Protein AF-A0A812QTR3-F1 (afdb_monomer)

Secondary structure (DSSP, 8-state):
--STTSS---S---PPPPS----PPPPP----PPPP--EEEEEEETTEEEEEEEE--SSSSHHHHHHHHHHH--SS-TTS--EEEE-BSBS-SSSEEEEEE-GGGGGSTTT-EEEEEEE-TTTT--EEEEEEESEE-HHHHHHHHGGGS---SSPPEEEETT-SSPPPTTSPEE--TTBEEEEESSTT-----B-GGGGGSTT--PPPGGGSPPPP--BEEEEEETTEEEEEEGGG-TT---HHHHHHHTT--GGGEEEEEEE-TTBEETTEE-SEEEEEEE-----S-SS-TTSS--EEEEEE-GGGT---EEEEESSSEEEHHHHHHHTT----TTEEEEEESSEEETTEEE-SSSEEEEEEEEETT---TTS-----------------------PPP--PPPPPPPP-------HHHHGGGS--EE----------------------------EEEEEEEEEE-TEEPPEEEEEEEEES--HHHHHHHHHHTS-GGGTTTTEEEEE-BSBS-SSSEEEEEEETT--SEEEEEEE-HHHHS-EEEEEEESEEEHHHHHHHHT--TTS-EEEEETT-SSPPPTTSEEE--TTBEEEEEETTS-PPP-B-HHHHTT-STT--TTS---SS-TT-TTEEEEE-SS--EEEE--GGGGGGHHHHHHHHTTPPTTSSEEEE-BSPPSSEEETTEE-SEEEEEESSS-SSPPSSS-----PEEEEEE-GGGT--EEEEEESSSEEEHHHHHHHHHTTSPTTEEEEEESSEEEEETTEEEEE--TTBEEEEEEEE-TT-SS---PPP----------------------------------------------------------------------------------SS---------

Mean predicted aligned error: 21.26 Å

Radius of gyration: 35.55 Å; Cα contacts (8 Å, |Δi|>4): 1460; chains: 1; bounding box: 99×125×93 Å

Sequence (897 aa):
MREYQFLAKFVTHNRPPRPDEPPGQHPEPAAEAEAPDWLGVYVYTPHYRPVTFAVRPSQRDAATVLRLVRRHALGVPDGLFDTVVPLFPQRFDAFASFIRFPSVISGCGDVGSAAIVLDLSRVGGRYFPTVLPRRLSPQALVDYVTPLTWHDDQPLIFYVGCRATPWPPQTEVQLGDGDVITFVRNPDARFARLWFEGLFTPGAIWAPLHHAPRLEESEGICVLFREQRFCFLHHHHPGGLTAAAIVNRLGLSPGAVATCAFPVDDLEVQGEHCPFVLAVAEVLAPGTGRVSRADARDVFLLLDFRPLGLKPRFVHSHYPALHIPSILARFDVMLPPAFQVAVAGGQRRGEDIYVESSQRLLFYAEPAGTQHAWEEASSPEQASSSGEGQPADSVEQLALPVVRPSQAPARRTLEVGDLSDFVRRGAVSVNVSPDALSDQPSSLMVPCSSNATTGGELEQSLIEALVYVPHFLPESYTLRVDFPCGVEQLRLQLKEARIPDRDLFSLCLFPASPQPYREHALFVAVPTWLQDRTVVLCDTRRVDDRLQALYVWRQLSVSSLLRTVGLDPAEDFQVFVHGLATPASAQHLLTFAPGMTVTVLPAGLGAPAGTMLADNLQSASGWDRHAPVQGPPVLSFNSYLLLTDGMPRVYVADSTRRGFFSHDIALTLGMTPGVPCIRAALPRPADVFMDGIPIANILVVTARQARLPCPPAKAKDARIIVFLDQRRVCQGFTWRLLDNPWVEVQPLANQFYDTCPEGHIVSIKGGVVENRDSGPVLLVDDCQILIIDYVEDLSEDGSSRPPSTDGADDPDATEDPDGPDSTDPFDGVVSKASGPLLAARNRSRSPRPTVAPGFGSLAECGEPSQTLAVPSKPTALHRSPGTWCPAGQAKGGGGFL

Foldseek 3Di:
DPPPPPVPPPDDPPDDDDPDDDDDDDDDDDDDDDFDQKAWEWEAEAQFAIDIDIDRFPDLFDVSVQVCCQVDVDDDDPPLWNDKDWAFAAQDQQHTYIYIAHPFQQVQDPQGKAWEWEAQVQFAAFIHIAIDGQKDALVVVQVQCVVRGPDDPQGKWKDWGLDPFTDDNGDIHGDHHNIYIYIHRDRPDDDDRHDNRSCRPVPRGRDDPVPPDDQDEFEWAWEADPNDTDTGTQVVPLQGDDPVVVCVLVVHDLQQKKKKKDADQGGDDRSYGHRIYIYIDGHDGDDPDPDDPVPQAWAKEWEACSSVSDDIHIDIDRAQKDQQVVVCVVVVVDGDPQKDKDKPDADDDPRMRGHDGHDYIYIGIDGPPPDDPPPDPPDDDDDDDDDDDDDDDDDDDDDDDDDDDDDADDDDDDDDDHPLVVPPHGIDMDGDDDDDDDDDDDDDDDDDDDDDDDDDDFPWDWFWEWEAEAQFFIDIDTDIDGALDDPVRVQVRVVVRDDVVVCQQAWHWDWAFQDPALAYTYIYIDGPQPDQWEWEWEAACQPPQFIHIFTDGQKDAPQVVCVRLVHHPVAQKFKDKRQDQHGDDRPDTDGDDYNIYIYIHHPPPTTDDTHHPSVSSNDPPRHDPPPDRGADDQSQAQWEWEAEPDDIDIDRDDPVVSVCVQVVVCVVVVHHRPQWDKDWAPSFDPRGAHSRRHYNTYIYTYNPAGPAQDPPDRDHRPWAKEKEAEVQLVDHIHIDTGPDQKDDDPVVQVVCVVSAGPQKGKDKDFFDWDADPVGIMGGHDHNYYIYIHIGGNPPCPPDDDDDDPPDDDDDDDDDDDDDDDDDDDDDDDDYDDDDDDDDDDDDDDDDDDDDDDDDDDDDDDDDDYDDDDDDDDDDDDDDPDPDDDPSDDDDDDDDDD

Nearest PDB structures (foldseek):
  2k8h-assembly1_A  TM=3.714E-01  e=1.048E+00  Trypanosoma brucei

Structure (mmCIF, N/CA/C/O backbone):
data_AF-A0A812QTR3-F1
#
_entry.id   AF-A0A812QTR3-F1
#
loop_
_atom_site.group_PDB
_atom_site.id
_atom_site.type_symbol
_atom_site.label_atom_id
_atom_site.label_alt_id
_atom_site.label_comp_id
_atom_site.label_asym_id
_atom_site.label_entity_id
_atom_site.label_seq_id
_atom_site.pdbx_PDB_ins_code
_atom_site.Cartn_x
_atom_site.Cartn_y
_atom_site.Cartn_z
_atom_site.occupancy
_atom_site.B_iso_or_equiv
_atom_site.auth_seq_id
_atom_site.auth_comp_id
_atom_site.auth_asym_id
_atom_site.auth_atom_id
_atom_site.pdbx_PDB_model_num
ATOM 1 N N . MET A 1 1 ? 1.617 -31.159 -4.489 1.00 39.56 1 MET A N 1
ATOM 2 C CA . MET A 1 1 ? 0.166 -30.993 -4.765 1.00 39.56 1 MET A CA 1
ATOM 3 C C . MET A 1 1 ? -0.676 -31.907 -3.855 1.00 39.56 1 MET A C 1
ATOM 5 O O . MET A 1 1 ? -1.487 -32.677 -4.349 1.00 39.56 1 MET A O 1
ATOM 9 N N . ARG A 1 2 ? -0.481 -31.852 -2.525 1.00 25.05 2 ARG A N 1
ATOM 10 C CA . ARG A 1 2 ? -1.335 -32.548 -1.532 1.00 25.05 2 ARG A CA 1
ATOM 11 C C . ARG A 1 2 ? -1.531 -31.784 -0.205 1.00 25.05 2 ARG A C 1
ATOM 13 O O . ARG A 1 2 ? -2.238 -32.278 0.658 1.00 25.05 2 ARG A O 1
ATOM 20 N N . GLU A 1 3 ? -0.973 -30.578 -0.062 1.00 26.56 3 GLU A N 1
ATOM 21 C CA . GLU A 1 3 ? -1.055 -29.774 1.177 1.00 26.56 3 GLU A CA 1
ATOM 22 C C . GLU A 1 3 ? -2.097 -28.634 1.120 1.00 26.56 3 GLU A C 1
ATOM 24 O O . GLU A 1 3 ? -2.468 -28.080 2.147 1.00 26.56 3 GLU A O 1
ATOM 29 N N . TYR A 1 4 ? -2.651 -28.321 -0.057 1.00 25.89 4 TYR A N 1
ATOM 30 C CA . TYR A 1 4 ? -3.646 -27.250 -0.259 1.00 25.89 4 TYR A CA 1
ATOM 31 C C . TYR A 1 4 ? -5.108 -27.739 -0.131 1.00 25.89 4 TYR A C 1
ATOM 33 O O . TYR A 1 4 ? -5.953 -27.433 -0.967 1.00 25.89 4 TYR A O 1
ATOM 41 N N . GLN A 1 5 ? -5.417 -28.536 0.900 1.00 26.64 5 GLN A N 1
ATOM 42 C CA . GLN A 1 5 ? -6.783 -29.052 1.139 1.00 26.64 5 GLN A CA 1
ATOM 43 C C . GLN A 1 5 ? -7.310 -28.916 2.580 1.00 26.64 5 GLN A C 1
ATOM 45 O O . GLN A 1 5 ? -8.451 -29.299 2.830 1.00 26.64 5 GLN A O 1
ATOM 50 N N . PHE A 1 6 ? -6.541 -28.354 3.524 1.00 25.59 6 PHE A N 1
ATOM 51 C CA . PHE A 1 6 ? -6.943 -28.313 4.944 1.00 25.59 6 PHE A CA 1
ATOM 52 C C . PHE A 1 6 ? -7.395 -26.949 5.496 1.00 25.59 6 PHE A C 1
ATOM 54 O O . PHE A 1 6 ? -7.998 -26.913 6.562 1.00 25.59 6 PHE A O 1
ATOM 61 N N . LEU A 1 7 ? -7.231 -25.847 4.753 1.00 25.22 7 LEU A N 1
ATOM 62 C CA . LEU A 1 7 ? -7.774 -24.524 5.129 1.00 25.22 7 LEU A CA 1
ATOM 63 C C . LEU A 1 7 ? -9.239 -24.294 4.692 1.00 25.22 7 LEU A C 1
ATOM 65 O O . LEU A 1 7 ? -9.754 -23.188 4.798 1.00 25.22 7 LEU A O 1
ATOM 69 N N . ALA A 1 8 ? -9.935 -25.340 4.235 1.00 27.19 8 ALA A N 1
ATOM 70 C CA . ALA A 1 8 ? -11.312 -25.284 3.727 1.00 27.19 8 ALA A CA 1
ATOM 71 C C . ALA A 1 8 ? -12.320 -26.038 4.627 1.00 27.19 8 ALA A C 1
ATOM 73 O O . ALA A 1 8 ? -13.200 -26.741 4.130 1.00 27.19 8 ALA A O 1
ATOM 74 N N . LYS A 1 9 ? -12.169 -25.950 5.960 1.00 26.52 9 LYS A N 1
ATOM 75 C CA . LYS A 1 9 ? -12.969 -26.726 6.935 1.00 26.52 9 LYS A CA 1
ATOM 76 C C . LYS A 1 9 ? -13.502 -25.952 8.154 1.00 26.52 9 LYS A C 1
ATOM 78 O O . LYS A 1 9 ? -13.630 -26.524 9.227 1.00 26.52 9 LYS A O 1
ATOM 83 N N . PHE A 1 10 ? -13.924 -24.700 7.973 1.00 26.03 10 PHE A N 1
ATOM 84 C CA . PHE A 1 10 ? -14.912 -24.070 8.871 1.00 26.03 10 PHE A CA 1
ATOM 85 C C . PHE A 1 10 ? -15.965 -23.259 8.097 1.00 26.03 10 PHE A C 1
ATOM 87 O O . PHE A 1 10 ? -16.232 -22.098 8.382 1.00 26.03 10 PHE A O 1
ATOM 94 N N . VAL A 1 11 ? -16.601 -23.916 7.120 1.00 26.41 11 VAL A N 1
ATOM 95 C CA . VAL A 1 11 ? -17.938 -23.530 6.638 1.00 26.41 11 VAL A CA 1
ATOM 96 C C . VAL A 1 11 ? -18.955 -24.439 7.328 1.00 26.41 11 VAL A C 1
ATOM 98 O O . VAL A 1 11 ? -18.792 -25.665 7.355 1.00 26.41 11 VAL A O 1
ATOM 101 N N . THR A 1 12 ? -19.987 -23.840 7.918 1.00 26.72 12 THR A N 1
ATOM 102 C CA . THR A 1 12 ? -21.038 -24.541 8.662 1.00 26.72 12 THR A CA 1
ATOM 103 C C . THR A 1 12 ? -21.771 -25.547 7.774 1.00 26.72 12 THR A C 1
ATOM 105 O O . THR A 1 12 ? -22.222 -25.233 6.675 1.00 26.72 12 THR A O 1
ATOM 108 N N . HIS A 1 13 ? -21.904 -26.787 8.251 1.00 25.72 13 HIS A N 1
ATOM 109 C CA . HIS A 1 13 ? -22.628 -27.844 7.542 1.00 25.72 13 HIS A CA 1
ATOM 110 C C . HIS A 1 13 ? -24.151 -27.683 7.695 1.00 25.72 13 HIS A C 1
ATOM 112 O O . HIS A 1 13 ? -24.814 -28.503 8.332 1.00 25.72 13 HIS A O 1
ATOM 118 N N . ASN A 1 14 ? -24.719 -26.657 7.055 1.00 28.86 14 ASN A N 1
ATOM 119 C CA . ASN A 1 14 ? -26.157 -26.600 6.791 1.00 28.86 14 ASN A CA 1
ATOM 120 C C . ASN A 1 14 ? -26.515 -27.667 5.748 1.00 28.86 14 ASN A C 1
ATOM 122 O O . ASN A 1 14 ? -26.529 -27.436 4.540 1.00 28.86 14 ASN A O 1
ATOM 126 N N . ARG A 1 15 ? -26.769 -28.879 6.242 1.00 29.20 15 ARG A N 1
ATOM 127 C CA . ARG A 1 15 ? -27.283 -29.999 5.457 1.00 29.20 15 ARG A CA 1
ATOM 128 C C . ARG A 1 15 ? -28.731 -29.683 5.048 1.00 29.20 15 ARG A C 1
ATOM 130 O O . ARG A 1 15 ? -29.517 -29.358 5.937 1.00 29.20 15 ARG A O 1
ATOM 137 N N . PRO A 1 16 ? -29.122 -29.808 3.767 1.00 31.53 16 PRO A N 1
ATOM 138 C CA . PRO A 1 16 ? -30.528 -29.678 3.400 1.00 31.53 16 PRO A CA 1
ATOM 139 C C . PRO A 1 16 ? -31.353 -30.781 4.093 1.00 31.53 16 PRO A C 1
ATOM 141 O O . PRO A 1 16 ? -30.866 -31.916 4.207 1.00 31.53 16 PRO A O 1
ATOM 144 N N . PRO A 1 17 ? -32.575 -30.478 4.569 1.00 31.75 17 PRO A N 1
ATOM 145 C CA . PRO A 1 17 ? -33.447 -31.474 5.179 1.00 31.75 17 PRO A CA 1
ATOM 146 C C . PRO A 1 17 ? -33.868 -32.537 4.155 1.00 31.75 17 PRO A C 1
ATOM 148 O O . PRO A 1 17 ? -33.901 -32.293 2.947 1.00 31.75 17 PRO A O 1
ATOM 151 N N . ARG A 1 18 ? -34.202 -33.735 4.644 1.00 36.09 18 ARG A N 1
ATOM 152 C CA . ARG A 1 18 ? -34.875 -34.760 3.831 1.00 36.09 18 ARG A CA 1
ATOM 153 C C . ARG A 1 18 ? -36.384 -34.463 3.769 1.00 36.09 18 ARG A C 1
ATOM 155 O O . ARG A 1 18 ? -36.878 -33.806 4.679 1.00 36.09 18 ARG A O 1
ATOM 162 N N . PRO A 1 19 ? -37.123 -34.942 2.749 1.00 37.38 19 PRO A N 1
ATOM 163 C CA . PRO A 1 19 ? -38.517 -34.527 2.540 1.00 37.38 19 PRO A CA 1
ATOM 164 C C . PRO A 1 19 ? -39.543 -35.044 3.567 1.00 37.38 19 PRO A C 1
ATOM 166 O O . PRO A 1 19 ? -40.677 -34.576 3.554 1.00 37.38 19 PRO A O 1
ATOM 169 N N . ASP A 1 20 ? -39.172 -36.001 4.426 1.00 39.81 20 ASP A N 1
ATOM 170 C CA . ASP A 1 20 ? -40.115 -36.881 5.131 1.00 39.81 20 ASP A CA 1
ATOM 171 C C . ASP A 1 20 ? -39.922 -36.894 6.665 1.00 39.81 20 ASP A C 1
ATOM 173 O O . ASP A 1 20 ? -39.680 -37.945 7.260 1.00 39.81 20 ASP A O 1
ATOM 177 N N . GLU A 1 21 ? -40.024 -35.739 7.331 1.00 36.62 21 GLU A N 1
ATOM 178 C CA . GLU A 1 21 ? -40.028 -35.661 8.805 1.00 36.62 21 GLU A CA 1
ATOM 179 C C . GLU A 1 21 ? -41.092 -34.648 9.300 1.00 36.62 21 GLU A C 1
ATOM 181 O O . GLU A 1 21 ? -41.189 -33.549 8.747 1.00 36.62 21 GLU A O 1
ATOM 186 N N . PRO A 1 22 ? -41.957 -35.000 10.278 1.00 38.50 22 PRO A N 1
ATOM 187 C CA . PRO A 1 22 ? -43.099 -34.168 10.675 1.00 38.50 22 PRO A CA 1
ATOM 188 C C . PRO A 1 22 ? -42.690 -32.957 11.539 1.00 38.50 22 PRO A C 1
ATOM 190 O O . PRO A 1 22 ? -41.666 -33.006 12.222 1.00 38.50 22 PRO A O 1
ATOM 193 N N . PRO A 1 23 ? -43.495 -31.874 11.571 1.00 35.53 23 PRO A N 1
ATOM 194 C CA . PRO A 1 23 ? -43.118 -30.615 12.218 1.00 35.53 23 PRO A CA 1
ATOM 195 C C . PRO A 1 23 ? -43.038 -30.724 13.752 1.00 35.53 23 PRO A C 1
ATOM 197 O O . PRO A 1 23 ? -44.047 -30.650 14.456 1.00 35.53 23 PRO A O 1
ATOM 200 N N . GLY A 1 24 ? -41.814 -30.866 14.264 1.00 35.72 24 GLY A N 1
ATOM 201 C CA . GLY A 1 24 ? -41.470 -30.762 15.683 1.00 35.72 24 GLY A CA 1
ATOM 202 C C . GLY A 1 24 ? -41.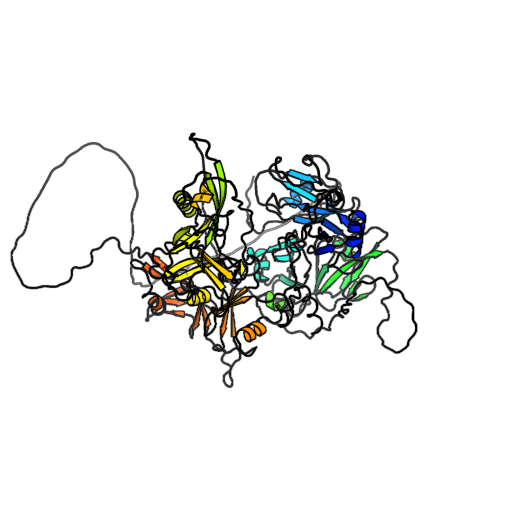204 -29.314 16.111 1.00 35.72 24 GLY A C 1
ATOM 203 O O . GLY A 1 24 ? -40.562 -28.554 15.393 1.00 35.72 24 GLY A O 1
ATOM 204 N N . GLN A 1 25 ? -41.713 -28.944 17.286 1.00 33.28 25 GLN A N 1
ATOM 205 C CA . GLN A 1 25 ? -41.686 -27.595 17.869 1.00 33.28 25 GLN A CA 1
ATOM 206 C C . GLN A 1 25 ? -40.295 -26.927 17.861 1.00 33.28 25 GLN A C 1
ATOM 208 O O . GLN A 1 25 ? -39.312 -27.520 18.303 1.00 33.28 25 GLN A O 1
ATOM 213 N N . HIS A 1 26 ? -40.236 -25.655 17.448 1.00 28.67 26 HIS A N 1
ATOM 214 C CA . HIS A 1 26 ? -39.060 -24.807 17.663 1.00 28.67 26 HIS A CA 1
ATOM 215 C C . HIS A 1 26 ? -38.846 -24.547 19.168 1.00 28.67 26 HIS A C 1
ATOM 217 O O . HIS A 1 26 ? -39.800 -24.135 19.834 1.00 28.67 26 HIS A O 1
ATOM 223 N N . PRO A 1 27 ? -37.623 -24.701 19.707 1.00 32.78 27 PRO A N 1
ATOM 224 C CA . PRO A 1 27 ? -37.240 -24.046 20.952 1.00 32.78 27 PRO A CA 1
ATOM 225 C C . PRO A 1 27 ? -37.016 -22.542 20.716 1.00 32.78 27 PRO A C 1
ATOM 227 O O . PRO A 1 27 ? -36.646 -22.124 19.616 1.00 32.78 27 PRO A O 1
ATOM 230 N N . GLU A 1 28 ? -37.213 -21.730 21.754 1.00 31.86 28 GLU A N 1
ATOM 231 C CA . GLU A 1 28 ? -36.843 -20.308 21.741 1.00 31.86 28 GLU A CA 1
ATOM 232 C C . GLU A 1 28 ? -35.317 -20.124 21.590 1.00 31.86 28 GLU A C 1
ATOM 234 O O . GLU A 1 28 ? -34.548 -21.009 21.984 1.00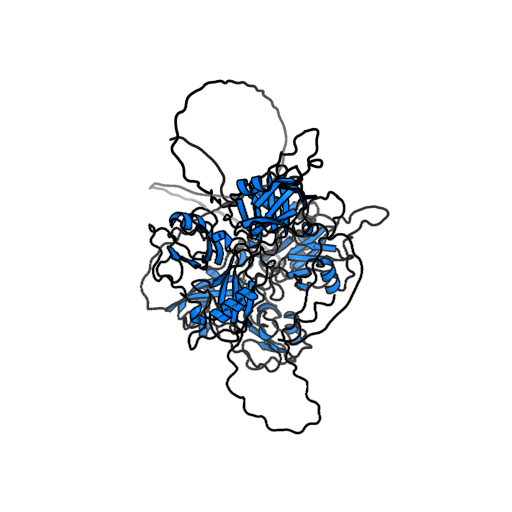 31.86 28 GLU A O 1
ATOM 239 N N . PRO A 1 29 ? -34.845 -18.991 21.031 1.00 35.22 29 PRO A N 1
ATOM 240 C CA . PRO A 1 29 ? -33.417 -18.714 20.932 1.00 35.22 29 PRO A CA 1
ATOM 241 C C . PRO A 1 29 ? -32.805 -18.562 22.329 1.00 35.22 29 PRO A C 1
ATOM 243 O O . PRO A 1 29 ? -33.109 -17.616 23.056 1.00 35.22 29 PRO A O 1
ATOM 246 N N . ALA A 1 30 ? -31.920 -19.490 22.695 1.00 32.19 30 ALA A N 1
ATOM 247 C CA . ALA A 1 30 ? -31.150 -19.398 23.927 1.00 32.19 30 ALA A CA 1
ATOM 248 C C . ALA A 1 30 ? -30.274 -18.132 23.926 1.00 32.19 30 ALA A C 1
ATOM 250 O O . ALA A 1 30 ? -29.649 -17.791 22.919 1.00 32.19 30 ALA A O 1
ATOM 251 N N . ALA A 1 31 ? -30.236 -17.446 25.068 1.00 38.72 31 ALA A N 1
ATOM 252 C CA . ALA A 1 31 ? -29.323 -16.335 25.302 1.00 38.72 31 ALA A CA 1
ATOM 253 C C . ALA A 1 31 ? -27.870 -16.825 25.476 1.00 38.72 31 ALA A C 1
ATOM 255 O O . ALA A 1 31 ? -27.619 -18.021 25.586 1.00 38.72 31 ALA A O 1
ATOM 256 N N . GLU A 1 32 ? -26.941 -15.867 25.558 1.00 36.38 32 GLU A N 1
ATOM 257 C CA . GLU A 1 32 ? -25.516 -16.070 25.875 1.00 36.38 32 GLU A CA 1
ATOM 258 C C . GLU A 1 32 ? -24.715 -16.839 24.805 1.00 36.38 32 GLU A C 1
ATOM 260 O O . GLU A 1 32 ? -24.428 -18.029 24.909 1.00 36.38 32 GLU A O 1
ATOM 265 N N . ALA A 1 33 ? -24.259 -16.106 23.783 1.00 38.22 33 ALA A N 1
ATOM 266 C CA . ALA A 1 33 ? -23.135 -16.553 22.964 1.00 38.22 33 ALA A CA 1
ATOM 267 C C . ALA A 1 33 ? -21.850 -16.565 23.816 1.00 38.22 33 ALA A C 1
ATOM 269 O O . ALA A 1 33 ? -21.502 -15.548 24.422 1.00 38.22 33 ALA A O 1
ATOM 270 N N . GLU A 1 34 ? -21.151 -17.702 23.859 1.00 41.38 34 GLU A N 1
ATOM 271 C CA . GLU A 1 34 ? -19.959 -17.901 24.694 1.00 41.38 34 GLU A CA 1
ATOM 272 C C . GLU A 1 34 ? -18.879 -16.834 24.426 1.00 41.38 34 GLU A C 1
ATOM 274 O O . GLU A 1 34 ? -18.465 -16.610 23.285 1.00 41.38 34 GLU A O 1
ATOM 279 N N . ALA A 1 35 ? -18.389 -16.183 25.488 1.00 46.44 35 ALA A N 1
ATOM 280 C CA . ALA A 1 35 ? -17.365 -15.145 25.371 1.00 46.44 35 ALA A CA 1
ATOM 281 C C . ALA A 1 35 ? -16.065 -15.728 24.780 1.00 46.44 35 ALA A C 1
ATOM 283 O O . ALA A 1 35 ? -15.545 -16.709 25.323 1.00 46.44 35 ALA A O 1
ATOM 284 N N . PRO A 1 36 ? -15.485 -15.132 23.719 1.00 55.62 36 PRO A N 1
ATOM 285 C CA . PRO A 1 36 ? -14.457 -15.778 22.908 1.00 55.62 36 PRO A CA 1
ATOM 286 C C . PRO A 1 36 ? -13.256 -16.225 23.743 1.00 55.62 36 PRO A C 1
ATOM 288 O O . PRO A 1 36 ? -12.625 -15.443 24.455 1.00 55.62 36 PRO A O 1
ATOM 291 N N . ASP A 1 37 ? -12.958 -17.516 23.636 1.00 77.12 37 ASP A N 1
ATOM 292 C CA . ASP A 1 37 ? -11.887 -18.214 24.357 1.00 77.12 37 ASP A CA 1
ATOM 293 C C . ASP A 1 37 ? -10.498 -18.012 23.726 1.00 77.12 37 ASP A C 1
ATOM 295 O O . ASP A 1 37 ? -9.489 -18.482 24.249 1.00 77.12 37 ASP A O 1
ATOM 299 N N . TRP A 1 38 ? -10.449 -17.317 22.589 1.00 87.69 38 TRP A N 1
ATOM 300 C CA . TRP A 1 38 ? -9.245 -17.047 21.816 1.00 87.69 38 TRP A CA 1
ATOM 301 C C . TRP A 1 38 ? -8.839 -15.583 21.950 1.00 87.69 38 TRP A C 1
ATOM 303 O O . TRP A 1 38 ? -9.586 -14.687 21.565 1.00 87.69 38 TRP A O 1
ATOM 313 N N . LEU A 1 39 ? -7.623 -15.355 22.436 1.00 89.94 39 LEU A N 1
ATOM 314 C CA . LEU A 1 39 ? -6.974 -14.050 22.443 1.00 89.94 39 LEU A CA 1
ATOM 315 C C . LEU A 1 39 ? -6.162 -13.893 21.155 1.00 89.94 39 LEU A C 1
ATOM 317 O O . LEU A 1 39 ? -5.292 -14.721 20.870 1.00 89.94 39 LEU A O 1
ATOM 321 N N . GLY A 1 40 ? -6.430 -12.841 20.379 1.00 91.12 40 GLY A N 1
ATOM 322 C CA . GLY A 1 40 ? -5.585 -12.465 19.242 1.00 91.12 40 GLY A CA 1
ATOM 323 C C . GLY A 1 40 ? -4.253 -11.878 19.716 1.00 91.12 40 GLY A C 1
ATOM 324 O O . GLY A 1 40 ? -4.211 -11.121 20.689 1.00 91.12 40 GLY A O 1
ATOM 325 N N . VAL A 1 41 ? -3.165 -12.251 19.041 1.00 92.62 41 VAL A N 1
ATOM 326 C CA . VAL A 1 41 ? -1.783 -11.961 19.436 1.00 92.62 41 VAL A CA 1
ATOM 327 C C . VAL A 1 41 ? -0.996 -11.368 18.269 1.00 92.62 41 VAL A C 1
ATOM 329 O O . VAL A 1 41 ? -0.949 -11.947 17.185 1.00 92.62 41 VAL A O 1
ATOM 332 N N . TYR A 1 42 ? -0.307 -10.259 18.537 1.00 93.44 42 TYR A N 1
ATOM 333 C CA . TYR A 1 42 ? 0.705 -9.648 17.678 1.00 93.44 42 TYR A CA 1
ATOM 334 C C . TYR A 1 42 ? 2.094 -9.881 18.289 1.00 93.44 42 TYR A C 1
ATOM 336 O O . TYR A 1 42 ? 2.350 -9.458 19.418 1.00 93.44 42 TYR A O 1
ATOM 344 N N . VAL A 1 43 ? 3.008 -10.518 17.555 1.00 93.62 43 VAL A N 1
ATOM 345 C CA . VAL A 1 43 ? 4.424 -10.648 17.937 1.00 93.62 43 VAL A CA 1
ATOM 346 C C . VAL A 1 43 ? 5.280 -9.835 16.976 1.00 93.62 43 VAL A C 1
ATOM 348 O O . VAL A 1 43 ? 5.496 -10.214 15.826 1.00 93.62 43 VAL A O 1
ATOM 351 N N . TYR A 1 44 ? 5.796 -8.719 17.474 1.00 94.75 44 TYR A N 1
ATOM 352 C CA . TYR A 1 44 ? 6.796 -7.904 16.799 1.00 94.75 44 TYR A CA 1
ATOM 353 C C . TYR A 1 44 ? 8.189 -8.524 17.016 1.00 94.75 44 TYR A C 1
ATOM 355 O O . TYR A 1 44 ? 8.450 -9.172 18.032 1.00 94.75 44 TYR A O 1
ATOM 363 N N . THR A 1 45 ? 9.112 -8.374 16.069 1.00 94.62 45 THR A N 1
ATOM 364 C CA . THR A 1 45 ? 10.507 -8.837 16.204 1.00 94.62 45 THR A CA 1
ATOM 365 C C . THR A 1 45 ? 11.395 -7.852 15.429 1.00 94.62 45 THR A C 1
ATOM 367 O O . THR A 1 45 ? 11.101 -7.614 14.260 1.00 94.62 45 THR A O 1
ATOM 370 N N . PRO A 1 46 ? 12.426 -7.220 16.028 1.00 95.00 46 PRO A N 1
ATOM 371 C CA . PRO A 1 46 ? 13.187 -6.153 15.370 1.00 95.00 46 PRO A CA 1
ATOM 372 C C . PRO A 1 46 ? 13.719 -6.527 13.979 1.00 95.00 46 PRO A C 1
ATOM 374 O O . PRO A 1 46 ? 14.464 -7.491 13.830 1.00 95.00 46 PRO A O 1
ATOM 377 N N . HIS A 1 47 ? 13.351 -5.733 12.967 1.00 93.25 47 HIS A N 1
ATOM 378 C CA . HIS A 1 47 ? 13.695 -5.938 11.547 1.00 93.25 47 HIS A CA 1
ATOM 379 C C . HIS A 1 47 ? 13.086 -7.195 10.885 1.00 93.25 47 HIS A C 1
ATOM 381 O O . HIS A 1 47 ? 13.523 -7.602 9.801 1.00 93.25 47 HIS A O 1
ATOM 387 N N . TYR A 1 48 ? 12.056 -7.782 11.494 1.00 92.19 48 TYR A N 1
ATOM 388 C CA . TYR A 1 48 ? 11.202 -8.796 10.881 1.00 92.19 48 TYR A CA 1
ATOM 389 C C . TYR A 1 48 ? 9.757 -8.305 10.805 1.00 92.19 48 TYR A C 1
ATOM 391 O O . TYR A 1 48 ? 9.286 -7.602 11.699 1.00 92.19 48 TYR A O 1
ATOM 399 N N . ARG A 1 49 ? 9.040 -8.727 9.762 1.00 88.88 49 ARG A N 1
ATOM 400 C CA . ARG A 1 49 ? 7.600 -8.505 9.615 1.00 88.88 49 ARG A CA 1
ATOM 401 C C . ARG A 1 49 ? 6.863 -9.044 10.857 1.00 88.88 49 ARG A C 1
ATOM 403 O O . ARG A 1 49 ? 7.115 -10.191 11.239 1.00 88.88 49 ARG A O 1
ATOM 410 N N . PRO A 1 50 ? 5.968 -8.266 11.493 1.00 89.19 50 PRO A N 1
ATOM 411 C CA . PRO A 1 50 ? 5.224 -8.736 12.658 1.00 89.19 50 PRO A CA 1
ATOM 412 C C . PRO A 1 50 ? 4.358 -9.960 12.338 1.00 89.19 50 PRO A C 1
ATOM 414 O O . PRO A 1 50 ? 3.790 -10.074 11.253 1.00 89.19 50 PRO A O 1
ATOM 417 N N . VAL A 1 51 ? 4.234 -10.868 13.304 1.00 87.25 51 VAL A N 1
ATOM 418 C CA . VAL A 1 51 ? 3.512 -12.137 13.154 1.00 87.25 51 VAL A CA 1
ATOM 419 C C . VAL A 1 51 ? 2.218 -12.091 13.960 1.00 87.25 51 VAL A C 1
ATOM 421 O O . VAL A 1 51 ? 2.246 -11.819 15.161 1.00 87.25 51 VAL A O 1
ATOM 424 N N . THR A 1 52 ? 1.088 -12.389 13.320 1.00 87.69 52 THR A N 1
ATOM 425 C CA . THR A 1 52 ? -0.236 -12.457 13.955 1.00 87.69 52 THR A CA 1
ATOM 426 C C . THR A 1 52 ? -0.755 -13.889 14.048 1.00 87.69 52 THR A C 1
ATOM 428 O O . THR A 1 52 ? -0.669 -14.665 13.098 1.00 87.69 52 THR A O 1
ATOM 431 N N . PHE A 1 53 ? -1.295 -14.248 15.212 1.00 87.00 53 PHE A N 1
ATOM 432 C CA . PHE A 1 53 ? -1.948 -15.536 15.472 1.00 87.00 53 PHE A CA 1
ATOM 433 C C . PHE A 1 53 ? -2.929 -15.408 16.649 1.00 87.00 53 PHE A C 1
ATOM 435 O O . PHE A 1 53 ? -3.209 -14.303 17.112 1.00 87.00 53 PHE A O 1
ATOM 442 N N . ALA A 1 54 ? -3.474 -16.524 17.133 1.00 89.25 54 ALA A N 1
ATOM 443 C CA . ALA A 1 54 ? -4.353 -16.556 18.297 1.00 89.25 54 ALA A CA 1
ATOM 444 C C . ALA A 1 54 ? -3.932 -17.646 19.288 1.00 89.25 54 ALA A C 1
ATOM 446 O O . ALA A 1 54 ? -3.383 -18.674 18.891 1.00 89.25 54 ALA A O 1
ATOM 447 N N . VAL A 1 55 ? -4.221 -17.437 20.574 1.00 89.81 55 VAL A N 1
ATOM 448 C CA . VAL A 1 55 ? -3.991 -18.424 21.640 1.00 89.81 55 VAL A CA 1
ATOM 449 C C . VAL A 1 55 ? -5.269 -18.673 22.438 1.00 89.81 55 VAL A C 1
ATOM 451 O O . VAL A 1 55 ? -5.997 -17.734 22.751 1.00 89.81 55 VAL A O 1
ATOM 454 N N . ARG A 1 56 ? -5.516 -19.937 22.801 1.00 90.44 56 ARG A N 1
ATOM 455 C CA . ARG A 1 56 ? -6.563 -20.349 23.746 1.00 90.44 56 ARG A CA 1
ATOM 456 C C . ARG A 1 56 ? -5.899 -20.809 25.047 1.00 90.44 56 ARG A C 1
ATOM 458 O O . ARG A 1 56 ? -5.404 -21.937 25.095 1.00 90.44 56 ARG A O 1
ATOM 465 N N . PRO A 1 57 ? -5.794 -19.951 26.073 1.00 89.69 57 PRO A N 1
ATOM 466 C CA . PRO A 1 57 ? -5.165 -20.321 27.330 1.00 89.69 57 PRO A CA 1
ATOM 467 C C . PRO A 1 57 ? -6.135 -21.109 28.221 1.00 89.69 57 PRO A C 1
ATOM 469 O O . PRO A 1 57 ? -7.328 -20.829 28.258 1.00 89.69 57 PRO A O 1
ATOM 472 N N . SER A 1 58 ? -5.619 -22.082 28.976 1.00 87.00 58 SER A N 1
ATOM 473 C CA . SER A 1 58 ? -6.417 -22.889 29.917 1.00 87.00 58 SER A CA 1
ATOM 474 C C . SER A 1 58 ? -6.879 -22.116 31.159 1.00 87.00 58 SER A C 1
ATOM 476 O O . SER A 1 58 ? -7.772 -22.565 31.873 1.00 87.00 58 SER A O 1
ATOM 478 N N . GLN A 1 59 ? -6.271 -20.958 31.419 1.00 87.25 59 GLN A N 1
ATOM 479 C CA . GLN A 1 59 ? -6.666 -19.970 32.418 1.00 87.25 59 GLN A CA 1
ATOM 480 C C . GLN A 1 59 ? -6.505 -18.588 31.776 1.00 87.25 59 GLN A C 1
ATOM 482 O O . GLN A 1 59 ? -5.509 -18.341 31.093 1.00 87.25 59 GLN A O 1
ATOM 487 N N . ARG A 1 60 ? -7.481 -17.686 31.944 1.00 88.94 60 ARG A N 1
ATOM 488 C CA . ARG A 1 60 ? -7.413 -16.327 31.376 1.00 88.94 60 ARG A CA 1
ATOM 489 C C . ARG A 1 60 ? -6.506 -15.441 32.240 1.00 88.94 60 ARG A C 1
ATOM 491 O O . ARG A 1 60 ? -6.981 -14.554 32.937 1.00 88.94 60 ARG A O 1
ATOM 498 N N . ASP A 1 61 ? -5.201 -15.712 32.200 1.00 90.69 61 ASP A N 1
ATOM 499 C CA . ASP A 1 61 ? -4.169 -14.987 32.944 1.00 90.69 61 ASP A CA 1
ATOM 500 C C . ASP A 1 61 ? -2.913 -14.676 32.102 1.00 90.69 61 ASP A C 1
ATOM 502 O O . ASP A 1 61 ? -2.570 -15.371 31.137 1.00 90.69 61 ASP A O 1
ATOM 506 N N . ALA A 1 62 ? -2.192 -13.635 32.525 1.00 93.06 62 ALA A N 1
ATOM 507 C CA . ALA A 1 62 ? -0.996 -13.117 31.866 1.00 93.06 62 ALA A CA 1
ATOM 508 C C . ALA A 1 62 ? 0.154 -14.138 31.752 1.00 93.06 62 ALA A C 1
ATOM 510 O O . ALA A 1 62 ? 0.852 -14.173 30.735 1.00 93.06 62 ALA A O 1
ATOM 511 N N . ALA A 1 63 ? 0.359 -14.992 32.760 1.00 93.31 63 ALA A N 1
ATOM 512 C CA . ALA A 1 63 ? 1.461 -15.952 32.797 1.00 93.31 63 ALA A CA 1
ATOM 513 C C . ALA A 1 63 ? 1.183 -17.197 31.938 1.00 93.31 63 ALA A C 1
ATOM 515 O O . ALA A 1 63 ? 2.113 -17.758 31.351 1.00 93.31 63 ALA A O 1
ATOM 516 N N . THR A 1 64 ? -0.073 -17.631 31.818 1.00 92.81 64 THR A N 1
ATOM 517 C CA . THR A 1 64 ? -0.473 -18.697 30.885 1.00 92.81 64 THR A CA 1
ATOM 518 C C . THR A 1 64 ? -0.404 -18.212 29.437 1.00 92.81 64 THR A C 1
ATOM 520 O O . THR A 1 64 ? 0.186 -18.901 28.601 1.00 92.81 64 THR A O 1
ATOM 523 N N . VAL A 1 65 ? -0.889 -17.000 29.136 1.00 93.44 65 VAL A N 1
ATOM 524 C CA . VAL A 1 65 ? -0.768 -16.412 27.788 1.00 93.44 65 VAL A CA 1
ATOM 525 C C . VAL A 1 65 ? 0.696 -16.205 27.392 1.00 93.44 65 VAL A C 1
ATOM 527 O O . VAL A 1 65 ? 1.105 -16.695 26.340 1.00 93.44 65 VAL A O 1
ATOM 530 N N . LEU A 1 66 ? 1.520 -15.565 28.232 1.00 93.38 66 LEU A N 1
ATOM 531 C CA . LEU A 1 66 ? 2.942 -15.336 27.930 1.00 93.38 66 LEU A CA 1
ATOM 532 C C . LEU A 1 66 ? 3.703 -16.652 27.682 1.00 93.38 66 LEU A C 1
ATOM 534 O O . LEU A 1 66 ? 4.574 -16.712 26.814 1.00 93.38 66 LEU A O 1
ATOM 538 N N . ARG A 1 67 ? 3.355 -17.726 28.403 1.00 91.31 67 ARG A N 1
ATOM 539 C CA . ARG A 1 67 ? 3.934 -19.067 28.219 1.00 91.31 67 ARG A CA 1
ATOM 540 C C . ARG A 1 67 ? 3.552 -19.689 26.875 1.00 91.31 67 ARG A C 1
ATOM 542 O O . ARG A 1 67 ? 4.412 -20.282 26.228 1.00 91.31 67 ARG A O 1
ATOM 549 N N . LEU A 1 68 ? 2.298 -19.539 26.441 1.00 90.69 68 LEU A N 1
ATOM 550 C CA . LEU A 1 68 ? 1.851 -20.005 25.125 1.00 90.69 68 LEU A CA 1
ATOM 551 C C . LEU A 1 68 ? 2.515 -19.216 23.996 1.00 90.69 68 LEU A C 1
ATOM 553 O O . LEU A 1 68 ? 3.033 -19.823 23.064 1.00 90.69 68 LEU A O 1
ATOM 557 N N . VAL A 1 69 ? 2.586 -17.887 24.107 1.00 91.25 69 VAL A N 1
ATOM 558 C CA . VAL A 1 69 ? 3.260 -17.044 23.108 1.00 91.25 69 VAL A CA 1
ATOM 559 C C . VAL A 1 69 ? 4.752 -17.385 23.020 1.00 91.25 69 VAL A C 1
ATOM 561 O O . VAL A 1 69 ? 5.258 -17.572 21.919 1.00 91.25 69 VAL A O 1
ATOM 564 N N . ARG A 1 70 ? 5.449 -17.589 24.149 1.00 88.06 70 ARG A N 1
ATOM 565 C CA . ARG A 1 70 ? 6.851 -18.060 24.156 1.00 88.06 70 ARG A CA 1
ATOM 566 C C . ARG A 1 70 ? 7.045 -19.435 23.507 1.00 88.06 70 ARG A C 1
ATOM 568 O O . ARG A 1 70 ? 8.084 -19.660 22.904 1.00 88.06 70 ARG A O 1
ATOM 575 N N . ARG A 1 71 ? 6.070 -20.346 23.619 1.00 82.88 71 ARG A N 1
ATOM 576 C CA . ARG A 1 71 ? 6.141 -21.701 23.037 1.00 82.88 71 ARG A CA 1
ATOM 577 C C . ARG A 1 71 ? 5.744 -21.758 21.554 1.00 82.88 71 ARG A C 1
ATOM 579 O O . ARG A 1 71 ? 6.144 -22.694 20.871 1.00 82.88 71 ARG A O 1
ATOM 586 N N . HIS A 1 72 ? 4.944 -20.805 21.072 1.00 77.00 72 HIS A N 1
ATOM 587 C CA . HIS A 1 72 ? 4.269 -20.892 19.769 1.00 77.00 72 HIS A CA 1
ATOM 588 C C . HIS A 1 72 ? 4.422 -19.647 18.872 1.00 77.00 72 HIS A C 1
ATOM 590 O O . HIS A 1 72 ? 3.743 -19.554 17.852 1.00 77.00 72 HIS A O 1
ATOM 596 N N . ALA A 1 73 ? 5.297 -18.692 19.204 1.00 75.31 73 ALA A N 1
ATOM 597 C CA . ALA A 1 73 ? 5.583 -17.543 18.342 1.00 75.31 73 ALA A CA 1
ATOM 598 C C . ALA A 1 73 ? 6.229 -17.985 17.013 1.00 75.31 73 ALA A C 1
ATOM 600 O O . ALA A 1 73 ? 7.418 -18.287 16.953 1.00 75.31 73 ALA A O 1
ATOM 601 N N . LEU A 1 74 ? 5.437 -17.988 15.939 1.00 64.56 74 LEU A N 1
ATOM 602 C CA . LEU A 1 74 ? 5.832 -18.446 14.602 1.00 64.56 74 LEU A CA 1
ATOM 603 C C . LEU A 1 74 ? 6.810 -17.479 13.894 1.00 64.56 74 LEU A C 1
ATOM 605 O O . LEU A 1 74 ? 7.107 -16.382 14.378 1.00 64.56 74 LEU A O 1
ATOM 609 N N . GLY A 1 75 ? 7.264 -17.859 12.695 1.00 52.94 75 GLY A N 1
ATOM 610 C CA . GLY A 1 75 ? 7.766 -16.917 11.683 1.00 52.94 75 GLY A CA 1
ATOM 611 C C . GLY A 1 75 ? 9.279 -16.683 11.609 1.00 52.94 75 GLY A C 1
ATOM 612 O O . GLY A 1 75 ? 9.691 -15.789 10.886 1.00 52.94 75 GLY A O 1
ATOM 613 N N . VAL A 1 76 ? 10.101 -17.463 12.313 1.00 62.53 76 VAL A N 1
ATOM 614 C CA . VAL A 1 76 ? 11.576 -17.481 12.188 1.00 62.53 76 VAL A CA 1
ATOM 615 C C . VAL A 1 76 ? 12.100 -18.879 12.552 1.00 62.53 76 VAL A C 1
ATOM 617 O O . VAL A 1 76 ? 11.380 -19.608 13.233 1.00 62.53 76 VAL A O 1
ATOM 620 N N . PRO A 1 77 ? 13.313 -19.277 12.113 1.00 59.88 77 PRO A N 1
ATOM 621 C CA . PRO A 1 77 ? 13.918 -20.549 12.509 1.00 59.88 77 PRO A CA 1
ATOM 622 C C . PRO A 1 77 ? 13.999 -20.734 14.032 1.00 59.88 77 PRO A C 1
ATOM 624 O O . PRO A 1 77 ? 14.354 -19.802 14.762 1.00 59.88 77 PRO A O 1
ATOM 627 N N . ASP A 1 78 ? 13.694 -21.949 14.490 1.00 64.19 78 ASP A N 1
ATOM 628 C CA . ASP A 1 78 ? 13.683 -22.308 15.909 1.00 64.19 78 ASP A CA 1
ATOM 629 C C . ASP A 1 78 ? 15.043 -22.056 16.581 1.00 64.19 78 ASP A C 1
ATOM 631 O O . ASP A 1 78 ? 16.105 -22.288 16.003 1.00 64.19 78 ASP A O 1
ATOM 635 N N . GLY A 1 79 ? 15.007 -21.582 17.829 1.00 68.50 79 GLY A N 1
ATOM 636 C CA . GLY A 1 79 ? 16.200 -21.332 18.647 1.00 68.50 79 GLY A CA 1
ATOM 637 C C . GLY A 1 79 ? 16.903 -19.987 18.423 1.00 68.50 79 GLY A C 1
ATOM 638 O O . GLY A 1 79 ? 17.731 -19.618 19.249 1.00 68.50 79 GLY A O 1
ATOM 639 N N . LEU A 1 80 ? 16.559 -19.211 17.386 1.00 80.62 80 LEU A N 1
ATOM 640 C CA . LEU A 1 80 ? 17.184 -17.897 17.138 1.00 80.62 80 LEU A CA 1
ATOM 641 C C . LEU A 1 80 ? 16.764 -16.791 18.124 1.00 80.62 80 LEU A C 1
ATOM 643 O O . LEU A 1 80 ? 17.449 -15.777 18.230 1.00 80.62 80 LEU A O 1
ATOM 647 N N . PHE A 1 81 ? 15.634 -16.955 18.818 1.00 88.00 81 PHE A N 1
ATOM 648 C CA . PHE A 1 81 ? 15.081 -15.960 19.740 1.00 88.00 81 PHE A CA 1
ATOM 649 C C . PHE A 1 81 ? 14.525 -16.661 20.981 1.00 88.00 81 PHE A C 1
ATOM 651 O O . PHE A 1 81 ? 13.528 -17.377 20.905 1.00 88.00 81 PHE A O 1
ATOM 658 N N . ASP A 1 82 ? 15.170 -16.449 22.124 1.00 87.50 82 ASP A N 1
ATOM 659 C CA . ASP A 1 82 ? 14.830 -17.056 23.416 1.00 87.50 82 ASP A CA 1
ATOM 660 C C . ASP A 1 82 ? 13.894 -16.183 24.273 1.00 87.50 82 ASP A C 1
ATOM 662 O O . ASP A 1 82 ? 13.258 -16.674 25.209 1.00 87.50 82 ASP A O 1
ATOM 666 N N . THR A 1 83 ? 13.791 -14.888 23.958 1.00 92.19 83 THR A N 1
ATOM 667 C CA . THR A 1 83 ? 13.145 -13.895 24.814 1.00 92.19 83 THR A CA 1
ATOM 668 C C . THR A 1 83 ? 11.899 -13.319 24.155 1.00 92.19 83 THR A C 1
ATOM 670 O O . THR A 1 83 ? 11.925 -12.837 23.023 1.00 92.19 83 THR A O 1
ATOM 673 N N . VAL A 1 84 ? 10.788 -13.339 24.896 1.00 94.12 84 VAL A N 1
ATOM 674 C CA . VAL A 1 84 ? 9.535 -12.660 24.534 1.00 94.12 84 VAL A CA 1
ATOM 675 C C . VAL A 1 84 ? 8.970 -11.961 25.764 1.00 94.12 84 VAL A C 1
ATOM 677 O O . VAL A 1 84 ? 8.878 -12.580 26.832 1.00 94.12 84 VAL A O 1
ATOM 680 N N . VAL A 1 85 ? 8.570 -10.700 25.617 1.00 96.31 85 VAL A N 1
ATOM 681 C CA . VAL A 1 85 ? 7.957 -9.863 26.665 1.00 96.31 85 VAL A CA 1
ATOM 682 C C . VAL A 1 85 ? 6.734 -9.123 26.101 1.00 96.31 85 VAL A C 1
ATOM 684 O O . VAL A 1 85 ? 6.690 -8.877 24.891 1.00 96.31 85 VAL A O 1
ATOM 687 N N . PRO A 1 86 ? 5.712 -8.799 26.915 1.00 97.50 86 PRO A N 1
ATOM 688 C CA . PRO A 1 86 ? 4.604 -7.958 26.465 1.00 97.50 86 PRO A CA 1
ATOM 689 C C . PRO A 1 86 ? 5.083 -6.533 26.154 1.00 97.50 86 PRO A C 1
ATOM 691 O O . PRO A 1 86 ? 6.046 -6.054 26.750 1.00 97.50 86 PRO A O 1
ATOM 694 N N . LEU A 1 87 ? 4.397 -5.847 25.238 1.00 97.44 87 LEU A N 1
ATOM 695 C CA . LEU A 1 87 ? 4.604 -4.416 25.003 1.00 97.44 87 LEU A CA 1
ATOM 696 C C . LEU A 1 87 ? 3.984 -3.554 26.111 1.00 97.44 87 LEU A C 1
ATOM 698 O O . LEU A 1 87 ? 2.936 -3.891 26.669 1.00 97.44 87 LEU A O 1
ATOM 702 N N . PHE A 1 88 ? 4.601 -2.410 26.385 1.00 93.50 88 PHE A N 1
ATOM 703 C CA . PHE A 1 88 ? 4.177 -1.471 27.413 1.00 93.50 88 PHE A CA 1
ATOM 704 C C . PHE A 1 88 ? 4.214 -0.024 26.887 1.00 93.50 88 PHE A C 1
ATOM 706 O O . PHE A 1 88 ? 5.304 0.515 26.706 1.00 93.50 88 PHE A O 1
ATOM 713 N N . PRO A 1 89 ? 3.061 0.644 26.668 1.00 95.00 89 PRO A N 1
ATOM 714 C CA . PRO A 1 89 ? 1.701 0.095 26.658 1.00 95.00 89 PRO A CA 1
ATOM 715 C C . PRO A 1 89 ? 1.438 -0.975 25.582 1.00 95.00 89 PRO A C 1
ATOM 717 O O . PRO A 1 89 ? 2.118 -1.057 24.562 1.00 95.00 89 PRO A O 1
ATOM 720 N N . GLN A 1 90 ? 0.366 -1.745 25.777 1.00 93.62 90 GLN A N 1
ATOM 721 C CA . GLN A 1 90 ? -0.280 -2.516 24.711 1.00 93.62 90 GLN A CA 1
ATOM 722 C C . GLN A 1 90 ? -0.882 -1.569 23.654 1.00 93.62 90 GLN A C 1
ATOM 724 O O . GLN A 1 90 ? -1.383 -0.494 23.988 1.00 93.62 90 GLN A O 1
ATOM 729 N N . ARG A 1 91 ? -0.871 -1.974 22.376 1.00 89.00 91 ARG A N 1
ATOM 730 C CA . ARG A 1 91 ? -1.436 -1.176 21.267 1.00 89.00 91 ARG A CA 1
ATOM 731 C C . ARG A 1 91 ? -2.971 -1.191 21.231 1.00 89.00 91 ARG A C 1
ATOM 733 O O . ARG A 1 91 ? -3.571 -0.228 20.763 1.00 89.00 91 ARG A O 1
ATOM 740 N N . PHE A 1 92 ? -3.580 -2.271 21.716 1.00 88.81 92 PHE A N 1
ATOM 741 C CA . PHE A 1 92 ? -5.021 -2.521 21.707 1.00 88.81 92 PHE A CA 1
ATOM 742 C C . PHE A 1 92 ? -5.471 -3.061 23.073 1.00 88.81 92 PHE A C 1
ATOM 744 O O . PHE A 1 92 ? -4.662 -3.589 23.835 1.00 88.81 92 PHE A O 1
ATOM 751 N N . ASP A 1 93 ? -6.754 -2.907 23.386 1.00 85.38 93 ASP A N 1
ATOM 752 C CA . ASP A 1 93 ? -7.402 -3.277 24.654 1.00 85.38 93 ASP A CA 1
ATOM 753 C C . ASP A 1 93 ? -8.102 -4.645 24.611 1.00 85.38 93 ASP A C 1
ATOM 755 O O . ASP A 1 93 ? -8.345 -5.247 25.653 1.00 85.38 93 ASP A O 1
ATOM 759 N N . ALA A 1 94 ? -8.373 -5.154 23.408 1.00 88.12 94 ALA A N 1
ATOM 760 C CA . ALA A 1 94 ? -9.000 -6.453 23.170 1.00 88.12 94 ALA A CA 1
ATOM 761 C C . ALA A 1 94 ? -8.054 -7.507 22.543 1.00 88.12 94 ALA A C 1
ATOM 763 O O . ALA A 1 94 ? -8.481 -8.634 22.274 1.00 88.12 94 ALA A O 1
ATOM 764 N N . PHE A 1 95 ? -6.779 -7.155 22.309 1.00 92.31 95 PHE A N 1
ATOM 765 C CA . PHE A 1 95 ? -5.754 -8.002 21.678 1.00 92.31 95 PHE A CA 1
ATOM 766 C C . PHE A 1 95 ? -4.377 -7.802 22.324 1.00 92.31 95 PHE A C 1
ATOM 768 O O . PHE A 1 95 ? -3.996 -6.675 22.639 1.00 92.31 95 PHE A O 1
ATOM 775 N N . ALA A 1 96 ? -3.592 -8.873 22.451 1.00 94.12 96 ALA A N 1
ATOM 776 C CA . ALA A 1 96 ? -2.276 -8.815 23.084 1.00 94.12 96 ALA A CA 1
ATOM 777 C C . ALA A 1 96 ? -1.143 -8.510 22.092 1.00 94.12 96 ALA A C 1
ATOM 779 O O . ALA A 1 96 ? -1.120 -9.014 20.970 1.00 94.12 96 ALA A O 1
ATOM 780 N N . SER A 1 97 ? -0.165 -7.715 22.520 1.00 95.94 97 SER A N 1
ATOM 781 C CA . SER A 1 97 ? 1.031 -7.347 21.754 1.00 95.94 97 SER A CA 1
ATOM 782 C C . SER A 1 97 ? 2.311 -7.670 22.526 1.00 95.94 97 SER A C 1
ATOM 784 O O . SER A 1 97 ? 2.442 -7.315 23.698 1.00 95.94 97 SER A O 1
ATOM 786 N N . PHE A 1 98 ? 3.276 -8.301 21.861 1.00 97.19 98 PHE A N 1
ATOM 787 C CA . PHE A 1 98 ? 4.562 -8.717 22.428 1.00 97.19 98 PHE A CA 1
ATOM 788 C C . PHE A 1 98 ? 5.719 -8.322 21.512 1.00 97.19 98 PHE A C 1
ATOM 790 O O . PHE A 1 98 ? 5.546 -8.246 20.295 1.00 97.19 98 PHE A O 1
ATOM 797 N N . ILE A 1 99 ? 6.916 -8.168 22.079 1.00 96.38 99 ILE A N 1
ATOM 798 C CA . ILE A 1 99 ? 8.167 -8.158 21.317 1.00 96.38 99 ILE A CA 1
ATOM 799 C C . ILE A 1 99 ? 8.989 -9.407 21.632 1.00 96.38 99 ILE A C 1
ATOM 801 O O . ILE A 1 99 ? 9.132 -9.811 22.788 1.00 96.38 99 ILE A O 1
ATOM 805 N N . ARG A 1 100 ? 9.515 -10.023 20.575 1.00 94.06 100 ARG A N 1
ATOM 806 C CA . ARG A 1 100 ? 10.450 -11.148 20.605 1.00 94.06 100 ARG A CA 1
ATOM 807 C C . ARG A 1 100 ? 11.823 -10.677 20.136 1.00 94.06 100 ARG A C 1
ATOM 809 O O . ARG A 1 100 ? 11.917 -9.910 19.180 1.00 94.06 100 ARG A O 1
ATOM 816 N N . PHE A 1 101 ? 12.872 -11.137 20.805 1.00 93.75 101 PHE A N 1
ATOM 817 C CA . PHE A 1 101 ? 14.260 -10.758 20.544 1.00 93.75 101 PHE A CA 1
ATOM 818 C C . PHE A 1 101 ? 15.228 -11.793 21.162 1.00 93.75 101 PHE A C 1
ATOM 820 O O . PHE A 1 101 ? 14.786 -12.661 21.918 1.00 93.75 101 PHE A O 1
ATOM 827 N N . PRO A 1 102 ? 16.533 -11.754 20.837 1.00 91.56 102 PRO A N 1
ATOM 828 C CA . PRO A 1 102 ? 17.519 -12.647 21.430 1.00 91.56 102 PRO A CA 1
ATOM 829 C C . PRO A 1 102 ? 18.130 -11.991 22.676 1.00 91.56 102 PRO A C 1
ATOM 831 O O . PRO A 1 102 ? 18.611 -10.859 22.605 1.00 91.56 102 PRO A O 1
ATOM 834 N N . SER A 1 103 ? 18.141 -12.692 23.814 1.00 90.44 103 SER A N 1
ATOM 835 C CA . SER A 1 103 ? 18.592 -12.182 25.124 1.00 90.44 103 SER A CA 1
ATOM 836 C C . SER A 1 103 ? 19.970 -11.521 25.077 1.00 90.44 103 SER A C 1
ATOM 838 O O . SER A 1 103 ? 20.210 -10.532 25.775 1.00 90.44 103 SER A O 1
ATOM 840 N N . VAL A 1 104 ? 20.833 -12.039 24.197 1.00 90.31 104 VAL A N 1
ATOM 841 C CA . VAL A 1 104 ? 22.210 -11.619 23.927 1.00 90.31 104 VAL A CA 1
ATOM 842 C C . VAL A 1 104 ? 22.370 -10.098 23.786 1.00 90.31 104 VAL A C 1
ATOM 844 O O . VAL A 1 104 ? 23.335 -9.553 24.323 1.00 90.31 104 VAL A O 1
ATOM 847 N N . ILE A 1 105 ? 21.387 -9.395 23.195 1.00 91.75 105 ILE A N 1
ATOM 848 C CA . ILE A 1 105 ? 21.422 -7.929 23.005 1.00 91.75 105 ILE A CA 1
ATOM 849 C C . ILE A 1 105 ? 21.542 -7.160 24.328 1.00 91.75 105 ILE A C 1
ATOM 851 O O . ILE A 1 105 ? 22.095 -6.061 24.370 1.00 91.75 105 ILE A O 1
ATOM 855 N N . SER A 1 106 ? 21.076 -7.757 25.429 1.00 87.62 106 SER A N 1
ATOM 856 C CA . SER A 1 106 ? 21.123 -7.165 26.768 1.00 87.62 106 SER A CA 1
ATOM 857 C C . SER A 1 106 ? 22.542 -7.034 27.317 1.00 87.62 106 SER A C 1
ATOM 859 O O . SER A 1 106 ? 22.759 -6.211 28.201 1.00 87.62 106 SER A O 1
ATOM 861 N N . GLY A 1 107 ? 23.490 -7.826 26.804 1.00 79.94 107 GLY A N 1
ATOM 862 C CA . GLY A 1 107 ? 24.910 -7.785 27.167 1.00 79.94 107 GLY A CA 1
ATOM 863 C C . GLY A 1 107 ? 25.834 -7.329 26.031 1.00 79.94 107 GLY A C 1
ATOM 864 O O . GLY A 1 107 ? 27.050 -7.460 26.153 1.00 79.94 107 GLY A O 1
ATOM 865 N N . CYS A 1 108 ? 25.287 -6.821 24.923 1.00 76.75 108 CYS A N 1
ATOM 866 C CA . CYS A 1 108 ? 26.072 -6.246 23.833 1.00 76.75 108 CYS A CA 1
ATOM 867 C C . CYS A 1 108 ? 26.576 -4.840 24.216 1.00 76.75 108 CYS A C 1
ATOM 869 O O . CYS A 1 108 ? 25.803 -3.879 24.235 1.00 76.75 108 CYS A O 1
ATOM 871 N N . GLY A 1 109 ? 27.879 -4.730 24.498 1.00 72.69 109 GLY A N 1
ATOM 872 C CA . GLY A 1 109 ? 28.561 -3.479 24.862 1.00 72.69 109 GLY A CA 1
ATOM 873 C C . GLY A 1 109 ? 28.299 -2.996 26.298 1.00 72.69 109 GLY A C 1
ATOM 874 O O . GLY A 1 109 ? 27.425 -3.507 26.994 1.00 72.69 109 GLY A O 1
ATOM 875 N N . ASP A 1 110 ? 29.038 -1.968 26.730 1.00 70.31 110 ASP A N 1
ATOM 876 C CA . ASP A 1 110 ? 29.117 -1.472 28.125 1.00 70.31 110 ASP A CA 1
ATOM 877 C C . ASP A 1 110 ? 27.781 -1.033 28.767 1.00 70.31 110 ASP A C 1
ATOM 879 O O . ASP A 1 110 ? 27.688 -0.818 29.979 1.00 70.31 110 ASP A O 1
ATOM 883 N N . VAL A 1 111 ? 26.745 -0.836 27.951 1.00 76.75 111 VAL A N 1
ATOM 884 C CA . VAL A 1 111 ? 25.415 -0.355 28.361 1.00 76.75 111 VAL A CA 1
ATOM 885 C C . VAL A 1 111 ? 24.338 -1.432 28.184 1.00 76.75 111 VAL A C 1
ATOM 887 O O . VAL A 1 111 ? 23.295 -1.358 28.836 1.00 76.75 111 VAL A O 1
ATOM 890 N N . GLY A 1 112 ? 24.576 -2.424 27.320 1.00 87.12 112 GLY A N 1
ATOM 891 C CA . GLY A 1 112 ? 23.533 -3.292 26.781 1.00 87.12 112 GLY A CA 1
ATOM 892 C C . GLY A 1 112 ? 22.530 -2.546 25.892 1.00 87.12 112 GLY A C 1
ATOM 893 O O . GLY A 1 112 ? 22.439 -1.313 25.885 1.00 87.12 112 GLY A O 1
ATOM 894 N N . SER A 1 113 ? 21.727 -3.309 25.155 1.00 93.81 113 SER A N 1
ATOM 895 C CA . SER A 1 113 ? 20.593 -2.802 24.375 1.00 93.81 113 SER A CA 1
ATOM 896 C C . SER A 1 113 ? 19.263 -3.375 24.869 1.00 93.81 113 SER A C 1
ATOM 898 O O . SER A 1 113 ? 19.239 -4.429 25.506 1.00 93.81 113 SER A O 1
ATOM 900 N N . ALA A 1 114 ? 18.172 -2.667 24.581 1.00 96.44 114 ALA A N 1
ATOM 901 C CA . ALA A 1 114 ? 16.796 -3.101 24.795 1.00 96.44 114 ALA A CA 1
ATOM 902 C C . ALA A 1 114 ? 16.073 -3.293 23.454 1.00 96.44 114 ALA A C 1
ATOM 904 O O . ALA A 1 114 ? 16.291 -2.525 22.509 1.00 96.44 114 ALA A O 1
ATOM 905 N N . ALA A 1 115 ? 15.183 -4.282 23.383 1.00 97.62 115 ALA A N 1
ATOM 906 C CA . ALA A 1 115 ? 14.223 -4.411 22.290 1.00 97.62 115 ALA A CA 1
ATOM 907 C C . ALA A 1 115 ? 12.960 -3.596 22.606 1.00 97.62 115 ALA A C 1
ATOM 909 O O . ALA A 1 115 ? 12.220 -3.918 23.536 1.00 97.62 115 ALA A O 1
ATOM 910 N N . ILE A 1 116 ? 12.712 -2.550 21.818 1.00 98.06 116 ILE A N 1
ATOM 911 C CA . ILE A 1 116 ? 11.647 -1.564 22.042 1.00 98.06 116 ILE A CA 1
ATOM 912 C C . ILE A 1 116 ? 10.797 -1.376 20.784 1.00 98.06 116 ILE A C 1
ATOM 914 O O . ILE A 1 116 ? 11.135 -1.862 19.700 1.00 98.06 116 ILE A O 1
ATOM 918 N N . VAL A 1 117 ? 9.698 -0.636 20.911 1.00 98.06 117 VAL A N 1
ATOM 919 C CA . VAL A 1 117 ? 8.881 -0.189 19.776 1.00 98.06 117 VAL A CA 1
ATOM 920 C C . VAL A 1 117 ? 8.814 1.333 19.747 1.00 98.06 117 VAL A C 1
ATOM 922 O O . VAL A 1 117 ? 8.673 1.982 20.781 1.00 98.06 117 VAL A O 1
ATOM 925 N N . LEU A 1 118 ? 8.894 1.909 18.551 1.00 97.75 118 LEU A N 1
ATOM 926 C CA . LEU A 1 118 ? 8.667 3.332 18.319 1.00 97.75 118 LEU A CA 1
ATOM 927 C C . LEU A 1 118 ? 7.267 3.516 17.732 1.00 97.75 118 LEU A C 1
ATOM 929 O O . LEU A 1 118 ? 6.960 2.947 16.685 1.00 97.75 118 LEU A O 1
ATOM 933 N N . ASP A 1 119 ? 6.426 4.299 18.408 1.00 94.69 119 ASP A N 1
ATOM 934 C CA . ASP A 1 119 ? 5.110 4.710 17.920 1.00 94.69 119 ASP A CA 1
ATOM 935 C C . ASP A 1 119 ? 5.176 6.161 17.421 1.00 94.69 119 ASP A C 1
ATOM 937 O O . ASP A 1 119 ? 5.060 7.118 18.194 1.00 94.69 119 ASP A O 1
ATOM 941 N N . LEU A 1 120 ? 5.371 6.306 16.107 1.00 92.00 120 LEU A N 1
ATOM 942 C CA . LEU A 1 120 ? 5.382 7.588 15.399 1.00 92.00 120 LEU A CA 1
ATOM 943 C C . LEU A 1 120 ? 4.032 7.904 14.720 1.00 92.00 120 LEU A C 1
ATOM 945 O O . LEU A 1 120 ? 3.934 8.886 13.980 1.00 92.00 120 LEU A O 1
ATOM 949 N N . SER A 1 121 ? 2.975 7.118 14.981 1.00 86.38 121 SER A N 1
ATOM 950 C CA . SER A 1 121 ? 1.673 7.226 14.289 1.00 86.38 121 SER A CA 1
ATOM 951 C C . SER A 1 121 ? 0.981 8.586 14.446 1.00 86.38 121 SER A C 1
ATOM 953 O O . SER A 1 121 ? 0.159 8.968 13.619 1.00 86.38 121 SER A O 1
ATOM 955 N N . ARG A 1 122 ? 1.333 9.351 15.488 1.00 84.19 122 ARG A N 1
ATOM 956 C CA . ARG A 1 122 ? 0.776 10.685 15.789 1.00 84.19 122 ARG A CA 1
ATOM 957 C C . ARG A 1 122 ? 1.642 11.842 15.279 1.00 84.19 122 ARG A C 1
ATOM 959 O O . ARG A 1 122 ? 1.342 12.996 15.567 1.00 84.19 122 ARG A O 1
ATOM 966 N N . VAL A 1 123 ? 2.712 11.536 14.541 1.00 84.44 123 VAL A N 1
ATOM 967 C CA . VAL A 1 123 ? 3.672 12.502 13.972 1.00 84.44 123 VAL A CA 1
ATOM 968 C C . VAL A 1 123 ? 4.028 12.186 12.507 1.00 84.44 123 VAL A C 1
ATOM 970 O O . VAL A 1 123 ? 5.066 12.613 12.003 1.00 84.44 123 VAL A O 1
ATOM 973 N N . GLY A 1 124 ? 3.167 11.436 11.810 1.00 79.38 124 GLY A N 1
ATOM 974 C CA . GLY A 1 124 ? 3.328 11.099 10.389 1.00 79.38 124 GLY A CA 1
ATOM 975 C C . GLY A 1 124 ? 4.294 9.947 10.087 1.00 79.38 124 GLY A C 1
ATOM 976 O O . GLY A 1 124 ? 4.637 9.734 8.927 1.00 79.38 124 GLY A O 1
ATOM 977 N N . GLY A 1 125 ? 4.753 9.221 11.111 1.00 84.94 125 GLY A N 1
ATOM 978 C CA . GLY A 1 125 ? 5.603 8.037 10.966 1.00 84.94 125 GLY A CA 1
ATOM 979 C C . GLY A 1 125 ? 4.870 6.726 11.273 1.00 84.94 125 GLY A C 1
ATOM 980 O O . GLY A 1 125 ? 3.674 6.704 11.562 1.00 84.94 125 GLY A O 1
ATOM 981 N N . ARG A 1 126 ? 5.602 5.607 11.237 1.00 89.12 126 ARG A N 1
ATOM 982 C CA . ARG A 1 126 ? 5.066 4.254 11.480 1.00 89.12 126 ARG A CA 1
ATOM 983 C C . ARG A 1 126 ? 5.192 3.790 12.939 1.00 89.12 126 ARG A C 1
ATOM 985 O O . ARG A 1 126 ? 5.853 4.415 13.765 1.00 89.12 126 ARG A O 1
ATOM 992 N N . TYR A 1 127 ? 4.562 2.652 13.228 1.00 92.25 127 TYR A N 1
ATOM 993 C CA . TYR A 1 127 ? 4.684 1.894 14.477 1.00 92.25 127 TYR A CA 1
ATOM 994 C C . TYR A 1 127 ? 5.581 0.671 14.229 1.00 92.25 127 TYR A C 1
ATOM 996 O O . TYR A 1 127 ? 5.162 -0.214 13.483 1.00 92.25 127 TYR A O 1
ATOM 1004 N N . PHE A 1 128 ? 6.793 0.610 14.797 1.00 94.44 128 PHE A N 1
ATOM 1005 C CA . PHE A 1 128 ? 7.772 -0.433 14.430 1.00 94.44 128 PHE A CA 1
ATOM 1006 C C . PHE A 1 128 ? 8.734 -0.874 15.557 1.00 94.44 128 PHE A C 1
ATOM 1008 O O . PHE A 1 128 ? 9.120 -0.054 16.396 1.00 94.44 128 PHE A O 1
ATOM 1015 N N . PRO A 1 129 ? 9.170 -2.152 15.580 1.00 96.12 129 PRO A N 1
ATOM 1016 C CA . PRO A 1 129 ? 10.147 -2.677 16.527 1.00 96.12 129 PRO A CA 1
ATOM 1017 C C . PRO A 1 129 ? 11.592 -2.361 16.117 1.00 96.12 129 PRO A C 1
ATOM 1019 O O . PRO A 1 129 ? 11.994 -2.508 14.960 1.00 96.12 129 PRO A O 1
ATOM 1022 N N . THR A 1 130 ? 12.423 -1.999 17.090 1.00 96.62 130 THR A N 1
ATOM 1023 C CA . THR A 1 130 ? 13.861 -1.789 16.889 1.00 96.62 130 THR A CA 1
ATOM 1024 C C . THR A 1 130 ? 14.649 -2.108 18.160 1.00 96.62 130 THR A C 1
ATOM 1026 O O . THR A 1 130 ? 14.088 -2.250 19.244 1.00 96.62 130 THR A O 1
ATOM 1029 N N . VAL A 1 131 ? 15.967 -2.223 18.028 1.00 95.88 131 VAL A N 1
ATOM 1030 C CA . VAL A 1 131 ? 16.897 -2.314 19.158 1.00 95.88 131 VAL A CA 1
ATOM 1031 C C . VAL A 1 131 ? 17.557 -0.948 19.363 1.00 95.88 131 VAL A C 1
ATOM 1033 O O . VAL A 1 131 ? 17.972 -0.317 18.388 1.00 95.88 131 VAL A O 1
ATOM 1036 N N . LEU A 1 132 ? 17.632 -0.482 20.613 1.00 95.19 132 LEU A N 1
ATOM 1037 C CA . LEU A 1 132 ? 18.315 0.755 21.024 1.00 95.19 132 LEU A CA 1
ATOM 1038 C C . LEU A 1 132 ? 19.173 0.506 22.282 1.00 95.19 132 LEU A C 1
ATOM 1040 O O . LEU A 1 132 ? 18.853 -0.401 23.051 1.00 95.19 132 LEU A O 1
ATOM 1044 N N . PRO A 1 133 ? 20.229 1.302 22.546 1.00 94.12 133 PRO A N 1
ATOM 1045 C CA . PRO A 1 133 ? 20.987 1.222 23.799 1.00 94.12 133 PRO A CA 1
ATOM 1046 C C . PRO A 1 133 ? 20.087 1.431 25.025 1.00 94.12 133 PRO A C 1
ATOM 1048 O O . PRO A 1 133 ? 19.203 2.285 24.995 1.00 94.12 133 PRO A O 1
ATOM 1051 N N . ARG A 1 134 ? 20.333 0.718 26.135 1.00 94.56 134 ARG A N 1
ATOM 1052 C CA . ARG A 1 134 ? 19.513 0.846 27.363 1.00 94.56 134 ARG A CA 1
ATOM 1053 C C . ARG A 1 134 ? 19.586 2.218 28.033 1.00 94.56 134 ARG A C 1
ATOM 1055 O O . ARG A 1 134 ? 18.709 2.542 28.829 1.00 94.56 134 ARG A O 1
ATOM 1062 N N . ARG A 1 135 ? 20.626 3.002 27.733 1.00 94.56 135 ARG A N 1
ATOM 1063 C CA . ARG A 1 135 ? 20.800 4.399 28.151 1.00 94.56 135 ARG A CA 1
ATOM 1064 C C . ARG A 1 135 ? 21.174 5.252 26.945 1.00 94.56 135 ARG A C 1
ATOM 1066 O O . ARG A 1 135 ? 22.123 4.916 26.237 1.00 94.56 135 ARG A O 1
ATOM 1073 N N . LEU A 1 136 ? 20.454 6.350 26.728 1.00 94.88 136 LEU A N 1
ATOM 1074 C CA . LEU A 1 136 ? 20.726 7.322 25.666 1.00 94.88 136 LEU A CA 1
ATOM 1075 C C . LEU A 1 136 ? 20.232 8.726 26.044 1.00 94.88 136 LEU A C 1
ATOM 1077 O O . LEU A 1 136 ? 19.353 8.885 26.889 1.00 94.88 136 LEU A O 1
ATOM 1081 N N . SER A 1 137 ? 20.783 9.770 25.420 1.00 95.06 137 SER A N 1
ATOM 1082 C CA . SER A 1 137 ? 20.278 11.132 25.626 1.00 95.06 137 SER A CA 1
ATOM 1083 C C . SER A 1 137 ? 18.947 11.345 24.884 1.00 95.06 137 SER A C 1
ATOM 1085 O O . SER A 1 137 ? 18.777 10.812 23.783 1.00 95.06 137 SER A O 1
ATOM 1087 N N . PRO A 1 138 ? 18.018 12.166 25.419 1.00 95.50 138 PRO A N 1
ATOM 1088 C CA . PRO A 1 138 ? 16.794 12.541 24.708 1.00 95.50 138 PRO A CA 1
ATOM 1089 C C . PRO A 1 138 ? 17.067 13.120 23.316 1.00 95.50 138 PRO A C 1
ATOM 1091 O O . PRO A 1 138 ? 16.364 12.778 22.371 1.00 95.50 138 PRO A O 1
ATOM 1094 N N . GLN A 1 139 ? 18.128 13.923 23.168 1.00 92.94 139 GLN A N 1
ATOM 1095 C CA . GLN A 1 139 ? 18.514 14.486 21.874 1.00 92.94 139 GLN A CA 1
ATOM 1096 C C . GLN A 1 139 ? 18.884 13.398 20.858 1.00 92.94 139 GLN A C 1
ATOM 1098 O O . GLN A 1 139 ? 18.356 13.421 19.758 1.00 92.94 139 GLN A O 1
ATOM 1103 N N . ALA A 1 140 ? 19.702 12.403 21.223 1.00 92.56 140 ALA A N 1
ATOM 1104 C CA . ALA A 1 140 ? 20.085 11.335 20.292 1.00 92.56 140 ALA A CA 1
ATOM 1105 C C . ALA A 1 140 ? 18.885 10.477 19.843 1.00 92.56 140 ALA A C 1
ATOM 1107 O O . ALA A 1 140 ? 18.876 9.957 18.728 1.00 92.56 140 ALA A O 1
ATOM 1108 N N . LEU A 1 141 ? 17.862 10.348 20.695 1.00 95.06 141 LEU A N 1
ATOM 1109 C CA . LEU A 1 141 ? 16.599 9.706 20.338 1.00 95.06 141 LEU A CA 1
ATOM 1110 C C . LEU A 1 141 ? 15.769 10.577 19.377 1.00 95.06 141 LEU A C 1
ATOM 1112 O O . LEU A 1 141 ? 15.274 10.064 18.377 1.00 95.06 141 LEU A O 1
ATOM 1116 N N . VAL A 1 142 ? 15.658 11.885 19.639 1.00 92.56 142 VAL A N 1
ATOM 1117 C CA . VAL A 1 142 ? 14.976 12.848 18.753 1.00 92.56 142 VAL A CA 1
ATOM 1118 C C . VAL A 1 142 ? 15.675 12.9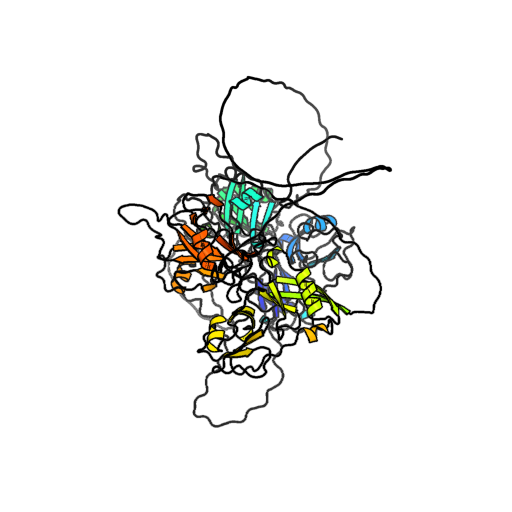45 17.392 1.00 92.56 142 VAL A C 1
ATOM 1120 O O . VAL A 1 142 ? 15.001 12.862 16.367 1.00 92.56 142 VAL A O 1
ATOM 1123 N N . ASP A 1 143 ? 17.006 13.025 17.359 1.00 90.50 143 ASP A N 1
ATOM 1124 C CA . ASP A 1 143 ? 17.822 13.029 16.137 1.00 90.50 143 ASP A CA 1
ATOM 1125 C C . ASP A 1 143 ? 17.587 11.756 15.302 1.00 90.50 143 ASP A C 1
ATOM 1127 O O . ASP A 1 143 ? 17.531 11.812 14.074 1.00 90.50 143 ASP A O 1
ATOM 1131 N N . TYR A 1 144 ? 17.409 10.605 15.965 1.00 91.44 144 TYR A N 1
ATOM 1132 C CA . TYR A 1 144 ? 17.130 9.328 15.306 1.00 91.44 144 TYR A CA 1
ATOM 1133 C C . TYR A 1 144 ? 15.714 9.246 14.715 1.00 91.44 144 TYR A C 1
ATOM 1135 O O . TYR A 1 144 ? 15.553 8.709 13.617 1.00 91.44 144 TYR A O 1
ATOM 1143 N N . VAL A 1 145 ? 14.689 9.759 15.411 1.00 92.44 145 VAL A N 1
ATOM 1144 C CA . VAL A 1 145 ? 13.299 9.669 14.925 1.00 92.44 145 VAL A CA 1
ATOM 1145 C C . VAL A 1 145 ? 12.876 10.812 14.011 1.00 92.44 145 VAL A C 1
ATOM 1147 O O . VAL A 1 145 ? 12.001 10.593 13.184 1.00 92.44 145 VAL A O 1
ATOM 1150 N N . THR A 1 146 ? 13.470 12.007 14.106 1.00 89.38 146 THR A N 1
ATOM 1151 C CA . THR A 1 146 ? 13.037 13.186 13.325 1.00 89.38 146 THR A CA 1
ATOM 1152 C C . THR A 1 146 ? 12.950 12.905 11.813 1.00 89.38 146 THR A C 1
ATOM 1154 O O . THR A 1 146 ? 11.907 13.213 11.232 1.00 89.38 146 THR A O 1
ATOM 1157 N N . PRO A 1 147 ? 13.926 12.226 11.166 1.00 84.88 147 PRO A N 1
ATOM 1158 C CA . PRO A 1 147 ? 13.841 11.866 9.743 1.00 84.88 147 PRO A CA 1
ATOM 1159 C C . PRO A 1 147 ? 12.770 10.815 9.388 1.00 84.88 147 PRO A C 1
ATOM 1161 O O . PRO A 1 147 ? 12.595 10.496 8.216 1.00 84.88 147 PRO A O 1
ATOM 1164 N N . LEU A 1 148 ? 12.092 10.245 10.388 1.00 85.81 148 LEU A N 1
ATOM 1165 C CA . LEU A 1 148 ? 11.032 9.235 10.273 1.00 85.81 148 LEU A CA 1
ATOM 1166 C C . LEU A 1 148 ? 9.639 9.824 10.574 1.00 85.81 148 LEU A C 1
ATOM 1168 O O . LEU A 1 148 ? 8.673 9.078 10.731 1.00 85.81 148 LEU A O 1
ATOM 1172 N N . THR A 1 149 ? 9.546 11.152 10.694 1.00 84.94 149 THR A N 1
ATOM 1173 C CA . THR A 1 149 ? 8.317 11.916 10.958 1.00 84.94 149 THR A CA 1
ATOM 1174 C C . THR A 1 149 ? 8.033 12.883 9.808 1.00 84.94 149 THR A C 1
ATOM 1176 O O . THR A 1 149 ? 8.938 13.220 9.043 1.00 84.94 149 THR A O 1
ATOM 1179 N N . TRP A 1 150 ? 6.792 13.360 9.673 1.00 75.88 150 TRP A N 1
ATOM 1180 C CA . TRP A 1 150 ? 6.502 14.461 8.744 1.00 75.88 150 TRP A CA 1
ATOM 1181 C C . TRP A 1 150 ? 7.172 15.754 9.214 1.00 75.88 150 TRP A C 1
ATOM 1183 O O . TRP A 1 150 ? 7.224 16.019 10.416 1.00 75.88 150 TRP A O 1
ATOM 1193 N N . HIS A 1 151 ? 7.665 16.559 8.267 1.00 70.44 151 HIS A N 1
ATOM 1194 C CA . HIS A 1 151 ? 8.304 17.840 8.563 1.00 70.44 151 HIS A CA 1
ATOM 1195 C C . HIS A 1 151 ? 7.292 18.826 9.160 1.00 70.44 151 HIS A C 1
ATOM 1197 O O . HIS A 1 151 ? 6.268 19.119 8.551 1.00 70.44 151 HIS A O 1
ATOM 1203 N N . ASP A 1 152 ? 7.612 19.345 10.340 1.00 67.50 152 ASP A N 1
ATOM 1204 C CA . ASP A 1 152 ? 6.802 20.267 11.135 1.00 67.50 152 ASP A CA 1
ATOM 1205 C C . ASP A 1 152 ? 7.755 20.938 12.137 1.00 67.50 152 ASP A C 1
ATOM 1207 O O . ASP A 1 152 ? 8.616 20.264 12.717 1.00 67.50 152 ASP A O 1
ATOM 1211 N N . ASP A 1 153 ? 7.623 22.252 12.307 1.00 70.19 153 ASP A N 1
ATOM 1212 C CA . ASP A 1 153 ? 8.511 23.075 13.131 1.00 70.19 153 ASP A CA 1
ATOM 1213 C C . ASP A 1 153 ? 8.256 22.905 14.646 1.00 70.19 153 ASP A C 1
ATOM 1215 O O . ASP A 1 153 ? 9.052 23.365 15.469 1.00 70.19 153 ASP A O 1
ATOM 1219 N N . GLN A 1 154 ? 7.165 22.238 15.050 1.00 78.19 154 GLN A N 1
ATOM 1220 C CA . GLN A 1 154 ? 6.895 21.936 16.457 1.00 78.19 154 GLN A CA 1
ATOM 1221 C C . GLN A 1 154 ? 7.843 20.850 17.000 1.00 78.19 154 GLN A C 1
ATOM 1223 O O . GLN A 1 154 ? 7.982 19.787 16.382 1.00 78.19 154 GLN A O 1
ATOM 1228 N N . PRO A 1 155 ? 8.451 21.045 18.188 1.00 83.56 155 PRO A N 1
ATOM 1229 C CA . PRO A 1 155 ? 9.388 20.086 18.765 1.00 83.56 155 PRO A CA 1
ATOM 1230 C C . PRO A 1 155 ? 8.714 18.746 19.084 1.00 83.56 155 PRO A C 1
ATOM 1232 O O . PRO A 1 155 ? 7.587 18.698 19.577 1.00 83.56 155 PRO A O 1
ATOM 1235 N N . LEU A 1 156 ? 9.430 17.645 18.849 1.00 90.19 156 LEU A N 1
ATOM 1236 C CA . LEU A 1 156 ? 8.958 16.307 19.204 1.00 90.19 156 LEU A CA 1
ATOM 1237 C C . LEU A 1 156 ? 8.982 16.099 20.724 1.00 90.19 156 LEU A C 1
ATOM 1239 O O . LEU A 1 156 ? 10.025 16.201 21.371 1.00 90.19 156 LEU A O 1
ATOM 1243 N N . ILE A 1 157 ? 7.825 15.742 21.274 1.00 91.62 157 ILE A N 1
ATOM 1244 C CA . ILE A 1 157 ? 7.617 15.358 22.669 1.00 91.62 157 ILE A CA 1
ATOM 1245 C C . ILE A 1 157 ? 7.387 13.845 22.701 1.00 91.62 157 ILE A C 1
ATOM 1247 O O . ILE A 1 157 ? 6.682 13.303 21.850 1.00 91.62 157 ILE A O 1
ATOM 1251 N N . PHE A 1 158 ? 7.964 13.142 23.678 1.00 94.94 158 PHE A N 1
ATOM 1252 C CA . PHE A 1 158 ? 7.810 11.690 23.780 1.00 94.94 158 PHE A CA 1
ATOM 1253 C C . PHE A 1 158 ? 7.526 11.190 25.193 1.00 94.94 158 PHE A C 1
ATOM 1255 O O . PHE A 1 158 ? 7.854 11.829 26.196 1.00 94.94 158 PHE A O 1
ATOM 1262 N N . TYR A 1 159 ? 6.913 10.010 25.250 1.00 94.38 159 TYR A N 1
ATOM 1263 C CA . TYR A 1 159 ? 6.573 9.273 26.460 1.00 94.38 159 TYR A CA 1
ATOM 1264 C C . TYR A 1 159 ? 7.135 7.858 26.318 1.00 94.38 159 TYR A C 1
ATOM 1266 O O . TYR A 1 159 ? 6.895 7.210 25.304 1.00 94.38 159 TYR A O 1
ATOM 1274 N N . VAL A 1 160 ? 7.860 7.375 27.326 1.00 94.69 160 VAL A N 1
ATOM 1275 C CA . VAL A 1 160 ? 8.295 5.971 27.415 1.00 94.69 160 VAL A CA 1
ATOM 1276 C C . VAL A 1 160 ? 7.296 5.227 28.298 1.00 94.69 160 VAL A C 1
ATOM 1278 O O . VAL A 1 160 ? 7.044 5.665 29.427 1.00 94.69 160 VAL A O 1
ATOM 1281 N N . GLY A 1 161 ? 6.709 4.142 27.796 1.00 92.69 161 GLY A N 1
ATOM 1282 C CA . GLY A 1 161 ? 5.745 3.336 28.542 1.00 92.69 161 GLY A CA 1
ATOM 1283 C C . GLY A 1 161 ? 4.468 4.090 28.934 1.00 92.69 161 GLY A C 1
ATOM 1284 O O . GLY A 1 161 ? 4.121 5.135 28.379 1.00 92.69 161 GLY A O 1
ATOM 1285 N N . CYS A 1 162 ? 3.752 3.589 29.944 1.00 88.31 162 CYS A N 1
ATOM 1286 C CA . CYS A 1 162 ? 2.503 4.190 30.438 1.00 88.31 162 CYS A CA 1
ATOM 1287 C C . CYS A 1 162 ? 2.682 5.514 31.224 1.00 88.31 162 CYS A C 1
ATOM 1289 O O . CYS A 1 162 ? 1.848 5.847 32.070 1.00 88.31 162 CYS A O 1
ATOM 1291 N N . ARG A 1 163 ? 3.741 6.300 30.979 1.00 89.06 163 ARG A N 1
ATOM 1292 C CA . ARG A 1 163 ? 3.978 7.578 31.674 1.00 89.06 163 ARG A CA 1
ATOM 1293 C C . ARG A 1 163 ? 2.851 8.583 31.423 1.00 89.06 163 ARG A C 1
ATOM 1295 O O . ARG A 1 163 ? 2.465 8.848 30.283 1.00 89.06 163 ARG A O 1
ATOM 1302 N N . ALA A 1 164 ? 2.350 9.191 32.499 1.00 85.50 164 ALA A N 1
ATOM 1303 C CA . ALA A 1 164 ? 1.335 10.245 32.431 1.00 85.50 164 ALA A CA 1
ATOM 1304 C C . ALA A 1 164 ? 1.892 11.566 31.867 1.00 85.50 164 ALA A C 1
ATOM 1306 O O . ALA A 1 164 ? 1.195 12.262 31.133 1.00 85.50 164 ALA A O 1
ATOM 1307 N N . THR A 1 165 ? 3.152 11.885 32.173 1.00 89.12 165 THR A N 1
ATOM 1308 C CA . THR A 1 165 ? 3.856 13.099 31.734 1.00 89.12 165 THR A CA 1
ATOM 1309 C C . THR A 1 165 ? 4.963 12.784 30.718 1.00 89.12 165 THR A C 1
ATOM 1311 O O . THR A 1 165 ? 5.507 11.671 30.743 1.00 89.12 165 THR A O 1
ATOM 1314 N N . PRO A 1 166 ? 5.330 13.751 29.851 1.00 91.38 166 PRO A N 1
ATOM 1315 C CA . PRO A 1 166 ? 6.455 13.622 28.929 1.00 91.38 166 PRO A CA 1
ATOM 1316 C C . PRO A 1 166 ? 7.770 13.181 29.583 1.00 91.38 166 PRO A C 1
ATOM 1318 O O . PRO A 1 166 ? 7.960 13.251 30.807 1.00 91.38 166 PRO A O 1
ATOM 1321 N N . TRP A 1 167 ? 8.716 12.753 28.753 1.00 92.94 167 TRP A N 1
ATOM 1322 C CA . TRP A 1 167 ? 10.100 12.591 29.177 1.00 92.94 167 TRP A CA 1
ATOM 1323 C C . TRP A 1 167 ? 10.783 13.963 29.354 1.00 92.94 167 TRP A C 1
ATOM 1325 O O . TRP A 1 167 ? 10.649 14.815 28.473 1.00 92.94 167 TRP A O 1
ATOM 1335 N N . PRO A 1 168 ? 11.515 14.226 30.456 1.00 91.12 168 PRO A N 1
ATOM 1336 C CA . PRO A 1 168 ? 12.191 15.510 30.640 1.00 91.12 168 PRO A CA 1
ATOM 1337 C C . PRO A 1 168 ? 13.375 15.665 29.660 1.00 91.12 168 PRO A C 1
ATOM 1339 O O . PRO A 1 168 ? 14.232 14.779 29.627 1.00 91.12 168 PRO A O 1
ATOM 1342 N N . PRO A 1 169 ? 13.510 16.785 28.917 1.00 82.25 169 PRO A N 1
ATOM 1343 C CA . PRO A 1 169 ? 14.527 16.929 27.861 1.00 82.25 169 PRO A CA 1
ATOM 1344 C C . PRO A 1 169 ? 15.996 16.788 28.295 1.00 82.25 169 PRO A C 1
ATOM 1346 O O . PRO A 1 169 ? 16.860 16.546 27.457 1.00 82.25 169 PRO A O 1
ATOM 1349 N N . GLN A 1 170 ? 16.294 16.944 29.589 1.00 86.75 170 GLN A N 1
ATOM 1350 C CA . GLN A 1 170 ? 17.651 16.858 30.151 1.00 86.75 170 GLN A CA 1
ATOM 1351 C C . GLN A 1 170 ? 17.907 15.570 30.957 1.00 86.75 170 GLN A C 1
ATOM 1353 O O . GLN A 1 170 ? 18.995 15.394 31.500 1.00 86.75 170 GLN A O 1
ATOM 1358 N N . THR A 1 171 ? 16.930 14.663 31.057 1.00 93.44 171 THR A N 1
ATOM 1359 C CA . THR A 1 171 ? 17.075 13.395 31.789 1.00 93.44 171 THR A CA 1
ATOM 1360 C C . THR A 1 171 ? 17.434 12.270 30.823 1.00 93.44 171 THR A C 1
ATOM 1362 O O . THR A 1 171 ? 16.707 12.041 29.861 1.00 93.44 171 THR A O 1
ATOM 1365 N N . GLU A 1 172 ? 18.527 11.549 31.089 1.00 95.62 172 GLU A N 1
ATOM 1366 C CA . GLU A 1 172 ? 18.916 10.343 30.340 1.00 95.62 172 GLU A CA 1
ATOM 1367 C C . GLU A 1 172 ? 17.727 9.380 30.194 1.00 95.62 172 GLU A C 1
ATOM 1369 O O . GLU A 1 172 ? 17.062 9.058 31.178 1.00 95.62 172 GLU A O 1
ATOM 1374 N N . VAL A 1 173 ? 17.449 8.938 28.967 1.00 95.31 173 VAL A N 1
ATOM 1375 C CA . VAL A 1 173 ? 16.407 7.951 28.677 1.00 95.31 173 VAL A CA 1
ATOM 1376 C C . VAL A 1 173 ? 16.922 6.578 29.089 1.00 95.31 173 VAL A C 1
ATOM 1378 O O . VAL A 1 173 ? 17.997 6.169 28.650 1.00 95.31 173 VAL A O 1
ATOM 1381 N N . GLN A 1 174 ? 16.148 5.869 29.909 1.00 94.31 174 GLN A N 1
ATOM 1382 C CA . GLN A 1 174 ? 16.434 4.499 30.337 1.00 94.31 174 GLN A CA 1
ATOM 1383 C C . GLN A 1 174 ? 15.355 3.575 29.771 1.00 94.31 174 GLN A C 1
ATOM 1385 O O . GLN A 1 174 ? 14.173 3.874 29.933 1.00 94.31 174 GLN A O 1
ATOM 1390 N N . LEU A 1 175 ? 15.763 2.500 29.088 1.00 95.56 175 LEU A N 1
ATOM 1391 C CA . LEU A 1 175 ? 14.868 1.612 28.335 1.00 95.56 175 LEU A CA 1
ATOM 1392 C C . LEU A 1 175 ? 14.871 0.175 28.879 1.00 95.56 175 LEU A C 1
ATOM 1394 O O . LEU A 1 175 ? 15.917 -0.483 28.966 1.00 95.56 175 LEU A O 1
ATOM 1398 N N . GLY A 1 176 ? 13.675 -0.314 29.198 1.00 95.44 176 GLY A N 1
ATOM 1399 C CA . GLY A 1 176 ? 13.367 -1.725 29.396 1.00 95.44 176 GLY A CA 1
ATOM 1400 C C . GLY A 1 176 ? 12.964 -2.403 28.085 1.00 95.44 176 GLY A C 1
ATOM 1401 O O . GLY A 1 176 ? 12.654 -1.756 27.087 1.00 95.44 176 GLY A O 1
ATOM 1402 N N . ASP A 1 177 ? 12.970 -3.732 28.072 1.00 97.00 177 ASP A N 1
ATOM 1403 C CA . ASP A 1 177 ? 12.490 -4.495 26.919 1.00 97.00 177 ASP A CA 1
ATOM 1404 C C . ASP A 1 177 ? 10.964 -4.530 26.901 1.00 97.00 177 ASP A C 1
ATOM 1406 O O . ASP A 1 177 ? 10.329 -4.771 27.928 1.00 97.00 177 ASP A O 1
ATOM 1410 N N . GLY A 1 178 ? 10.379 -4.313 25.726 1.00 97.12 178 GLY A N 1
ATOM 1411 C CA . GLY A 1 178 ? 8.935 -4.142 25.569 1.00 97.12 178 GLY A CA 1
ATOM 1412 C C . GLY A 1 178 ? 8.447 -2.704 25.742 1.00 97.12 178 GLY A C 1
ATOM 1413 O O . GLY A 1 178 ? 7.277 -2.453 25.456 1.00 97.12 178 GLY A O 1
ATOM 1414 N N . ASP A 1 179 ? 9.304 -1.751 26.130 1.00 97.69 179 ASP A N 1
ATOM 1415 C CA . ASP A 1 179 ? 8.928 -0.333 26.148 1.00 97.69 179 ASP A CA 1
ATOM 1416 C C . ASP A 1 179 ? 8.462 0.120 24.755 1.00 97.69 179 ASP A C 1
ATOM 1418 O O . ASP A 1 179 ? 9.144 -0.071 23.743 1.00 97.69 179 ASP A O 1
ATOM 1422 N N . VAL A 1 180 ? 7.298 0.763 24.713 1.00 97.75 180 VAL A N 1
ATOM 1423 C CA . VAL A 1 180 ? 6.823 1.529 23.562 1.00 97.75 180 VAL A CA 1
ATOM 1424 C C . VAL A 1 180 ? 7.099 3.002 23.843 1.00 97.75 180 VAL A C 1
ATOM 1426 O O . VAL A 1 180 ? 6.691 3.534 24.880 1.00 97.75 180 VAL A O 1
ATOM 1429 N N . ILE A 1 181 ? 7.800 3.665 22.924 1.00 97.38 181 ILE A N 1
ATOM 1430 C CA . ILE A 1 181 ? 8.058 5.103 22.990 1.00 97.38 181 ILE A CA 1
ATOM 1431 C C . ILE A 1 181 ? 7.101 5.813 22.033 1.00 97.38 181 ILE A C 1
ATOM 1433 O O . ILE A 1 181 ? 7.228 5.691 20.813 1.00 97.38 181 ILE A O 1
ATOM 1437 N N . THR A 1 182 ? 6.150 6.558 22.590 1.00 95.25 182 THR A N 1
ATOM 1438 C CA . THR A 1 182 ? 5.114 7.272 21.836 1.00 95.25 182 THR A CA 1
ATOM 1439 C C . THR A 1 182 ? 5.518 8.720 21.608 1.00 95.25 182 THR A C 1
ATOM 1441 O O . THR A 1 182 ? 5.759 9.447 22.575 1.00 95.25 182 THR A O 1
ATOM 1444 N N . PHE A 1 183 ? 5.544 9.150 20.345 1.00 93.81 183 PHE A N 1
ATOM 1445 C CA . PHE A 1 183 ? 5.883 10.518 19.942 1.00 93.81 183 PHE A CA 1
ATOM 1446 C C . PHE A 1 183 ? 4.638 11.324 19.561 1.00 93.81 183 PHE A C 1
ATOM 1448 O O . PHE A 1 183 ? 3.724 10.818 18.909 1.00 93.81 183 PHE A O 1
ATOM 1455 N N . VAL A 1 184 ? 4.620 12.595 19.964 1.00 89.31 184 VAL A N 1
ATOM 1456 C CA . VAL A 1 184 ? 3.577 13.592 19.674 1.00 89.31 184 VAL A CA 1
ATOM 1457 C C . VAL A 1 184 ? 4.222 14.974 19.501 1.00 89.31 184 VAL A C 1
ATOM 1459 O O . VAL A 1 184 ? 5.334 15.202 19.973 1.00 89.31 184 VAL A O 1
ATOM 1462 N N . ARG A 1 185 ? 3.529 15.918 18.856 1.00 86.88 185 ARG A N 1
ATOM 1463 C CA . ARG A 1 185 ? 3.929 17.345 18.841 1.00 86.88 185 ARG A CA 1
ATOM 1464 C C . ARG A 1 185 ? 3.119 18.180 19.839 1.00 86.88 185 ARG A C 1
ATOM 1466 O O . ARG A 1 185 ? 3.676 18.992 20.568 1.00 86.88 185 ARG A O 1
ATOM 1473 N N . ASN A 1 186 ? 1.822 17.894 19.967 1.00 82.88 186 ASN A N 1
ATOM 1474 C CA . ASN A 1 186 ? 0.960 18.493 20.986 1.00 82.88 186 ASN A CA 1
ATOM 1475 C C . ASN A 1 186 ? 1.104 17.758 22.347 1.00 82.88 186 ASN A C 1
ATOM 1477 O O . ASN A 1 186 ? 0.816 16.560 22.395 1.00 82.88 186 ASN A O 1
ATOM 1481 N N . PRO A 1 187 ? 1.483 18.429 23.457 1.00 73.19 187 PRO A N 1
ATOM 1482 C CA . PRO A 1 187 ? 1.578 17.812 24.789 1.00 73.19 187 PRO A CA 1
ATOM 1483 C C . PRO A 1 187 ? 0.230 17.374 25.392 1.00 73.19 187 PRO A C 1
ATOM 1485 O O . PRO A 1 187 ? 0.216 16.512 26.271 1.00 73.19 187 PRO A O 1
ATOM 1488 N N . ASP A 1 188 ? -0.896 17.918 24.920 1.00 72.62 188 ASP A N 1
ATOM 1489 C CA . ASP A 1 188 ? -2.247 17.511 25.336 1.00 72.62 188 ASP A CA 1
ATOM 1490 C C . ASP A 1 188 ? -2.760 16.267 24.584 1.00 72.62 188 ASP A C 1
ATOM 1492 O O . ASP A 1 188 ? -3.857 15.770 24.865 1.00 72.62 188 ASP A O 1
ATOM 1496 N N . ALA A 1 189 ? -1.983 15.736 23.630 1.00 70.38 189 ALA A N 1
ATOM 1497 C CA . ALA A 1 189 ? -2.357 14.573 22.834 1.00 70.38 189 ALA A CA 1
ATOM 1498 C C . ALA A 1 189 ? -2.574 13.327 23.710 1.00 70.38 189 ALA A C 1
ATOM 1500 O O . ALA A 1 189 ? -1.659 12.797 24.347 1.00 70.38 189 ALA A O 1
ATOM 1501 N N . ARG A 1 190 ? -3.810 12.820 23.716 1.00 74.56 190 ARG A N 1
ATOM 1502 C CA . ARG A 1 190 ? -4.192 11.635 24.490 1.00 74.56 190 ARG A CA 1
ATOM 1503 C C . ARG A 1 190 ? -3.998 10.365 23.668 1.00 74.56 190 ARG A C 1
ATOM 1505 O O . ARG A 1 190 ? -4.390 10.287 22.508 1.00 74.56 190 ARG A O 1
ATOM 1512 N N . PHE A 1 191 ? -3.420 9.354 24.303 1.00 80.19 191 PHE A N 1
ATOM 1513 C CA . PHE A 1 191 ? -3.273 8.004 23.772 1.00 80.19 191 PHE A CA 1
ATOM 1514 C C . PHE A 1 191 ? -3.544 6.985 24.884 1.00 80.19 191 PHE A C 1
ATOM 1516 O O . PHE A 1 191 ? -3.436 7.301 26.075 1.00 80.19 191 PHE A O 1
ATOM 1523 N N . ALA A 1 192 ? -3.935 5.773 24.494 1.00 77.69 192 ALA A N 1
ATOM 1524 C CA . ALA A 1 192 ? -4.271 4.715 25.434 1.00 77.69 192 ALA A CA 1
ATOM 1525 C C . ALA A 1 192 ? -3.006 4.205 26.152 1.00 77.69 192 ALA A C 1
ATOM 1527 O O . ALA A 1 192 ? -1.979 3.947 25.527 1.00 77.69 192 ALA A O 1
ATOM 1528 N N . ARG A 1 193 ? -3.076 4.075 27.481 1.00 84.88 193 ARG A N 1
ATOM 1529 C CA . ARG A 1 193 ? -1.974 3.614 28.347 1.00 84.88 193 ARG A CA 1
ATOM 1530 C C . ARG A 1 193 ? -2.303 2.229 28.893 1.00 84.88 193 ARG A C 1
ATOM 1532 O O . ARG A 1 193 ? -2.557 2.059 30.083 1.00 84.88 193 ARG A O 1
ATOM 1539 N N . LEU A 1 194 ? -2.419 1.277 27.975 1.00 90.19 194 LEU A N 1
ATOM 1540 C CA . LEU A 1 194 ? -2.960 -0.055 28.227 1.00 90.19 194 LEU A CA 1
ATOM 1541 C C . LEU A 1 194 ? -1.885 -0.981 28.800 1.00 90.19 194 LEU A C 1
ATOM 1543 O O . LEU A 1 194 ? -0.768 -1.034 28.294 1.00 90.19 194 LEU A O 1
ATOM 1547 N N . TRP A 1 195 ? -2.231 -1.723 29.846 1.00 89.88 195 TRP A N 1
ATOM 1548 C CA . TRP A 1 195 ? -1.346 -2.687 30.503 1.00 89.88 195 TRP A CA 1
ATOM 1549 C C . TRP A 1 195 ? -1.695 -4.093 30.015 1.00 89.88 195 TRP A C 1
ATOM 1551 O O . TRP A 1 195 ? -2.868 -4.378 29.778 1.00 89.88 195 TRP A O 1
ATOM 1561 N N . PHE A 1 196 ? -0.709 -4.983 29.891 1.00 94.06 196 PHE A N 1
ATOM 1562 C CA . PHE A 1 196 ? -0.955 -6.366 29.462 1.00 94.06 196 PHE A CA 1
ATOM 1563 C C . PHE A 1 196 ? -1.853 -7.111 30.459 1.00 94.06 196 PHE A C 1
ATOM 1565 O O . PHE A 1 196 ? -2.785 -7.807 30.070 1.00 94.06 196 PHE A O 1
ATOM 1572 N N . GLU A 1 197 ? -1.654 -6.854 31.748 1.00 93.69 197 GLU A N 1
ATOM 1573 C CA . GLU A 1 197 ? -2.471 -7.335 32.862 1.00 93.69 197 GLU A CA 1
ATOM 1574 C C . GLU A 1 197 ? -3.929 -6.844 32.765 1.00 93.69 197 GLU A C 1
ATOM 1576 O O . GLU A 1 197 ? -4.843 -7.512 33.247 1.00 93.69 197 GLU A O 1
ATOM 1581 N N . GLY A 1 198 ? -4.162 -5.712 32.086 1.00 90.75 198 GLY A N 1
ATOM 1582 C CA . GLY A 1 198 ? -5.488 -5.154 31.814 1.00 90.75 198 GLY A CA 1
ATOM 1583 C C . GLY A 1 198 ? -6.399 -6.115 31.047 1.00 90.75 198 GLY A C 1
ATOM 1584 O O . GLY A 1 198 ? -7.576 -6.224 31.388 1.00 90.75 198 GLY A O 1
ATOM 1585 N N . LEU A 1 199 ? -5.837 -6.887 30.106 1.00 90.69 199 LEU A N 1
ATOM 1586 C CA . LEU A 1 199 ? -6.539 -7.888 29.283 1.00 90.69 199 LEU A CA 1
ATOM 1587 C C . LEU A 1 199 ? -7.139 -9.056 30.095 1.00 90.69 199 LEU A C 1
ATOM 1589 O O . LEU A 1 199 ? -7.857 -9.886 29.536 1.00 90.69 199 LEU A O 1
ATOM 1593 N N . PHE A 1 200 ? -6.826 -9.139 31.392 1.00 92.19 200 PHE A N 1
ATOM 1594 C CA . PHE A 1 200 ? -7.241 -10.199 32.317 1.00 92.19 200 PHE A CA 1
ATOM 1595 C C . PHE A 1 200 ? -8.008 -9.652 33.533 1.00 92.19 200 PHE A C 1
ATOM 1597 O O . PHE A 1 200 ? -8.301 -10.390 34.474 1.00 92.19 200 PHE A O 1
ATOM 1604 N N . THR A 1 201 ? -8.327 -8.353 33.545 1.00 90.44 201 THR A N 1
ATOM 1605 C CA . THR A 1 201 ? -9.133 -7.749 34.615 1.00 90.44 201 THR A CA 1
ATOM 1606 C C . THR A 1 201 ? -10.599 -8.206 34.547 1.00 90.44 201 THR A C 1
ATOM 1608 O O . THR A 1 201 ? -11.096 -8.519 33.462 1.00 90.44 201 THR A O 1
ATOM 1611 N N . PRO A 1 202 ? -11.331 -8.266 35.680 1.00 84.06 202 PRO A N 1
ATOM 1612 C CA . PRO A 1 202 ? -12.740 -8.651 35.668 1.00 84.06 202 PRO A CA 1
ATOM 1613 C C . PRO A 1 202 ? -13.575 -7.717 34.780 1.00 84.06 202 PRO A C 1
ATOM 1615 O O . PRO A 1 202 ? -13.666 -6.522 35.048 1.00 84.06 202 PRO A O 1
ATOM 1618 N N . GLY A 1 203 ? -14.183 -8.275 33.731 1.00 81.38 203 GLY A N 1
ATOM 1619 C CA . GLY A 1 203 ? -14.937 -7.525 32.720 1.00 81.38 203 GLY A CA 1
ATOM 1620 C C . GLY A 1 203 ? -14.154 -7.169 31.448 1.00 81.38 203 GLY A C 1
ATOM 1621 O O . GLY A 1 203 ? -14.748 -6.603 30.535 1.00 81.38 203 GLY A O 1
ATOM 1622 N N . ALA A 1 204 ? -12.866 -7.518 31.340 1.00 84.25 204 ALA A N 1
ATOM 1623 C CA . ALA A 1 204 ? -12.119 -7.398 30.088 1.00 84.25 204 ALA A CA 1
ATOM 1624 C C . ALA A 1 204 ? -12.692 -8.335 29.007 1.00 84.25 204 ALA A C 1
ATOM 1626 O O . ALA A 1 204 ? -12.920 -9.522 29.253 1.00 84.25 204 ALA A O 1
ATOM 1627 N N . ILE A 1 205 ? -12.905 -7.805 27.799 1.00 84.00 205 ILE A N 1
ATOM 1628 C CA . ILE A 1 205 ? -13.470 -8.535 26.658 1.00 84.00 205 ILE A CA 1
ATOM 1629 C C . ILE A 1 205 ? -12.387 -8.700 25.593 1.00 84.00 205 ILE A C 1
ATOM 1631 O O . ILE A 1 205 ? -11.835 -7.720 25.100 1.00 84.00 205 ILE A O 1
ATOM 1635 N N . TRP A 1 206 ? -12.100 -9.942 25.204 1.00 87.94 206 TRP A N 1
ATOM 1636 C CA . TRP A 1 206 ? -11.288 -10.223 24.019 1.00 87.94 206 TRP A CA 1
ATOM 1637 C C . TRP A 1 206 ? -12.174 -10.127 22.779 1.00 87.94 206 TRP A C 1
ATOM 1639 O O . TRP A 1 206 ? -13.301 -10.624 22.778 1.00 87.94 206 TRP A O 1
ATOM 1649 N N . ALA A 1 207 ? -11.691 -9.477 21.726 1.00 77.12 207 ALA A N 1
ATOM 1650 C CA . ALA A 1 207 ? -12.485 -9.281 20.520 1.00 77.12 207 ALA A CA 1
ATOM 1651 C C . ALA A 1 207 ? -12.365 -10.491 19.570 1.00 77.12 207 ALA A C 1
ATOM 1653 O O . ALA A 1 207 ? -11.319 -11.148 19.532 1.00 77.12 207 ALA A O 1
ATOM 1654 N N . PRO A 1 208 ? -13.409 -10.794 18.772 1.00 74.31 208 PRO A N 1
ATOM 1655 C CA . PRO A 1 208 ? -13.345 -11.822 17.739 1.00 74.31 208 PRO A CA 1
ATOM 1656 C C . PRO A 1 208 ? -12.139 -11.640 16.811 1.00 74.31 208 PRO A C 1
ATOM 1658 O O . PRO A 1 208 ? -11.819 -10.526 16.404 1.00 74.31 208 PRO A O 1
ATOM 1661 N N . LEU A 1 209 ? -11.496 -12.740 16.414 1.00 70.94 209 LEU A N 1
ATOM 1662 C CA . LEU A 1 209 ? -10.254 -12.696 15.625 1.00 70.94 209 LEU A CA 1
ATOM 1663 C C . LEU A 1 209 ? -10.408 -12.012 14.253 1.00 70.94 209 LEU A C 1
ATOM 1665 O O . LEU A 1 209 ? -9.432 -11.499 13.719 1.00 70.94 209 LEU A O 1
ATOM 1669 N N . HIS A 1 210 ? -11.621 -11.961 13.694 1.00 73.62 210 HIS A N 1
ATOM 1670 C CA . HIS A 1 210 ? -11.912 -11.227 12.456 1.00 73.62 210 HIS A CA 1
ATOM 1671 C C . HIS A 1 210 ? -12.058 -9.705 12.657 1.00 73.62 210 HIS A C 1
ATOM 1673 O O . HIS A 1 210 ? -12.043 -8.970 11.675 1.00 73.62 210 HIS A O 1
ATOM 1679 N N . HIS A 1 211 ? -12.145 -9.225 13.903 1.00 72.06 211 HIS A N 1
ATOM 1680 C CA . HIS A 1 211 ? -12.031 -7.805 14.261 1.00 72.06 211 HIS A CA 1
ATOM 1681 C C . HIS A 1 211 ? -10.585 -7.382 14.572 1.00 72.06 211 HIS A C 1
ATOM 1683 O O . HIS A 1 211 ? -10.362 -6.217 14.891 1.00 72.06 211 HIS A O 1
ATOM 1689 N N . ALA A 1 212 ? -9.603 -8.292 14.510 1.00 72.50 212 ALA A N 1
ATOM 1690 C CA . ALA A 1 212 ? -8.199 -7.962 14.752 1.00 72.50 212 ALA A CA 1
ATOM 1691 C C . ALA A 1 212 ? -7.711 -6.920 13.725 1.00 72.50 212 ALA A C 1
ATOM 1693 O O . ALA A 1 212 ? -7.708 -7.222 12.526 1.00 72.50 212 ALA A O 1
ATOM 1694 N N . PRO A 1 213 ? -7.288 -5.710 14.151 1.00 73.12 213 PRO A N 1
ATOM 1695 C CA . PRO A 1 213 ? -6.796 -4.689 13.237 1.00 73.12 213 PRO A CA 1
ATOM 1696 C C . PRO A 1 213 ? -5.671 -5.230 12.354 1.00 73.12 213 PRO A C 1
ATOM 1698 O O . PRO A 1 213 ? -4.642 -5.705 12.848 1.00 73.12 213 PRO A O 1
ATOM 1701 N N . ARG A 1 214 ? -5.856 -5.155 11.033 1.00 71.44 214 ARG A N 1
ATOM 1702 C CA . ARG A 1 214 ? -4.768 -5.429 10.093 1.00 71.44 214 ARG A CA 1
ATOM 1703 C C . ARG A 1 214 ? -3.690 -4.373 10.310 1.00 71.44 214 ARG A C 1
ATOM 1705 O O . ARG A 1 214 ? -3.998 -3.190 10.438 1.00 71.44 214 ARG A O 1
ATOM 1712 N N . LEU A 1 215 ? -2.435 -4.804 10.377 1.00 72.81 215 LEU A N 1
ATOM 1713 C CA . LEU A 1 215 ? -1.323 -3.864 10.384 1.00 72.81 215 LEU A CA 1
ATOM 1714 C C . LEU A 1 215 ? -1.240 -3.210 9.002 1.00 72.81 215 LEU A C 1
ATOM 1716 O O . LEU A 1 215 ? -1.413 -3.885 7.987 1.00 72.81 215 LEU A O 1
ATOM 1720 N N . GLU A 1 216 ? -1.006 -1.901 8.969 1.00 58.38 216 GLU A N 1
ATOM 1721 C CA . GLU A 1 216 ? -0.711 -1.196 7.724 1.00 58.38 216 GLU A CA 1
ATOM 1722 C C . GLU A 1 216 ? 0.611 -1.712 7.160 1.00 58.38 216 GLU A C 1
ATOM 1724 O O . GLU A 1 216 ? 1.654 -1.586 7.799 1.00 58.38 216 GLU A O 1
ATOM 1729 N N . GLU A 1 217 ? 0.562 -2.276 5.959 1.00 61.16 217 GLU A N 1
ATOM 1730 C CA . GLU A 1 217 ? 1.733 -2.759 5.238 1.00 61.16 217 GLU A CA 1
ATOM 1731 C C . GLU A 1 217 ? 1.817 -2.032 3.898 1.00 61.16 217 GLU A C 1
ATOM 1733 O O . GLU A 1 217 ? 0.873 -2.034 3.108 1.00 61.16 217 GLU A O 1
ATOM 1738 N N . SER A 1 218 ? 2.963 -1.411 3.639 1.00 64.12 218 SER A N 1
ATOM 1739 C CA . SER A 1 218 ? 3.333 -0.888 2.328 1.00 64.12 218 SER A CA 1
ATOM 1740 C C . SER A 1 218 ? 4.611 -1.601 1.880 1.00 64.12 218 SER A C 1
ATOM 1742 O O . SER A 1 218 ? 5.530 -1.814 2.676 1.00 64.12 218 SER A O 1
ATOM 1744 N N . GLU A 1 219 ? 4.631 -2.050 0.621 1.00 73.75 219 GLU A N 1
ATOM 1745 C CA . GLU A 1 219 ? 5.772 -2.761 0.039 1.00 73.75 219 GLU A CA 1
ATOM 1746 C C . GLU A 1 219 ? 6.830 -1.756 -0.455 1.00 73.75 219 GLU A C 1
ATOM 1748 O O . GLU A 1 219 ? 6.542 -0.825 -1.218 1.00 73.75 219 GLU A O 1
ATOM 1753 N N . GLY A 1 220 ? 8.092 -2.004 -0.114 1.00 80.19 220 GLY A N 1
ATOM 1754 C CA . GLY A 1 220 ? 9.256 -1.256 -0.582 1.00 80.19 220 GLY A CA 1
ATOM 1755 C C . GLY A 1 220 ? 10.444 -2.150 -0.943 1.00 80.19 220 GLY A C 1
ATOM 1756 O O . GLY A 1 220 ? 10.384 -3.378 -0.879 1.00 80.19 220 GLY A O 1
ATOM 1757 N N . ILE A 1 221 ? 11.550 -1.518 -1.329 1.00 83.62 221 ILE A N 1
ATOM 1758 C CA . ILE A 1 221 ? 12.850 -2.162 -1.531 1.00 83.62 221 ILE A CA 1
ATOM 1759 C C . ILE A 1 221 ? 13.837 -1.590 -0.514 1.00 83.62 221 ILE A C 1
ATOM 1761 O O . ILE A 1 221 ? 14.038 -0.374 -0.432 1.00 83.62 221 ILE A O 1
ATOM 1765 N N . CYS A 1 222 ? 14.485 -2.475 0.243 1.00 92.25 222 CYS A N 1
ATOM 1766 C CA . CYS A 1 222 ? 15.597 -2.118 1.113 1.00 92.25 222 CYS A CA 1
ATOM 1767 C C . CYS A 1 222 ? 16.857 -1.963 0.255 1.00 92.25 222 CYS A C 1
ATOM 1769 O O . CYS A 1 222 ? 17.265 -2.903 -0.423 1.00 92.25 222 CYS A O 1
ATOM 1771 N N . VAL A 1 223 ? 17.495 -0.795 0.271 1.00 93.19 223 VAL A N 1
ATOM 1772 C CA . VAL A 1 223 ? 18.717 -0.539 -0.505 1.00 93.19 223 VAL A CA 1
ATOM 1773 C C . VAL A 1 223 ? 19.882 -0.323 0.450 1.00 93.19 223 VAL A C 1
ATOM 1775 O O . VAL A 1 223 ? 19.816 0.534 1.333 1.00 93.19 223 VAL A O 1
ATOM 1778 N N . LEU A 1 224 ? 20.955 -1.095 0.272 1.00 94.25 224 LEU A N 1
ATOM 1779 C CA . LEU A 1 224 ? 22.191 -0.971 1.042 1.00 94.25 224 LEU A CA 1
ATOM 1780 C C . LEU A 1 224 ? 23.286 -0.357 0.167 1.00 94.25 224 LEU A C 1
ATOM 1782 O O . LEU A 1 224 ? 23.680 -0.937 -0.844 1.00 94.25 224 LEU A O 1
ATOM 1786 N N . PHE A 1 225 ? 23.798 0.800 0.582 1.00 92.69 225 PHE A N 1
ATOM 1787 C CA . PHE A 1 225 ? 24.814 1.566 -0.143 1.00 92.69 225 PHE A CA 1
ATOM 1788 C C . PHE A 1 225 ? 25.689 2.345 0.849 1.00 92.69 225 PHE A C 1
ATOM 1790 O O . PHE A 1 225 ? 25.149 2.935 1.780 1.00 92.69 225 PHE A O 1
ATOM 1797 N N . ARG A 1 226 ? 27.025 2.330 0.688 1.00 85.25 226 ARG A N 1
ATOM 1798 C CA . ARG A 1 226 ? 28.004 2.990 1.594 1.00 85.25 226 ARG A CA 1
ATOM 1799 C C . ARG A 1 226 ? 27.706 2.806 3.096 1.00 85.25 226 ARG A C 1
ATOM 1801 O O . ARG A 1 226 ? 27.753 3.748 3.878 1.00 85.25 226 ARG A O 1
ATOM 1808 N N . GLU A 1 227 ? 27.350 1.583 3.492 1.00 80.81 227 GLU A N 1
ATOM 1809 C CA . GLU A 1 227 ? 26.952 1.216 4.867 1.00 80.81 227 GLU A CA 1
ATOM 1810 C C . GLU A 1 227 ? 25.729 1.978 5.438 1.00 80.81 227 GLU A C 1
ATOM 1812 O O . GLU A 1 227 ? 25.370 1.804 6.606 1.00 80.81 227 GLU A O 1
ATOM 1817 N N . GLN A 1 228 ? 25.010 2.731 4.606 1.00 86.19 228 GLN A N 1
ATOM 1818 C CA . GLN A 1 228 ? 23.677 3.264 4.875 1.00 86.19 228 GLN A CA 1
ATOM 1819 C C . GLN A 1 228 ? 22.595 2.285 4.384 1.00 86.19 228 GLN A C 1
ATOM 1821 O O . GLN A 1 228 ? 22.844 1.405 3.552 1.00 86.19 228 GLN A O 1
ATOM 1826 N N . ARG A 1 229 ? 21.382 2.426 4.933 1.00 89.56 229 ARG A N 1
ATOM 1827 C CA . ARG A 1 229 ? 20.181 1.670 4.551 1.00 89.56 229 ARG A CA 1
ATOM 1828 C C . ARG A 1 229 ? 19.085 2.658 4.177 1.00 89.56 229 ARG A C 1
ATOM 1830 O O . ARG A 1 229 ? 18.719 3.491 5.002 1.00 89.56 229 ARG A O 1
ATOM 1837 N N . PHE A 1 230 ? 18.548 2.521 2.975 1.00 88.06 230 PHE A N 1
ATOM 1838 C CA . PHE A 1 230 ? 17.427 3.304 2.465 1.00 88.06 230 PHE A CA 1
ATOM 1839 C C . PHE A 1 230 ? 16.209 2.394 2.284 1.00 88.06 230 PHE A C 1
ATOM 1841 O O . PHE A 1 230 ? 16.360 1.203 2.009 1.00 88.06 230 PHE A O 1
ATOM 1848 N N . CYS A 1 231 ? 15.011 2.959 2.404 1.00 87.44 231 CYS A N 1
ATOM 1849 C CA . CYS A 1 231 ? 13.768 2.296 2.033 1.00 87.44 231 CYS A CA 1
ATOM 1850 C C . CYS A 1 231 ? 13.153 3.058 0.855 1.00 87.44 231 CYS A C 1
ATOM 1852 O O . CYS A 1 231 ? 12.901 4.258 0.958 1.00 87.44 231 CYS A O 1
ATOM 1854 N N . PHE A 1 232 ? 12.965 2.378 -0.273 1.00 78.94 232 PHE A N 1
ATOM 1855 C CA . PHE A 1 232 ? 12.333 2.937 -1.465 1.00 78.94 232 PHE A CA 1
ATOM 1856 C C . PHE A 1 232 ? 10.933 2.332 -1.600 1.00 78.94 232 PHE A C 1
ATOM 1858 O O . PHE A 1 232 ? 10.806 1.149 -1.907 1.00 78.94 232 PHE A O 1
ATOM 1865 N N . LEU A 1 233 ? 9.889 3.120 -1.339 1.00 73.00 233 LEU A N 1
ATOM 1866 C CA . LEU A 1 233 ? 8.498 2.647 -1.330 1.00 73.00 233 LEU A CA 1
ATOM 1867 C C . LEU A 1 233 ? 7.904 2.681 -2.738 1.00 73.00 233 LEU A C 1
ATOM 1869 O O . LEU A 1 233 ? 8.062 3.680 -3.443 1.00 73.00 233 LEU A O 1
ATOM 1873 N N . HIS A 1 234 ? 7.197 1.627 -3.154 1.00 64.75 234 HIS A N 1
ATOM 1874 C CA . HIS A 1 234 ? 6.713 1.519 -4.537 1.00 64.75 234 HIS A CA 1
ATOM 1875 C C . HIS A 1 234 ? 5.760 2.661 -4.929 1.00 64.75 234 HIS A C 1
ATOM 1877 O O . HIS A 1 234 ? 5.826 3.154 -6.054 1.00 64.75 234 HIS A O 1
ATOM 1883 N N . HIS A 1 235 ? 4.939 3.151 -3.995 1.00 57.16 235 HIS A N 1
ATOM 1884 C CA . HIS A 1 235 ? 4.007 4.258 -4.238 1.00 57.16 235 HIS A CA 1
ATOM 1885 C C . HIS A 1 235 ? 4.698 5.615 -4.491 1.00 57.16 235 HIS A C 1
ATOM 1887 O O . HIS A 1 235 ? 4.130 6.467 -5.169 1.00 57.16 235 HIS A O 1
ATOM 1893 N N . HIS A 1 236 ? 5.946 5.811 -4.044 1.00 55.34 236 HIS A N 1
ATOM 1894 C CA . HIS A 1 236 ? 6.746 7.003 -4.375 1.00 55.34 236 HIS A CA 1
ATOM 1895 C C . HIS A 1 236 ? 7.395 6.939 -5.774 1.00 55.34 236 HIS A C 1
ATOM 1897 O O . HIS A 1 236 ? 8.081 7.877 -6.188 1.00 55.34 236 HIS A O 1
ATOM 1903 N N . HIS A 1 237 ? 7.213 5.833 -6.503 1.00 53.44 237 HIS A N 1
ATOM 1904 C CA . HIS A 1 237 ? 7.872 5.550 -7.777 1.00 53.44 237 HIS A CA 1
ATOM 1905 C C . HIS A 1 237 ? 6.876 4.979 -8.810 1.00 53.44 237 HIS A C 1
ATOM 1907 O O . HIS A 1 237 ? 6.984 3.811 -9.185 1.00 53.44 237 HIS A O 1
ATOM 1913 N N . PRO A 1 238 ? 5.926 5.787 -9.327 1.00 39.47 238 PRO A N 1
ATOM 1914 C CA . PRO A 1 238 ? 4.890 5.324 -10.264 1.00 39.47 238 PRO A CA 1
ATOM 1915 C C . PRO A 1 238 ? 5.436 4.758 -11.591 1.00 39.47 238 PRO A C 1
ATOM 1917 O O . PRO A 1 238 ? 4.797 3.912 -12.212 1.00 39.47 238 PRO A O 1
ATOM 1920 N N . GLY A 1 239 ? 6.648 5.152 -12.002 1.00 44.66 239 GLY A N 1
ATOM 1921 C CA . GLY A 1 239 ? 7.374 4.543 -13.129 1.00 44.66 239 GLY A CA 1
ATOM 1922 C C . GLY A 1 239 ? 7.999 3.166 -12.837 1.00 44.66 239 GLY A C 1
ATOM 1923 O O . GLY A 1 239 ? 8.613 2.580 -13.724 1.00 44.66 239 GLY A O 1
ATOM 1924 N N . GLY A 1 240 ? 7.856 2.645 -11.615 1.00 51.41 240 GLY A N 1
ATOM 1925 C CA . GLY A 1 240 ? 8.502 1.427 -11.129 1.00 51.41 240 GLY A CA 1
ATOM 1926 C C . GLY A 1 240 ? 9.864 1.674 -10.467 1.00 51.41 240 GLY A C 1
ATOM 1927 O O . GLY A 1 240 ? 10.594 2.610 -10.798 1.00 51.41 240 GLY A O 1
ATOM 1928 N N . LEU A 1 241 ? 10.225 0.802 -9.521 1.00 62.50 241 LEU A N 1
ATOM 1929 C CA . LEU A 1 241 ? 11.545 0.780 -8.889 1.00 62.50 241 LEU A CA 1
ATOM 1930 C C . LEU A 1 241 ? 12.477 -0.170 -9.643 1.00 62.50 241 LEU A C 1
ATOM 1932 O O . LEU A 1 241 ? 12.574 -1.350 -9.322 1.00 62.50 241 LEU A O 1
ATOM 1936 N N . THR A 1 242 ? 13.184 0.353 -10.644 1.00 65.81 242 THR A N 1
ATOM 1937 C CA . THR A 1 242 ? 14.278 -0.373 -11.305 1.00 65.81 242 THR A CA 1
ATOM 1938 C C . THR A 1 242 ? 15.605 -0.136 -10.581 1.00 65.81 242 THR A C 1
ATOM 1940 O O . THR A 1 242 ? 15.808 0.900 -9.940 1.00 65.81 242 THR A O 1
ATOM 1943 N N . ALA A 1 243 ? 16.560 -1.061 -10.725 1.00 67.44 243 ALA A N 1
ATOM 1944 C CA . ALA A 1 243 ? 17.905 -0.882 -10.171 1.00 67.44 243 ALA A CA 1
ATOM 1945 C C . ALA A 1 243 ? 18.581 0.397 -10.708 1.00 67.44 243 ALA A C 1
ATOM 1947 O O . ALA A 1 243 ? 19.247 1.098 -9.952 1.00 67.44 243 ALA A O 1
ATOM 1948 N N . ALA A 1 244 ? 18.351 0.744 -11.980 1.00 66.94 244 ALA A N 1
ATOM 1949 C CA . ALA A 1 244 ? 18.837 1.985 -12.581 1.00 66.94 244 ALA A CA 1
ATOM 1950 C C . ALA A 1 244 ? 18.194 3.235 -11.950 1.00 66.94 244 ALA A C 1
ATOM 1952 O O . ALA A 1 244 ? 18.902 4.188 -11.638 1.00 66.94 244 ALA A O 1
ATOM 1953 N N . ALA A 1 245 ? 16.881 3.228 -11.687 1.00 69.25 245 ALA A N 1
ATOM 1954 C CA . ALA A 1 245 ? 16.205 4.341 -11.015 1.00 69.25 245 ALA A CA 1
ATOM 1955 C C . ALA A 1 245 ? 16.729 4.565 -9.583 1.00 69.25 245 ALA A C 1
ATOM 1957 O O . ALA A 1 245 ? 16.903 5.709 -9.164 1.00 69.25 245 ALA A O 1
ATOM 1958 N N . ILE A 1 246 ? 17.032 3.484 -8.855 1.00 76.38 246 ILE A N 1
ATOM 1959 C CA . ILE A 1 246 ? 17.649 3.538 -7.520 1.00 76.38 246 ILE A CA 1
ATOM 1960 C C . ILE A 1 246 ? 19.080 4.091 -7.604 1.00 76.38 246 ILE A C 1
ATOM 1962 O O . ILE A 1 246 ? 19.420 5.020 -6.878 1.00 76.38 246 ILE A O 1
ATOM 1966 N N . VAL A 1 247 ? 19.908 3.573 -8.514 1.00 78.50 247 VAL A N 1
ATOM 1967 C CA . VAL A 1 247 ? 21.295 4.027 -8.739 1.00 78.50 247 VAL A CA 1
ATOM 1968 C C . VAL A 1 247 ? 21.345 5.517 -9.108 1.00 78.50 247 VAL A C 1
ATOM 1970 O O . VAL A 1 247 ? 22.119 6.268 -8.514 1.00 78.50 247 VAL A O 1
ATOM 1973 N N . ASN A 1 248 ? 20.446 5.976 -9.983 1.00 76.88 248 ASN A N 1
ATOM 1974 C CA . ASN A 1 248 ? 20.313 7.391 -10.334 1.00 76.88 248 ASN A CA 1
ATOM 1975 C C . ASN A 1 248 ? 19.859 8.243 -9.128 1.00 76.88 248 ASN A C 1
ATOM 1977 O O . ASN A 1 248 ? 20.403 9.322 -8.905 1.00 76.88 248 ASN A O 1
ATOM 1981 N N . ARG A 1 249 ? 18.913 7.757 -8.304 1.00 79.06 249 ARG A N 1
ATOM 1982 C CA . ARG A 1 249 ? 18.483 8.421 -7.050 1.00 79.06 249 ARG A CA 1
ATOM 1983 C C . ARG A 1 249 ? 19.590 8.498 -5.990 1.00 79.06 249 ARG A C 1
ATOM 1985 O O . ARG A 1 249 ? 19.557 9.412 -5.173 1.00 79.06 249 ARG A O 1
ATOM 1992 N N . LEU A 1 250 ? 20.561 7.582 -6.010 1.00 81.31 250 LEU A N 1
ATOM 1993 C CA . LEU A 1 250 ? 21.774 7.631 -5.181 1.00 81.31 250 LEU A CA 1
ATOM 1994 C C . LEU A 1 250 ? 22.855 8.580 -5.744 1.00 81.31 250 LEU A C 1
ATOM 1996 O O . LEU A 1 250 ? 23.902 8.741 -5.120 1.00 81.31 250 LEU A O 1
ATOM 2000 N N . GLY A 1 251 ? 22.626 9.208 -6.905 1.00 81.62 251 GLY A N 1
ATOM 2001 C CA . GLY A 1 251 ? 23.587 10.104 -7.560 1.00 81.62 251 GLY A CA 1
ATOM 2002 C C . GLY A 1 251 ? 24.758 9.381 -8.236 1.00 81.62 251 GLY A C 1
ATOM 2003 O O . GLY A 1 251 ? 25.825 9.970 -8.398 1.00 81.62 251 GLY A O 1
ATOM 2004 N N . LEU A 1 252 ? 24.584 8.106 -8.598 1.00 81.38 252 LEU A N 1
ATOM 2005 C CA . LEU A 1 252 ? 25.641 7.237 -9.119 1.00 81.38 252 LEU A CA 1
ATOM 2006 C C . LEU A 1 252 ? 25.489 6.989 -10.624 1.00 81.38 252 LEU A C 1
ATOM 2008 O O . LEU A 1 252 ? 24.383 6.837 -11.136 1.00 81.38 252 LEU A O 1
ATOM 2012 N N . SER A 1 253 ? 26.614 6.866 -11.330 1.00 73.94 253 SER A N 1
ATOM 2013 C CA . SER A 1 253 ? 26.632 6.493 -12.750 1.00 73.94 253 SER A CA 1
ATOM 2014 C C . SER A 1 253 ? 26.411 4.979 -12.923 1.00 73.94 253 SER A C 1
ATOM 2016 O O . SER A 1 253 ? 27.209 4.211 -12.381 1.00 73.94 253 SER A O 1
ATOM 2018 N N . PRO A 1 254 ? 25.440 4.508 -13.735 1.00 67.81 254 PRO A N 1
ATOM 2019 C CA . PRO A 1 254 ? 25.141 3.075 -13.890 1.00 67.81 254 PRO A CA 1
ATOM 2020 C C . PRO A 1 254 ? 26.319 2.175 -14.309 1.00 67.81 254 PRO A C 1
ATOM 2022 O O . PRO A 1 254 ? 26.398 1.027 -13.878 1.00 67.81 254 PRO A O 1
ATOM 2025 N N . GLY A 1 255 ? 27.282 2.692 -15.081 1.00 69.56 255 GLY A N 1
ATOM 2026 C CA . GLY A 1 255 ? 28.503 1.951 -15.435 1.00 69.56 255 GLY A CA 1
ATOM 2027 C C . GLY A 1 255 ? 29.541 1.832 -14.303 1.00 69.56 255 GLY A C 1
ATOM 2028 O O . GLY A 1 255 ? 30.397 0.947 -14.350 1.00 69.56 255 GLY A O 1
ATOM 2029 N N . ALA A 1 256 ? 29.470 2.698 -13.286 1.00 77.12 256 ALA A N 1
ATOM 2030 C CA . ALA A 1 256 ? 30.394 2.779 -12.147 1.00 77.12 256 ALA A CA 1
ATOM 2031 C C . ALA A 1 256 ? 29.865 2.073 -10.880 1.00 77.12 256 ALA A C 1
ATOM 2033 O O . ALA A 1 256 ? 30.389 2.260 -9.782 1.00 77.12 256 ALA A O 1
ATOM 2034 N N . VAL A 1 257 ? 28.819 1.257 -11.023 1.00 84.06 257 VAL A N 1
ATOM 2035 C CA . VAL A 1 257 ? 28.274 0.428 -9.945 1.00 84.06 257 VAL A CA 1
ATOM 2036 C C . VAL A 1 257 ? 28.215 -1.044 -10.342 1.00 84.06 257 VAL A C 1
ATOM 2038 O O . VAL A 1 257 ? 28.165 -1.402 -11.523 1.00 84.06 257 VAL A O 1
ATOM 2041 N N . ALA A 1 258 ? 28.213 -1.898 -9.328 1.00 82.50 258 ALA A N 1
ATOM 2042 C CA . ALA A 1 258 ? 27.756 -3.274 -9.405 1.00 82.50 258 ALA A CA 1
ATOM 2043 C C . ALA A 1 258 ? 26.617 -3.440 -8.390 1.00 82.50 258 ALA A C 1
ATOM 2045 O O . ALA A 1 258 ? 26.670 -2.880 -7.291 1.00 82.50 258 ALA A O 1
ATOM 2046 N N . THR A 1 259 ? 25.579 -4.192 -8.748 1.00 84.75 259 THR A N 1
ATOM 2047 C CA . THR A 1 259 ? 24.427 -4.424 -7.869 1.00 84.75 259 THR A CA 1
ATOM 2048 C C . THR A 1 259 ? 24.101 -5.907 -7.750 1.00 84.75 259 THR A C 1
ATOM 2050 O O . THR A 1 259 ? 24.382 -6.696 -8.655 1.00 84.75 259 THR A O 1
ATOM 2053 N N . CYS A 1 260 ? 23.516 -6.284 -6.614 1.00 83.25 260 CYS A N 1
ATOM 2054 C CA . CYS A 1 260 ? 23.047 -7.639 -6.348 1.00 83.25 260 CYS A CA 1
ATOM 2055 C C . CYS A 1 260 ? 21.773 -7.591 -5.500 1.00 83.25 260 CYS A C 1
ATOM 2057 O O . CYS A 1 260 ? 21.759 -6.981 -4.429 1.00 83.25 260 CYS A O 1
ATOM 2059 N N . ALA A 1 261 ? 20.711 -8.240 -5.975 1.00 84.44 261 ALA A N 1
ATOM 2060 C CA . ALA A 1 261 ? 19.456 -8.380 -5.244 1.00 84.44 261 ALA A CA 1
ATOM 2061 C C . ALA A 1 261 ? 19.430 -9.682 -4.427 1.00 84.44 261 ALA A C 1
ATOM 2063 O O . ALA A 1 261 ? 19.914 -10.722 -4.879 1.00 84.44 261 ALA A O 1
ATOM 2064 N N . PHE A 1 262 ? 18.826 -9.625 -3.241 1.00 84.38 262 PHE A N 1
ATOM 2065 C CA . PHE A 1 262 ? 18.633 -10.754 -2.335 1.00 84.38 262 PHE A CA 1
ATOM 2066 C C . PHE A 1 262 ? 17.165 -10.823 -1.885 1.00 84.38 262 PHE A C 1
ATOM 2068 O O . PHE A 1 262 ? 16.652 -9.808 -1.406 1.00 84.38 262 PHE A O 1
ATOM 2075 N N . PRO A 1 263 ? 16.486 -11.981 -1.994 1.00 82.19 263 PRO A N 1
ATOM 2076 C CA . PRO A 1 263 ? 15.179 -12.183 -1.377 1.00 82.19 263 PRO A CA 1
ATOM 2077 C C . PRO A 1 263 ? 15.325 -12.290 0.144 1.00 82.19 263 PRO A C 1
ATOM 2079 O O . PRO A 1 263 ? 16.172 -13.033 0.649 1.00 82.19 263 PRO A O 1
ATOM 2082 N N . VAL A 1 264 ? 14.507 -11.526 0.865 1.00 84.06 264 VAL A N 1
ATOM 2083 C CA . VAL A 1 264 ? 14.404 -11.528 2.328 1.00 84.06 264 VAL A CA 1
ATOM 2084 C C . VAL A 1 264 ? 12.933 -11.288 2.683 1.00 84.06 264 VAL A C 1
ATOM 2086 O O . VAL A 1 264 ? 12.550 -10.207 3.121 1.00 84.06 264 VAL A O 1
ATOM 2089 N N . ASP A 1 265 ? 12.095 -12.297 2.430 1.00 80.00 265 ASP A N 1
ATOM 2090 C CA . ASP A 1 265 ? 10.623 -12.194 2.428 1.00 80.00 265 ASP A CA 1
ATOM 2091 C C . ASP A 1 265 ? 10.023 -11.671 3.749 1.00 80.00 265 ASP A C 1
ATOM 2093 O O . ASP A 1 265 ? 8.915 -11.133 3.775 1.00 80.00 265 ASP A O 1
ATOM 2097 N N . ASP A 1 266 ? 10.767 -11.819 4.846 1.00 86.75 266 ASP A N 1
ATOM 2098 C CA . ASP A 1 266 ? 10.404 -11.452 6.212 1.00 86.75 266 ASP A CA 1
ATOM 2099 C C . ASP A 1 266 ? 10.987 -10.105 6.685 1.00 86.75 266 ASP A C 1
ATOM 2101 O O . ASP A 1 266 ? 10.797 -9.758 7.845 1.00 86.75 266 ASP A O 1
ATOM 2105 N N . LEU A 1 267 ? 11.708 -9.341 5.854 1.00 91.19 267 LEU A N 1
ATOM 2106 C CA . LEU A 1 267 ? 12.374 -8.104 6.284 1.00 91.19 267 LEU A CA 1
ATOM 2107 C C . LEU A 1 267 ? 11.404 -6.928 6.470 1.00 91.19 267 LEU A C 1
ATOM 2109 O O . LEU A 1 267 ? 10.670 -6.542 5.560 1.00 91.19 267 LEU A O 1
ATOM 2113 N N . GLU A 1 268 ? 11.507 -6.283 7.632 1.00 91.19 268 GLU A N 1
ATOM 2114 C CA . GLU A 1 268 ? 10.858 -5.005 7.930 1.00 91.19 268 GLU A CA 1
ATOM 2115 C C . GLU A 1 268 ? 11.899 -3.882 8.085 1.00 91.19 268 GLU A C 1
ATOM 2117 O O . GLU A 1 268 ? 12.952 -4.049 8.716 1.00 91.19 268 GLU A O 1
ATOM 2122 N N . VAL A 1 269 ? 11.613 -2.723 7.491 1.00 91.81 269 VAL A N 1
ATOM 2123 C CA . VAL A 1 269 ? 12.443 -1.519 7.553 1.00 91.81 269 VAL A CA 1
ATOM 2124 C C . VAL A 1 269 ? 11.610 -0.373 8.119 1.00 91.81 269 VAL A C 1
ATOM 2126 O O . VAL A 1 269 ? 11.057 0.431 7.381 1.00 91.81 269 VAL A O 1
ATOM 2129 N N . GLN A 1 270 ? 11.565 -0.281 9.452 1.00 89.44 270 GLN A N 1
ATOM 2130 C CA . GLN A 1 270 ? 10.954 0.843 10.179 1.00 89.44 270 GLN A CA 1
ATOM 2131 C C . GLN A 1 270 ? 9.444 0.969 9.894 1.00 89.44 270 GLN A C 1
ATOM 2133 O O . GLN A 1 270 ? 8.921 2.056 9.667 1.00 89.44 270 GLN A O 1
ATOM 2138 N N . GLY A 1 271 ? 8.757 -0.177 9.913 1.00 87.75 271 GLY A N 1
ATOM 2139 C CA . GLY A 1 271 ? 7.321 -0.325 9.659 1.00 87.75 271 GLY A CA 1
ATOM 2140 C C . GLY A 1 271 ? 6.943 -0.588 8.198 1.00 87.75 271 GLY A C 1
ATOM 2141 O O . GLY A 1 271 ? 5.782 -0.858 7.919 1.00 87.75 271 GLY A O 1
ATOM 2142 N N . GLU A 1 272 ? 7.899 -0.541 7.268 1.00 87.56 272 GLU A N 1
ATOM 2143 C CA . GLU A 1 272 ? 7.677 -0.800 5.838 1.00 87.56 272 GLU A CA 1
ATOM 2144 C C . GLU A 1 272 ? 8.179 -2.207 5.460 1.00 87.56 272 GLU A C 1
ATOM 2146 O O . GLU A 1 272 ? 9.279 -2.614 5.856 1.00 87.56 272 GLU A O 1
ATOM 2151 N N . HIS A 1 273 ? 7.396 -2.972 4.691 1.00 88.56 273 HIS A N 1
ATOM 2152 C CA . HIS A 1 273 ? 7.745 -4.349 4.315 1.00 88.56 273 HIS A CA 1
ATOM 2153 C C . HIS A 1 273 ? 8.682 -4.345 3.106 1.00 88.56 273 HIS A C 1
ATOM 2155 O O . HIS A 1 273 ? 8.371 -3.772 2.066 1.00 88.56 273 HIS A O 1
ATOM 2161 N N . CYS A 1 274 ? 9.851 -4.972 3.234 1.00 88.50 274 CYS A N 1
ATOM 2162 C CA . CYS A 1 274 ? 10.901 -4.940 2.216 1.00 88.50 274 CYS A CA 1
ATOM 2163 C C . CYS A 1 274 ? 11.331 -6.358 1.812 1.00 88.50 274 CYS A C 1
ATOM 2165 O O . CYS A 1 274 ? 12.427 -6.774 2.189 1.00 88.50 274 CYS A O 1
ATOM 2167 N N . PRO A 1 275 ? 10.533 -7.093 1.012 1.00 84.12 275 PRO A N 1
ATOM 2168 C CA . PRO A 1 275 ? 10.825 -8.481 0.631 1.00 84.12 275 PRO A CA 1
ATOM 2169 C C . PRO A 1 275 ? 12.136 -8.664 -0.161 1.00 84.12 275 PRO A C 1
ATOM 2171 O O . PRO A 1 275 ? 12.588 -9.793 -0.355 1.00 84.12 275 PRO A O 1
ATOM 2174 N N . PHE A 1 276 ? 12.774 -7.573 -0.603 1.00 83.81 276 PHE A N 1
ATOM 2175 C CA . PHE A 1 276 ? 14.059 -7.590 -1.300 1.00 83.81 276 PHE A CA 1
ATOM 2176 C C . PHE A 1 276 ? 15.059 -6.594 -0.711 1.00 83.81 276 PHE A C 1
ATOM 2178 O O . PHE A 1 276 ? 14.722 -5.445 -0.405 1.00 83.81 276 PHE A O 1
ATOM 2185 N N . VAL A 1 277 ? 16.320 -7.029 -0.643 1.00 89.56 277 VAL A N 1
ATOM 2186 C CA . VAL A 1 277 ? 17.482 -6.175 -0.376 1.00 89.56 277 VAL A CA 1
ATOM 2187 C C . VAL A 1 277 ? 18.305 -6.017 -1.651 1.00 89.56 277 VAL A C 1
ATOM 2189 O O . VAL A 1 277 ? 18.822 -7.000 -2.177 1.00 89.56 277 VAL A O 1
ATOM 2192 N N . LEU A 1 278 ? 18.476 -4.784 -2.126 1.00 91.50 278 LEU A N 1
ATOM 2193 C CA . LEU A 1 278 ? 19.400 -4.437 -3.203 1.00 91.50 278 LEU A CA 1
ATOM 2194 C C . LEU A 1 278 ? 20.707 -3.902 -2.603 1.00 91.50 278 LEU A C 1
ATOM 2196 O O . LEU A 1 278 ? 20.750 -2.795 -2.066 1.00 91.50 278 LEU A O 1
ATOM 2200 N N . ALA A 1 279 ? 21.781 -4.679 -2.707 1.00 91.19 279 ALA A N 1
ATOM 2201 C CA . ALA A 1 279 ? 23.128 -4.208 -2.409 1.00 91.19 279 ALA A CA 1
ATOM 2202 C C . ALA A 1 279 ? 23.693 -3.436 -3.611 1.00 91.19 279 ALA A C 1
ATOM 2204 O O . ALA A 1 279 ? 23.601 -3.907 -4.748 1.00 91.19 279 ALA A O 1
ATOM 2205 N N . VAL A 1 280 ? 24.297 -2.274 -3.356 1.00 91.75 280 VAL A N 1
ATOM 2206 C CA . VAL A 1 280 ? 24.914 -1.401 -4.365 1.00 91.75 280 VAL A CA 1
ATOM 2207 C C . VAL A 1 280 ? 26.362 -1.125 -3.964 1.00 91.75 280 VAL A C 1
ATOM 2209 O O . VAL A 1 280 ? 26.616 -0.503 -2.932 1.00 91.75 280 VAL A O 1
ATOM 2212 N N . ALA A 1 281 ? 27.312 -1.578 -4.780 1.00 89.00 281 ALA A N 1
ATOM 2213 C CA . ALA A 1 281 ? 28.738 -1.310 -4.618 1.00 89.00 281 ALA A CA 1
ATOM 2214 C C . ALA A 1 281 ? 29.240 -0.368 -5.718 1.00 89.00 281 ALA A C 1
ATOM 2216 O O . ALA A 1 281 ? 28.840 -0.486 -6.877 1.00 89.00 281 ALA A O 1
ATOM 2217 N N . GLU A 1 282 ? 30.142 0.544 -5.362 1.00 87.88 282 GLU A N 1
ATOM 2218 C CA . GLU A 1 282 ? 30.897 1.338 -6.334 1.00 87.88 282 GLU A CA 1
ATOM 2219 C C . GLU A 1 282 ? 32.061 0.521 -6.887 1.00 87.88 282 GLU A C 1
ATOM 2221 O O . GLU A 1 282 ? 32.762 -0.175 -6.153 1.00 87.88 282 GLU A O 1
ATOM 2226 N N . VAL A 1 283 ? 32.268 0.621 -8.195 1.00 81.25 283 VAL A N 1
ATOM 2227 C CA . VAL A 1 283 ? 33.312 -0.090 -8.936 1.00 81.25 283 VAL A CA 1
ATOM 2228 C C . VAL A 1 283 ? 33.871 0.827 -10.016 1.00 81.25 283 VAL A C 1
ATOM 2230 O O . VAL A 1 283 ? 33.241 1.808 -10.414 1.00 81.25 283 VAL A O 1
ATOM 2233 N N . LEU A 1 284 ? 35.062 0.517 -10.525 1.00 69.44 284 LEU A N 1
ATOM 2234 C CA . LEU A 1 284 ? 35.650 1.314 -11.599 1.00 69.44 284 LEU A CA 1
ATOM 2235 C C . LEU A 1 284 ? 34.736 1.306 -12.837 1.00 69.44 284 LEU A C 1
ATOM 2237 O O . LEU A 1 284 ? 34.287 0.252 -13.302 1.00 69.44 284 LEU A O 1
ATOM 2241 N N . ALA A 1 285 ? 34.469 2.506 -13.360 1.00 61.69 285 ALA A N 1
ATOM 2242 C CA . ALA A 1 285 ? 33.723 2.697 -14.596 1.00 61.69 285 ALA A CA 1
ATOM 2243 C C . ALA A 1 285 ? 34.433 2.005 -15.783 1.00 61.69 285 ALA A C 1
ATOM 2245 O O . ALA A 1 285 ? 35.647 1.779 -15.714 1.00 61.69 285 ALA A O 1
ATOM 2246 N N . PRO A 1 286 ? 33.729 1.690 -16.890 1.00 56.88 286 PRO A N 1
ATOM 2247 C CA . PRO A 1 286 ? 34.318 1.000 -18.035 1.00 56.88 286 PRO A CA 1
ATOM 2248 C C . PRO A 1 286 ? 35.268 1.933 -18.803 1.00 56.88 286 PRO A C 1
ATOM 2250 O O . PRO A 1 286 ? 34.889 2.596 -19.765 1.00 56.88 286 PRO A O 1
ATOM 2253 N N . GLY A 1 287 ? 36.517 2.018 -18.347 1.00 52.97 287 GLY A N 1
ATOM 2254 C CA . GLY A 1 287 ? 37.583 2.716 -19.060 1.00 52.97 287 GLY A CA 1
ATOM 2255 C C . GLY A 1 287 ? 38.006 1.967 -20.326 1.00 52.97 287 GLY A C 1
ATOM 2256 O O . GLY A 1 287 ? 37.709 0.787 -20.504 1.00 52.97 287 GLY A O 1
ATOM 2257 N N . THR A 1 288 ? 38.795 2.624 -21.175 1.00 50.16 288 THR A N 1
ATOM 2258 C CA . THR A 1 288 ? 39.387 2.079 -22.416 1.00 50.16 288 THR A CA 1
ATOM 2259 C C . THR A 1 288 ? 40.503 1.040 -22.175 1.00 50.16 288 THR A C 1
ATOM 2261 O O . THR A 1 288 ? 41.438 0.902 -22.964 1.00 50.16 288 THR A O 1
ATOM 2264 N N . GLY A 1 289 ? 40.434 0.312 -21.056 1.00 53.78 289 GLY A N 1
ATOM 2265 C CA . GLY A 1 289 ? 41.401 -0.697 -20.638 1.00 53.78 289 GLY A CA 1
ATOM 2266 C C . GLY A 1 289 ? 41.250 -2.032 -21.374 1.00 53.78 289 GLY A C 1
ATOM 2267 O O . GLY A 1 289 ? 40.212 -2.352 -21.942 1.00 53.78 289 GLY A O 1
ATOM 2268 N N . ARG A 1 290 ? 42.309 -2.849 -21.331 1.00 50.47 290 ARG A N 1
ATOM 2269 C CA . ARG A 1 290 ? 42.402 -4.145 -22.036 1.00 50.47 290 ARG A CA 1
ATOM 2270 C C . ARG A 1 290 ? 41.598 -5.307 -21.423 1.00 50.47 290 ARG A C 1
ATOM 2272 O O . ARG A 1 290 ? 41.666 -6.405 -21.964 1.00 50.47 290 ARG A O 1
ATOM 2279 N N . VAL A 1 291 ? 40.902 -5.106 -20.304 1.00 56.72 291 VAL A N 1
ATOM 2280 C CA . VAL A 1 291 ? 40.208 -6.167 -19.546 1.00 56.72 291 VAL A CA 1
ATOM 2281 C C . VAL A 1 291 ? 38.744 -5.777 -19.367 1.00 56.72 291 VAL A C 1
ATOM 2283 O O . VAL A 1 291 ? 38.460 -4.639 -18.997 1.00 56.72 291 VAL A O 1
ATOM 2286 N N . SER A 1 292 ? 37.816 -6.701 -19.628 1.00 60.44 292 SER A N 1
ATOM 2287 C CA . SER A 1 292 ? 36.383 -6.421 -19.540 1.00 60.44 292 SER A CA 1
ATOM 2288 C C . SER A 1 292 ? 35.864 -6.571 -18.109 1.00 60.44 292 SER A C 1
ATOM 2290 O O . SER A 1 292 ? 36.249 -7.491 -17.390 1.00 60.44 292 SER A O 1
ATOM 2292 N N . ARG A 1 293 ? 34.880 -5.749 -17.710 1.00 64.38 293 ARG A N 1
ATOM 2293 C CA . ARG A 1 293 ? 34.087 -6.004 -16.486 1.00 64.38 293 ARG A CA 1
ATOM 2294 C C . ARG A 1 293 ? 33.269 -7.304 -16.566 1.00 64.38 293 ARG A C 1
ATOM 2296 O O . ARG A 1 293 ? 32.785 -7.754 -15.537 1.00 64.38 293 ARG A O 1
ATOM 2303 N N . ALA A 1 294 ? 33.153 -7.937 -17.738 1.00 61.91 294 ALA A N 1
ATOM 2304 C CA . ALA A 1 294 ? 32.603 -9.291 -17.871 1.00 61.91 294 ALA A CA 1
ATOM 2305 C C . ALA A 1 294 ? 33.532 -10.394 -17.314 1.00 61.91 294 ALA A C 1
ATOM 2307 O O . ALA A 1 294 ? 33.051 -11.473 -16.971 1.00 61.91 294 ALA A O 1
ATOM 2308 N N . ASP A 1 295 ? 34.839 -10.122 -17.205 1.00 66.50 295 ASP A N 1
ATOM 2309 C CA . ASP A 1 295 ? 35.842 -11.056 -16.673 1.00 66.50 295 ASP A CA 1
ATOM 2310 C C . ASP A 1 295 ? 36.041 -10.899 -15.151 1.00 66.50 295 ASP A C 1
ATOM 2312 O O . ASP A 1 295 ? 36.643 -11.755 -14.498 1.00 66.50 295 ASP A O 1
ATOM 2316 N N . ALA A 1 296 ? 35.528 -9.809 -14.569 1.00 70.25 296 ALA A N 1
ATOM 2317 C CA . ALA A 1 296 ? 35.613 -9.530 -13.141 1.00 70.25 296 ALA A CA 1
ATOM 2318 C C . ALA A 1 296 ? 34.731 -10.493 -12.324 1.00 70.25 296 ALA A C 1
ATOM 2320 O O . ALA A 1 296 ? 33.591 -10.792 -12.682 1.00 70.25 296 ALA A O 1
ATOM 2321 N N . ARG A 1 297 ? 35.245 -10.965 -11.181 1.00 79.06 297 ARG A N 1
ATOM 2322 C CA . ARG A 1 297 ? 34.453 -11.738 -10.215 1.00 79.06 297 ARG A CA 1
ATOM 2323 C C . ARG A 1 297 ? 33.849 -10.788 -9.188 1.00 79.06 297 ARG A C 1
ATOM 2325 O O . ARG A 1 297 ? 34.532 -10.406 -8.249 1.00 79.06 297 ARG A O 1
ATOM 2332 N N . ASP A 1 298 ? 32.576 -10.449 -9.333 1.00 83.44 298 ASP A N 1
ATOM 2333 C CA . ASP A 1 298 ? 31.822 -9.739 -8.296 1.00 83.44 298 ASP A CA 1
ATOM 2334 C C . ASP A 1 298 ? 31.110 -10.743 -7.377 1.00 83.44 298 ASP A C 1
ATOM 2336 O O . ASP A 1 298 ? 30.215 -11.466 -7.819 1.00 83.44 298 ASP A O 1
ATOM 2340 N N . VAL A 1 299 ? 31.513 -10.799 -6.103 1.00 88.25 299 VAL A N 1
ATOM 2341 C CA . VAL A 1 299 ? 30.866 -11.593 -5.046 1.00 88.25 299 VAL A CA 1
ATOM 2342 C C . VAL A 1 299 ? 30.220 -10.638 -4.046 1.00 88.25 299 VAL A C 1
ATOM 2344 O O . VAL A 1 299 ? 30.906 -9.848 -3.400 1.00 88.25 299 VAL A O 1
ATOM 2347 N N . PHE A 1 300 ? 28.901 -10.724 -3.900 1.00 92.31 300 PHE A N 1
ATOM 2348 C CA . PHE A 1 300 ? 28.136 -9.985 -2.899 1.00 92.31 300 PHE A CA 1
ATOM 2349 C C . PHE A 1 300 ? 27.664 -10.936 -1.801 1.00 92.31 300 PHE A C 1
ATOM 2351 O O . PHE A 1 300 ? 26.984 -11.925 -2.073 1.00 92.31 300 PHE A O 1
ATOM 2358 N N . LEU A 1 301 ? 27.984 -10.618 -0.551 1.00 93.56 301 LEU A N 1
ATOM 2359 C CA . LEU A 1 301 ? 27.534 -11.367 0.616 1.00 93.56 301 LEU A CA 1
ATOM 2360 C C . LEU A 1 301 ? 26.625 -10.491 1.462 1.00 93.56 301 LEU A C 1
ATOM 2362 O O . LEU A 1 301 ? 27.093 -9.533 2.074 1.00 93.56 301 LEU A O 1
ATOM 2366 N N . LEU A 1 302 ? 25.330 -10.817 1.484 1.00 95.69 302 LEU A N 1
ATOM 2367 C CA . LEU A 1 302 ? 24.381 -10.214 2.414 1.00 95.69 302 LEU A CA 1
ATOM 2368 C C . LEU A 1 302 ? 24.587 -10.859 3.786 1.00 95.69 302 LEU A C 1
ATOM 2370 O O . LEU A 1 302 ? 24.391 -12.061 3.944 1.00 95.69 302 LEU A O 1
ATOM 2374 N N . LEU A 1 303 ? 24.980 -10.055 4.765 1.00 96.00 303 LEU A N 1
ATOM 2375 C CA . LEU A 1 303 ? 25.209 -10.466 6.142 1.00 96.00 303 LEU A CA 1
ATOM 2376 C C . LEU A 1 303 ? 23.930 -10.169 6.933 1.00 96.00 303 LEU A C 1
ATOM 2378 O O . LEU A 1 303 ? 23.646 -9.019 7.285 1.00 96.00 303 LEU A O 1
ATOM 2382 N N . ASP A 1 304 ? 23.117 -11.199 7.144 1.00 93.94 304 ASP A N 1
ATOM 2383 C CA . ASP A 1 304 ? 21.853 -11.106 7.870 1.00 93.94 304 ASP A CA 1
ATOM 2384 C C . ASP A 1 304 ? 22.127 -11.251 9.374 1.00 93.94 304 ASP A C 1
ATOM 2386 O O . ASP A 1 304 ? 22.132 -12.350 9.927 1.00 93.94 304 ASP A O 1
ATOM 2390 N N . PHE A 1 305 ? 22.426 -10.117 10.015 1.00 94.56 305 PHE A N 1
ATOM 2391 C CA . PHE A 1 305 ? 22.690 -10.007 11.455 1.00 94.56 305 PHE A CA 1
ATOM 2392 C C . PHE A 1 305 ? 21.414 -9.814 12.303 1.00 94.56 305 PHE A C 1
ATOM 2394 O O . PHE A 1 305 ? 21.504 -9.498 13.492 1.00 94.56 305 PHE A O 1
ATOM 2401 N N . ARG A 1 306 ? 20.212 -9.982 11.735 1.00 93.25 306 ARG A N 1
ATOM 2402 C CA . ARG A 1 306 ? 18.953 -9.785 12.478 1.00 93.25 306 ARG A CA 1
ATOM 2403 C C . ARG A 1 306 ? 18.763 -10.730 13.680 1.00 93.25 306 ARG A C 1
ATOM 2405 O O . ARG A 1 306 ? 18.243 -10.251 14.688 1.00 93.25 306 ARG A O 1
ATOM 2412 N N . PRO A 1 307 ? 19.257 -11.989 13.682 1.00 91.88 307 PRO A N 1
ATOM 2413 C CA . PRO A 1 307 ? 19.290 -12.826 14.890 1.00 91.88 307 PRO A CA 1
ATOM 2414 C C . PRO A 1 307 ? 20.237 -12.329 15.997 1.00 91.88 307 PRO A C 1
ATOM 2416 O O . PRO A 1 307 ? 20.281 -12.916 17.071 1.00 91.88 307 PRO A O 1
ATOM 2419 N N . LEU A 1 308 ? 20.994 -11.252 15.759 1.00 91.69 308 LEU A N 1
ATOM 2420 C CA . LEU A 1 308 ? 21.786 -10.534 16.765 1.00 91.69 308 LEU A CA 1
ATOM 2421 C C . LEU A 1 308 ? 21.148 -9.184 17.148 1.00 91.69 308 LEU A C 1
ATOM 2423 O O . LEU A 1 308 ? 21.785 -8.360 17.796 1.00 91.69 308 LEU A O 1
ATOM 2427 N N . GLY A 1 309 ? 19.910 -8.917 16.712 1.00 90.12 309 GLY A N 1
ATOM 2428 C CA . GLY A 1 309 ? 19.239 -7.624 16.884 1.00 90.12 309 GLY A CA 1
ATOM 2429 C C . GLY A 1 309 ? 19.776 -6.503 15.984 1.00 90.12 309 GLY A C 1
ATOM 2430 O O . GLY A 1 309 ? 19.449 -5.338 16.202 1.00 90.12 309 GLY A O 1
ATOM 2431 N N . LEU A 1 310 ? 20.603 -6.830 14.983 1.00 91.81 310 LEU A N 1
ATOM 2432 C CA . LEU A 1 310 ? 21.298 -5.861 14.134 1.00 91.81 310 LEU A CA 1
ATOM 2433 C C . LEU A 1 310 ? 20.725 -5.795 12.709 1.00 91.81 310 LEU A C 1
ATOM 2435 O O . LEU A 1 310 ? 20.084 -6.710 12.194 1.00 91.81 310 LEU A O 1
ATOM 2439 N N . LYS A 1 311 ? 20.986 -4.672 12.038 1.00 93.19 311 LYS A N 1
ATOM 2440 C CA . LYS A 1 311 ? 20.542 -4.389 10.663 1.00 93.19 311 LYS A CA 1
ATOM 2441 C C . LYS A 1 311 ? 21.283 -5.303 9.669 1.00 93.19 311 LYS A C 1
ATOM 2443 O O . LYS A 1 311 ? 22.502 -5.434 9.807 1.00 93.19 311 LYS A O 1
ATOM 2448 N N . PRO A 1 312 ? 20.631 -5.836 8.615 1.00 94.25 312 PRO A N 1
ATOM 2449 C CA . PRO A 1 312 ? 21.342 -6.483 7.514 1.00 94.25 312 PRO A CA 1
ATOM 2450 C C . PRO A 1 312 ? 22.423 -5.568 6.920 1.00 94.25 312 PRO A C 1
ATOM 2452 O O . PRO A 1 312 ? 22.189 -4.376 6.693 1.00 94.25 312 PRO A O 1
ATOM 2455 N N . ARG A 1 313 ? 23.605 -6.129 6.665 1.00 95.25 313 ARG A N 1
ATOM 2456 C CA . ARG A 1 313 ? 24.740 -5.469 5.998 1.00 95.25 313 ARG A CA 1
ATOM 2457 C C . ARG A 1 313 ? 25.101 -6.231 4.726 1.00 95.25 313 ARG A C 1
ATOM 2459 O O . ARG A 1 313 ? 24.581 -7.314 4.490 1.00 95.25 313 ARG A O 1
ATOM 2466 N N . PHE A 1 314 ? 26.017 -5.706 3.919 1.00 95.12 314 PHE A N 1
ATOM 2467 C CA . PHE A 1 314 ? 26.631 -6.499 2.856 1.00 95.12 314 PHE A CA 1
ATOM 2468 C C . PHE A 1 314 ? 28.132 -6.239 2.749 1.00 95.12 314 PHE A C 1
ATOM 2470 O O . PHE A 1 314 ? 28.631 -5.195 3.169 1.00 95.12 314 PHE A O 1
ATOM 2477 N N . VAL A 1 315 ? 28.833 -7.195 2.147 1.00 92.62 315 VAL A N 1
ATOM 2478 C CA . VAL A 1 315 ? 30.210 -7.054 1.670 1.00 92.62 315 VAL A CA 1
ATOM 2479 C C . VAL A 1 315 ? 30.223 -7.344 0.175 1.00 92.62 315 VAL A C 1
ATOM 2481 O O . VAL A 1 315 ? 29.660 -8.341 -0.272 1.00 92.62 315 VAL A O 1
ATOM 2484 N N . HIS A 1 316 ? 30.872 -6.475 -0.595 1.00 91.88 316 HIS A N 1
ATOM 2485 C CA . HIS A 1 316 ? 31.277 -6.744 -1.973 1.00 91.88 316 HIS A CA 1
ATOM 2486 C C . HIS A 1 316 ? 32.769 -7.096 -1.975 1.00 91.88 316 HIS A C 1
ATOM 2488 O O . HIS A 1 316 ? 33.557 -6.484 -1.252 1.00 91.88 316 HIS A O 1
ATOM 2494 N N . SER A 1 317 ? 33.132 -8.147 -2.706 1.00 88.31 317 SER A N 1
ATOM 2495 C CA . SER A 1 317 ? 34.471 -8.739 -2.722 1.00 88.31 317 SER A CA 1
ATOM 2496 C C . SER A 1 317 ? 34.757 -9.379 -4.079 1.00 88.31 317 SER A C 1
ATOM 2498 O O . SER A 1 317 ? 33.852 -9.867 -4.755 1.00 88.31 317 SER A O 1
ATOM 2500 N N . HIS A 1 318 ? 36.037 -9.455 -4.441 1.00 86.38 318 HIS A N 1
ATOM 2501 C CA . HIS A 1 318 ? 36.505 -10.242 -5.586 1.00 86.38 318 HIS A CA 1
ATOM 2502 C C . HIS A 1 318 ? 37.037 -11.632 -5.192 1.00 86.38 318 HIS A C 1
ATOM 2504 O O . HIS A 1 318 ? 37.293 -12.472 -6.058 1.00 86.38 318 HIS A O 1
ATOM 2510 N N . TYR A 1 319 ? 37.165 -11.904 -3.887 1.00 87.19 319 TYR A N 1
ATOM 2511 C CA . TYR A 1 319 ? 37.614 -13.185 -3.340 1.00 87.19 319 TYR A CA 1
ATOM 2512 C C . TYR A 1 319 ? 36.452 -13.949 -2.668 1.00 87.19 319 TYR A C 1
ATOM 2514 O O . TYR A 1 319 ? 35.693 -13.345 -1.907 1.00 87.19 319 TYR A O 1
ATOM 2522 N N . PRO A 1 320 ? 36.294 -15.265 -2.919 1.00 86.31 320 PRO A N 1
ATOM 2523 C CA . PRO A 1 320 ? 35.163 -16.076 -2.456 1.00 86.31 320 PRO A CA 1
ATOM 2524 C C . PRO A 1 320 ? 35.317 -16.615 -1.021 1.00 86.31 320 PRO A C 1
ATOM 2526 O O . PRO A 1 320 ? 34.922 -17.748 -0.743 1.00 86.31 320 PRO A O 1
ATOM 2529 N N . ALA A 1 321 ? 35.911 -15.836 -0.118 1.00 88.94 321 ALA A N 1
ATOM 2530 C CA . ALA A 1 321 ? 36.014 -16.186 1.295 1.00 88.94 321 ALA A CA 1
ATOM 2531 C C . ALA A 1 321 ? 35.796 -14.960 2.183 1.00 88.94 321 ALA A C 1
ATOM 2533 O O . ALA A 1 321 ? 36.042 -13.826 1.763 1.00 88.94 321 ALA A O 1
ATOM 2534 N N . LEU A 1 322 ? 35.335 -15.207 3.406 1.00 92.62 322 LEU A N 1
ATOM 2535 C CA . LEU A 1 322 ? 34.963 -14.191 4.377 1.00 92.62 322 LEU A CA 1
ATOM 2536 C C . LEU A 1 322 ? 35.502 -14.565 5.767 1.00 92.62 322 LEU A C 1
ATOM 2538 O O . LEU A 1 322 ? 34.950 -15.449 6.420 1.00 92.62 322 LEU A O 1
ATOM 2542 N N . HIS A 1 323 ? 36.550 -13.872 6.215 1.00 93.94 323 HIS A N 1
ATOM 2543 C CA . HIS A 1 323 ? 37.161 -14.080 7.530 1.00 93.94 323 HIS A CA 1
ATOM 2544 C C . HIS A 1 323 ? 36.261 -13.522 8.643 1.00 93.94 323 HIS A C 1
ATOM 2546 O O . HIS A 1 323 ? 36.082 -12.302 8.753 1.00 93.94 323 HIS A O 1
ATOM 2552 N N . ILE A 1 324 ? 35.687 -14.405 9.466 1.00 93.50 324 ILE A N 1
ATOM 2553 C CA . ILE A 1 324 ? 34.645 -14.079 10.449 1.00 93.50 324 ILE A CA 1
ATOM 2554 C C . ILE A 1 324 ? 35.121 -12.994 11.435 1.00 93.50 324 ILE A C 1
ATOM 2556 O O . ILE A 1 324 ? 34.464 -11.950 11.476 1.00 93.50 324 ILE A O 1
ATOM 2560 N N . PRO A 1 325 ? 36.263 -13.117 12.151 1.00 94.19 325 PRO A N 1
ATOM 2561 C CA . PRO A 1 325 ? 36.695 -12.102 13.118 1.00 94.19 325 PRO A CA 1
ATOM 2562 C C . PRO A 1 325 ? 36.845 -10.697 12.521 1.00 94.19 325 PRO A C 1
ATOM 2564 O O . PRO A 1 325 ? 36.496 -9.708 13.163 1.00 94.19 325 PRO A O 1
ATOM 2567 N N . SER A 1 326 ? 37.307 -10.587 11.269 1.00 93.56 326 SER A N 1
ATOM 2568 C CA . SER A 1 326 ? 37.441 -9.294 10.582 1.00 93.56 326 SER A CA 1
ATOM 2569 C C . SER A 1 326 ? 36.095 -8.662 10.227 1.00 93.56 326 SER A C 1
ATOM 2571 O O . SER A 1 326 ? 35.989 -7.438 10.186 1.00 93.56 326 SER A O 1
ATOM 2573 N N . ILE A 1 327 ? 35.062 -9.470 9.986 1.00 94.19 327 ILE A N 1
ATOM 2574 C CA . ILE A 1 327 ? 33.701 -8.992 9.721 1.00 94.19 327 ILE A CA 1
ATOM 2575 C C . ILE A 1 327 ? 32.984 -8.584 11.003 1.00 94.19 327 ILE A C 1
ATOM 2577 O O . ILE A 1 327 ? 32.332 -7.540 11.012 1.00 94.19 327 ILE A O 1
ATOM 2581 N N . LEU A 1 328 ? 33.156 -9.342 12.089 1.00 92.94 328 LEU A N 1
ATOM 2582 C CA . LEU A 1 328 ? 32.618 -8.963 13.396 1.00 92.94 328 LEU A CA 1
ATOM 2583 C C . LEU A 1 328 ? 33.237 -7.643 13.872 1.00 92.94 328 LEU A C 1
ATOM 2585 O O . LEU A 1 328 ? 32.506 -6.724 14.232 1.00 92.94 328 LEU A O 1
ATOM 2589 N N . ALA A 1 329 ? 34.562 -7.498 13.752 1.00 90.81 329 ALA A N 1
ATOM 2590 C CA . ALA A 1 329 ? 35.264 -6.254 14.067 1.00 90.81 329 ALA A CA 1
ATOM 2591 C C . ALA A 1 329 ? 34.881 -5.080 13.142 1.00 90.81 329 ALA A C 1
ATOM 2593 O O . ALA A 1 329 ? 34.814 -3.944 13.605 1.00 90.81 329 ALA A O 1
ATOM 2594 N N . ARG A 1 330 ? 34.607 -5.318 11.847 1.00 92.19 330 ARG A N 1
ATOM 2595 C CA . ARG A 1 330 ? 34.177 -4.257 10.914 1.00 92.19 330 ARG A CA 1
ATOM 2596 C C . ARG A 1 330 ? 32.797 -3.696 11.256 1.00 92.19 330 ARG A C 1
ATOM 2598 O O . ARG A 1 330 ? 32.584 -2.499 11.096 1.00 92.19 330 ARG A O 1
ATOM 2605 N N . PHE A 1 331 ? 31.857 -4.550 11.657 1.00 90.50 331 PHE A N 1
ATOM 2606 C CA . PHE A 1 331 ? 30.459 -4.162 11.882 1.00 90.50 331 PHE A CA 1
ATOM 2607 C C . PHE A 1 331 ? 30.076 -4.042 13.367 1.00 90.50 331 PHE A C 1
ATOM 2609 O O . PHE A 1 331 ? 28.886 -3.965 13.667 1.00 90.50 331 PHE A O 1
ATOM 2616 N N . ASP A 1 332 ? 31.070 -3.987 14.262 1.00 89.62 332 ASP A N 1
ATOM 2617 C CA . ASP A 1 332 ? 30.927 -3.828 15.721 1.00 89.62 332 ASP A CA 1
ATOM 2618 C C . ASP A 1 332 ? 30.028 -4.904 16.372 1.00 89.62 332 ASP A C 1
ATOM 2620 O O . ASP A 1 332 ? 29.191 -4.645 17.238 1.00 89.62 332 ASP A O 1
ATOM 2624 N N . VAL A 1 333 ? 30.171 -6.150 15.904 1.00 90.06 333 VAL A N 1
ATOM 2625 C CA . VAL A 1 333 ? 29.346 -7.290 16.330 1.00 90.06 333 VAL A CA 1
ATOM 2626 C C . VAL A 1 333 ? 29.922 -7.907 17.606 1.00 90.06 333 VAL A C 1
ATOM 2628 O O . VAL A 1 333 ? 30.654 -8.897 17.577 1.00 90.06 333 VAL A O 1
ATOM 2631 N N . MET A 1 334 ? 29.583 -7.294 18.737 1.00 87.00 334 MET A N 1
ATOM 2632 C CA . MET A 1 334 ? 29.994 -7.715 20.078 1.00 87.00 334 MET A CA 1
ATOM 2633 C C . MET A 1 334 ? 28.979 -8.683 20.703 1.00 87.00 334 MET A C 1
ATOM 2635 O O . MET A 1 334 ? 27.797 -8.356 20.775 1.00 87.00 334 MET A O 1
ATOM 2639 N N . LEU A 1 335 ? 29.433 -9.831 21.224 1.00 88.06 335 LEU A N 1
ATOM 2640 C CA . LEU A 1 335 ? 28.622 -10.750 22.042 1.00 88.06 335 LEU A CA 1
ATOM 2641 C C . LEU A 1 335 ? 29.142 -10.828 23.495 1.00 88.06 335 LEU A C 1
ATOM 2643 O O . LEU A 1 335 ? 30.334 -10.608 23.725 1.00 88.06 335 LEU A O 1
ATOM 2647 N N . PRO A 1 336 ? 28.295 -11.188 24.482 1.00 88.44 336 PRO A N 1
ATOM 2648 C CA . PRO A 1 336 ? 28.735 -11.515 25.838 1.00 88.44 336 PRO A CA 1
ATOM 2649 C C . PRO A 1 336 ? 29.643 -12.763 25.855 1.00 88.44 336 PRO A C 1
ATOM 2651 O O . PRO A 1 336 ? 29.389 -13.684 25.080 1.00 88.44 336 PRO A O 1
ATOM 2654 N N . PRO A 1 337 ? 30.608 -12.893 26.792 1.00 86.00 337 PRO A N 1
ATOM 2655 C CA . PRO A 1 337 ? 31.578 -14.004 26.815 1.00 86.00 337 PRO A CA 1
ATOM 2656 C C . PRO A 1 337 ? 31.011 -15.431 26.935 1.00 86.00 337 PRO A C 1
ATOM 2658 O O . PRO A 1 337 ? 31.755 -16.394 26.783 1.00 86.00 337 PRO A O 1
ATOM 2661 N N . ALA A 1 338 ? 29.718 -15.581 27.237 1.00 88.12 338 ALA A N 1
ATOM 2662 C CA . ALA A 1 338 ? 29.023 -16.870 27.269 1.00 88.12 338 ALA A CA 1
ATOM 2663 C C . ALA A 1 338 ? 28.549 -17.350 25.880 1.00 88.12 338 ALA A C 1
ATOM 2665 O O . ALA A 1 338 ? 28.042 -18.465 25.768 1.00 88.12 338 ALA A O 1
ATOM 2666 N N . PHE A 1 339 ? 28.699 -16.528 24.836 1.00 89.69 339 PHE A N 1
ATOM 2667 C CA . PHE A 1 339 ? 28.243 -16.805 23.476 1.00 89.69 339 PHE A CA 1
ATOM 2668 C C . PHE A 1 339 ? 29.368 -16.615 22.453 1.00 89.69 339 PHE A C 1
ATOM 2670 O O . PHE A 1 339 ? 30.243 -15.766 22.612 1.00 89.69 339 PHE A O 1
ATOM 2677 N N . GLN A 1 340 ? 29.297 -17.376 21.366 1.00 89.62 340 GLN A N 1
ATOM 2678 C CA . GLN A 1 340 ? 30.121 -17.221 20.169 1.00 89.62 340 GLN A CA 1
ATOM 2679 C C . GLN A 1 340 ? 29.224 -16.991 18.943 1.00 89.62 340 GLN A C 1
ATOM 2681 O O . GLN A 1 340 ? 28.021 -17.254 18.982 1.00 89.62 340 GLN A O 1
ATOM 2686 N N . VAL A 1 341 ? 29.793 -16.461 17.856 1.00 90.75 341 VAL A N 1
ATOM 2687 C CA . VAL A 1 341 ? 29.044 -16.238 16.611 1.00 90.75 341 VAL A CA 1
ATOM 2688 C C . VAL A 1 341 ? 29.106 -17.481 15.731 1.00 90.75 341 VAL A C 1
ATOM 2690 O O . VAL A 1 341 ? 30.184 -17.904 15.309 1.00 90.75 341 VAL A O 1
ATOM 2693 N N . ALA A 1 342 ? 27.932 -18.000 15.391 1.00 89.69 342 ALA A N 1
ATOM 2694 C CA . ALA A 1 342 ? 27.742 -18.992 14.349 1.00 89.69 342 ALA A CA 1
ATOM 2695 C C . ALA A 1 342 ? 27.296 -18.328 13.037 1.00 89.69 342 ALA A C 1
ATOM 2697 O O . ALA A 1 342 ? 26.691 -17.249 13.025 1.00 89.69 342 ALA A O 1
ATOM 2698 N N . VAL A 1 343 ? 27.595 -18.990 11.917 1.00 91.81 343 VAL A N 1
ATOM 2699 C CA . VAL A 1 343 ? 27.234 -18.531 10.570 1.00 91.81 343 VAL A CA 1
ATOM 2700 C C . VAL A 1 343 ? 26.620 -19.688 9.792 1.00 91.81 343 VAL A C 1
ATOM 2702 O O . VAL A 1 343 ? 27.257 -20.725 9.624 1.00 91.81 343 VAL A O 1
ATOM 2705 N N . ALA A 1 344 ? 25.401 -19.499 9.287 1.00 89.31 344 ALA A N 1
ATOM 2706 C CA . ALA A 1 344 ? 24.756 -20.432 8.371 1.00 89.31 344 ALA A CA 1
ATOM 2707 C C . ALA A 1 344 ? 24.834 -19.918 6.923 1.00 89.31 344 ALA A C 1
ATOM 2709 O O . ALA A 1 344 ? 24.500 -18.764 6.634 1.00 89.31 344 ALA A O 1
ATOM 2710 N N . GLY A 1 345 ? 25.251 -20.802 6.013 1.00 86.44 345 GLY A N 1
ATOM 2711 C CA . GLY A 1 345 ? 25.524 -20.505 4.603 1.00 86.44 345 GLY A CA 1
ATOM 2712 C C . GLY A 1 345 ? 27.022 -20.558 4.273 1.00 86.44 345 GLY A C 1
ATOM 2713 O O . GLY A 1 345 ? 27.866 -20.195 5.088 1.00 86.44 345 GLY A O 1
ATOM 2714 N N . GLY A 1 346 ? 27.356 -21.016 3.062 1.00 88.38 346 GLY A N 1
ATOM 2715 C CA . GLY A 1 346 ? 28.746 -21.284 2.667 1.00 88.38 346 GLY A CA 1
ATOM 2716 C C . GLY A 1 346 ? 29.363 -22.500 3.372 1.00 88.38 346 GLY A C 1
ATOM 2717 O O . GLY A 1 346 ? 28.665 -23.288 4.006 1.00 88.38 346 GLY A O 1
ATOM 2718 N N . GLN A 1 347 ? 30.680 -22.663 3.237 1.00 90.56 347 GLN A N 1
ATOM 2719 C CA . GLN A 1 347 ? 31.460 -23.718 3.890 1.00 90.56 347 GLN A CA 1
ATOM 2720 C C . GLN A 1 347 ? 32.484 -23.094 4.845 1.00 90.56 347 GLN A C 1
ATOM 2722 O O . GLN A 1 347 ? 33.421 -22.433 4.393 1.00 90.56 347 GLN A O 1
ATOM 2727 N N . ARG A 1 348 ? 32.340 -23.331 6.155 1.00 89.88 348 ARG A N 1
ATOM 2728 C CA . ARG A 1 348 ? 33.333 -22.908 7.155 1.00 89.88 348 ARG A CA 1
ATOM 2729 C C . ARG A 1 348 ? 34.616 -23.733 7.031 1.00 89.88 348 ARG A C 1
ATOM 2731 O O . ARG A 1 348 ? 34.561 -24.949 6.860 1.00 89.88 348 ARG A O 1
ATOM 2738 N N . ARG A 1 349 ? 35.770 -23.070 7.121 1.00 90.44 349 ARG A N 1
ATOM 2739 C CA . ARG A 1 349 ? 37.110 -23.672 7.182 1.00 90.44 349 ARG A CA 1
ATOM 2740 C C . ARG A 1 349 ? 37.941 -22.878 8.192 1.00 90.44 349 ARG A C 1
ATOM 2742 O O . ARG A 1 349 ? 38.524 -21.854 7.852 1.00 90.44 349 ARG A O 1
ATOM 2749 N N . GLY A 1 350 ? 37.937 -23.317 9.451 1.00 90.00 350 GLY A N 1
ATOM 2750 C CA . GLY A 1 350 ? 38.441 -22.499 10.558 1.00 90.00 350 GLY A CA 1
ATOM 2751 C C . GLY A 1 350 ? 37.627 -21.209 10.689 1.00 90.00 350 GLY A C 1
ATOM 2752 O O . GLY A 1 350 ? 36.404 -21.265 10.814 1.00 90.00 350 GLY A O 1
ATOM 2753 N N . GLU A 1 351 ? 38.298 -20.063 10.601 1.00 92.38 351 GLU A N 1
ATOM 2754 C CA . GLU A 1 351 ? 37.678 -18.736 10.723 1.00 92.38 351 GLU A CA 1
ATOM 2755 C C . GLU A 1 351 ? 37.219 -18.120 9.392 1.00 92.38 351 GLU A C 1
ATOM 2757 O O . GLU A 1 351 ? 36.664 -17.025 9.393 1.00 92.38 351 GLU A O 1
ATOM 2762 N N . ASP A 1 352 ? 37.387 -18.814 8.262 1.00 93.38 352 ASP A N 1
ATOM 2763 C CA . ASP A 1 352 ? 36.886 -18.375 6.955 1.00 93.38 352 ASP A CA 1
ATOM 2764 C C . ASP A 1 352 ? 35.578 -19.083 6.565 1.00 93.38 352 ASP A C 1
ATOM 2766 O O . ASP A 1 352 ? 35.470 -20.310 6.644 1.00 93.38 352 ASP A O 1
ATOM 2770 N N . ILE A 1 353 ? 34.602 -18.327 6.050 1.00 92.06 353 ILE A N 1
ATOM 2771 C CA . ILE A 1 353 ? 33.454 -18.863 5.299 1.00 92.06 353 ILE A CA 1
ATOM 2772 C C . ILE A 1 353 ? 33.743 -18.769 3.800 1.00 92.06 353 ILE A C 1
ATOM 2774 O O . ILE A 1 353 ? 33.835 -17.671 3.254 1.00 92.06 353 ILE A O 1
ATOM 2778 N N . TYR A 1 354 ? 33.837 -19.910 3.118 1.00 91.69 354 TYR A N 1
ATOM 2779 C CA . TYR A 1 354 ? 33.983 -19.993 1.662 1.00 91.69 354 TYR A CA 1
ATOM 2780 C C . TYR A 1 354 ? 32.624 -20.050 0.955 1.00 91.69 354 TYR A C 1
ATOM 2782 O O . TYR A 1 354 ? 31.683 -20.681 1.441 1.00 91.69 354 TYR A O 1
ATOM 2790 N N . VAL A 1 355 ? 32.517 -19.399 -0.206 1.00 88.25 355 VAL A N 1
ATOM 2791 C CA . VAL A 1 355 ? 31.253 -19.213 -0.942 1.00 88.25 355 VAL A CA 1
ATOM 2792 C C . VAL A 1 355 ? 31.436 -19.468 -2.443 1.00 88.25 355 VAL A C 1
ATOM 2794 O O . VAL A 1 355 ? 32.435 -19.066 -3.032 1.00 88.25 355 VAL A O 1
ATOM 2797 N N . GLU A 1 356 ? 30.485 -20.125 -3.108 1.00 79.56 356 GLU A N 1
ATOM 2798 C CA . GLU A 1 356 ? 30.604 -20.369 -4.557 1.00 79.56 356 GLU A CA 1
ATOM 2799 C C . GLU A 1 356 ? 30.257 -19.109 -5.371 1.00 79.56 356 GLU A C 1
ATOM 2801 O O . GLU A 1 356 ? 30.999 -18.697 -6.275 1.00 79.56 356 GLU A O 1
ATOM 2806 N N . SER A 1 357 ? 29.161 -18.456 -4.988 1.00 81.25 357 SER A N 1
ATOM 2807 C CA . SER A 1 357 ? 28.563 -17.276 -5.614 1.00 81.25 357 SER A CA 1
ATOM 2808 C C . SER A 1 357 ? 28.128 -16.245 -4.562 1.00 81.25 357 SER A C 1
ATOM 2810 O O . SER A 1 357 ? 28.304 -16.443 -3.358 1.00 81.25 357 SER A O 1
ATOM 2812 N N . SER A 1 358 ? 27.558 -15.128 -5.020 1.00 86.06 358 SER A N 1
ATOM 2813 C CA . SER A 1 358 ? 26.851 -14.177 -4.160 1.00 86.06 358 SER A CA 1
ATOM 2814 C C . SER A 1 358 ? 25.695 -14.870 -3.422 1.00 86.06 358 SER A C 1
ATOM 2816 O O . SER A 1 358 ? 24.916 -15.589 -4.047 1.00 86.06 358 SER A O 1
ATOM 2818 N N . GLN A 1 359 ? 25.568 -14.672 -2.108 1.00 85.69 359 GLN A N 1
ATOM 2819 C CA . GLN A 1 359 ? 24.533 -15.317 -1.284 1.00 85.69 359 GLN A CA 1
ATOM 2820 C C . GLN A 1 359 ? 24.276 -14.576 0.040 1.00 85.69 359 GLN A C 1
ATOM 2822 O O . GLN A 1 359 ? 25.032 -13.682 0.422 1.00 85.69 359 GLN A O 1
ATOM 2827 N N . ARG A 1 360 ? 23.208 -14.960 0.750 1.00 91.75 360 ARG A N 1
ATOM 2828 C CA . ARG A 1 360 ? 22.965 -14.545 2.139 1.00 91.75 360 ARG A CA 1
ATOM 2829 C C . ARG A 1 360 ? 23.713 -15.472 3.098 1.00 91.75 360 ARG A C 1
ATOM 2831 O O . ARG A 1 360 ? 23.638 -16.688 2.954 1.00 91.75 360 ARG A O 1
ATOM 2838 N N . LEU A 1 361 ? 24.377 -14.884 4.086 1.00 93.19 361 LEU A N 1
ATOM 2839 C CA . LEU A 1 361 ? 24.947 -15.551 5.252 1.00 93.19 361 LEU A CA 1
ATOM 2840 C C . LEU A 1 361 ? 24.168 -15.086 6.486 1.00 93.19 361 LEU A C 1
ATOM 2842 O O . LEU A 1 361 ? 24.031 -13.882 6.704 1.00 93.19 361 LEU A O 1
ATOM 2846 N N . LEU A 1 362 ? 23.630 -16.023 7.265 1.00 92.38 362 LEU A N 1
ATOM 2847 C CA . LEU A 1 362 ? 22.856 -15.734 8.474 1.00 92.38 362 LEU A CA 1
ATOM 2848 C C . LEU A 1 362 ? 23.771 -15.830 9.697 1.00 92.38 362 LEU A C 1
ATOM 2850 O O . LEU A 1 362 ? 24.357 -16.884 9.933 1.00 92.38 362 LEU A O 1
ATOM 2854 N N . PHE A 1 363 ? 23.879 -14.749 10.464 1.00 93.31 363 PHE A N 1
ATOM 2855 C CA . PHE A 1 363 ? 24.725 -14.671 11.655 1.00 93.31 363 PHE A CA 1
ATOM 2856 C C . PHE A 1 363 ? 23.857 -14.735 12.910 1.00 93.31 363 PHE A C 1
ATOM 2858 O O . PHE A 1 363 ? 22.888 -13.985 13.031 1.00 93.31 363 PHE A O 1
ATOM 2865 N N . TYR A 1 364 ? 24.207 -15.617 13.844 1.00 92.44 364 TYR A N 1
ATOM 2866 C CA . TYR A 1 364 ? 23.456 -15.831 15.081 1.00 92.44 364 TYR A CA 1
ATOM 2867 C C . TYR A 1 364 ? 24.388 -16.162 16.251 1.00 92.44 364 TYR A C 1
ATOM 2869 O O . TYR A 1 364 ? 25.553 -16.510 16.056 1.00 92.44 364 TYR A O 1
ATOM 2877 N N . ALA A 1 365 ? 23.886 -15.999 17.474 1.00 90.75 365 ALA A N 1
ATOM 2878 C CA . ALA A 1 365 ? 24.619 -16.328 18.688 1.00 90.75 365 ALA A CA 1
ATOM 2879 C C . ALA A 1 365 ? 24.346 -17.784 19.083 1.00 90.75 365 ALA A C 1
ATOM 2881 O O . ALA A 1 365 ? 23.194 -18.215 19.104 1.00 90.75 365 ALA A O 1
ATOM 2882 N N . GLU A 1 366 ? 25.392 -18.523 19.438 1.00 87.94 366 GLU A N 1
ATOM 2883 C CA . GLU A 1 366 ? 25.295 -19.852 20.049 1.00 87.94 366 GLU A CA 1
ATOM 2884 C C . GLU A 1 366 ? 26.091 -19.888 21.368 1.00 87.94 366 GLU A C 1
ATOM 2886 O O . GLU A 1 366 ? 27.010 -19.079 21.539 1.00 87.94 366 GLU A O 1
ATOM 2891 N N . PRO A 1 367 ? 25.770 -20.780 22.323 1.00 87.25 367 PRO A N 1
ATOM 2892 C CA . PRO A 1 367 ? 26.538 -20.908 23.559 1.00 87.25 367 PRO A CA 1
ATOM 2893 C C . PRO A 1 367 ? 28.012 -21.248 23.294 1.00 87.25 367 PRO A C 1
ATOM 2895 O O . PRO A 1 367 ? 28.340 -22.130 22.498 1.00 87.25 367 PRO A O 1
ATOM 2898 N N . ALA A 1 368 ? 28.921 -20.561 23.984 1.00 83.50 368 ALA A N 1
ATOM 2899 C CA . ALA A 1 368 ? 30.351 -20.804 23.846 1.00 83.50 368 ALA A CA 1
ATOM 2900 C C . ALA A 1 368 ? 30.715 -22.228 24.310 1.00 83.50 368 ALA A C 1
ATOM 2902 O O . ALA A 1 368 ? 30.315 -22.670 25.389 1.00 83.50 368 ALA A O 1
ATOM 2903 N N . GLY A 1 369 ? 31.497 -22.945 23.498 1.00 72.25 369 GLY A N 1
ATOM 2904 C CA . GLY A 1 369 ? 31.920 -24.321 23.790 1.00 72.25 369 GLY A CA 1
ATOM 2905 C C . GLY A 1 369 ? 30.987 -25.429 23.282 1.00 72.25 369 GLY A C 1
ATOM 2906 O O . GLY A 1 369 ? 31.286 -26.604 23.498 1.00 72.25 369 GLY A O 1
ATOM 2907 N N . THR A 1 370 ? 29.900 -25.108 22.570 1.00 68.75 370 THR A N 1
ATOM 2908 C CA . THR A 1 370 ? 29.125 -26.113 21.825 1.00 68.75 370 THR A CA 1
ATOM 2909 C C . THR A 1 370 ? 29.991 -26.745 20.726 1.00 68.75 370 THR A C 1
ATOM 2911 O O . THR A 1 370 ? 30.388 -26.079 19.773 1.00 68.75 370 THR A O 1
ATOM 2914 N N . GLN A 1 371 ? 30.287 -28.044 20.839 1.00 49.78 371 GLN A N 1
ATOM 2915 C CA . GLN A 1 371 ? 30.984 -28.784 19.782 1.00 49.78 371 GLN A CA 1
ATOM 2916 C C . GLN A 1 371 ? 30.027 -29.081 18.617 1.00 49.78 371 GLN A C 1
ATOM 2918 O O . GLN A 1 371 ? 28.965 -29.677 18.797 1.00 49.78 371 GLN A O 1
ATOM 2923 N N . HIS A 1 372 ? 30.411 -28.661 17.412 1.00 43.34 372 HIS A N 1
ATOM 2924 C CA . HIS A 1 372 ? 29.629 -28.832 16.190 1.00 43.34 372 HIS A CA 1
ATOM 2925 C C . HIS A 1 372 ? 29.628 -30.289 15.690 1.00 43.34 372 HIS A C 1
ATOM 2927 O O . HIS A 1 372 ? 30.508 -30.702 14.940 1.00 43.34 372 HIS A O 1
ATOM 2933 N N . ALA A 1 373 ? 28.587 -31.051 16.023 1.00 34.22 373 ALA A N 1
ATOM 2934 C CA . ALA A 1 373 ? 28.327 -32.369 15.437 1.00 34.22 373 ALA A CA 1
ATOM 2935 C C . ALA A 1 373 ? 27.641 -32.267 14.050 1.00 34.22 373 ALA A C 1
ATOM 2937 O O . ALA A 1 373 ? 26.546 -32.793 13.857 1.00 34.22 373 ALA A O 1
ATOM 2938 N N . TRP A 1 374 ? 28.256 -31.548 13.098 1.00 38.28 374 TRP A N 1
ATOM 2939 C CA . TRP A 1 374 ? 27.811 -31.498 11.689 1.00 38.28 374 TRP A CA 1
ATOM 2940 C C . TRP A 1 374 ? 28.840 -32.018 10.673 1.00 38.28 374 TRP A C 1
ATOM 2942 O O . TRP A 1 374 ? 28.576 -32.012 9.469 1.00 38.28 374 TRP A O 1
ATOM 2952 N N . GLU A 1 375 ? 29.980 -32.530 11.137 1.00 36.97 375 GLU A N 1
ATOM 2953 C CA . GLU A 1 375 ? 30.839 -33.386 10.316 1.00 36.97 375 GLU A CA 1
ATOM 2954 C C . GLU A 1 375 ? 30.211 -34.795 10.190 1.00 36.97 375 GLU A C 1
ATOM 2956 O O . GLU A 1 375 ? 29.589 -35.294 11.122 1.00 36.97 375 GLU A O 1
ATOM 2961 N N . GLU A 1 376 ? 30.355 -35.411 9.011 1.00 33.34 376 GLU A N 1
ATOM 2962 C CA . GLU A 1 376 ? 29.912 -36.779 8.660 1.00 33.34 376 GLU A CA 1
ATOM 2963 C C . GLU A 1 376 ? 28.396 -37.103 8.704 1.00 33.34 376 GLU A C 1
ATOM 2965 O O . GLU A 1 376 ? 27.922 -37.935 9.473 1.00 33.34 376 GLU A O 1
ATOM 2970 N N . ALA A 1 377 ? 27.635 -36.566 7.737 1.00 29.12 377 ALA A N 1
ATOM 2971 C CA . ALA A 1 377 ? 26.283 -37.046 7.387 1.00 29.12 377 ALA A CA 1
ATOM 2972 C C . ALA A 1 377 ? 26.098 -37.306 5.869 1.00 29.12 377 ALA A C 1
ATOM 2974 O O . ALA A 1 377 ? 25.084 -36.936 5.273 1.00 29.12 377 ALA A O 1
ATOM 2975 N N . SER A 1 378 ? 27.090 -37.948 5.233 1.00 31.61 378 SER A N 1
ATOM 2976 C CA . SER A 1 378 ? 27.163 -38.164 3.772 1.00 31.61 378 SER A CA 1
ATOM 2977 C C . SER A 1 378 ? 27.334 -39.639 3.358 1.00 31.61 378 SER A C 1
ATOM 2979 O O . SER A 1 378 ? 28.209 -39.961 2.556 1.00 31.61 378 SER A O 1
ATOM 2981 N N . SER A 1 379 ? 26.498 -40.549 3.872 1.00 27.77 379 SER A N 1
ATOM 2982 C CA . SER A 1 379 ? 26.234 -41.882 3.282 1.00 27.77 379 SER A CA 1
ATOM 2983 C C . SER A 1 379 ? 24.916 -42.484 3.817 1.00 27.77 379 SER A C 1
ATOM 2985 O O . SER A 1 379 ? 24.586 -42.216 4.972 1.00 27.77 379 SER A O 1
ATOM 2987 N N . PRO A 1 380 ? 24.145 -43.268 3.030 1.00 37.09 380 PRO A N 1
ATOM 2988 C CA . PRO A 1 380 ? 22.878 -43.857 3.484 1.00 37.09 380 PRO A CA 1
ATOM 2989 C C . PRO A 1 380 ? 22.901 -45.399 3.562 1.00 37.09 380 PRO A C 1
ATOM 2991 O O . PRO A 1 380 ? 22.943 -46.048 2.519 1.00 37.09 380 PRO A O 1
ATOM 2994 N N . GLU A 1 381 ? 22.753 -46.011 4.748 1.00 28.09 381 GLU A N 1
ATOM 2995 C CA . GLU A 1 381 ? 22.550 -47.474 4.824 1.00 28.09 381 GLU A CA 1
ATOM 2996 C C . GLU A 1 381 ? 21.727 -47.983 6.042 1.00 28.09 381 GLU A C 1
ATOM 2998 O O . GLU A 1 381 ? 22.110 -47.818 7.190 1.00 28.09 381 GLU A O 1
ATOM 3003 N N . GLN A 1 382 ? 20.573 -48.591 5.718 1.00 26.61 382 GLN A N 1
ATOM 3004 C CA . GLN A 1 382 ? 19.827 -49.719 6.334 1.00 26.61 382 GLN A CA 1
ATOM 3005 C C . GLN A 1 382 ? 19.577 -49.888 7.866 1.00 26.61 382 GLN A C 1
ATOM 3007 O O . GLN A 1 382 ? 20.498 -50.009 8.659 1.00 26.61 382 GLN A O 1
ATOM 3012 N N . ALA A 1 383 ? 18.298 -50.207 8.180 1.00 26.20 383 ALA A N 1
ATOM 3013 C CA . ALA A 1 383 ? 17.782 -51.023 9.316 1.00 26.20 383 ALA A CA 1
ATOM 3014 C C . ALA A 1 383 ? 17.894 -50.474 10.772 1.00 26.20 383 ALA A C 1
ATOM 3016 O O . ALA A 1 383 ? 18.758 -49.668 11.073 1.00 26.20 383 ALA A O 1
ATOM 3017 N N . SER A 1 384 ? 17.046 -50.846 11.755 1.00 26.25 384 SER A N 1
ATOM 3018 C CA . SER A 1 384 ? 15.778 -51.630 11.781 1.00 26.25 384 SER A CA 1
ATOM 3019 C C . SER A 1 384 ? 14.915 -51.292 13.036 1.00 26.25 384 SER A C 1
ATOM 3021 O O . SER A 1 384 ? 15.234 -50.367 13.771 1.00 26.25 384 SER A O 1
ATOM 3023 N N . SER A 1 385 ? 13.797 -52.000 13.269 1.00 30.00 385 SER A N 1
ATOM 3024 C CA . SER A 1 385 ? 12.654 -51.634 14.144 1.00 30.00 385 SER A CA 1
ATOM 3025 C C . SER A 1 385 ? 12.656 -52.111 15.616 1.00 30.00 385 SER A C 1
ATOM 3027 O O . SER A 1 385 ? 13.063 -53.241 15.875 1.00 30.00 385 SER A O 1
ATOM 3029 N N . SER A 1 386 ? 12.034 -51.329 16.523 1.00 27.48 386 SER A N 1
ATOM 3030 C CA . SER A 1 386 ? 11.228 -51.675 17.746 1.00 27.48 386 SER A CA 1
ATOM 3031 C C . SER A 1 386 ? 11.313 -50.530 18.790 1.00 27.48 386 SER A C 1
ATOM 3033 O O . SER A 1 386 ? 12.281 -49.780 18.752 1.00 27.48 386 SER A O 1
ATOM 3035 N N . GLY A 1 387 ? 10.370 -50.266 19.713 1.00 27.33 387 GLY A N 1
ATOM 3036 C CA . GLY A 1 387 ? 9.066 -50.873 20.058 1.00 27.33 387 GLY A CA 1
ATOM 3037 C C . GLY A 1 387 ? 8.107 -49.847 20.729 1.00 27.33 387 GLY A C 1
ATOM 3038 O O . GLY A 1 387 ? 8.319 -48.646 20.594 1.00 27.33 387 GLY A O 1
ATOM 3039 N N . GLU A 1 388 ? 7.036 -50.290 21.404 1.00 27.80 388 GLU A N 1
ATOM 3040 C CA . GLU A 1 388 ? 5.825 -49.478 21.713 1.00 27.80 388 GLU A CA 1
ATOM 3041 C C . GLU A 1 388 ? 5.756 -48.809 23.116 1.00 27.80 388 GLU A C 1
ATOM 3043 O O . GLU A 1 388 ? 6.352 -49.295 24.075 1.00 27.80 388 GLU A O 1
ATOM 3048 N N . GLY A 1 389 ? 4.937 -47.744 23.258 1.00 25.59 389 GLY A N 1
ATOM 3049 C CA . GLY A 1 389 ? 4.522 -47.157 24.553 1.00 25.59 389 GLY A CA 1
ATOM 3050 C C . GLY A 1 389 ? 3.752 -45.813 24.469 1.00 25.59 389 GLY A C 1
ATOM 3051 O O . GLY A 1 389 ? 4.323 -44.798 24.090 1.00 25.59 389 GLY A O 1
ATOM 3052 N N . GLN A 1 390 ? 2.464 -45.795 24.847 1.00 30.89 390 GLN A N 1
ATOM 3053 C CA . GLN A 1 390 ? 1.551 -44.619 24.959 1.00 30.89 390 GLN A CA 1
ATOM 3054 C C . GLN A 1 390 ? 1.296 -44.243 26.450 1.00 30.89 390 GLN A C 1
ATOM 3056 O O . GLN A 1 390 ? 1.764 -45.018 27.289 1.00 30.89 390 GLN A O 1
ATOM 3061 N N . PRO A 1 391 ? 0.575 -43.151 26.852 1.00 35.88 391 PRO A N 1
ATOM 3062 C CA . PRO A 1 391 ? -0.297 -42.184 26.127 1.00 35.88 391 PRO A CA 1
ATOM 3063 C C . PRO A 1 391 ? 0.212 -40.713 26.162 1.00 35.88 391 PRO A C 1
ATOM 3065 O O . PRO A 1 391 ? 1.071 -40.385 26.968 1.00 35.88 391 PRO A O 1
ATOM 3068 N N . ALA A 1 392 ? -0.154 -39.758 25.291 1.00 26.31 392 ALA A N 1
ATOM 3069 C CA . ALA A 1 392 ? -1.408 -39.343 24.622 1.00 26.31 392 ALA A CA 1
ATOM 3070 C C . ALA A 1 392 ? -2.092 -38.115 25.278 1.00 26.31 392 ALA A C 1
ATOM 3072 O O . ALA A 1 392 ? -3.109 -38.233 25.954 1.00 26.31 392 ALA A O 1
ATOM 3073 N N . ASP A 1 393 ? -1.543 -36.931 24.983 1.00 25.19 393 ASP A N 1
ATOM 3074 C CA . ASP A 1 393 ? -2.203 -35.618 25.069 1.00 25.19 393 ASP A CA 1
ATOM 3075 C C . ASP A 1 393 ? -2.321 -35.103 23.618 1.00 25.19 393 ASP A C 1
ATOM 3077 O O . ASP A 1 393 ? -1.324 -35.109 22.891 1.00 25.19 393 ASP A O 1
ATOM 3081 N N . SER A 1 394 ? -3.523 -34.767 23.134 1.00 25.34 394 SER A N 1
ATOM 3082 C CA . SER A 1 394 ? -3.791 -34.701 21.680 1.00 25.34 394 SER A CA 1
ATOM 3083 C C . SER A 1 394 ? -3.860 -33.281 21.106 1.00 25.34 394 SER A C 1
ATOM 3085 O O . SER A 1 394 ? -4.802 -32.540 21.371 1.00 25.34 394 SER A O 1
ATOM 3087 N N . VAL A 1 395 ? -2.911 -32.953 20.224 1.00 29.33 395 VAL A N 1
ATOM 3088 C CA . VAL A 1 395 ? -2.950 -31.810 19.291 1.00 29.33 395 VAL A CA 1
ATOM 3089 C C . VAL A 1 395 ? -2.529 -32.332 17.913 1.00 29.33 395 VAL A C 1
ATOM 3091 O O . VAL A 1 395 ? -1.528 -33.042 17.820 1.00 29.33 395 VAL A O 1
ATOM 3094 N N . GLU A 1 396 ? -3.268 -32.018 16.843 1.00 25.08 396 GLU A N 1
ATOM 3095 C CA . GLU A 1 396 ? -2.906 -32.476 15.491 1.00 25.08 396 GLU A CA 1
ATOM 3096 C C . GLU A 1 396 ? -1.590 -31.838 15.017 1.00 25.08 396 GLU A C 1
ATOM 3098 O O . GLU A 1 396 ? -1.483 -30.623 14.852 1.00 25.08 396 GLU A O 1
ATOM 3103 N N . GLN A 1 397 ? -0.582 -32.679 14.775 1.00 25.11 397 GLN A N 1
ATOM 3104 C CA . GLN A 1 397 ? 0.756 -32.271 14.358 1.00 25.11 397 GLN A CA 1
ATOM 3105 C C . GLN A 1 397 ? 0.980 -32.600 12.874 1.00 25.11 397 GLN A C 1
ATOM 3107 O O . GLN A 1 397 ? 1.336 -33.723 12.518 1.00 25.11 397 GLN A O 1
ATOM 3112 N N . LEU A 1 398 ? 0.801 -31.610 11.997 1.00 22.73 398 LEU A N 1
ATOM 3113 C CA . LEU A 1 398 ? 1.158 -31.720 10.579 1.00 22.73 398 LEU A CA 1
ATOM 3114 C C . LEU A 1 398 ? 2.623 -31.310 10.371 1.00 22.73 398 LEU A C 1
ATOM 3116 O O . LEU A 1 398 ? 2.961 -30.128 10.393 1.00 22.73 398 LEU A O 1
ATOM 3120 N N . ALA A 1 399 ? 3.498 -32.297 10.177 1.00 23.25 399 ALA A N 1
ATOM 3121 C CA . ALA A 1 399 ? 4.911 -32.067 9.889 1.00 23.25 399 ALA A CA 1
ATOM 3122 C C . ALA A 1 399 ? 5.123 -31.622 8.429 1.00 23.25 399 ALA A C 1
ATOM 3124 O O . ALA A 1 399 ? 4.709 -32.315 7.499 1.00 23.25 399 ALA A O 1
ATOM 3125 N N . LEU A 1 400 ? 5.810 -30.493 8.234 1.00 22.16 400 LEU A N 1
ATOM 3126 C CA . LEU A 1 400 ? 6.242 -30.000 6.921 1.00 22.16 400 LEU A CA 1
ATOM 3127 C C . LEU A 1 400 ? 7.686 -30.451 6.607 1.00 22.16 400 LEU A C 1
ATOM 3129 O O . LEU A 1 400 ? 8.485 -30.634 7.529 1.00 22.16 400 LEU A O 1
ATOM 3133 N N . PRO A 1 401 ? 8.045 -30.658 5.325 1.00 20.95 401 PRO A N 1
ATOM 3134 C CA . PRO A 1 401 ? 9.326 -31.254 4.950 1.00 20.95 401 PRO A CA 1
ATOM 3135 C C . PRO A 1 401 ? 10.511 -30.280 5.039 1.00 20.95 401 PRO A C 1
ATOM 3137 O O . PRO A 1 401 ? 10.432 -29.125 4.621 1.00 20.95 401 PRO A O 1
ATOM 3140 N N . VAL A 1 402 ? 11.664 -30.789 5.488 1.00 24.36 402 VAL A N 1
ATOM 3141 C CA . VAL A 1 402 ? 12.943 -30.059 5.474 1.00 24.36 402 VAL A CA 1
ATOM 3142 C C . VAL A 1 402 ? 13.399 -29.821 4.030 1.00 24.36 402 VAL A C 1
ATOM 3144 O O . VAL A 1 402 ? 13.779 -30.756 3.320 1.00 24.36 402 VAL A O 1
ATOM 3147 N N . VAL A 1 403 ? 13.399 -28.559 3.598 1.00 23.06 403 VAL A N 1
ATOM 3148 C CA . VAL A 1 403 ? 13.883 -28.157 2.270 1.00 23.06 403 VAL A CA 1
ATOM 3149 C C . VAL A 1 403 ? 15.411 -28.222 2.231 1.00 23.06 403 VAL A C 1
ATOM 3151 O O . VAL A 1 403 ? 16.097 -27.447 2.894 1.00 23.06 403 VAL A O 1
ATOM 3154 N N . ARG A 1 404 ? 15.958 -29.130 1.416 1.00 21.09 404 ARG A N 1
ATOM 3155 C CA . ARG A 1 404 ? 17.389 -29.142 1.071 1.00 21.09 404 ARG A CA 1
ATOM 3156 C C . ARG A 1 404 ? 17.660 -28.115 -0.041 1.00 21.09 404 ARG A C 1
ATOM 3158 O O . ARG A 1 404 ? 16.872 -28.067 -0.988 1.00 21.09 404 ARG A O 1
ATOM 3165 N N . PRO A 1 405 ? 18.751 -27.329 0.017 1.00 24.50 405 PRO A N 1
ATOM 3166 C CA . PRO A 1 405 ? 19.100 -26.400 -1.057 1.00 24.50 405 PRO A CA 1
ATOM 3167 C C . PRO A 1 405 ? 19.416 -27.158 -2.355 1.00 24.50 405 PRO A C 1
ATOM 3169 O O . PRO A 1 405 ? 20.121 -28.169 -2.345 1.00 24.50 405 PRO A O 1
ATOM 3172 N N . SER A 1 406 ? 18.883 -26.677 -3.478 1.00 24.23 406 SER A N 1
ATOM 3173 C CA . SER A 1 406 ? 19.098 -27.262 -4.803 1.00 24.23 406 SER A CA 1
ATOM 3174 C C . SER A 1 406 ? 20.393 -26.759 -5.451 1.00 24.23 406 SER A C 1
ATOM 3176 O O . SER A 1 406 ? 20.796 -25.610 -5.277 1.00 24.23 406 SER A O 1
ATOM 3178 N N . GLN A 1 407 ? 21.049 -27.628 -6.226 1.00 24.38 407 GLN A N 1
ATOM 3179 C CA . GLN A 1 407 ? 22.268 -27.286 -6.967 1.00 24.38 407 GLN A CA 1
ATOM 3180 C C . GLN A 1 407 ? 21.982 -26.281 -8.097 1.00 24.38 407 GLN A C 1
ATOM 3182 O O . GLN A 1 407 ? 20.954 -26.361 -8.773 1.00 24.38 407 GLN A O 1
ATOM 3187 N N . ALA A 1 408 ? 22.909 -25.345 -8.318 1.00 25.73 408 ALA A N 1
ATOM 3188 C CA . ALA A 1 408 ? 22.745 -24.259 -9.281 1.00 25.73 408 ALA A CA 1
ATOM 3189 C C . ALA A 1 408 ? 23.090 -24.668 -10.736 1.00 25.73 408 ALA A C 1
A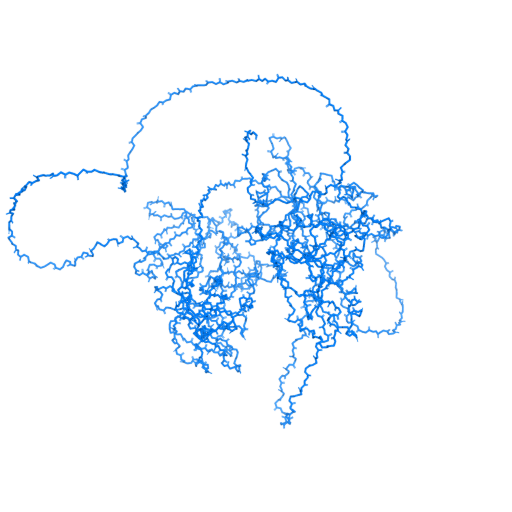TOM 3191 O O . ALA A 1 408 ? 24.081 -25.367 -10.961 1.00 25.73 408 ALA A O 1
ATOM 3192 N N . PRO A 1 409 ? 22.330 -24.203 -11.749 1.00 23.80 409 PRO A N 1
ATOM 3193 C CA . PRO A 1 409 ? 22.670 -24.374 -13.163 1.00 23.80 409 PRO A CA 1
ATOM 3194 C C . PRO A 1 409 ? 23.713 -23.348 -13.656 1.00 23.80 409 PRO A C 1
ATOM 3196 O O . PRO A 1 409 ? 23.952 -22.313 -13.036 1.00 23.80 409 PRO A O 1
ATOM 3199 N N . ALA A 1 410 ? 24.335 -23.629 -14.805 1.00 23.67 410 ALA A N 1
ATOM 3200 C CA . ALA A 1 410 ? 25.497 -22.891 -15.311 1.00 23.67 410 ALA A CA 1
ATOM 3201 C C . ALA A 1 410 ? 25.211 -21.475 -15.876 1.00 23.67 410 ALA A C 1
ATOM 3203 O O . ALA A 1 410 ? 24.118 -21.167 -16.353 1.00 23.67 410 ALA A O 1
ATOM 3204 N N . ARG A 1 411 ? 26.262 -20.636 -15.874 1.00 25.50 411 ARG A N 1
ATOM 3205 C CA . ARG A 1 411 ? 26.289 -19.219 -16.300 1.00 25.50 411 ARG A CA 1
ATOM 3206 C C . ARG A 1 411 ? 25.714 -18.954 -17.704 1.00 25.50 411 ARG A C 1
ATOM 3208 O O . ARG A 1 411 ? 26.118 -19.609 -18.664 1.00 25.50 411 ARG A O 1
ATOM 3215 N N . ARG A 1 412 ? 24.933 -17.871 -17.846 1.00 23.19 412 ARG A N 1
ATOM 3216 C CA . ARG A 1 412 ? 24.734 -17.099 -19.095 1.00 23.19 412 ARG A CA 1
ATOM 3217 C C . ARG A 1 412 ? 24.506 -15.612 -18.793 1.00 23.19 412 ARG A C 1
ATOM 3219 O O . ARG A 1 412 ? 23.926 -15.287 -17.763 1.00 23.19 412 ARG A O 1
ATOM 3226 N N . THR A 1 413 ? 24.930 -14.743 -19.708 1.00 25.44 413 THR A N 1
ATOM 3227 C CA . THR A 1 413 ? 24.751 -13.279 -19.657 1.00 25.44 413 THR A CA 1
ATOM 3228 C C . THR A 1 413 ? 23.472 -12.867 -20.398 1.00 25.44 413 THR A C 1
ATOM 3230 O O . THR A 1 413 ? 23.170 -13.455 -21.437 1.00 25.44 413 THR A O 1
ATOM 3233 N N . LEU A 1 414 ? 22.730 -11.878 -19.886 1.00 24.61 414 LEU A N 1
ATOM 3234 C CA . LEU A 1 414 ? 21.494 -11.334 -20.474 1.00 24.61 414 LEU A CA 1
ATOM 3235 C C . LEU A 1 414 ? 21.373 -9.821 -20.210 1.00 24.61 414 LEU A C 1
ATOM 3237 O O . LEU A 1 414 ? 22.019 -9.303 -19.301 1.00 24.61 414 LEU A O 1
ATOM 3241 N N . GLU A 1 415 ? 20.555 -9.140 -21.015 1.00 24.61 415 GLU A N 1
ATOM 3242 C CA . GLU A 1 415 ? 20.355 -7.680 -21.005 1.00 24.61 415 GLU A CA 1
ATOM 3243 C C . GLU A 1 415 ? 19.094 -7.247 -20.216 1.00 24.61 415 GLU A C 1
ATOM 3245 O O . GLU A 1 415 ? 18.428 -8.067 -19.585 1.00 24.61 415 GLU A O 1
ATOM 3250 N N . VAL A 1 416 ? 18.821 -5.936 -20.194 1.00 25.36 416 VAL A N 1
ATOM 3251 C CA . VAL A 1 416 ? 17.957 -5.224 -19.227 1.00 25.36 416 VAL A CA 1
ATOM 3252 C C . VAL A 1 416 ? 16.453 -5.552 -19.349 1.00 25.36 416 VAL A C 1
ATOM 3254 O O . VAL A 1 416 ? 15.934 -5.783 -20.437 1.00 25.36 416 VAL A O 1
ATOM 3257 N N . GLY A 1 417 ? 15.749 -5.513 -18.211 1.00 28.42 417 GLY A N 1
ATOM 3258 C CA . GLY A 1 417 ? 14.299 -5.703 -18.055 1.00 28.42 417 GLY A CA 1
ATOM 3259 C C . GLY A 1 417 ? 13.797 -5.174 -16.697 1.00 28.42 417 GLY A C 1
ATOM 3260 O O . GLY A 1 417 ? 14.548 -4.502 -15.986 1.00 28.42 417 GLY A O 1
ATOM 3261 N N . ASP A 1 418 ? 12.549 -5.474 -16.317 1.00 33.06 418 ASP A N 1
ATOM 3262 C CA . ASP A 1 418 ? 11.994 -5.091 -15.004 1.00 33.06 418 ASP A CA 1
ATOM 3263 C C . ASP A 1 418 ? 12.580 -5.954 -13.865 1.00 33.06 418 ASP A C 1
ATOM 3265 O O . ASP A 1 418 ? 12.828 -7.151 -14.036 1.00 33.06 418 ASP A O 1
ATOM 3269 N N . LEU A 1 419 ? 12.790 -5.364 -12.679 1.00 37.34 419 LEU A N 1
ATOM 3270 C CA . LEU A 1 419 ? 13.370 -6.064 -11.520 1.00 37.34 419 LEU A CA 1
ATOM 3271 C C . LEU A 1 419 ? 12.503 -7.251 -11.067 1.00 37.34 419 LEU A C 1
ATOM 3273 O O . LEU A 1 419 ? 13.034 -8.247 -10.574 1.00 37.34 419 LEU A O 1
ATOM 3277 N N . SER A 1 420 ? 11.191 -7.165 -11.297 1.00 35.03 420 SER A N 1
ATOM 3278 C CA . SER A 1 420 ? 10.199 -8.206 -11.014 1.00 35.03 420 SER A CA 1
ATOM 3279 C C . SER A 1 420 ? 10.483 -9.553 -11.709 1.00 35.03 420 SER A C 1
ATOM 3281 O O . SER A 1 420 ? 10.231 -10.608 -11.122 1.00 35.03 420 SER A O 1
ATOM 3283 N N . ASP A 1 421 ? 11.064 -9.547 -12.916 1.00 32.78 421 ASP A N 1
ATOM 3284 C CA . ASP A 1 421 ? 11.345 -10.762 -13.699 1.00 32.78 421 ASP A CA 1
ATOM 3285 C C . ASP A 1 421 ? 12.735 -11.373 -13.418 1.00 32.78 421 ASP A C 1
ATOM 3287 O O . ASP A 1 421 ? 12.932 -12.586 -13.569 1.00 32.78 421 ASP A O 1
ATOM 3291 N N . PHE A 1 422 ? 13.708 -10.573 -12.963 1.00 34.59 422 PHE A N 1
ATOM 3292 C CA . PHE A 1 422 ? 15.065 -11.058 -12.657 1.00 34.59 422 PHE A CA 1
ATOM 3293 C C . PHE A 1 422 ? 15.134 -11.938 -11.400 1.00 34.59 422 PHE A C 1
ATOM 3295 O O . PHE A 1 422 ? 15.928 -12.880 -11.348 1.00 34.59 422 PHE A O 1
ATOM 3302 N N . VAL A 1 423 ? 14.286 -11.663 -10.404 1.00 35.69 423 VAL A N 1
ATOM 3303 C CA . VAL A 1 423 ? 14.342 -12.216 -9.034 1.00 35.69 423 VAL A CA 1
ATOM 3304 C C . VAL A 1 423 ? 14.290 -13.754 -8.947 1.00 35.69 423 VAL A C 1
ATOM 3306 O O . VAL A 1 423 ? 14.758 -14.343 -7.974 1.00 35.69 423 VAL A O 1
ATOM 3309 N N . ARG A 1 424 ? 13.771 -14.452 -9.963 1.00 29.73 424 ARG A N 1
ATOM 3310 C CA . ARG A 1 424 ? 13.465 -15.897 -9.893 1.00 29.73 424 ARG A CA 1
ATOM 3311 C C . ARG A 1 424 ? 14.667 -16.859 -9.897 1.00 29.73 424 ARG A C 1
ATOM 3313 O O . ARG A 1 424 ? 14.449 -18.069 -9.892 1.00 29.73 424 ARG A O 1
ATOM 3320 N N . ARG A 1 425 ? 15.913 -16.383 -10.013 1.00 34.41 425 ARG A N 1
ATOM 3321 C CA . ARG A 1 425 ? 17.093 -17.237 -10.302 1.00 34.41 425 ARG A CA 1
ATOM 3322 C C . ARG A 1 425 ? 18.299 -17.012 -9.380 1.00 34.41 425 ARG A C 1
ATOM 3324 O O . ARG A 1 425 ? 19.438 -17.221 -9.786 1.00 34.41 425 ARG A O 1
ATOM 3331 N N . GLY A 1 426 ? 18.034 -16.668 -8.120 1.00 28.75 426 GLY A N 1
ATOM 3332 C CA . GLY A 1 426 ? 19.066 -16.462 -7.100 1.00 28.75 426 GLY A CA 1
ATOM 3333 C C . GLY A 1 426 ? 19.777 -15.117 -7.254 1.00 28.75 426 GLY A C 1
ATOM 3334 O O . GLY A 1 426 ? 19.263 -14.203 -7.894 1.00 28.75 426 GLY A O 1
ATOM 3335 N N . ALA A 1 427 ? 20.956 -14.987 -6.648 1.00 28.75 427 ALA A N 1
ATOM 3336 C CA . ALA A 1 427 ? 21.740 -13.759 -6.715 1.00 28.75 427 ALA A CA 1
ATOM 3337 C C . ALA A 1 427 ? 22.361 -13.573 -8.112 1.00 28.75 427 ALA A C 1
ATOM 3339 O O . ALA A 1 427 ? 23.179 -14.384 -8.553 1.00 28.75 427 ALA A O 1
ATOM 3340 N N . VAL A 1 428 ? 21.985 -12.491 -8.796 1.00 35.38 428 VAL A N 1
ATOM 3341 C CA . VAL A 1 428 ? 22.452 -12.148 -10.147 1.00 35.38 428 VAL A CA 1
ATOM 3342 C C . VAL A 1 428 ? 23.155 -10.792 -10.115 1.00 35.38 428 VAL A C 1
ATOM 3344 O O . VAL A 1 428 ? 22.560 -9.797 -9.704 1.00 35.38 428 VAL A O 1
ATOM 3347 N N . SER A 1 429 ? 24.406 -10.753 -10.578 1.00 33.09 429 SER A N 1
ATOM 3348 C CA . SER A 1 429 ? 25.151 -9.510 -10.814 1.00 33.09 429 SER A CA 1
ATOM 3349 C C . SER A 1 429 ? 24.735 -8.902 -12.157 1.00 33.09 429 SER A C 1
ATOM 3351 O O . SER A 1 429 ? 24.745 -9.602 -13.173 1.00 33.09 429 SER A O 1
ATOM 3353 N N . VAL A 1 430 ? 24.398 -7.610 -12.182 1.00 34.12 430 VAL A N 1
ATOM 3354 C CA . VAL A 1 430 ? 23.921 -6.902 -13.386 1.00 34.12 430 VAL A CA 1
ATOM 3355 C C . VAL A 1 430 ? 24.834 -5.716 -13.716 1.00 34.12 430 VAL A C 1
ATOM 3357 O O . VAL A 1 430 ? 25.183 -4.934 -12.835 1.00 34.12 430 VAL A O 1
ATOM 3360 N N . ASN A 1 431 ? 25.185 -5.566 -14.998 1.00 30.73 431 ASN A N 1
ATOM 3361 C CA . ASN A 1 431 ? 25.841 -4.378 -15.556 1.00 30.73 431 ASN A CA 1
ATOM 3362 C C . ASN A 1 431 ? 24.833 -3.598 -16.415 1.00 30.73 431 ASN A C 1
ATOM 3364 O O . ASN A 1 431 ? 23.993 -4.209 -17.074 1.00 30.73 431 ASN A O 1
ATOM 3368 N N . VAL A 1 432 ? 24.917 -2.264 -16.419 1.00 30.14 432 VAL A N 1
ATOM 3369 C CA . VAL A 1 432 ? 23.932 -1.376 -17.064 1.00 30.14 432 VAL A CA 1
ATOM 3370 C C . VAL A 1 432 ? 24.626 -0.381 -18.001 1.00 30.14 432 VAL A C 1
ATOM 3372 O O . VAL A 1 432 ? 25.610 0.252 -17.614 1.00 30.14 432 VAL A O 1
ATOM 3375 N N . SER A 1 433 ? 24.087 -0.228 -19.213 1.00 27.50 433 SER A N 1
ATOM 3376 C CA . SER A 1 433 ? 24.516 0.760 -20.219 1.00 27.50 433 SER A CA 1
ATOM 3377 C C . SER A 1 433 ? 23.614 2.012 -20.196 1.00 27.50 433 SER A C 1
ATOM 3379 O O . SER A 1 433 ? 22.443 1.883 -19.835 1.00 27.50 433 SER A O 1
ATOM 3381 N N . PRO A 1 434 ? 24.121 3.211 -20.550 1.00 29.30 434 PRO A N 1
ATOM 3382 C CA . PRO A 1 434 ? 23.379 4.474 -20.443 1.00 29.30 434 PRO A CA 1
ATOM 3383 C C . PRO A 1 434 ? 22.741 4.959 -21.760 1.00 29.30 434 PRO A C 1
ATOM 3385 O O . PRO A 1 434 ? 23.296 4.703 -22.821 1.00 29.30 434 PRO A O 1
ATOM 3388 N N . ASP A 1 435 ? 21.615 5.679 -21.636 1.00 26.39 435 ASP A N 1
ATOM 3389 C CA . ASP A 1 435 ? 21.059 6.778 -22.474 1.00 26.39 435 ASP A CA 1
ATOM 3390 C C . ASP A 1 435 ? 19.567 6.962 -22.075 1.00 26.39 435 ASP A C 1
ATOM 3392 O O . ASP A 1 435 ? 18.912 5.967 -21.769 1.00 26.39 435 ASP A O 1
ATOM 3396 N N . ALA A 1 436 ? 18.913 8.135 -22.009 1.00 25.08 436 ALA A N 1
ATOM 3397 C CA . ALA A 1 436 ? 19.316 9.552 -21.919 1.00 25.08 436 ALA A CA 1
ATOM 3398 C C . ALA A 1 436 ? 18.170 10.357 -21.206 1.00 25.08 436 ALA A C 1
ATOM 3400 O O . ALA A 1 436 ? 17.100 9.794 -20.978 1.00 25.08 436 ALA A O 1
ATOM 3401 N N . LEU A 1 437 ? 18.350 11.637 -20.815 1.00 24.33 437 LEU A N 1
ATOM 3402 C CA . LEU A 1 437 ? 17.377 12.420 -19.996 1.00 24.33 437 LEU A CA 1
ATOM 3403 C C . LEU A 1 437 ? 17.346 13.943 -20.292 1.00 24.33 437 LEU A C 1
ATOM 3405 O O . LEU A 1 437 ? 18.387 14.496 -20.638 1.00 24.33 437 LEU A O 1
ATOM 3409 N N . SER A 1 438 ? 16.200 14.622 -20.048 1.00 26.22 438 SER A N 1
ATOM 3410 C CA . SER A 1 438 ? 16.096 16.095 -19.836 1.00 26.22 438 SER A CA 1
ATOM 3411 C C . SER A 1 438 ? 14.738 16.589 -19.251 1.00 26.22 438 SER A C 1
ATOM 3413 O O . SER A 1 438 ? 13.796 16.818 -20.002 1.00 26.22 438 SER A O 1
ATOM 3415 N N . ASP A 1 439 ? 14.630 16.751 -17.921 1.00 26.19 439 ASP A N 1
ATOM 3416 C CA . ASP A 1 439 ? 14.416 18.018 -17.155 1.00 26.19 439 ASP A CA 1
ATOM 3417 C C . ASP A 1 439 ? 13.844 19.298 -17.867 1.00 26.19 439 ASP A C 1
ATOM 3419 O O . ASP A 1 439 ? 14.177 19.523 -19.028 1.00 26.19 439 ASP A O 1
ATOM 3423 N N . GLN A 1 440 ? 13.058 20.243 -17.274 1.00 27.77 440 GLN A N 1
ATOM 3424 C CA . GLN A 1 440 ? 12.662 20.600 -15.870 1.00 27.77 440 GLN A CA 1
ATOM 3425 C C . GLN A 1 440 ? 11.273 21.328 -15.736 1.00 27.77 440 GLN A C 1
ATOM 3427 O O . GLN A 1 440 ? 10.731 21.769 -16.748 1.00 27.77 440 GLN A O 1
ATOM 3432 N N . PRO A 1 441 ? 10.720 21.525 -14.502 1.00 27.44 441 PRO A N 1
ATOM 3433 C CA . PRO A 1 441 ? 9.472 22.269 -14.195 1.00 27.44 441 PRO A CA 1
ATOM 3434 C C . PRO A 1 441 ? 9.671 23.677 -13.547 1.00 27.44 441 PRO A C 1
ATOM 3436 O O . PRO A 1 441 ? 10.775 24.214 -13.515 1.00 27.44 441 PRO A O 1
ATOM 3439 N N . SER A 1 442 ? 8.606 24.304 -13.008 1.00 24.14 442 SER A N 1
ATOM 3440 C CA . SER A 1 442 ? 8.630 25.584 -12.247 1.00 24.14 442 SER A CA 1
ATOM 3441 C C . SER A 1 442 ? 7.538 25.652 -11.150 1.00 24.14 442 SER A C 1
ATOM 3443 O O . SER A 1 442 ? 6.668 24.787 -11.116 1.00 24.14 442 SER A O 1
ATOM 3445 N N . SER A 1 443 ? 7.608 26.624 -10.221 1.00 24.16 443 SER A N 1
ATOM 3446 C CA . SER A 1 443 ? 6.891 26.619 -8.918 1.00 24.16 443 SER A CA 1
ATOM 3447 C C . SER A 1 443 ? 6.469 28.021 -8.424 1.00 24.16 443 SER A C 1
ATOM 3449 O O . SER A 1 443 ? 7.147 28.993 -8.758 1.00 24.16 443 SER A O 1
ATOM 3451 N N . LEU A 1 444 ? 5.413 28.123 -7.592 1.00 23.72 444 LEU A N 1
ATOM 3452 C CA . LEU A 1 444 ? 5.017 29.329 -6.833 1.00 23.72 444 LEU A CA 1
ATOM 3453 C C . LEU A 1 444 ? 4.342 29.017 -5.470 1.00 23.72 444 LEU A C 1
ATOM 3455 O O . LEU A 1 444 ? 3.673 28.001 -5.306 1.00 23.72 444 LEU A O 1
ATOM 3459 N N . MET A 1 445 ? 4.508 29.947 -4.518 1.00 21.20 445 MET A N 1
ATOM 3460 C CA . MET A 1 445 ? 3.750 30.126 -3.253 1.00 21.20 445 MET A CA 1
ATOM 3461 C C . MET A 1 445 ? 2.595 31.163 -3.492 1.00 21.20 445 MET A C 1
ATOM 3463 O O . MET A 1 445 ? 2.389 31.529 -4.645 1.00 21.20 445 MET A O 1
ATOM 3467 N N . VAL A 1 446 ? 1.767 31.710 -2.575 1.00 28.31 446 VAL A N 1
ATOM 3468 C CA . VAL A 1 446 ? 1.948 32.200 -1.179 1.00 28.31 446 VAL A CA 1
ATOM 3469 C C . VAL A 1 446 ? 0.597 32.148 -0.361 1.00 28.31 446 VAL A C 1
ATOM 3471 O O . VAL A 1 446 ? -0.094 31.156 -0.572 1.00 28.31 446 VAL A O 1
ATOM 3474 N N . PRO A 1 447 ? 0.200 32.997 0.641 1.00 28.81 447 PRO A N 1
ATOM 3475 C CA . PRO A 1 447 ? -0.328 32.474 1.919 1.00 28.81 447 PRO A CA 1
ATOM 3476 C C . PRO A 1 447 ? -1.796 32.840 2.274 1.00 28.81 447 PRO A C 1
ATOM 3478 O O . PRO A 1 447 ? -2.465 33.591 1.569 1.00 28.81 447 PRO A O 1
ATOM 3481 N N . CYS A 1 448 ? -2.253 32.400 3.457 1.00 29.05 448 CYS A N 1
ATOM 3482 C CA . CYS A 1 448 ? -3.525 32.795 4.090 1.00 29.05 448 CYS A CA 1
ATOM 3483 C C . CYS A 1 448 ? -3.331 33.814 5.237 1.00 29.05 448 CYS A C 1
ATOM 3485 O O . CYS A 1 448 ? -2.341 33.719 5.960 1.00 29.05 448 CYS A O 1
ATOM 3487 N N . SER A 1 449 ? -4.310 34.706 5.473 1.00 27.84 449 SER A N 1
ATOM 3488 C CA . SER A 1 449 ? -4.467 35.471 6.734 1.00 27.84 449 SER A CA 1
ATOM 3489 C C . SER A 1 449 ? -5.913 35.952 6.985 1.00 27.84 449 SER A C 1
ATOM 3491 O O . SER A 1 449 ? -6.458 36.722 6.203 1.00 27.84 449 SER A O 1
ATOM 3493 N N . SER A 1 450 ? -6.478 35.475 8.101 1.00 29.86 450 SER A N 1
ATOM 3494 C CA . SER A 1 450 ? -7.546 36.017 8.982 1.00 29.86 450 SER A CA 1
ATOM 3495 C C . SER A 1 450 ? -8.222 37.377 8.662 1.00 29.86 450 SER A C 1
ATOM 3497 O O . SER A 1 450 ? -7.573 38.372 8.361 1.00 29.86 450 SER A O 1
ATOM 3499 N N . ASN A 1 451 ? -9.541 37.527 8.875 1.00 26.19 451 ASN A N 1
ATOM 3500 C CA . ASN A 1 451 ? -10.136 37.676 10.223 1.00 26.19 451 ASN A CA 1
ATOM 3501 C C . ASN A 1 451 ? -11.673 37.461 10.285 1.00 26.19 451 ASN A C 1
ATOM 3503 O O . ASN A 1 451 ? -12.338 37.354 9.262 1.00 26.19 451 ASN A O 1
ATOM 3507 N N . ALA A 1 452 ? -12.227 37.395 11.505 1.00 30.72 452 ALA A N 1
ATOM 3508 C CA . ALA A 1 452 ? -13.609 36.981 11.804 1.00 30.72 452 ALA A CA 1
ATOM 3509 C C . ALA A 1 452 ? -14.595 38.136 12.105 1.00 30.72 452 ALA A C 1
ATOM 3511 O O . ALA A 1 452 ? -14.171 39.253 12.393 1.00 30.72 452 ALA A O 1
ATOM 3512 N N . THR A 1 453 ? -15.905 37.833 12.172 1.00 26.52 453 THR A N 1
ATOM 3513 C CA . THR A 1 453 ? -16.864 38.418 13.147 1.00 26.52 453 THR A CA 1
ATOM 3514 C C . THR A 1 453 ? -18.100 37.515 13.348 1.00 26.52 453 THR A C 1
ATOM 3516 O O . THR A 1 453 ? -18.757 37.124 12.393 1.00 26.52 453 THR A O 1
ATOM 3519 N N . THR A 1 454 ? -18.383 37.228 14.622 1.00 38.84 454 THR A N 1
ATOM 3520 C CA . THR A 1 454 ? -19.591 36.715 15.311 1.00 38.84 454 THR A CA 1
ATOM 3521 C C . THR A 1 454 ? -20.906 36.485 14.535 1.00 38.84 454 THR A C 1
ATOM 3523 O O . THR A 1 454 ? -21.445 37.418 13.945 1.00 38.84 454 THR A O 1
ATOM 3526 N N . GLY A 1 455 ? -21.540 35.311 14.722 1.00 30.83 455 GLY A N 1
ATOM 3527 C CA . GLY A 1 455 ? -22.912 35.054 14.243 1.00 30.83 455 GLY A CA 1
ATOM 3528 C C . GLY A 1 455 ? -23.560 33.722 14.665 1.00 30.83 455 GLY A C 1
ATOM 3529 O O . GLY A 1 455 ? -23.955 32.953 13.799 1.00 30.83 455 GLY A O 1
ATOM 3530 N N . GLY A 1 456 ? -23.709 33.462 15.972 1.00 37.75 456 GLY A N 1
ATOM 3531 C CA . GLY A 1 456 ? -24.283 32.210 16.503 1.00 37.75 456 GLY A CA 1
ATOM 3532 C C . GLY A 1 456 ? -23.259 31.073 16.630 1.00 37.75 456 GLY A C 1
ATOM 3533 O O . GLY A 1 456 ? -22.287 31.019 15.881 1.00 37.75 456 GLY A O 1
ATOM 3534 N N . GLU A 1 457 ? -23.449 30.177 17.603 1.00 48.12 457 GLU A N 1
ATOM 3535 C CA . GLU A 1 457 ? -22.586 28.998 17.781 1.00 48.12 457 GLU A CA 1
ATOM 3536 C C . GLU A 1 457 ? -23.035 27.874 16.840 1.00 48.12 457 GLU A C 1
ATOM 3538 O O . GLU A 1 457 ? -23.792 26.980 17.214 1.00 48.12 457 GLU A O 1
ATOM 3543 N N . LEU A 1 458 ? -22.577 27.960 15.590 1.00 57.97 458 LEU A N 1
ATOM 3544 C CA . LEU A 1 458 ? -22.626 26.857 14.632 1.00 57.97 458 LEU A CA 1
ATOM 3545 C C . LEU A 1 458 ? -21.701 25.734 15.122 1.00 57.97 458 LEU A C 1
ATOM 3547 O O . LEU A 1 458 ? -20.546 25.980 15.481 1.00 57.97 458 LEU A O 1
ATOM 3551 N N . GLU A 1 459 ? -22.196 24.498 15.131 1.00 76.88 459 GLU A N 1
ATOM 3552 C CA . GLU A 1 459 ? -21.399 23.330 15.510 1.00 76.88 459 GLU A CA 1
ATOM 3553 C C . GLU A 1 459 ? -20.392 23.058 14.379 1.00 76.88 459 GLU A C 1
ATOM 3555 O O . GLU A 1 459 ? -20.765 22.557 13.323 1.00 76.88 459 GLU A O 1
ATOM 3560 N N . GLN A 1 460 ? -19.123 23.448 14.549 1.00 83.31 460 GLN A N 1
ATOM 3561 C CA . GLN A 1 460 ? -18.085 23.229 13.532 1.00 83.31 460 GLN A CA 1
ATOM 3562 C C . GLN A 1 460 ? -17.502 21.819 13.622 1.00 83.31 460 GLN A C 1
ATOM 3564 O O . GLN A 1 460 ? -16.994 21.430 14.675 1.00 83.31 460 GLN A O 1
ATOM 3569 N N . SER A 1 461 ? -17.450 21.096 12.500 1.00 86.88 461 SER A N 1
ATOM 3570 C CA . SER A 1 461 ? -16.766 19.798 12.428 1.00 86.88 461 SER A CA 1
ATOM 3571 C C . SER A 1 461 ? -15.928 19.622 11.157 1.00 86.88 461 SER A C 1
ATOM 3573 O O . SER A 1 461 ? -16.027 20.391 10.199 1.00 86.88 461 SER A O 1
ATOM 3575 N N . LEU A 1 462 ? -15.066 18.604 11.178 1.00 87.88 462 LEU A N 1
ATOM 3576 C CA . LEU A 1 462 ? -14.339 18.095 10.017 1.00 87.88 462 LEU A CA 1
ATOM 3577 C C . LEU A 1 462 ? -15.041 16.824 9.537 1.00 87.88 462 LEU A C 1
ATOM 3579 O O . LEU A 1 462 ? -15.064 15.835 10.271 1.00 87.88 462 LEU A O 1
ATOM 3583 N N . ILE A 1 463 ? -15.568 16.842 8.315 1.00 91.06 463 ILE A N 1
ATOM 3584 C CA . ILE A 1 463 ? -16.148 15.658 7.666 1.00 91.06 463 ILE A CA 1
ATOM 3585 C C . ILE A 1 463 ? -15.281 15.222 6.491 1.00 91.06 463 ILE A C 1
ATOM 3587 O O . ILE A 1 463 ? -14.570 16.040 5.909 1.00 91.06 463 ILE A O 1
ATOM 3591 N N . GLU A 1 464 ? -15.367 13.949 6.118 1.00 91.75 464 GLU A N 1
ATOM 3592 C CA . GLU A 1 464 ? -14.747 13.444 4.896 1.00 91.75 464 GLU A CA 1
ATOM 3593 C C . GLU A 1 464 ? -15.807 13.345 3.791 1.00 91.75 464 GLU A C 1
ATOM 3595 O O . GLU A 1 464 ? -16.880 12.761 3.977 1.00 91.75 464 GLU A O 1
ATOM 3600 N N . ALA A 1 465 ? -15.518 13.952 2.643 1.00 91.88 465 ALA A N 1
ATOM 3601 C CA . ALA A 1 465 ? -16.349 13.903 1.452 1.00 91.88 465 ALA A CA 1
ATOM 3602 C C . ALA A 1 465 ? -15.654 13.079 0.363 1.00 91.88 465 ALA A C 1
ATOM 3604 O O . ALA A 1 465 ? -14.470 13.269 0.087 1.00 91.88 465 ALA A O 1
ATOM 3605 N N . LEU A 1 466 ? -16.403 12.169 -0.261 1.00 92.25 466 LEU A N 1
ATOM 3606 C CA . LEU A 1 466 ? -15.888 11.209 -1.234 1.00 92.25 466 LEU A CA 1
ATOM 3607 C C . LEU A 1 466 ? -16.540 11.439 -2.598 1.00 92.25 466 LEU A C 1
ATOM 3609 O O . LEU A 1 466 ? -17.761 11.319 -2.718 1.00 92.25 466 LEU A O 1
ATOM 3613 N N . VAL A 1 467 ? -15.748 11.725 -3.634 1.00 91.31 467 VAL A N 1
ATOM 3614 C CA . VAL A 1 467 ? -16.253 11.889 -5.010 1.00 91.31 467 VAL A CA 1
ATOM 3615 C C . VAL A 1 467 ? -15.896 10.663 -5.841 1.00 91.31 467 VAL A C 1
ATOM 3617 O O . VAL A 1 467 ? -14.730 10.404 -6.138 1.00 91.31 467 VAL A O 1
ATOM 3620 N N . TYR A 1 468 ? -16.916 9.916 -6.255 1.00 92.12 468 TYR A N 1
ATOM 3621 C CA . TYR A 1 468 ? -16.772 8.781 -7.158 1.00 92.12 468 TYR A CA 1
ATOM 3622 C C . TYR A 1 468 ? -16.961 9.229 -8.615 1.00 92.12 468 TYR A C 1
ATOM 3624 O O . TYR A 1 468 ? -18.035 9.695 -9.004 1.00 92.12 468 TYR A O 1
ATOM 3632 N N . VAL A 1 469 ? -15.936 9.033 -9.444 1.00 90.62 469 VAL A N 1
ATOM 3633 C CA . VAL A 1 469 ? -16.003 9.214 -10.904 1.00 90.62 469 VAL A CA 1
ATOM 3634 C C . VAL A 1 469 ? -15.821 7.836 -11.554 1.00 90.62 469 VAL A C 1
ATOM 3636 O O . VAL A 1 469 ? -14.861 7.146 -11.203 1.00 90.62 469 VAL A O 1
ATOM 3639 N N . PRO A 1 470 ? -16.698 7.375 -12.468 1.00 91.19 470 PRO A N 1
ATOM 3640 C CA . PRO A 1 470 ? -16.564 6.034 -13.039 1.00 91.19 470 PRO A CA 1
ATOM 3641 C C . PRO A 1 470 ? -15.218 5.842 -13.748 1.00 91.19 470 PRO A C 1
ATOM 3643 O O . PRO A 1 470 ? -14.799 6.694 -14.530 1.00 91.19 470 PRO A O 1
ATOM 3646 N N . HIS A 1 471 ? -14.567 4.702 -13.502 1.00 90.38 471 HIS A N 1
ATOM 3647 C CA . HIS A 1 471 ? -13.227 4.344 -14.000 1.00 90.38 471 HIS A CA 1
ATOM 3648 C C . HIS A 1 471 ? -12.035 5.103 -13.359 1.00 90.38 471 HIS A C 1
ATOM 3650 O O . HIS A 1 471 ? -10.886 4.888 -13.766 1.00 90.38 471 HIS A O 1
ATOM 3656 N N . PHE A 1 472 ? -12.263 5.945 -12.342 1.00 88.75 472 PHE A N 1
ATOM 3657 C CA . PHE A 1 472 ? -11.217 6.634 -11.567 1.00 88.75 472 PHE A CA 1
ATOM 3658 C C . PHE A 1 472 ? -11.272 6.255 -10.079 1.00 88.75 472 PHE A C 1
ATOM 3660 O O . PHE A 1 472 ? -12.348 5.996 -9.539 1.00 88.75 472 PHE A O 1
ATOM 3667 N N . LEU A 1 473 ? -10.118 6.245 -9.400 1.00 86.25 473 LEU A N 1
ATOM 3668 C CA . LEU A 1 473 ? -10.060 6.092 -7.943 1.00 86.25 473 LEU A CA 1
ATOM 3669 C C . LEU A 1 473 ? -10.887 7.202 -7.271 1.00 86.25 473 LEU A C 1
ATOM 3671 O O . LEU A 1 473 ? -10.716 8.368 -7.655 1.00 86.25 473 LEU A O 1
ATOM 3675 N N . PRO A 1 474 ? -11.729 6.862 -6.271 1.00 86.88 474 PRO A N 1
ATOM 3676 C CA . PRO A 1 474 ? -12.496 7.844 -5.516 1.00 86.88 474 PRO A CA 1
ATOM 3677 C C . PRO A 1 474 ? -11.597 8.929 -4.924 1.00 86.88 474 PRO A C 1
ATOM 3679 O O . PRO A 1 474 ? -10.529 8.646 -4.379 1.00 86.88 474 PRO A O 1
ATOM 3682 N N . GLU A 1 475 ? -12.034 10.175 -5.041 1.00 87.50 475 GLU A N 1
ATOM 3683 C CA . GLU A 1 475 ? -11.358 11.324 -4.442 1.00 87.50 475 GLU A CA 1
ATOM 3684 C C . GLU A 1 475 ? -11.808 11.481 -2.994 1.00 87.50 475 GLU A C 1
ATOM 3686 O O . GLU A 1 475 ? -12.982 11.266 -2.701 1.00 87.50 475 GLU A O 1
ATOM 3691 N N . SER A 1 476 ? -10.893 11.884 -2.111 1.00 87.31 476 SER A N 1
ATOM 3692 C CA . SER A 1 476 ? -11.157 12.092 -0.684 1.00 87.31 476 SER A CA 1
ATOM 3693 C C . SER A 1 476 ? -10.825 13.533 -0.313 1.00 87.31 476 SER A C 1
ATOM 3695 O O . SER A 1 476 ? -9.730 14.010 -0.620 1.00 87.31 476 SER A O 1
ATOM 3697 N N . TYR A 1 477 ? -11.777 14.222 0.310 1.00 87.75 477 TYR A N 1
ATOM 3698 C CA . TYR A 1 477 ? -11.684 15.627 0.683 1.00 87.75 477 TYR A CA 1
ATOM 3699 C C . TYR A 1 477 ? -12.163 15.834 2.123 1.00 87.75 477 TYR A C 1
ATOM 3701 O O . TYR A 1 477 ? -13.364 15.811 2.396 1.00 87.75 477 TYR A O 1
ATOM 3709 N N . THR A 1 478 ? -11.237 16.116 3.042 1.00 90.81 478 THR A N 1
ATOM 3710 C CA . THR A 1 478 ? -11.587 16.561 4.395 1.00 90.81 478 THR A CA 1
ATOM 3711 C C . THR A 1 478 ? -12.055 18.019 4.357 1.00 90.81 478 THR A C 1
ATOM 3713 O O . THR A 1 478 ? -11.265 18.925 4.084 1.00 90.81 478 THR A O 1
ATOM 3716 N N . LEU A 1 479 ? -13.328 18.269 4.660 1.00 90.69 479 LEU A N 1
ATOM 3717 C CA . LEU A 1 479 ? -13.951 19.595 4.621 1.00 90.69 479 LEU A CA 1
ATOM 3718 C C . LEU A 1 479 ? -14.299 20.095 6.027 1.00 90.69 479 LEU A C 1
ATOM 3720 O O . LEU A 1 479 ? -14.705 19.323 6.896 1.00 90.69 479 LEU A O 1
ATOM 3724 N N . ARG A 1 480 ? -14.170 21.410 6.247 1.00 92.19 480 ARG A N 1
ATOM 3725 C CA . ARG A 1 480 ? -14.699 22.090 7.440 1.00 92.19 480 ARG A CA 1
ATOM 3726 C C . ARG A 1 480 ? -16.134 22.519 7.166 1.00 92.19 480 ARG A C 1
ATOM 3728 O O . ARG A 1 480 ? -16.361 23.289 6.236 1.00 92.19 480 ARG A O 1
ATOM 3735 N N . VAL A 1 481 ? -17.068 22.042 7.979 1.00 92.12 481 VAL A N 1
ATOM 3736 C CA . VAL A 1 481 ? -18.503 22.282 7.801 1.00 92.12 481 VAL A CA 1
ATOM 3737 C C . VAL A 1 481 ? -19.090 22.872 9.077 1.00 92.12 481 VAL A C 1
ATOM 3739 O O . VAL A 1 481 ? -18.840 22.376 10.177 1.00 92.12 481 VAL A O 1
ATOM 3742 N N . ASP A 1 482 ? -19.867 23.937 8.899 1.00 92.56 482 ASP A N 1
ATOM 3743 C CA . ASP A 1 482 ? -20.675 24.577 9.932 1.00 92.56 482 ASP A CA 1
ATOM 3744 C C . ASP A 1 482 ? -22.069 23.936 9.940 1.00 92.56 482 ASP A C 1
ATOM 3746 O O . ASP A 1 482 ? -22.758 23.958 8.919 1.00 92.56 482 ASP A O 1
ATOM 3750 N N . PHE A 1 483 ? -22.491 23.357 11.065 1.00 90.56 483 PHE A N 1
ATOM 3751 C CA . PHE A 1 483 ? -23.791 22.692 11.176 1.00 90.56 483 PHE A CA 1
ATOM 3752 C C . PHE A 1 483 ? -24.848 23.603 11.836 1.00 90.56 483 PHE A C 1
ATOM 3754 O O . PHE A 1 483 ? -24.532 24.281 12.821 1.00 90.56 483 PHE A O 1
ATOM 3761 N N . PRO A 1 484 ? -26.110 23.602 11.351 1.00 91.94 484 PRO A N 1
ATOM 3762 C CA . PRO A 1 484 ? -26.632 22.816 10.225 1.00 91.94 484 PRO A CA 1
ATOM 3763 C C . PRO A 1 484 ? -26.215 23.380 8.853 1.00 91.94 484 PRO A C 1
ATOM 3765 O O . PRO A 1 484 ? -26.227 24.591 8.641 1.00 91.94 484 PRO A O 1
ATOM 3768 N N . CYS A 1 485 ? -25.900 22.495 7.903 1.00 92.75 485 CYS A N 1
ATOM 3769 C CA . CYS A 1 485 ? -25.399 22.857 6.574 1.00 92.75 485 CYS A CA 1
ATOM 3770 C C . CYS A 1 485 ? -26.400 22.516 5.455 1.00 92.75 485 CYS A C 1
ATOM 3772 O O . CYS A 1 485 ? -27.087 21.493 5.493 1.00 92.75 485 CYS A O 1
ATOM 3774 N N . GLY A 1 486 ? -26.462 23.348 4.412 1.00 92.94 486 GLY A N 1
ATOM 3775 C CA . GLY A 1 486 ? -27.201 23.027 3.189 1.00 92.94 486 GLY A CA 1
ATOM 3776 C C . GLY A 1 486 ? -26.407 22.098 2.263 1.00 92.94 486 GLY A C 1
ATOM 3777 O O . GLY A 1 486 ? -25.222 22.319 2.032 1.00 92.94 486 GLY A O 1
ATOM 3778 N N . VAL A 1 487 ? -27.063 21.109 1.643 1.00 94.88 487 VAL A N 1
ATOM 3779 C CA . VAL A 1 487 ? -26.410 20.197 0.672 1.00 94.88 487 VAL A CA 1
ATOM 3780 C C . VAL A 1 487 ? -25.708 20.968 -0.455 1.00 94.88 487 VAL A C 1
ATOM 3782 O O . VAL A 1 487 ? -24.588 20.631 -0.825 1.00 94.88 487 VAL A O 1
ATOM 3785 N N . GLU A 1 488 ? -26.325 22.043 -0.953 1.00 93.56 488 GLU A N 1
ATOM 3786 C CA . GLU A 1 488 ? -25.738 22.905 -1.988 1.00 93.56 488 GLU A CA 1
ATOM 3787 C C . GLU A 1 488 ? -24.534 23.720 -1.494 1.00 93.56 488 GLU A C 1
ATOM 3789 O O . GLU A 1 488 ? -23.598 23.940 -2.256 1.00 93.56 488 GLU A O 1
ATOM 3794 N N . GLN A 1 489 ? -24.516 24.123 -0.220 1.00 92.50 489 GLN A N 1
ATOM 3795 C CA . GLN A 1 489 ? -23.373 24.805 0.394 1.00 92.50 489 GLN A CA 1
ATOM 3796 C C . GLN A 1 489 ? -22.175 23.852 0.478 1.00 92.50 489 GLN A C 1
ATOM 3798 O O . GLN A 1 489 ? -21.089 24.197 0.014 1.00 92.50 489 GLN A O 1
ATOM 3803 N N . LEU A 1 490 ? -22.394 22.622 0.960 1.00 93.81 490 LEU A N 1
ATOM 3804 C CA . LEU A 1 490 ? -21.367 21.580 0.963 1.00 93.81 490 LEU A CA 1
ATOM 3805 C C . LEU A 1 490 ? -20.896 21.238 -0.460 1.00 93.81 490 LEU A C 1
ATOM 3807 O O . LEU A 1 490 ? -19.700 21.096 -0.695 1.00 93.81 490 LEU A O 1
ATOM 3811 N N . ARG A 1 491 ? -21.817 21.135 -1.428 1.00 93.94 491 ARG A N 1
ATOM 3812 C CA . ARG A 1 491 ? -21.499 20.851 -2.838 1.00 93.94 491 ARG A CA 1
ATOM 3813 C C . ARG A 1 491 ? -20.628 21.947 -3.467 1.00 93.94 491 ARG A C 1
ATOM 3815 O O . ARG A 1 491 ? -19.767 21.631 -4.286 1.00 93.94 491 ARG A O 1
ATOM 3822 N N . LEU A 1 492 ? -20.841 23.213 -3.100 1.00 90.56 492 LEU A N 1
ATOM 3823 C CA . LEU A 1 492 ? -20.005 24.334 -3.538 1.00 90.56 492 LEU A CA 1
ATOM 3824 C C . LEU A 1 492 ? -18.622 24.293 -2.874 1.00 90.56 492 LEU A C 1
ATOM 3826 O O . LEU A 1 492 ? -17.630 24.302 -3.597 1.00 90.56 492 LEU A O 1
ATOM 3830 N N . GLN A 1 493 ? -18.543 24.122 -1.549 1.00 90.62 493 GLN A N 1
ATOM 3831 C CA . GLN A 1 493 ? -17.269 23.962 -0.828 1.00 90.62 493 GLN A CA 1
ATOM 3832 C C . GLN A 1 493 ? -16.438 22.781 -1.363 1.00 90.62 493 GLN A C 1
ATOM 3834 O O . GLN A 1 493 ? -15.230 22.897 -1.551 1.00 90.62 493 GLN A O 1
ATOM 3839 N N . LEU A 1 494 ? -17.088 21.652 -1.661 1.00 90.50 494 LEU A N 1
ATOM 3840 C CA . LEU A 1 494 ? -16.454 20.476 -2.256 1.00 90.50 494 LEU A CA 1
ATOM 3841 C C . LEU A 1 494 ? -15.958 20.741 -3.684 1.00 90.50 494 LEU A C 1
ATOM 3843 O O . LEU A 1 494 ? -14.904 20.234 -4.054 1.00 90.50 494 LEU A O 1
ATOM 3847 N N . LYS A 1 495 ? -16.676 21.550 -4.478 1.00 86.81 495 LYS A N 1
ATOM 3848 C CA . LYS A 1 495 ? -16.194 21.971 -5.801 1.00 86.81 495 LYS A CA 1
ATOM 3849 C C . LYS A 1 495 ? -14.989 22.912 -5.683 1.00 86.81 495 LYS A C 1
ATOM 3851 O O . LYS A 1 495 ? -14.019 22.732 -6.407 1.00 86.81 495 LYS A O 1
ATOM 3856 N N . GLU A 1 496 ? -15.021 23.874 -4.764 1.00 85.12 496 GLU A N 1
ATOM 3857 C CA . GLU A 1 496 ? -13.911 24.809 -4.517 1.00 85.12 496 GLU A CA 1
ATOM 3858 C C . GLU A 1 496 ? -12.646 24.106 -3.993 1.00 85.12 496 GLU A C 1
ATOM 3860 O O . GLU A 1 496 ? -11.534 24.524 -4.307 1.00 85.12 496 GLU A O 1
ATOM 3865 N N . ALA A 1 497 ? -12.801 23.008 -3.246 1.00 84.56 497 ALA A N 1
ATOM 3866 C CA . ALA A 1 497 ? -11.698 22.160 -2.790 1.00 84.56 497 ALA A CA 1
ATOM 3867 C C . ALA A 1 497 ? -11.148 21.200 -3.871 1.00 84.56 497 ALA A C 1
ATOM 3869 O O . ALA A 1 497 ? -10.110 20.563 -3.658 1.00 84.56 497 ALA A O 1
ATOM 3870 N N . ARG A 1 498 ? -11.829 21.058 -5.017 1.00 81.81 498 ARG A N 1
ATOM 3871 C CA . ARG A 1 498 ? -11.485 20.081 -6.057 1.00 81.81 498 ARG A CA 1
ATOM 3872 C C . ARG A 1 498 ? -10.309 20.570 -6.907 1.00 81.81 498 ARG A C 1
ATOM 3874 O O . ARG A 1 498 ? -10.205 21.743 -7.256 1.00 81.81 498 ARG A O 1
ATOM 3881 N N . ILE A 1 499 ? -9.388 19.665 -7.246 1.00 64.62 499 ILE A N 1
ATOM 3882 C CA . ILE A 1 499 ? -8.153 20.028 -7.962 1.00 64.62 499 ILE A CA 1
ATOM 3883 C C . ILE A 1 499 ? -8.486 20.320 -9.440 1.00 64.62 499 ILE A C 1
ATOM 3885 O O . ILE A 1 499 ? -9.044 19.434 -10.093 1.00 64.62 499 ILE A O 1
ATOM 3889 N N . PRO A 1 500 ? -8.093 21.481 -10.015 1.00 55.94 500 PRO A N 1
ATOM 3890 C CA . PRO A 1 500 ? -8.478 21.874 -11.377 1.00 55.94 500 PRO A CA 1
ATOM 3891 C C . PRO A 1 500 ? -8.174 20.839 -12.469 1.00 55.94 500 PRO A C 1
ATOM 3893 O O . PRO A 1 500 ? -8.981 20.654 -13.374 1.00 55.94 500 PRO A O 1
ATOM 3896 N N . ASP A 1 501 ? -7.067 20.097 -12.349 1.00 51.38 501 ASP A N 1
ATOM 3897 C CA . ASP A 1 501 ? -6.640 19.051 -13.300 1.00 51.38 501 ASP A CA 1
ATOM 3898 C C . ASP A 1 501 ? -7.626 17.853 -13.400 1.00 51.38 501 ASP A C 1
ATOM 3900 O O . ASP A 1 501 ? -7.594 17.062 -14.351 1.00 51.38 501 ASP A O 1
ATOM 3904 N N . ARG A 1 502 ? -8.554 17.749 -12.433 1.00 52.66 502 ARG A N 1
ATOM 3905 C CA . ARG A 1 502 ? -9.673 16.790 -12.381 1.00 52.66 502 ARG A CA 1
ATOM 3906 C C . ARG A 1 502 ? -11.054 17.416 -12.633 1.00 52.66 502 ARG A C 1
ATOM 3908 O O . ARG A 1 502 ? -12.030 16.674 -12.736 1.00 52.66 502 ARG A O 1
ATOM 3915 N N . ASP A 1 503 ? -11.142 18.737 -12.794 1.00 52.78 503 ASP A N 1
ATOM 3916 C CA . ASP A 1 503 ? -12.347 19.467 -13.238 1.00 52.78 503 ASP A CA 1
ATOM 3917 C C . ASP A 1 503 ? -12.343 19.746 -14.764 1.00 52.78 503 ASP A C 1
ATOM 3919 O O . ASP A 1 503 ? -13.364 20.158 -15.309 1.00 52.78 503 ASP A O 1
ATOM 3923 N N . LEU A 1 504 ? -11.234 19.448 -15.467 1.00 49.16 504 LEU A N 1
ATOM 3924 C CA . LEU A 1 504 ? -10.935 19.767 -16.886 1.00 49.16 504 LEU A CA 1
ATOM 3925 C C . LEU A 1 504 ? -11.940 19.326 -17.975 1.00 49.16 504 LEU A C 1
ATOM 3927 O O . LEU A 1 504 ? -11.711 19.627 -19.143 1.00 49.16 504 LEU A O 1
ATOM 3931 N N . PHE A 1 505 ? -12.999 18.591 -17.641 1.00 62.66 505 PHE A N 1
ATOM 3932 C CA . PHE A 1 505 ? -14.014 18.109 -18.592 1.00 62.66 505 PHE A CA 1
ATOM 3933 C C . PHE A 1 505 ? -15.445 18.347 -18.076 1.00 62.66 505 PHE A C 1
ATOM 3935 O O . PHE A 1 505 ? -16.351 17.538 -18.290 1.00 62.66 505 PHE A O 1
ATOM 3942 N N . SER A 1 506 ? -15.622 19.478 -17.380 1.00 65.75 506 SER A N 1
ATOM 3943 C CA . SER A 1 506 ? -16.902 20.067 -16.966 1.00 65.75 506 SER A CA 1
ATOM 3944 C C . SER A 1 506 ? -17.800 19.091 -16.192 1.00 65.75 506 SER A C 1
ATOM 3946 O O . SER A 1 506 ? -18.915 18.751 -16.588 1.00 65.75 506 SER A O 1
ATOM 3948 N N . LEU A 1 507 ? -17.286 18.629 -15.047 1.00 81.06 507 LEU A N 1
ATOM 3949 C CA . LEU A 1 507 ? -17.976 17.727 -14.121 1.00 81.06 507 LEU A CA 1
ATOM 3950 C C . LEU A 1 507 ? -18.906 18.477 -13.146 1.00 81.06 507 LEU A C 1
ATOM 3952 O O . LEU A 1 507 ? -18.497 19.391 -12.430 1.00 81.06 507 LEU A O 1
ATOM 3956 N N . CYS A 1 508 ? -20.156 18.024 -13.049 1.00 87.94 508 CYS A N 1
ATOM 3957 C CA . CYS A 1 508 ? -21.095 18.379 -11.988 1.00 87.94 508 CYS A CA 1
ATOM 3958 C C . CYS A 1 508 ? -21.116 17.300 -10.898 1.00 87.94 508 CYS A C 1
ATOM 3960 O O . CYS A 1 508 ? -21.237 16.110 -11.186 1.00 87.94 508 CYS A O 1
ATOM 3962 N N . LEU A 1 509 ? -21.039 17.726 -9.635 1.00 92.38 509 LEU A N 1
ATOM 3963 C CA . LEU A 1 509 ? -21.141 16.852 -8.465 1.00 92.38 509 LEU A CA 1
ATOM 3964 C C . LEU A 1 509 ? -22.609 16.659 -8.068 1.00 92.38 509 LEU A C 1
ATOM 3966 O O . LEU A 1 509 ? -23.333 17.641 -7.922 1.00 92.38 509 LEU A O 1
ATOM 3970 N N . PHE A 1 510 ? -23.029 15.418 -7.832 1.00 95.06 510 PHE A N 1
ATOM 3971 C CA . PHE A 1 510 ? -24.366 15.073 -7.342 1.00 95.06 510 PHE A CA 1
ATOM 3972 C C . PHE A 1 510 ? -24.255 14.198 -6.087 1.00 95.06 510 PHE A C 1
ATOM 3974 O O . PHE A 1 510 ? -23.485 13.236 -6.100 1.00 95.06 510 PHE A O 1
ATOM 3981 N N . PRO A 1 511 ? -24.983 14.496 -4.997 1.00 96.31 511 PRO A N 1
ATOM 3982 C CA . PRO A 1 511 ? -24.913 13.705 -3.774 1.00 96.31 511 PRO A CA 1
ATOM 3983 C C . PRO A 1 511 ? -25.516 12.312 -3.992 1.00 96.31 511 PRO A C 1
ATOM 3985 O O . PRO A 1 511 ? -26.551 12.171 -4.643 1.00 96.31 511 PRO A O 1
ATOM 3988 N N . ALA A 1 512 ? -24.896 11.288 -3.406 1.00 95.38 512 ALA A N 1
ATOM 3989 C CA . ALA A 1 512 ? -25.451 9.939 -3.376 1.00 95.38 512 ALA A CA 1
ATOM 3990 C C . ALA A 1 512 ? -26.780 9.922 -2.597 1.00 95.38 512 ALA A C 1
ATOM 3992 O O . ALA A 1 512 ? -26.885 10.501 -1.509 1.00 95.38 512 ALA A O 1
ATOM 3993 N N . SER A 1 513 ? -27.811 9.281 -3.147 1.00 93.81 513 SER A N 1
ATOM 3994 C CA . SER A 1 513 ? -29.159 9.310 -2.575 1.00 93.81 513 SER A CA 1
ATOM 3995 C C . SER A 1 513 ? -29.880 7.957 -2.697 1.00 93.81 513 SER A C 1
ATOM 3997 O O . SER A 1 513 ? -30.265 7.571 -3.811 1.00 93.81 513 SER A O 1
ATOM 3999 N N . PRO A 1 514 ? -30.107 7.239 -1.574 1.00 94.25 514 PRO A N 1
ATOM 4000 C CA . PRO A 1 514 ? -29.623 7.526 -0.213 1.00 94.25 514 PRO A CA 1
ATOM 4001 C C . PRO A 1 514 ? -28.096 7.401 -0.073 1.00 94.25 514 PRO A C 1
ATOM 4003 O O . PRO A 1 514 ? -27.431 6.772 -0.895 1.00 94.25 514 PRO A O 1
ATOM 4006 N N . GLN A 1 515 ? -27.541 7.971 0.993 1.00 93.19 515 GLN A N 1
ATOM 4007 C CA . GLN A 1 515 ? -26.138 7.811 1.373 1.00 93.19 515 GLN A CA 1
ATOM 4008 C C . GLN A 1 515 ? -25.874 6.363 1.852 1.00 93.19 515 GLN A C 1
ATOM 4010 O O . GLN A 1 515 ? -26.599 5.880 2.726 1.00 93.19 515 GLN A O 1
ATOM 4015 N N . PRO A 1 516 ? -24.852 5.655 1.319 1.00 89.38 516 PRO A N 1
ATOM 4016 C CA . PRO A 1 516 ? -24.486 4.297 1.757 1.00 89.38 516 PRO A CA 1
ATOM 4017 C C . PRO A 1 516 ? -23.759 4.221 3.114 1.00 89.38 516 PRO A C 1
ATOM 4019 O O . PRO A 1 516 ? -23.544 3.117 3.624 1.00 89.38 516 PRO A O 1
ATOM 4022 N N . TYR A 1 517 ? -23.355 5.370 3.658 1.00 86.44 517 TYR A N 1
ATOM 4023 C CA . TYR A 1 517 ? -22.693 5.561 4.951 1.00 86.44 517 TYR A CA 1
ATOM 4024 C C . TYR A 1 517 ? -23.392 6.696 5.706 1.00 86.44 517 TYR A C 1
ATOM 4026 O O . TYR A 1 517 ? -24.029 7.551 5.088 1.00 86.44 517 TYR A O 1
ATOM 4034 N N . ARG A 1 518 ? -23.246 6.736 7.031 1.00 87.69 518 ARG A N 1
ATOM 4035 C CA . ARG A 1 518 ? -23.581 7.924 7.837 1.00 87.69 518 ARG A CA 1
ATOM 4036 C C . ARG A 1 518 ? -22.355 8.814 8.059 1.00 87.69 518 ARG A C 1
ATOM 4038 O O . ARG A 1 518 ? -22.486 10.020 8.231 1.00 87.69 518 ARG A O 1
ATOM 4045 N N . GLU A 1 519 ? -21.185 8.192 8.036 1.00 90.81 519 GLU A N 1
ATOM 4046 C CA . GLU A 1 519 ? -19.910 8.699 8.527 1.00 90.81 519 GLU A CA 1
ATOM 4047 C C . GLU A 1 519 ? -19.214 9.645 7.532 1.00 90.81 519 GLU A C 1
ATOM 4049 O O . GLU A 1 519 ? -18.382 10.457 7.940 1.00 90.81 519 GLU A O 1
ATOM 4054 N N . HIS A 1 520 ? -19.591 9.549 6.250 1.00 90.19 520 HIS A N 1
ATOM 4055 C CA . HIS A 1 520 ? -18.948 10.156 5.078 1.00 90.19 520 HIS A CA 1
ATOM 4056 C C . HIS A 1 520 ? -19.980 10.798 4.141 1.00 90.19 520 HIS A C 1
ATOM 4058 O O . HIS A 1 520 ? -21.096 10.295 4.015 1.00 90.19 520 HIS A O 1
ATOM 4064 N N . ALA A 1 521 ? -19.602 11.865 3.428 1.00 94.06 521 ALA A N 1
ATOM 4065 C CA . ALA A 1 521 ? -20.464 12.532 2.445 1.00 94.06 521 ALA A CA 1
ATOM 4066 C C . ALA A 1 521 ? -20.125 12.069 1.020 1.00 94.06 521 ALA A C 1
ATOM 4068 O O . ALA A 1 521 ? -19.172 12.554 0.412 1.00 94.06 521 ALA A O 1
ATOM 4069 N N . LEU A 1 522 ? -20.892 11.126 0.472 1.00 94.38 522 LEU A N 1
ATOM 4070 C CA . LEU A 1 522 ? -20.627 10.558 -0.851 1.00 94.38 522 LEU A CA 1
ATOM 4071 C C . LEU A 1 522 ? -21.316 11.362 -1.957 1.00 94.38 522 LEU A C 1
ATOM 4073 O O . LEU A 1 522 ? -22.512 11.659 -1.889 1.00 94.38 522 LEU A O 1
ATOM 4077 N N . PHE A 1 523 ? -20.560 11.640 -3.014 1.00 94.94 523 PHE A N 1
ATOM 4078 C CA . PHE A 1 523 ? -20.992 12.275 -4.254 1.00 94.94 523 PHE A CA 1
ATOM 4079 C C . PHE A 1 523 ? -20.549 11.429 -5.456 1.00 94.94 523 PHE A C 1
ATOM 4081 O O . PHE A 1 523 ? -19.555 10.704 -5.395 1.00 94.94 523 PHE A O 1
ATOM 4088 N N . VAL A 1 524 ? -21.252 11.567 -6.578 1.00 94.25 524 VAL A N 1
ATOM 4089 C CA . VAL A 1 524 ? -20.772 11.140 -7.900 1.00 94.25 524 VAL A CA 1
ATOM 4090 C C . VAL A 1 524 ? -20.507 12.361 -8.773 1.00 94.25 524 VAL A C 1
ATOM 4092 O O . VAL A 1 524 ? -21.224 13.359 -8.671 1.00 94.25 524 VAL A O 1
ATOM 4095 N N . ALA A 1 525 ? -19.506 12.287 -9.647 1.00 90.88 525 ALA A N 1
ATOM 4096 C CA . ALA A 1 525 ? -19.271 13.314 -10.660 1.00 90.88 525 ALA A CA 1
ATOM 4097 C C . ALA A 1 525 ? -19.839 12.880 -12.020 1.00 90.88 525 ALA A C 1
ATOM 4099 O O . ALA A 1 525 ? -19.634 11.744 -12.450 1.00 90.88 525 ALA A O 1
ATOM 4100 N N . VAL A 1 526 ? -20.539 13.789 -12.702 1.00 90.19 526 VAL A N 1
ATOM 4101 C CA . VAL A 1 526 ? -21.184 13.556 -14.004 1.00 90.19 526 VAL A CA 1
ATOM 4102 C C . VAL A 1 526 ? -20.814 14.683 -14.964 1.00 90.19 526 VAL A C 1
ATOM 4104 O O . VAL A 1 526 ? -21.002 15.841 -14.591 1.00 90.19 526 VAL A O 1
ATOM 4107 N N . PRO A 1 527 ? -20.323 14.404 -16.184 1.00 87.31 527 PRO A N 1
ATOM 4108 C CA . PRO A 1 527 ? -20.056 15.464 -17.151 1.00 87.31 527 PRO A CA 1
ATOM 4109 C C . PRO A 1 527 ? -21.351 16.174 -17.550 1.00 87.31 527 PRO A C 1
ATOM 4111 O O . PRO A 1 527 ? -22.357 15.515 -17.818 1.00 87.31 527 PRO A O 1
ATOM 4114 N N . THR A 1 528 ? -21.330 17.507 -17.615 1.00 83.38 528 THR A N 1
ATOM 4115 C CA . THR A 1 528 ? -22.490 18.344 -17.987 1.00 83.38 528 THR A CA 1
ATOM 4116 C C . THR A 1 528 ? -23.103 17.952 -19.330 1.00 83.38 528 THR A C 1
ATOM 4118 O O . THR A 1 528 ? -24.313 18.055 -19.517 1.00 83.38 528 THR A O 1
ATOM 4121 N N . TRP A 1 529 ? -22.271 17.468 -20.249 1.00 83.94 529 TRP A N 1
ATOM 4122 C CA . TRP A 1 529 ? -22.637 17.048 -21.597 1.00 83.94 529 TRP A CA 1
ATOM 4123 C C . TRP A 1 529 ? -23.200 15.619 -21.702 1.00 83.94 529 TRP A C 1
ATOM 4125 O O . TRP A 1 529 ? -23.609 15.206 -22.787 1.00 83.94 529 TRP A O 1
ATOM 4135 N N . LEU A 1 530 ? -23.238 14.833 -20.619 1.00 86.19 530 LEU A N 1
ATOM 4136 C CA . LEU A 1 530 ? -23.696 13.441 -20.666 1.00 86.19 530 LEU A CA 1
ATOM 4137 C C . LEU A 1 530 ? -25.238 13.355 -20.648 1.00 86.19 530 LEU A C 1
ATOM 4139 O O . LEU A 1 530 ? -25.856 13.317 -19.585 1.00 86.19 530 LEU A O 1
ATOM 4143 N N . GLN A 1 531 ? -25.866 13.323 -21.831 1.00 79.88 531 GLN A N 1
ATOM 4144 C CA . GLN A 1 531 ? -27.330 13.429 -21.964 1.00 79.88 531 GLN A CA 1
ATOM 4145 C C . GLN A 1 531 ? -28.091 12.093 -21.820 1.00 79.88 531 GLN A C 1
ATOM 4147 O O . GLN A 1 531 ? -29.000 12.006 -20.988 1.00 79.88 531 GLN A O 1
ATOM 4152 N N . ASP A 1 532 ? -27.734 11.058 -22.597 1.00 85.38 532 ASP A N 1
ATOM 4153 C CA . ASP A 1 532 ? -28.467 9.769 -22.666 1.00 85.38 532 ASP A CA 1
ATOM 4154 C C . ASP A 1 532 ? -28.105 8.774 -21.553 1.00 85.38 532 ASP A C 1
ATOM 4156 O O . ASP A 1 532 ? -28.884 7.886 -21.181 1.00 85.38 532 ASP A O 1
ATOM 4160 N N . ARG A 1 533 ? -26.887 8.914 -21.027 1.00 91.50 533 ARG A N 1
ATOM 4161 C CA . ARG A 1 533 ? -26.365 8.149 -19.893 1.00 91.50 533 ARG A CA 1
ATOM 4162 C C . ARG A 1 533 ? -26.352 9.022 -18.643 1.00 91.50 533 ARG A C 1
ATOM 4164 O O . ARG A 1 533 ? -26.483 10.237 -18.705 1.00 91.50 533 ARG A O 1
ATOM 4171 N N . THR A 1 534 ? -26.212 8.397 -17.487 1.00 93.62 534 THR A N 1
ATOM 4172 C CA . THR A 1 534 ? -26.036 9.083 -16.208 1.00 93.62 534 THR A CA 1
ATOM 4173 C C . THR A 1 534 ? -25.123 8.267 -15.299 1.00 93.62 534 THR A C 1
ATOM 4175 O O . THR A 1 534 ? -24.803 7.120 -15.622 1.00 93.62 534 THR A O 1
ATOM 4178 N N . VAL A 1 535 ? -24.689 8.848 -14.180 1.00 95.19 535 VAL A N 1
ATOM 4179 C CA . VAL A 1 535 ? -23.885 8.141 -13.180 1.00 95.19 535 VAL A CA 1
ATOM 4180 C C . VAL A 1 535 ? -24.725 7.845 -11.951 1.00 95.19 535 VAL A C 1
ATOM 4182 O O . VAL A 1 535 ? -25.273 8.751 -11.318 1.00 95.19 535 VAL A O 1
ATOM 4185 N N . VAL A 1 536 ? -24.769 6.565 -11.603 1.00 96.19 536 VAL A N 1
ATOM 4186 C CA . VAL A 1 536 ? -25.347 6.054 -10.358 1.00 96.19 536 VAL A CA 1
ATOM 4187 C C . VAL A 1 536 ? -24.237 5.528 -9.459 1.00 96.19 536 VAL A C 1
ATOM 4189 O O . VAL A 1 536 ? -23.215 5.044 -9.952 1.00 96.19 536 VAL A O 1
ATOM 4192 N N . LEU A 1 537 ? -24.444 5.593 -8.145 1.00 95.25 537 LEU A N 1
ATOM 4193 C CA . LEU A 1 537 ? -23.570 4.926 -7.184 1.00 95.25 537 LEU A CA 1
ATOM 4194 C C . LEU A 1 537 ? -24.120 3.521 -6.928 1.00 95.25 537 LEU A C 1
ATOM 4196 O O . LEU A 1 537 ? -25.216 3.378 -6.392 1.00 95.25 537 LEU A O 1
ATOM 4200 N N . CYS A 1 538 ? -23.390 2.483 -7.324 1.00 94.56 538 CYS A N 1
ATOM 4201 C CA . CYS A 1 538 ? -23.784 1.102 -7.095 1.00 94.56 538 CYS A CA 1
ATOM 4202 C C . CYS A 1 538 ? -23.091 0.520 -5.860 1.00 94.56 538 CYS A C 1
ATOM 4204 O O . CYS A 1 538 ? -21.864 0.412 -5.811 1.00 94.56 538 CYS A O 1
ATOM 4206 N N . ASP A 1 539 ? -23.909 0.144 -4.880 1.00 91.88 539 ASP A N 1
ATOM 4207 C CA . ASP A 1 539 ? -23.535 -0.517 -3.635 1.00 91.88 539 ASP A CA 1
ATOM 4208 C C . ASP A 1 539 ? -23.803 -2.023 -3.756 1.00 91.88 539 ASP A C 1
ATOM 4210 O O . ASP A 1 539 ? -24.954 -2.465 -3.748 1.00 91.88 539 ASP A O 1
ATOM 4214 N N . THR A 1 540 ? -22.734 -2.810 -3.869 1.00 90.75 540 THR A N 1
ATOM 4215 C CA . THR A 1 540 ? -22.776 -4.278 -3.867 1.00 90.75 540 THR A CA 1
ATOM 4216 C C . THR A 1 540 ? -22.076 -4.853 -2.639 1.00 90.75 540 THR A C 1
ATOM 4218 O O . THR A 1 540 ? -21.737 -6.036 -2.621 1.00 90.75 540 THR A O 1
ATOM 4221 N N . ARG A 1 541 ? -21.888 -4.067 -1.565 1.00 87.12 541 ARG A N 1
ATOM 4222 C CA . ARG A 1 541 ? -21.099 -4.486 -0.391 1.00 87.12 541 ARG A CA 1
ATOM 4223 C C . ARG A 1 541 ? -21.603 -5.785 0.246 1.00 87.12 541 ARG A C 1
ATOM 4225 O O . ARG A 1 541 ? -20.815 -6.589 0.727 1.00 87.12 541 ARG A O 1
ATOM 4232 N N . ARG A 1 542 ? -22.919 -6.032 0.186 1.00 85.62 542 ARG A N 1
ATOM 4233 C CA . ARG A 1 542 ? -23.583 -7.258 0.685 1.00 85.62 542 ARG A CA 1
ATOM 4234 C C . ARG A 1 542 ? -23.528 -8.456 -0.277 1.00 85.62 542 ARG A C 1
ATOM 4236 O O . ARG A 1 542 ? -24.087 -9.501 0.042 1.00 85.62 542 ARG A O 1
ATOM 4243 N N . VAL A 1 543 ? -22.891 -8.298 -1.435 1.00 87.12 543 VAL A N 1
ATOM 4244 C CA . VAL A 1 543 ? -22.601 -9.354 -2.417 1.00 87.12 543 VAL A CA 1
ATOM 4245 C C . VAL A 1 543 ? -21.099 -9.649 -2.431 1.00 87.12 543 VAL A C 1
ATOM 4247 O O . VAL A 1 543 ? -20.705 -10.804 -2.303 1.00 87.12 543 VAL A O 1
ATOM 4250 N N . ASP A 1 544 ? -20.267 -8.611 -2.568 1.00 82.94 544 ASP A N 1
ATOM 4251 C CA . ASP A 1 544 ? -18.841 -8.750 -2.904 1.00 82.94 544 ASP A CA 1
ATOM 4252 C C . ASP A 1 544 ? -17.921 -7.655 -2.315 1.00 82.94 544 ASP A C 1
ATOM 4254 O O . ASP A 1 544 ? -16.790 -7.492 -2.769 1.00 82.94 544 ASP A O 1
ATOM 4258 N N . ASP A 1 545 ? -18.381 -6.925 -1.291 1.00 81.75 545 ASP A N 1
ATOM 4259 C CA . ASP A 1 545 ? -17.654 -5.825 -0.628 1.00 81.75 545 ASP A CA 1
ATOM 4260 C C . ASP A 1 545 ? -17.248 -4.654 -1.556 1.00 81.75 545 ASP A C 1
ATOM 4262 O O . ASP A 1 545 ? -16.308 -3.922 -1.258 1.00 81.75 545 ASP A O 1
ATOM 4266 N N . ARG A 1 546 ? -17.939 -4.436 -2.691 1.00 86.06 546 ARG A N 1
ATOM 4267 C CA . ARG A 1 546 ? -17.650 -3.312 -3.608 1.00 86.06 546 ARG A CA 1
ATOM 4268 C C . ARG A 1 546 ? -18.648 -2.152 -3.510 1.00 86.06 546 ARG A C 1
ATOM 4270 O O . ARG A 1 546 ? -19.842 -2.323 -3.262 1.00 86.06 546 ARG A O 1
ATOM 4277 N N . LEU A 1 547 ? -18.139 -0.951 -3.787 1.00 89.44 547 LEU A N 1
ATOM 4278 C CA . LEU A 1 547 ? -18.898 0.288 -3.964 1.00 89.44 547 LEU A CA 1
ATOM 4279 C C . LEU A 1 547 ? -18.273 1.080 -5.122 1.00 89.44 547 LEU A C 1
ATOM 4281 O O . LEU A 1 547 ? -17.068 1.334 -5.117 1.00 89.44 547 LEU A O 1
ATOM 4285 N N . GLN A 1 548 ? -19.065 1.433 -6.136 1.00 91.19 548 GLN A N 1
ATOM 4286 C CA . GLN A 1 548 ? -18.549 1.970 -7.404 1.00 91.19 548 GLN A CA 1
ATOM 4287 C C . GLN A 1 548 ? -19.532 2.914 -8.103 1.00 91.19 548 GLN A C 1
ATOM 4289 O O . GLN A 1 548 ? -20.739 2.697 -8.063 1.00 91.19 548 GLN A O 1
ATOM 4294 N N . ALA A 1 549 ? -19.028 3.936 -8.798 1.00 92.94 549 ALA A N 1
ATOM 4295 C CA . ALA A 1 549 ? -19.844 4.743 -9.706 1.00 92.94 549 ALA A CA 1
ATOM 4296 C C . ALA A 1 549 ? -19.872 4.116 -11.108 1.00 92.94 549 ALA A C 1
ATOM 4298 O O . ALA A 1 549 ? -18.827 3.734 -11.634 1.00 92.94 549 ALA A O 1
ATOM 4299 N N . LEU A 1 550 ? -21.057 4.034 -11.718 1.00 93.38 550 LEU A N 1
ATOM 4300 C CA . LEU A 1 550 ? -21.280 3.376 -13.010 1.00 93.38 550 LEU A CA 1
ATOM 4301 C C . LEU A 1 550 ? -21.993 4.297 -14.003 1.00 93.38 550 LEU A C 1
ATOM 4303 O O . LEU A 1 550 ? -23.004 4.911 -13.660 1.00 93.38 550 LEU A O 1
ATOM 4307 N N . TYR A 1 551 ? -21.521 4.318 -15.254 1.00 92.06 551 TYR A N 1
ATOM 4308 C CA . TYR A 1 551 ? -22.273 4.885 -16.376 1.00 92.06 551 TYR A CA 1
ATOM 4309 C C . TYR A 1 551 ? -23.415 3.938 -16.769 1.00 92.06 551 TYR A C 1
ATOM 4311 O O . TYR A 1 551 ? -23.176 2.877 -17.345 1.00 92.06 551 TYR A O 1
ATOM 4319 N N . VAL A 1 552 ? -24.658 4.341 -16.513 1.00 93.31 552 VAL A N 1
ATOM 4320 C CA . VAL A 1 552 ? -25.870 3.604 -16.912 1.00 93.31 552 VAL A CA 1
ATOM 4321 C C . VAL A 1 552 ? -26.669 4.402 -17.938 1.00 93.31 552 VAL A C 1
ATOM 4323 O O . VAL A 1 552 ? -26.629 5.632 -17.948 1.00 93.31 552 VAL A O 1
ATOM 4326 N N . TRP A 1 553 ? -27.424 3.723 -18.801 1.00 92.12 553 TRP A N 1
ATOM 4327 C CA . TRP A 1 553 ? -28.460 4.394 -19.592 1.00 92.12 553 TRP A CA 1
ATOM 4328 C C . TRP A 1 553 ? -29.550 4.922 -18.663 1.00 92.12 553 TRP A C 1
ATOM 4330 O O . TRP A 1 553 ? -29.904 4.269 -17.679 1.00 92.12 553 TRP A O 1
ATOM 4340 N N . ARG A 1 554 ? -30.119 6.088 -18.985 1.00 91.06 554 ARG A N 1
ATOM 4341 C CA . ARG A 1 554 ? -31.161 6.713 -18.151 1.00 91.06 554 ARG A CA 1
ATOM 4342 C C . ARG A 1 554 ? -32.451 5.903 -18.064 1.00 91.06 554 ARG A C 1
ATOM 4344 O O . ARG A 1 554 ? -33.247 6.159 -17.167 1.00 91.06 554 ARG A O 1
ATOM 4351 N N . GLN A 1 555 ? -32.632 4.917 -18.942 1.00 92.31 555 GLN A N 1
ATOM 4352 C CA . GLN A 1 555 ? -33.634 3.867 -18.817 1.00 92.31 555 GLN A CA 1
ATOM 4353 C C . GLN A 1 555 ? -32.985 2.489 -19.014 1.00 92.31 555 GLN A C 1
ATOM 4355 O O . GLN A 1 555 ? -32.332 2.254 -20.030 1.00 92.31 555 GLN A O 1
ATOM 4360 N N . LEU A 1 556 ? -33.143 1.581 -18.044 1.00 91.62 556 LEU A N 1
ATOM 4361 C CA . LEU A 1 556 ? -32.498 0.260 -18.050 1.00 91.62 556 LEU A CA 1
ATOM 4362 C C . LEU A 1 556 ? -33.352 -0.786 -17.311 1.00 91.62 556 LEU A C 1
ATOM 4364 O O . LEU A 1 556 ? -34.016 -0.466 -16.328 1.00 91.62 556 LEU A O 1
ATOM 4368 N N . SER A 1 557 ? -33.357 -2.044 -17.758 1.00 91.88 557 SER A N 1
ATOM 4369 C CA . SER A 1 557 ? -34.005 -3.142 -17.017 1.00 91.88 557 SER A CA 1
ATOM 4370 C C . SER A 1 557 ? -33.104 -3.662 -15.892 1.00 91.88 557 SER A C 1
ATOM 4372 O O . SER A 1 557 ? -31.881 -3.522 -15.962 1.00 91.88 557 SER A O 1
ATOM 4374 N N . VAL A 1 558 ? -33.685 -4.332 -14.889 1.00 91.38 558 VAL A N 1
ATOM 4375 C CA . VAL A 1 558 ? -32.929 -4.986 -13.797 1.00 91.38 558 VAL A CA 1
ATOM 4376 C C . VAL A 1 558 ? -31.856 -5.934 -14.348 1.00 91.38 558 VAL A C 1
ATOM 4378 O O . VAL A 1 558 ? -30.700 -5.869 -13.939 1.00 91.38 558 VAL A O 1
ATOM 4381 N N . SER A 1 559 ? -32.207 -6.777 -15.326 1.00 90.12 559 SER A N 1
ATOM 4382 C CA . SER A 1 559 ? -31.273 -7.751 -15.902 1.00 90.12 559 SER A CA 1
ATOM 4383 C C . SER A 1 559 ? -30.125 -7.102 -16.679 1.00 90.12 559 SER A C 1
ATOM 4385 O O . SER A 1 559 ? -29.022 -7.643 -16.697 1.00 90.12 559 SER A O 1
ATOM 4387 N N . SER A 1 560 ? -30.358 -5.949 -17.312 1.00 90.38 560 SER A N 1
ATOM 4388 C CA . SER A 1 560 ? -29.291 -5.173 -17.952 1.00 90.38 560 SER A CA 1
ATOM 4389 C C . SER A 1 560 ? -28.430 -4.438 -16.921 1.00 90.38 560 SER A C 1
ATOM 4391 O O . SER A 1 560 ? -27.215 -4.393 -17.082 1.00 90.38 560 SER A O 1
ATOM 4393 N N . LEU A 1 561 ? -29.029 -3.934 -15.836 1.00 92.12 561 LEU A N 1
ATOM 4394 C CA . LEU A 1 561 ? -28.313 -3.272 -14.744 1.00 92.12 561 LEU A CA 1
ATOM 4395 C C . LEU A 1 561 ? -27.336 -4.225 -14.047 1.00 92.12 561 LEU A C 1
ATOM 4397 O O . LEU A 1 561 ? -26.169 -3.880 -13.906 1.00 92.12 561 LEU A O 1
ATOM 4401 N N . LEU A 1 562 ? -27.769 -5.441 -13.694 1.00 91.69 562 LEU A N 1
ATOM 4402 C CA . LEU A 1 562 ? -26.891 -6.455 -13.092 1.00 91.69 562 LEU A CA 1
ATOM 4403 C C . LEU A 1 562 ? -25.680 -6.761 -13.991 1.00 91.69 562 LEU A C 1
ATOM 4405 O O . LEU A 1 562 ? -24.551 -6.783 -13.503 1.00 91.69 562 LEU A O 1
ATOM 4409 N N . ARG A 1 563 ? -25.876 -6.855 -15.316 1.00 89.50 563 ARG A N 1
ATOM 4410 C CA . ARG A 1 563 ? -24.767 -7.004 -16.277 1.00 89.50 563 ARG A CA 1
ATOM 4411 C C . ARG A 1 563 ? -23.819 -5.800 -16.297 1.00 89.50 563 ARG A C 1
ATOM 4413 O O . ARG A 1 563 ? -22.619 -6.007 -16.430 1.00 89.50 563 ARG A O 1
ATOM 4420 N N . THR A 1 564 ? -24.316 -4.570 -16.140 1.00 89.31 564 THR A N 1
ATOM 4421 C CA . THR A 1 564 ? -23.476 -3.358 -16.009 1.00 89.31 564 THR A CA 1
ATOM 4422 C C . THR A 1 564 ? -22.705 -3.311 -14.682 1.00 89.31 564 THR A C 1
ATOM 4424 O O . THR A 1 564 ? -21.618 -2.750 -14.636 1.00 89.31 564 THR A O 1
ATOM 4427 N N . VAL A 1 565 ? -23.229 -3.929 -13.620 1.00 89.44 565 VAL A N 1
ATOM 4428 C CA . VAL A 1 565 ? -22.568 -4.074 -12.306 1.00 89.44 565 VAL A CA 1
ATOM 4429 C C . VAL A 1 565 ? -21.527 -5.215 -12.294 1.00 89.44 565 VAL A C 1
ATOM 4431 O O . VAL A 1 565 ? -20.663 -5.277 -11.414 1.00 89.44 565 VAL A O 1
ATOM 4434 N N . GLY A 1 566 ? -21.578 -6.110 -13.287 1.00 87.81 566 GLY A N 1
ATOM 4435 C CA . GLY A 1 566 ? -20.714 -7.290 -13.399 1.00 87.81 566 GLY A CA 1
ATOM 4436 C C . GLY A 1 566 ? -21.257 -8.545 -12.703 1.00 87.81 566 GLY A C 1
ATOM 4437 O O . GLY A 1 566 ? -20.486 -9.460 -12.433 1.00 87.81 566 GLY A O 1
ATOM 4438 N N . LEU A 1 567 ? -22.561 -8.592 -12.412 1.00 90.12 567 LEU A N 1
ATOM 4439 C CA . LEU A 1 567 ? -23.264 -9.727 -11.802 1.00 90.12 567 LEU A CA 1
ATOM 4440 C C . LEU A 1 567 ? -24.096 -10.485 -12.852 1.00 90.12 567 LEU A C 1
ATOM 4442 O O . LEU A 1 567 ? -24.572 -9.888 -13.824 1.00 90.12 567 LEU A O 1
ATOM 4446 N N . ASP A 1 568 ? -24.303 -11.794 -12.669 1.00 89.38 568 ASP A N 1
ATOM 4447 C CA . ASP A 1 568 ? -25.176 -12.563 -13.563 1.00 89.38 568 ASP A CA 1
ATOM 4448 C C . ASP A 1 568 ? -26.658 -12.346 -13.189 1.00 89.38 568 ASP A C 1
ATOM 4450 O O . ASP A 1 568 ? -27.063 -12.677 -12.074 1.00 89.38 568 ASP A O 1
ATOM 4454 N N . PRO A 1 569 ? -27.514 -11.828 -14.092 1.00 87.56 569 PRO A N 1
ATOM 4455 C CA . PRO A 1 569 ? -28.955 -11.732 -13.853 1.00 87.56 569 PRO A CA 1
ATOM 4456 C C . PRO A 1 569 ? -29.696 -13.083 -13.823 1.00 87.56 569 PRO A C 1
ATOM 4458 O O . PRO A 1 569 ? -30.925 -13.079 -13.777 1.00 87.56 569 PRO A O 1
ATOM 4461 N N . ALA A 1 570 ? -28.990 -14.215 -13.903 1.00 86.81 570 ALA A N 1
ATOM 4462 C CA . ALA A 1 570 ? -29.525 -15.542 -13.596 1.00 86.81 570 ALA A CA 1
ATOM 4463 C C . ALA A 1 570 ? -29.466 -15.909 -12.095 1.00 86.81 570 ALA A C 1
ATOM 4465 O O . ALA A 1 570 ? -30.060 -16.914 -11.708 1.00 86.81 570 ALA A O 1
ATOM 4466 N N . GLU A 1 571 ? -28.765 -15.132 -11.261 1.00 88.31 571 GLU A N 1
ATOM 4467 C CA . GLU A 1 571 ? -28.696 -15.325 -9.805 1.00 88.31 571 GLU A CA 1
ATOM 4468 C C . GLU A 1 571 ? -29.793 -14.535 -9.059 1.00 88.31 571 GLU A C 1
ATOM 4470 O O . GLU A 1 571 ? -30.273 -13.502 -9.536 1.00 88.31 571 GLU A O 1
ATOM 4475 N N . ASP A 1 572 ? -30.183 -15.008 -7.867 1.00 88.81 572 ASP A N 1
ATOM 4476 C CA . ASP A 1 572 ? -31.285 -14.467 -7.048 1.00 88.81 572 ASP A CA 1
ATOM 4477 C C . ASP A 1 572 ? -30.926 -13.139 -6.336 1.00 88.81 572 ASP A C 1
ATOM 4479 O O . ASP A 1 572 ? -30.929 -13.024 -5.104 1.00 88.81 572 ASP A O 1
ATOM 4483 N N . PHE A 1 573 ? -30.621 -12.102 -7.118 1.00 91.62 573 PHE A N 1
ATOM 4484 C CA . PHE A 1 573 ? -30.355 -10.748 -6.631 1.00 91.62 573 PHE A CA 1
ATOM 4485 C C . PHE A 1 573 ? -31.618 -9.886 -6.534 1.00 91.62 573 PHE A C 1
ATOM 4487 O O . PHE A 1 573 ? -32.446 -9.826 -7.444 1.00 91.62 573 PHE A O 1
ATOM 4494 N N . GLN A 1 574 ? -31.719 -9.125 -5.446 1.00 92.56 574 GLN A N 1
ATOM 4495 C CA . GLN A 1 574 ? -32.683 -8.044 -5.277 1.00 92.56 574 GLN A CA 1
ATOM 4496 C C . GLN A 1 574 ? -31.987 -6.692 -5.471 1.00 92.56 574 GLN A C 1
ATOM 4498 O O . GLN A 1 574 ? -30.946 -6.414 -4.876 1.00 92.56 574 GLN A O 1
ATOM 4503 N N . VAL A 1 575 ? -32.581 -5.848 -6.317 1.00 93.25 575 VAL A N 1
ATOM 4504 C CA . VAL A 1 575 ? -32.081 -4.510 -6.659 1.00 93.25 575 VAL A CA 1
ATOM 4505 C C . VAL A 1 575 ? -33.001 -3.462 -6.049 1.00 93.25 575 VAL A C 1
ATOM 4507 O O . VAL A 1 575 ? -34.198 -3.464 -6.323 1.00 93.25 575 VAL A O 1
ATOM 4510 N N . PHE A 1 576 ? -32.446 -2.537 -5.274 1.00 93.12 576 PHE A N 1
ATOM 4511 C CA . PHE A 1 576 ? -33.163 -1.412 -4.679 1.00 93.12 576 PHE A CA 1
ATOM 4512 C C . PHE A 1 576 ? -32.591 -0.111 -5.245 1.00 93.12 576 PHE A C 1
ATOM 4514 O O . PHE A 1 576 ? -31.384 0.116 -5.197 1.00 93.12 576 PHE A O 1
ATOM 4521 N N . VAL A 1 577 ? -33.451 0.738 -5.808 1.00 90.38 577 VAL A N 1
ATOM 4522 C CA . VAL A 1 577 ? -33.056 2.013 -6.427 1.00 90.38 577 VAL A CA 1
ATOM 4523 C C . VAL A 1 577 ? -33.548 3.157 -5.552 1.00 90.38 577 VAL A C 1
ATOM 4525 O O . VAL A 1 577 ? -34.706 3.150 -5.142 1.00 90.38 577 VAL A O 1
ATOM 4528 N N . HIS A 1 578 ? -32.683 4.135 -5.279 1.00 86.56 578 HIS A N 1
ATOM 4529 C CA . HIS A 1 578 ? -33.034 5.413 -4.652 1.00 86.56 578 HIS A CA 1
ATOM 4530 C C . HIS A 1 578 ? -33.847 5.275 -3.343 1.00 86.56 578 HIS A C 1
ATOM 4532 O O . HIS A 1 578 ? -34.776 6.030 -3.076 1.00 86.56 578 HIS A O 1
ATOM 4538 N N . GLY A 1 579 ? -33.508 4.278 -2.517 1.00 78.88 579 GLY A N 1
ATOM 4539 C CA . GLY A 1 579 ? -34.126 4.080 -1.200 1.00 78.88 579 GLY A CA 1
ATOM 4540 C C . GLY A 1 579 ? -35.556 3.525 -1.218 1.00 78.88 579 GLY A C 1
ATOM 4541 O O . GLY A 1 579 ? -36.222 3.553 -0.185 1.00 78.88 579 GLY A O 1
ATOM 4542 N N . LEU A 1 580 ? -36.042 3.006 -2.354 1.00 85.62 580 LEU A N 1
ATOM 4543 C CA . LEU A 1 580 ? -37.315 2.281 -2.407 1.00 85.62 580 LEU A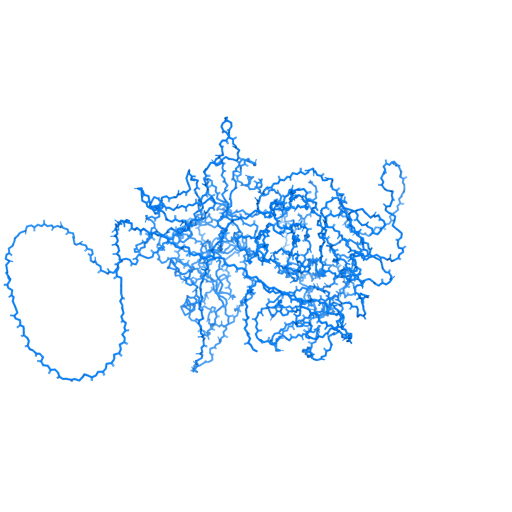 CA 1
ATOM 4544 C C . LEU A 1 580 ? -37.328 1.118 -1.399 1.00 85.62 580 LEU A C 1
ATOM 4546 O O . LEU A 1 580 ? -36.389 0.330 -1.333 1.00 85.62 580 LEU A O 1
ATOM 4550 N N . ALA A 1 581 ? -38.421 0.981 -0.642 1.00 84.06 581 ALA A N 1
ATOM 4551 C CA . ALA A 1 581 ? -38.579 -0.073 0.368 1.00 84.06 581 ALA A CA 1
ATOM 4552 C C . ALA A 1 581 ? -38.872 -1.469 -0.225 1.00 84.06 581 ALA A C 1
ATOM 4554 O O . ALA A 1 581 ? -38.817 -2.473 0.484 1.00 84.06 581 ALA A O 1
ATOM 4555 N N . THR A 1 582 ? -39.193 -1.544 -1.518 1.00 87.56 582 THR A N 1
ATOM 4556 C CA . THR A 1 582 ? -39.440 -2.783 -2.265 1.00 87.56 582 THR A CA 1
ATOM 4557 C C . THR A 1 582 ? -38.414 -2.945 -3.389 1.00 87.56 582 THR A C 1
ATOM 4559 O O . THR A 1 582 ? -37.986 -1.947 -3.974 1.00 87.56 582 THR A O 1
ATOM 4562 N N . PRO A 1 583 ? -38.007 -4.186 -3.719 1.00 90.62 583 PRO A N 1
ATOM 4563 C CA . PRO A 1 583 ? -37.068 -4.419 -4.805 1.00 90.62 583 PRO A CA 1
ATOM 4564 C C . PRO A 1 583 ? -37.704 -4.111 -6.165 1.00 90.62 583 PRO A C 1
ATOM 4566 O O . PRO A 1 583 ? -38.900 -4.316 -6.386 1.00 90.62 583 PRO A O 1
ATOM 4569 N N . ALA A 1 584 ? -36.873 -3.660 -7.099 1.00 89.38 584 ALA A N 1
ATOM 4570 C CA . ALA A 1 584 ? -37.233 -3.432 -8.485 1.00 89.38 584 ALA A CA 1
ATOM 4571 C C . ALA A 1 584 ? -37.743 -4.721 -9.152 1.00 89.38 584 ALA A C 1
ATOM 4573 O O . ALA A 1 584 ? -37.081 -5.759 -9.143 1.00 89.38 584 ALA A O 1
ATOM 4574 N N . SER A 1 585 ? -38.913 -4.642 -9.787 1.00 84.88 585 SER A N 1
ATOM 4575 C CA . SER A 1 585 ? -39.460 -5.742 -10.584 1.00 84.88 585 SER A CA 1
ATOM 4576 C C . SER A 1 585 ? -38.638 -5.945 -11.859 1.00 84.88 585 SER A C 1
ATOM 4578 O O . SER A 1 585 ? -38.458 -5.011 -12.639 1.00 84.88 585 SER A O 1
ATOM 4580 N N . ALA A 1 586 ? -38.210 -7.184 -12.120 1.00 75.75 586 ALA A N 1
ATOM 4581 C CA . ALA A 1 586 ? -37.413 -7.539 -13.299 1.00 75.75 586 ALA A CA 1
ATOM 4582 C C . ALA A 1 586 ? -38.097 -7.242 -14.652 1.00 75.75 586 ALA A C 1
ATOM 4584 O O . ALA A 1 586 ? -37.421 -7.152 -15.674 1.00 75.75 586 ALA A O 1
ATOM 4585 N N . GLN A 1 587 ? -39.423 -7.065 -14.661 1.00 72.94 587 GLN A N 1
ATOM 4586 C CA . GLN A 1 587 ? -40.206 -6.716 -15.852 1.00 72.94 587 GLN A CA 1
ATOM 4587 C C . GLN A 1 587 ? -40.290 -5.202 -16.113 1.00 72.94 587 GLN A C 1
ATOM 4589 O O . GLN A 1 587 ? -40.791 -4.797 -17.159 1.00 72.94 587 GLN A O 1
ATOM 4594 N N . HIS A 1 588 ? -39.836 -4.360 -15.179 1.00 80.69 588 HIS A N 1
ATOM 4595 C CA . HIS A 1 588 ? -39.953 -2.906 -15.286 1.00 80.69 588 HIS A CA 1
ATOM 4596 C C . HIS A 1 588 ? -38.678 -2.261 -15.842 1.00 80.69 588 HIS A C 1
ATOM 4598 O O . HIS A 1 588 ? -37.553 -2.662 -15.535 1.00 80.69 588 HIS A O 1
ATOM 4604 N N . LEU A 1 589 ? -38.877 -1.216 -16.646 1.00 88.75 589 LEU A N 1
ATOM 4605 C CA . LEU A 1 589 ? -37.822 -0.322 -17.107 1.00 88.75 589 LEU A CA 1
ATOM 4606 C C . LEU A 1 589 ? -37.588 0.746 -16.030 1.00 88.75 589 LEU A C 1
ATOM 4608 O O . LEU A 1 589 ? -38.470 1.556 -15.746 1.00 88.75 589 LEU A O 1
ATOM 4612 N N . LEU A 1 590 ? -36.418 0.722 -15.401 1.00 90.88 590 LEU A N 1
ATOM 4613 C CA . LEU A 1 590 ? -36.037 1.646 -14.337 1.00 90.88 590 LEU A CA 1
ATOM 4614 C C . LEU A 1 590 ? -35.507 2.940 -14.949 1.00 90.88 590 LEU A C 1
ATOM 4616 O O . LEU A 1 590 ? -34.697 2.890 -15.872 1.00 90.88 590 LEU A O 1
ATOM 4620 N N . THR A 1 591 ? -35.951 4.087 -14.431 1.00 92.38 591 THR A N 1
ATOM 4621 C CA . THR A 1 591 ? -35.442 5.407 -14.834 1.00 92.38 591 THR A CA 1
ATOM 4622 C C . THR A 1 591 ? -34.416 5.897 -13.816 1.00 92.38 591 THR A C 1
ATOM 4624 O O . THR A 1 591 ? -34.689 5.869 -12.618 1.00 92.38 591 THR A O 1
ATOM 4627 N N . PHE A 1 592 ? -33.258 6.360 -14.290 1.00 94.00 592 PHE A N 1
ATOM 4628 C CA . PHE A 1 592 ? -32.138 6.800 -13.457 1.00 94.00 592 PHE A CA 1
ATOM 4629 C C . PHE A 1 592 ? -31.843 8.294 -13.616 1.00 94.00 592 PHE A C 1
ATOM 4631 O O . PHE A 1 592 ? -31.957 8.865 -14.706 1.00 94.00 592 PHE A O 1
ATOM 4638 N N . ALA A 1 593 ? -31.408 8.905 -12.516 1.00 93.38 593 ALA A N 1
ATOM 4639 C CA . ALA A 1 593 ? -30.926 10.277 -12.435 1.00 93.38 593 ALA A CA 1
ATOM 4640 C C . ALA A 1 593 ? -29.529 10.316 -11.776 1.00 93.38 593 ALA A C 1
ATOM 4642 O O . ALA A 1 593 ? -29.181 9.373 -11.054 1.00 93.38 593 ALA A O 1
ATOM 4643 N N . PRO A 1 594 ? -28.743 11.391 -11.989 1.00 93.56 594 PRO A N 1
ATOM 4644 C CA . PRO A 1 594 ? -27.437 11.562 -11.357 1.00 93.56 594 PRO A CA 1
ATOM 4645 C C . PRO A 1 594 ? -27.493 11.389 -9.835 1.00 93.56 594 PRO A C 1
ATOM 4647 O O . PRO A 1 594 ? -28.378 11.936 -9.179 1.00 93.56 594 PRO A O 1
ATOM 4650 N N . GLY A 1 595 ? -26.547 10.640 -9.269 1.00 93.88 595 GLY A N 1
ATOM 4651 C CA . GLY A 1 595 ? -26.436 10.460 -7.816 1.00 93.88 595 GLY A CA 1
ATOM 4652 C C . GLY A 1 595 ? -27.462 9.509 -7.191 1.00 93.88 595 GLY A C 1
ATOM 4653 O O . GLY A 1 595 ? -27.405 9.273 -5.986 1.00 93.88 595 GLY A O 1
ATOM 4654 N N . MET A 1 596 ? -28.364 8.893 -7.965 1.00 95.81 596 MET A N 1
ATOM 4655 C CA . MET A 1 596 ? -29.178 7.797 -7.433 1.00 95.81 596 MET A CA 1
ATOM 4656 C C . MET A 1 596 ? -28.283 6.643 -6.967 1.00 95.81 596 MET A C 1
ATOM 4658 O O . MET A 1 596 ? -27.442 6.150 -7.722 1.00 95.81 596 MET A O 1
ATOM 4662 N N . THR A 1 597 ? -28.502 6.188 -5.735 1.00 95.56 597 THR A N 1
ATOM 4663 C CA . THR A 1 597 ? -27.856 4.986 -5.204 1.00 95.56 597 THR A CA 1
ATOM 4664 C C . THR A 1 597 ? -28.652 3.751 -5.615 1.00 95.56 597 THR A C 1
ATOM 4666 O O . THR A 1 597 ? -29.875 3.699 -5.463 1.00 95.56 597 THR A O 1
ATOM 4669 N N . VAL A 1 598 ? -27.950 2.749 -6.136 1.00 95.12 598 VAL A N 1
ATOM 4670 C CA . VAL A 1 598 ? -28.472 1.431 -6.503 1.00 95.12 598 VAL A CA 1
ATOM 4671 C C . VAL A 1 598 ? -27.818 0.405 -5.591 1.00 95.12 598 VAL A C 1
ATOM 4673 O O . VAL A 1 598 ? -26.630 0.129 -5.739 1.00 95.12 598 VAL A O 1
ATOM 4676 N N . THR A 1 599 ? -28.574 -0.191 -4.676 1.00 94.00 599 THR A N 1
ATOM 4677 C CA . THR A 1 599 ? -28.062 -1.271 -3.824 1.00 94.00 599 THR A CA 1
ATOM 4678 C C . THR A 1 599 ? -28.484 -2.624 -4.383 1.00 94.00 599 THR A C 1
ATOM 4680 O O . THR A 1 599 ? -29.669 -2.846 -4.647 1.00 94.00 599 THR A O 1
ATOM 4683 N N . VAL A 1 600 ? -27.529 -3.540 -4.533 1.00 93.00 600 VAL A N 1
ATOM 4684 C CA . VAL A 1 600 ? -27.779 -4.941 -4.897 1.00 93.00 600 VAL A CA 1
ATOM 4685 C C . VAL A 1 600 ? -27.454 -5.830 -3.702 1.00 93.00 600 VAL A C 1
ATOM 4687 O O . VAL A 1 600 ? -26.427 -5.655 -3.045 1.00 93.00 600 VAL A O 1
ATOM 4690 N N . LEU A 1 601 ? -28.336 -6.780 -3.402 1.00 92.44 601 LEU A N 1
ATOM 4691 C CA . LEU A 1 601 ? -28.172 -7.723 -2.296 1.00 92.44 601 LEU A CA 1
ATOM 4692 C C . LEU A 1 601 ? -28.834 -9.080 -2.601 1.00 92.44 601 LEU A C 1
ATOM 4694 O O . LEU A 1 601 ? -29.800 -9.117 -3.367 1.00 92.44 601 LEU A O 1
ATOM 4698 N N . PRO A 1 602 ? -28.353 -10.195 -2.018 1.00 91.44 602 PRO A N 1
ATOM 4699 C CA . PRO A 1 602 ? -28.999 -11.502 -2.153 1.00 91.44 602 PRO A CA 1
ATOM 4700 C C . PRO A 1 602 ? -30.447 -11.494 -1.647 1.00 91.44 602 PRO A C 1
ATOM 4702 O O . PRO A 1 602 ? -30.770 -10.815 -0.666 1.00 91.44 602 PRO A O 1
ATOM 4705 N N . ALA A 1 603 ? -31.326 -12.255 -2.302 1.00 86.56 603 ALA A N 1
ATOM 4706 C CA . ALA A 1 603 ? -32.749 -12.268 -1.985 1.00 86.56 603 ALA A CA 1
ATOM 4707 C C . ALA A 1 603 ? -33.054 -12.600 -0.510 1.00 86.56 603 ALA A C 1
ATOM 4709 O O . ALA A 1 603 ? -32.507 -13.533 0.074 1.00 86.56 603 ALA A O 1
ATOM 4710 N N . GLY A 1 604 ? -33.987 -11.842 0.078 1.00 81.25 604 GLY A N 1
ATOM 4711 C CA . GLY A 1 604 ? -34.513 -12.084 1.428 1.00 81.25 604 GLY A CA 1
ATOM 4712 C C . GLY A 1 604 ? -33.898 -11.231 2.542 1.00 81.25 604 GLY A C 1
ATOM 4713 O O . GLY A 1 604 ? -34.459 -11.197 3.633 1.00 81.25 604 GLY A O 1
ATOM 4714 N N . LEU A 1 605 ? -32.816 -10.486 2.281 1.00 81.00 605 LEU A N 1
ATOM 4715 C CA . LEU A 1 605 ? -32.193 -9.596 3.279 1.00 81.00 605 LEU A CA 1
ATOM 4716 C C . LEU A 1 605 ? -32.906 -8.236 3.456 1.00 81.00 605 LEU A C 1
ATOM 4718 O O . LEU A 1 605 ? -32.562 -7.482 4.364 1.00 81.00 605 LEU A O 1
ATOM 4722 N N . GLY A 1 606 ? -33.908 -7.930 2.623 1.00 79.62 606 GLY A N 1
ATOM 4723 C CA . GLY A 1 606 ? -34.729 -6.718 2.722 1.00 79.62 606 GLY A CA 1
ATOM 4724 C C . GLY A 1 606 ? -34.051 -5.436 2.221 1.00 79.62 606 GLY A C 1
ATOM 4725 O O . GLY A 1 606 ? -32.887 -5.429 1.822 1.00 79.62 606 GLY A O 1
ATOM 4726 N N . ALA A 1 607 ? -34.804 -4.332 2.218 1.00 79.56 607 ALA A N 1
ATOM 4727 C CA . ALA A 1 607 ? -34.293 -3.037 1.775 1.00 79.56 607 ALA A CA 1
ATOM 4728 C C . ALA A 1 607 ? -33.157 -2.534 2.695 1.00 79.56 607 ALA A C 1
ATOM 4730 O O . ALA A 1 607 ? -33.227 -2.704 3.916 1.00 79.56 607 ALA A O 1
ATOM 4731 N N . PRO A 1 608 ? -32.107 -1.897 2.148 1.00 80.94 608 PRO A N 1
ATOM 4732 C CA . PRO A 1 608 ? -31.058 -1.296 2.959 1.00 80.94 608 PRO A CA 1
ATOM 4733 C C . PRO A 1 608 ? -31.591 -0.083 3.732 1.00 80.94 608 PRO A C 1
ATOM 4735 O O . PRO A 1 608 ? -32.256 0.784 3.170 1.00 80.94 608 PRO A O 1
ATOM 4738 N N . ALA A 1 609 ? -31.228 0.022 5.011 1.00 77.19 609 ALA A N 1
ATOM 4739 C CA .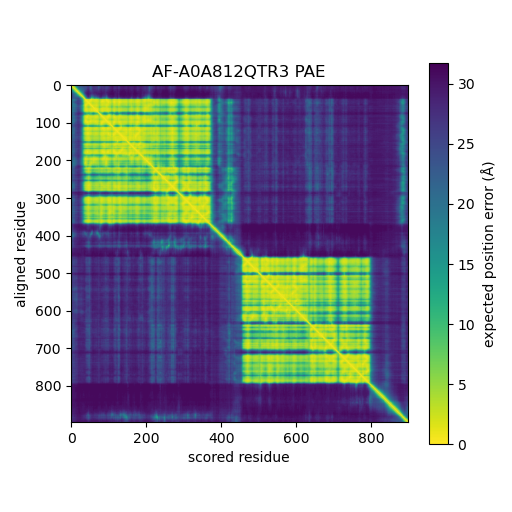 ALA A 1 609 ? -31.277 1.303 5.703 1.00 77.19 609 ALA A CA 1
ATOM 4740 C C . ALA A 1 609 ? -30.225 2.239 5.085 1.00 77.19 609 ALA A C 1
ATOM 4742 O O . ALA A 1 609 ? -29.056 1.868 4.978 1.00 77.19 609 ALA A O 1
ATOM 4743 N N . GLY A 1 610 ? -30.647 3.438 4.694 1.00 76.88 610 GLY A N 1
ATOM 4744 C CA . GLY A 1 610 ? -29.791 4.517 4.208 1.00 76.88 610 GLY A CA 1
ATOM 4745 C C . GLY A 1 610 ? -30.398 5.860 4.606 1.00 76.88 610 GLY A C 1
ATOM 4746 O O . GLY A 1 610 ? -31.607 5.947 4.827 1.00 76.88 610 GLY A O 1
ATOM 4747 N N . THR A 1 611 ? -29.571 6.894 4.731 1.00 87.25 611 THR A N 1
ATOM 4748 C CA . THR A 1 611 ? -30.009 8.240 5.138 1.00 87.25 611 THR A CA 1
ATOM 4749 C C . THR A 1 611 ? -29.932 9.220 3.970 1.00 87.25 611 THR A C 1
ATOM 4751 O O . THR A 1 611 ? -29.300 8.930 2.951 1.00 87.25 611 THR A O 1
ATOM 4754 N N . MET A 1 612 ? -30.570 10.388 4.076 1.00 91.94 612 MET A N 1
ATOM 4755 C CA . MET A 1 612 ? -30.344 11.466 3.112 1.00 91.94 612 MET A CA 1
ATOM 4756 C C . MET A 1 612 ? -29.250 12.400 3.622 1.00 91.94 612 MET A C 1
ATOM 4758 O O . MET A 1 612 ? -29.191 12.725 4.806 1.00 91.94 612 MET A O 1
ATOM 4762 N N . LEU A 1 613 ? -28.397 12.878 2.713 1.00 93.69 613 LEU A N 1
ATOM 4763 C CA . LEU A 1 613 ? -27.314 13.804 3.059 1.00 93.69 613 LEU A CA 1
ATOM 4764 C C . LEU A 1 613 ? -27.848 15.090 3.717 1.00 93.69 613 LEU A C 1
ATOM 4766 O O . LEU A 1 613 ? -27.213 15.626 4.617 1.00 93.69 613 LEU A O 1
ATOM 4770 N N . ALA A 1 614 ? -29.042 15.541 3.319 1.00 93.31 614 ALA A N 1
ATOM 4771 C CA . ALA A 1 614 ? -29.728 16.670 3.942 1.00 93.31 614 ALA A CA 1
ATOM 4772 C C . ALA A 1 614 ? -30.037 16.444 5.435 1.00 93.31 614 ALA A C 1
ATOM 4774 O O . ALA A 1 614 ? -29.926 17.389 6.211 1.00 93.31 614 ALA A O 1
ATOM 4775 N N . ASP A 1 615 ? -30.365 15.212 5.841 1.00 91.25 615 ASP A N 1
ATOM 4776 C CA . ASP A 1 615 ? -30.641 14.860 7.240 1.00 91.25 615 ASP A CA 1
ATOM 4777 C C . ASP A 1 615 ? -29.333 14.769 8.040 1.00 91.25 615 ASP A C 1
ATOM 4779 O O . ASP A 1 615 ? -29.222 15.338 9.127 1.00 91.25 615 ASP A O 1
ATOM 4783 N N . ASN A 1 616 ? -28.310 14.111 7.473 1.00 91.56 616 ASN A N 1
ATOM 4784 C CA . ASN A 1 616 ? -26.982 13.995 8.091 1.00 91.56 616 ASN A CA 1
ATOM 4785 C C . ASN A 1 616 ? -26.342 15.378 8.337 1.00 91.56 616 ASN A C 1
ATOM 4787 O O . ASN A 1 616 ? -25.597 15.549 9.298 1.00 91.56 616 ASN A O 1
ATOM 4791 N N . LEU A 1 617 ? -26.632 16.375 7.491 1.00 93.56 617 LEU A N 1
ATOM 4792 C CA . LEU A 1 617 ? -26.103 17.738 7.612 1.00 93.56 617 LEU A CA 1
ATOM 4793 C C . LEU A 1 617 ? -26.839 18.631 8.629 1.00 93.56 617 LEU A C 1
ATOM 4795 O O . LEU A 1 617 ? -26.475 19.797 8.775 1.00 93.56 617 LEU A O 1
ATOM 4799 N N . GLN A 1 618 ? -27.821 18.114 9.379 1.00 93.12 618 GLN A N 1
ATOM 4800 C CA . GLN A 1 618 ? -28.481 18.877 10.452 1.00 93.12 618 GLN A CA 1
ATOM 4801 C C . GLN A 1 618 ? -27.709 18.882 11.789 1.00 93.12 618 GLN A C 1
ATOM 4803 O O . GLN A 1 618 ? -28.057 19.648 12.683 1.00 93.12 618 GLN A O 1
ATOM 4808 N N . SER A 1 619 ? -26.677 18.044 11.954 1.00 89.12 619 SER A N 1
ATOM 4809 C CA . SER A 1 619 ? -25.830 17.975 13.160 1.00 89.12 619 SER A CA 1
ATOM 4810 C C . SER A 1 619 ? -24.485 17.309 12.848 1.00 89.12 619 SER A C 1
ATOM 4812 O O . SER A 1 619 ? -24.419 16.431 11.989 1.00 89.12 619 SER A O 1
ATOM 4814 N N . ALA A 1 620 ? -23.428 17.636 13.598 1.00 87.50 620 ALA A N 1
ATOM 4815 C CA . ALA A 1 620 ? -22.147 16.932 13.515 1.00 87.50 620 ALA A CA 1
ATOM 4816 C C . ALA A 1 620 ? -22.175 15.505 14.122 1.00 87.50 620 ALA A C 1
ATOM 4818 O O . ALA A 1 620 ? -21.150 14.821 14.162 1.00 87.50 620 ALA A O 1
ATOM 4819 N N . SER A 1 621 ? -23.332 15.009 14.577 1.00 85.88 621 SER A N 1
ATOM 4820 C CA . SER A 1 621 ? -23.460 13.693 15.213 1.00 85.88 621 SER A CA 1
ATOM 4821 C C . SER A 1 621 ? -23.449 12.512 14.223 1.00 85.88 621 SER A C 1
ATOM 4823 O O . SER A 1 621 ? -24.406 12.248 13.490 1.00 85.88 621 SER A O 1
ATOM 4825 N N . GLY A 1 622 ? -22.379 11.714 14.283 1.00 80.81 622 GLY A N 1
ATOM 4826 C CA . GLY A 1 622 ? -22.223 10.462 13.529 1.00 80.81 622 GLY A CA 1
ATOM 4827 C C . GLY A 1 622 ? -21.362 10.558 12.268 1.00 80.81 622 GLY A C 1
ATOM 4828 O O . GLY A 1 622 ? -21.318 9.593 11.515 1.00 80.81 622 GLY A O 1
ATOM 4829 N N . TRP A 1 623 ? -20.678 11.683 12.059 1.00 87.00 623 TRP A N 1
ATOM 4830 C CA . TRP A 1 623 ? -19.595 11.810 11.083 1.00 87.00 623 TRP A CA 1
ATOM 4831 C C . TRP A 1 623 ? -18.293 11.243 11.660 1.00 87.00 623 TRP A C 1
ATOM 4833 O O . TRP A 1 623 ? -17.956 11.542 12.806 1.00 87.00 623 TRP A O 1
ATOM 4843 N N . ASP A 1 624 ? -17.544 10.467 10.874 1.00 83.00 624 ASP A N 1
ATOM 4844 C CA . ASP A 1 624 ? -16.214 9.983 11.260 1.00 83.00 624 ASP A CA 1
ATOM 4845 C C . ASP A 1 624 ? -15.322 9.769 10.031 1.00 83.00 624 ASP A C 1
ATOM 4847 O O . ASP A 1 624 ? -15.378 8.745 9.352 1.00 83.00 624 ASP A O 1
ATOM 4851 N N . ARG A 1 625 ? -14.414 10.722 9.800 1.00 75.81 625 ARG A N 1
ATOM 4852 C CA . ARG A 1 625 ? -13.388 10.662 8.745 1.00 75.81 625 ARG A CA 1
ATOM 4853 C C . ARG A 1 625 ? -12.433 9.460 8.849 1.00 75.81 625 ARG A C 1
ATOM 4855 O O . ARG A 1 625 ? -11.695 9.194 7.907 1.00 75.81 625 ARG A O 1
ATOM 4862 N N . HIS A 1 626 ? -12.377 8.782 9.997 1.00 74.31 626 HIS A N 1
ATOM 4863 C CA . HIS A 1 626 ? -11.550 7.595 10.217 1.00 74.31 626 HIS A CA 1
ATOM 4864 C C . HIS A 1 626 ? -12.340 6.282 10.081 1.00 74.31 626 HIS A C 1
ATOM 4866 O O . HIS A 1 626 ? -11.729 5.210 10.112 1.00 74.31 626 HIS A O 1
ATOM 4872 N N . ALA A 1 627 ? -13.663 6.337 9.887 1.00 73.50 627 ALA A N 1
ATOM 4873 C CA . ALA A 1 627 ? -14.472 5.148 9.656 1.00 73.50 627 ALA A CA 1
ATOM 4874 C C . ALA A 1 627 ? -14.074 4.481 8.324 1.00 73.50 627 ALA A C 1
ATOM 4876 O O . ALA A 1 627 ? -14.008 5.157 7.293 1.00 73.50 627 ALA A O 1
ATOM 4877 N N . PRO A 1 628 ? -13.817 3.162 8.296 1.00 67.62 628 PRO A N 1
ATOM 4878 C CA . PRO A 1 628 ? -13.345 2.494 7.092 1.00 67.62 628 PRO A CA 1
ATOM 4879 C C . PRO A 1 628 ? -14.432 2.459 6.013 1.00 67.62 628 PRO A C 1
ATOM 4881 O O . PRO A 1 628 ? -15.492 1.858 6.193 1.00 67.62 628 PRO A O 1
ATOM 4884 N N . VAL A 1 629 ? -14.133 3.049 4.855 1.00 68.50 629 VAL A N 1
ATOM 4885 C CA . VAL A 1 629 ? -14.927 2.858 3.637 1.00 68.50 629 VAL A CA 1
ATOM 4886 C C . VAL A 1 629 ? -14.761 1.401 3.196 1.00 68.50 629 VAL A C 1
ATOM 4888 O O . VAL A 1 629 ? -13.678 0.993 2.780 1.00 68.50 629 VAL A O 1
ATOM 4891 N N . GLN A 1 630 ? -15.829 0.612 3.314 1.00 59.38 630 GLN A N 1
ATOM 4892 C CA . GLN A 1 630 ? -15.904 -0.752 2.790 1.00 59.38 630 GLN A CA 1
ATOM 4893 C C . GLN A 1 630 ? -15.768 -0.743 1.262 1.00 59.38 630 GLN A C 1
ATOM 4895 O O . GLN A 1 630 ? -16.317 0.126 0.572 1.00 59.38 630 GLN A O 1
ATOM 4900 N N . GLY A 1 631 ? -14.977 -1.686 0.762 1.00 51.09 631 GLY A N 1
ATOM 4901 C CA . GLY A 1 631 ? -14.325 -1.621 -0.539 1.00 51.09 631 GLY A CA 1
ATOM 4902 C C . GLY A 1 631 ? -13.054 -2.480 -0.535 1.00 51.09 631 GLY A C 1
ATOM 4903 O O . GLY A 1 631 ? -12.369 -2.546 0.492 1.00 51.09 631 GLY A O 1
ATOM 4904 N N . PRO A 1 632 ? -12.667 -3.104 -1.665 1.00 42.41 632 PRO A N 1
ATOM 4905 C CA . PRO A 1 632 ? -11.423 -3.864 -1.742 1.00 42.41 632 PRO A CA 1
ATOM 4906 C C . PRO A 1 632 ? -10.231 -2.944 -1.416 1.00 42.41 632 PRO A C 1
ATOM 4908 O O . PRO A 1 632 ? -10.072 -1.901 -2.060 1.00 42.41 632 PRO A O 1
ATOM 4911 N N . PRO A 1 633 ? -9.385 -3.285 -0.422 1.00 41.41 633 PRO A N 1
ATOM 4912 C CA . PRO A 1 633 ? -8.450 -2.328 0.155 1.00 41.41 633 PRO A CA 1
ATOM 4913 C C . PRO A 1 633 ? -7.450 -1.824 -0.886 1.00 41.41 633 PRO A C 1
ATOM 4915 O O . PRO A 1 633 ? -6.798 -2.623 -1.563 1.00 41.41 633 PRO A O 1
ATOM 4918 N N . VAL A 1 634 ? -7.306 -0.494 -0.958 1.00 40.25 634 VAL A N 1
ATOM 4919 C CA . VAL A 1 634 ? -6.590 0.262 -2.011 1.00 40.25 634 VAL A CA 1
ATOM 4920 C C . VAL A 1 634 ? -5.157 -0.229 -2.261 1.00 40.25 634 VAL A C 1
ATOM 4922 O O . VAL A 1 634 ? -4.640 -0.119 -3.368 1.00 40.25 634 VAL A O 1
ATOM 4925 N N . LEU A 1 635 ? -4.537 -0.840 -1.249 1.00 40.94 635 LEU A N 1
ATOM 4926 C CA . LEU A 1 635 ? -3.180 -1.390 -1.275 1.00 40.94 635 LEU A CA 1
ATOM 4927 C C . LEU A 1 635 ? -3.055 -2.754 -1.993 1.00 40.94 635 LEU A C 1
ATOM 4929 O O . LEU A 1 635 ? -1.958 -3.303 -2.092 1.00 40.94 635 LEU A O 1
ATOM 4933 N N . SER A 1 636 ? -4.150 -3.324 -2.507 1.00 47.44 636 SER A N 1
ATOM 4934 C CA . SER A 1 636 ? -4.184 -4.652 -3.145 1.00 47.44 636 SER A CA 1
ATOM 4935 C C . SER A 1 636 ? -3.673 -4.640 -4.595 1.00 47.44 636 SER A C 1
ATOM 4937 O O . SER A 1 636 ? -4.362 -5.102 -5.501 1.00 47.44 636 SER A O 1
ATOM 4939 N N . PHE A 1 637 ? -2.452 -4.149 -4.831 1.00 57.53 637 PHE A N 1
ATOM 4940 C CA . PHE A 1 637 ? -1.849 -3.922 -6.160 1.00 57.53 637 PHE A CA 1
ATOM 4941 C C . PHE A 1 637 ? -1.503 -5.195 -6.984 1.00 57.53 637 PHE A C 1
ATOM 4943 O O . PHE A 1 637 ? -0.550 -5.201 -7.761 1.00 57.53 637 PHE A O 1
ATOM 4950 N N . ASN A 1 638 ? -2.266 -6.284 -6.840 1.00 74.25 638 ASN A N 1
ATOM 4951 C CA . ASN A 1 638 ? -2.160 -7.512 -7.646 1.00 74.25 638 ASN A CA 1
ATOM 4952 C C . ASN A 1 638 ? -3.252 -7.599 -8.742 1.00 74.25 638 ASN A C 1
ATOM 4954 O O . ASN A 1 638 ? -3.419 -8.639 -9.376 1.00 74.25 638 ASN A O 1
ATOM 4958 N N . SER A 1 639 ? -4.026 -6.536 -8.951 1.00 85.12 639 SER A N 1
ATOM 4959 C CA . SER A 1 639 ? -5.144 -6.430 -9.897 1.00 85.12 639 SER A CA 1
ATOM 4960 C C . SER A 1 639 ? -4.742 -5.743 -11.207 1.00 85.12 639 SER A C 1
ATOM 4962 O O . SER A 1 639 ? -4.042 -4.730 -11.214 1.00 85.12 639 SER A O 1
ATOM 4964 N N . TYR A 1 640 ? -5.215 -6.274 -12.335 1.00 89.44 640 TYR A N 1
ATOM 4965 C CA . TYR A 1 640 ? -4.861 -5.825 -13.684 1.00 89.44 640 TYR A CA 1
ATOM 4966 C C . TYR A 1 640 ? -6.102 -5.725 -14.571 1.00 89.44 640 TYR A C 1
ATOM 4968 O O . TYR A 1 640 ? -6.972 -6.592 -14.510 1.00 89.44 640 TYR A O 1
ATOM 4976 N N . LEU A 1 641 ? -6.169 -4.716 -15.444 1.00 93.25 641 LEU A N 1
ATOM 4977 C CA . LEU A 1 641 ? -7.179 -4.672 -16.504 1.00 93.25 641 LEU A CA 1
ATOM 4978 C C . LEU A 1 641 ? -6.621 -5.373 -17.746 1.00 93.25 641 LEU A C 1
ATOM 4980 O O . LEU A 1 641 ? -5.672 -4.887 -18.360 1.00 93.25 641 LEU A O 1
ATOM 4984 N N . LEU A 1 642 ? -7.206 -6.510 -18.117 1.00 94.44 642 LEU A N 1
ATOM 4985 C CA . LEU A 1 642 ? -6.866 -7.243 -19.331 1.00 94.44 642 LEU A CA 1
ATOM 4986 C C . LEU A 1 642 ? -7.677 -6.690 -20.505 1.00 94.44 642 LEU A C 1
ATOM 4988 O O . LEU A 1 642 ? -8.891 -6.876 -20.574 1.00 94.44 642 LEU A O 1
ATOM 4992 N N . LEU A 1 643 ? -6.999 -6.040 -21.445 1.00 94.81 643 LEU A N 1
ATOM 4993 C CA . LEU A 1 643 ? -7.525 -5.713 -22.765 1.00 94.81 643 LEU A CA 1
ATOM 4994 C C . LEU A 1 643 ? -7.250 -6.892 -23.699 1.00 94.81 643 LEU A C 1
ATOM 4996 O O . LEU A 1 643 ? -6.128 -7.394 -23.754 1.00 94.81 643 LEU A O 1
ATOM 5000 N N . THR A 1 644 ? -8.257 -7.341 -24.442 1.00 90.44 644 THR A N 1
ATOM 5001 C CA . THR A 1 644 ? -8.129 -8.486 -25.355 1.00 90.44 644 THR A CA 1
ATOM 5002 C C . THR A 1 644 ? -8.569 -8.102 -26.767 1.00 90.44 644 THR A C 1
ATOM 5004 O O . THR A 1 644 ? -8.855 -6.937 -27.040 1.00 90.44 644 THR A O 1
ATOM 5007 N N . ASP A 1 645 ? -8.630 -9.070 -27.681 1.00 83.00 645 ASP A N 1
ATOM 5008 C CA . ASP A 1 645 ? -9.328 -8.912 -28.966 1.00 83.00 645 ASP A CA 1
ATOM 5009 C C . ASP A 1 645 ? -10.870 -8.937 -28.828 1.00 83.00 645 ASP A C 1
ATOM 5011 O O . ASP A 1 645 ? -11.583 -8.764 -29.814 1.00 83.00 645 ASP A O 1
ATOM 5015 N N . GLY A 1 646 ? -11.387 -9.143 -27.611 1.00 83.38 646 GLY A N 1
ATOM 5016 C CA . GLY A 1 646 ? -12.785 -8.955 -27.228 1.00 83.38 646 GLY A CA 1
ATOM 5017 C C . GLY A 1 646 ? -12.921 -7.970 -26.060 1.00 83.38 646 GLY A C 1
ATOM 5018 O O . GLY A 1 646 ? -12.130 -7.039 -25.917 1.00 83.38 646 GLY A O 1
ATOM 5019 N N . MET A 1 647 ? -13.927 -8.174 -25.206 1.00 81.44 647 MET A N 1
ATOM 5020 C CA . MET A 1 647 ? -14.201 -7.271 -24.079 1.00 81.44 647 MET A CA 1
ATOM 5021 C C . MET A 1 647 ? -13.027 -7.185 -23.079 1.00 81.44 647 MET A C 1
ATOM 5023 O O . MET A 1 647 ? -12.382 -8.208 -22.810 1.00 81.44 647 MET A O 1
ATOM 5027 N N . PRO A 1 648 ? -12.781 -6.003 -22.476 1.00 90.25 648 PRO A N 1
ATOM 5028 C CA . PRO A 1 648 ? -11.928 -5.869 -21.299 1.00 90.25 648 PRO A CA 1
ATOM 5029 C C . PRO A 1 648 ? -12.418 -6.723 -20.122 1.00 90.25 648 PRO A C 1
ATOM 5031 O O . PRO A 1 648 ? -13.617 -6.978 -19.996 1.00 90.25 648 PRO A O 1
ATOM 5034 N N . ARG A 1 649 ? -11.500 -7.148 -19.246 1.00 87.62 649 ARG A N 1
ATOM 5035 C CA . ARG A 1 649 ? -11.810 -7.864 -17.994 1.00 87.62 649 ARG A CA 1
ATOM 5036 C C . ARG A 1 649 ? -10.838 -7.487 -16.883 1.00 87.62 649 ARG A C 1
ATOM 5038 O O . ARG A 1 649 ? -9.631 -7.478 -17.117 1.00 87.62 649 ARG A O 1
ATOM 5045 N N . VAL A 1 650 ? -11.328 -7.256 -15.667 1.00 89.19 650 VAL A N 1
ATOM 5046 C CA . VAL A 1 650 ? -10.462 -7.197 -14.480 1.00 89.19 650 VAL A CA 1
ATOM 5047 C C . VAL A 1 650 ? -9.964 -8.605 -14.130 1.00 89.19 650 VAL A C 1
ATOM 5049 O O . VAL A 1 650 ? -10.713 -9.580 -14.166 1.00 89.19 650 VAL A O 1
ATOM 5052 N N . TYR A 1 651 ? -8.679 -8.713 -13.802 1.00 88.19 651 TYR A N 1
ATOM 5053 C CA . TYR A 1 651 ? -8.011 -9.931 -13.355 1.00 88.19 651 TYR A CA 1
ATOM 5054 C C . TYR A 1 651 ? -7.271 -9.657 -12.047 1.00 88.19 651 TYR A C 1
ATOM 5056 O O . TYR A 1 651 ? -6.338 -8.854 -12.011 1.00 88.19 651 TYR A O 1
ATOM 5064 N N . VAL A 1 652 ? -7.674 -10.335 -10.974 1.00 84.69 652 VAL A N 1
ATOM 5065 C CA . VAL A 1 652 ? -6.980 -10.292 -9.681 1.00 84.69 652 VAL A CA 1
ATOM 5066 C C . VAL A 1 652 ? -5.999 -11.460 -9.628 1.00 84.69 652 VAL A C 1
ATOM 5068 O O . VAL A 1 652 ? -6.405 -12.620 -9.658 1.00 84.69 652 VAL A O 1
ATOM 5071 N N . ALA A 1 653 ? -4.704 -11.161 -9.577 1.00 79.00 653 ALA A N 1
ATOM 5072 C CA . ALA A 1 653 ? -3.664 -12.175 -9.534 1.00 79.00 653 ALA A CA 1
ATOM 5073 C C . ALA A 1 653 ? -3.486 -12.735 -8.118 1.00 79.00 653 ALA A C 1
ATOM 5075 O O . ALA A 1 653 ? -3.289 -11.993 -7.154 1.00 79.00 653 ALA A O 1
ATOM 5076 N N . ASP A 1 654 ? -3.471 -14.061 -8.011 1.00 71.12 654 ASP A N 1
ATOM 5077 C CA . ASP A 1 654 ? -3.064 -14.765 -6.799 1.00 71.12 654 ASP A CA 1
ATOM 5078 C C . ASP A 1 654 ? -1.575 -14.483 -6.512 1.00 71.12 654 ASP A C 1
ATOM 5080 O O . ASP A 1 654 ? -0.682 -14.845 -7.287 1.00 71.12 654 ASP A O 1
ATOM 5084 N N . SER A 1 655 ? -1.305 -13.821 -5.384 1.00 63.19 655 SER A N 1
ATOM 5085 C CA . SER A 1 655 ? 0.044 -13.431 -4.963 1.00 63.19 655 SER A CA 1
ATOM 5086 C C . SER A 1 655 ? 0.952 -14.634 -4.683 1.00 63.19 655 SER A C 1
ATOM 5088 O O . SER A 1 655 ? 2.161 -14.547 -4.909 1.00 63.19 655 SER A O 1
ATOM 5090 N N . THR A 1 656 ? 0.387 -15.784 -4.296 1.00 53.22 656 THR A N 1
ATOM 5091 C CA . THR A 1 656 ? 1.122 -17.050 -4.130 1.00 53.22 656 THR A CA 1
ATOM 5092 C C . THR A 1 656 ? 1.519 -17.663 -5.479 1.00 53.22 656 THR A C 1
ATOM 5094 O O . THR A 1 656 ? 2.509 -18.391 -5.576 1.00 53.22 656 THR A O 1
ATOM 5097 N N . ARG A 1 657 ? 0.801 -17.307 -6.555 1.00 58.88 657 ARG A N 1
ATOM 5098 C CA . ARG A 1 657 ? 1.017 -17.773 -7.934 1.00 58.88 657 ARG A CA 1
ATOM 5099 C C . ARG A 1 657 ? 1.688 -16.746 -8.845 1.00 58.88 657 ARG A C 1
ATOM 5101 O O . ARG A 1 657 ? 1.713 -16.952 -10.057 1.00 58.88 657 ARG A O 1
ATOM 5108 N N . ARG A 1 658 ? 2.357 -15.712 -8.308 1.00 58.53 658 ARG A N 1
ATOM 5109 C CA . ARG A 1 658 ? 3.219 -14.783 -9.088 1.00 58.53 658 ARG A CA 1
ATOM 5110 C C . ARG A 1 658 ? 4.158 -15.527 -10.070 1.00 58.53 658 ARG A C 1
ATOM 5112 O O . ARG A 1 658 ? 4.415 -15.052 -11.176 1.00 58.53 658 ARG A O 1
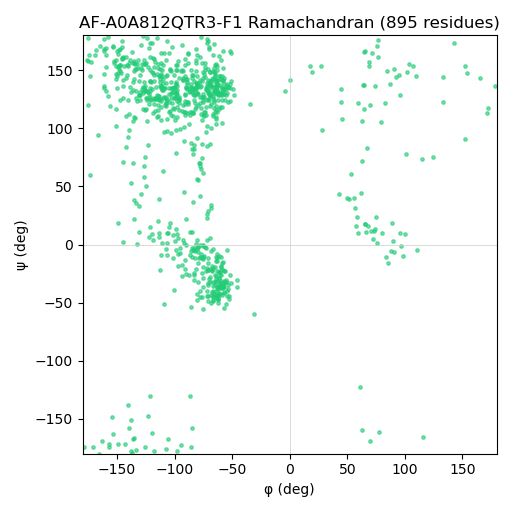ATOM 5119 N N . GLY A 1 659 ? 4.586 -16.750 -9.733 1.00 51.41 659 GLY A N 1
ATOM 5120 C CA . GLY A 1 659 ? 5.327 -17.662 -10.617 1.00 51.41 659 GLY A CA 1
ATOM 5121 C C . GLY A 1 659 ? 4.644 -18.031 -11.952 1.00 51.41 659 GLY A C 1
ATOM 5122 O O . GLY A 1 659 ? 5.340 -18.206 -12.952 1.00 51.41 659 GLY A O 1
ATOM 5123 N N . PHE A 1 660 ? 3.314 -18.095 -12.014 1.00 65.19 660 PHE A N 1
ATOM 5124 C CA . PHE A 1 660 ? 2.544 -18.578 -13.169 1.00 65.19 660 PHE A CA 1
ATOM 5125 C C . PHE A 1 660 ? 1.704 -17.496 -13.865 1.00 65.19 660 PHE A C 1
ATOM 5127 O O . PHE A 1 660 ? 1.013 -17.806 -14.826 1.00 65.19 660 PHE A O 1
ATOM 5134 N N . PHE A 1 661 ? 1.828 -16.226 -13.468 1.00 73.56 661 PHE A N 1
ATOM 5135 C CA . PHE A 1 661 ? 1.070 -15.067 -13.971 1.00 73.56 661 PHE A CA 1
ATOM 5136 C C . PHE A 1 661 ? 0.616 -15.129 -15.450 1.00 73.56 661 PHE A C 1
ATOM 5138 O O . PHE A 1 661 ? -0.579 -15.146 -15.731 1.00 73.56 661 PHE A O 1
ATOM 5145 N N . SER A 1 662 ? 1.547 -15.234 -16.406 1.00 77.69 662 SER A N 1
ATOM 5146 C CA . SER A 1 662 ? 1.244 -15.269 -17.852 1.00 77.69 662 SER A CA 1
ATOM 5147 C C . SER A 1 662 ? 0.571 -16.562 -18.343 1.00 77.69 662 SER A C 1
ATOM 5149 O O . SER A 1 662 ? -0.036 -16.574 -19.412 1.00 77.69 662 SER A O 1
ATOM 5151 N N . HIS A 1 663 ? 0.712 -17.662 -17.601 1.00 80.94 663 HIS A N 1
ATOM 5152 C CA . HIS A 1 663 ? 0.014 -18.929 -17.836 1.00 80.94 663 HIS A CA 1
ATOM 5153 C C . HIS A 1 663 ? -1.409 -18.857 -17.269 1.00 80.94 663 HIS A C 1
ATOM 5155 O O . HIS A 1 663 ? -2.357 -19.237 -17.950 1.00 80.94 663 HIS A O 1
ATOM 5161 N N . ASP A 1 664 ? -1.555 -18.294 -16.072 1.00 81.88 664 ASP A N 1
ATOM 5162 C CA . ASP A 1 664 ? -2.834 -18.150 -15.377 1.00 81.88 664 ASP A CA 1
ATOM 5163 C C . ASP A 1 664 ? -3.759 -17.173 -16.123 1.00 81.88 664 ASP A C 1
ATOM 5165 O O . ASP A 1 664 ? -4.895 -17.532 -16.417 1.00 81.88 664 ASP A O 1
ATOM 5169 N N . ILE A 1 665 ? -3.239 -16.027 -16.587 1.00 84.81 665 ILE A N 1
ATOM 5170 C CA . ILE A 1 665 ? -3.948 -15.109 -17.501 1.00 84.81 665 ILE A CA 1
ATOM 5171 C C . ILE A 1 665 ? -4.428 -15.829 -18.770 1.00 84.81 665 ILE A C 1
ATOM 5173 O O . ILE A 1 665 ? -5.566 -15.632 -19.197 1.00 84.81 665 ILE A O 1
ATOM 5177 N N . ALA A 1 666 ? -3.588 -16.674 -19.379 1.00 85.00 666 ALA A N 1
ATOM 5178 C CA . ALA A 1 666 ? -3.979 -17.412 -20.579 1.00 85.00 666 ALA A CA 1
ATOM 5179 C C . ALA A 1 666 ? -5.133 -18.385 -20.283 1.00 85.00 666 ALA A C 1
ATOM 5181 O O . ALA A 1 666 ? -6.112 -18.394 -21.027 1.00 85.00 666 ALA A O 1
ATOM 5182 N N . LEU A 1 667 ? -5.077 -19.125 -19.168 1.00 84.88 667 LEU A N 1
ATOM 5183 C CA . LEU A 1 667 ? -6.166 -20.005 -18.732 1.00 84.88 667 LEU A CA 1
ATOM 5184 C C . LEU A 1 667 ? -7.463 -19.232 -18.431 1.00 84.88 667 LEU A C 1
ATOM 5186 O O . LEU A 1 667 ? -8.524 -19.641 -18.898 1.00 84.88 667 LEU A O 1
ATOM 5190 N N . THR A 1 668 ? -7.396 -18.097 -17.724 1.00 84.38 668 THR A N 1
ATOM 5191 C CA . THR A 1 668 ? -8.563 -17.240 -17.424 1.00 84.38 668 THR A CA 1
ATOM 5192 C C . THR A 1 668 ? -9.235 -16.684 -18.686 1.00 84.38 668 THR A C 1
ATOM 5194 O O . THR A 1 668 ? -10.445 -16.453 -18.700 1.00 84.38 668 THR A O 1
ATOM 5197 N N . LEU A 1 669 ? -8.474 -16.498 -19.767 1.00 85.75 669 LEU A N 1
ATOM 5198 C CA . LEU A 1 669 ? -8.982 -16.070 -21.073 1.00 85.75 669 LEU A CA 1
ATOM 5199 C C . LEU A 1 669 ? -9.322 -17.239 -22.022 1.00 85.75 669 LEU A C 1
ATOM 5201 O O . LEU A 1 669 ? -9.685 -16.998 -23.171 1.00 85.75 669 LEU A O 1
ATOM 5205 N N . GLY A 1 670 ? -9.211 -18.496 -21.577 1.00 85.56 670 GLY A N 1
ATOM 5206 C CA . GLY A 1 670 ? -9.455 -19.683 -22.409 1.00 85.56 670 GLY A CA 1
ATOM 5207 C C . GLY A 1 670 ? -8.418 -19.903 -23.523 1.00 85.56 670 GLY A C 1
ATOM 5208 O O . GLY A 1 670 ? -8.666 -20.654 -24.464 1.00 85.56 670 GLY A O 1
ATOM 5209 N N . MET A 1 671 ? -7.261 -19.244 -23.439 1.00 84.94 671 MET A N 1
ATOM 5210 C CA . MET A 1 671 ? -6.188 -19.288 -24.431 1.00 84.94 671 MET A CA 1
ATOM 5211 C C . MET A 1 671 ? -5.150 -20.361 -24.087 1.00 84.94 671 MET A C 1
ATOM 5213 O O . MET A 1 671 ? -4.857 -20.625 -22.921 1.00 84.94 671 MET A O 1
ATOM 5217 N N . THR A 1 672 ? -4.507 -20.942 -25.102 1.00 80.38 672 THR A N 1
ATOM 5218 C CA . THR A 1 672 ? -3.377 -21.858 -24.891 1.00 80.38 672 THR A CA 1
ATOM 5219 C C . THR A 1 672 ? -2.182 -21.110 -24.273 1.00 80.38 672 THR A C 1
ATOM 5221 O O . THR A 1 672 ? -1.693 -20.150 -24.879 1.00 80.38 672 THR A O 1
ATOM 5224 N N . PRO A 1 673 ? -1.661 -21.531 -23.102 1.00 77.44 673 PRO A N 1
ATOM 5225 C CA . PRO A 1 673 ? -0.528 -20.865 -22.467 1.00 77.44 673 PRO A CA 1
ATOM 5226 C C . PRO A 1 673 ? 0.710 -20.793 -23.369 1.00 77.44 673 PRO A C 1
ATOM 5228 O O . PRO A 1 673 ? 1.062 -21.754 -24.049 1.00 77.44 673 PRO A O 1
ATOM 5231 N N . GLY A 1 674 ? 1.378 -19.638 -23.367 1.00 68.12 674 GLY A N 1
ATOM 5232 C CA . GLY A 1 674 ? 2.553 -19.363 -24.204 1.00 68.12 674 GLY A CA 1
ATOM 5233 C C . GLY A 1 674 ? 2.246 -18.856 -25.620 1.00 68.12 674 GLY A C 1
ATOM 5234 O O . GLY A 1 674 ? 3.137 -18.276 -26.237 1.00 68.12 674 GLY A O 1
ATOM 5235 N N . VAL A 1 675 ? 1.008 -18.995 -26.113 1.00 69.31 675 VAL A N 1
ATOM 5236 C CA . VAL A 1 675 ? 0.587 -18.456 -27.421 1.00 69.31 675 VAL A CA 1
ATOM 5237 C C . VAL A 1 675 ? 0.370 -16.933 -27.403 1.00 69.31 675 VAL A C 1
ATOM 5239 O O . VAL A 1 675 ? 1.011 -16.256 -28.208 1.00 69.31 675 VAL A O 1
ATOM 5242 N N . PRO A 1 676 ? -0.479 -16.344 -26.529 1.00 77.88 676 PRO A N 1
ATOM 5243 C CA . PRO A 1 676 ? -0.768 -14.914 -26.600 1.00 77.88 676 PRO A CA 1
ATOM 5244 C C . PRO A 1 676 ? 0.441 -14.060 -26.220 1.00 77.88 676 PRO A C 1
ATOM 5246 O O . PRO A 1 676 ? 1.126 -14.320 -25.223 1.00 77.88 676 PRO A O 1
ATOM 5249 N N . CYS A 1 677 ? 0.681 -12.997 -26.981 1.00 83.56 677 CYS A N 1
ATOM 5250 C CA . CYS A 1 677 ? 1.509 -11.887 -26.543 1.00 83.56 677 CYS A CA 1
ATOM 5251 C C . CYS A 1 677 ? 0.831 -11.183 -25.357 1.00 83.56 677 CYS A C 1
ATOM 5253 O O . CYS A 1 677 ? -0.389 -11.028 -25.345 1.00 83.56 677 CYS A O 1
ATOM 5255 N N . ILE A 1 678 ? 1.626 -10.783 -24.363 1.00 87.81 678 ILE A N 1
ATOM 5256 C CA . ILE A 1 678 ? 1.187 -9.965 -23.229 1.00 87.81 678 ILE A CA 1
ATOM 5257 C C . ILE A 1 678 ? 2.104 -8.744 -23.200 1.00 87.81 678 ILE A C 1
ATOM 5259 O O . ILE A 1 678 ? 3.327 -8.905 -23.202 1.00 87.81 678 ILE A O 1
ATOM 5263 N N . ARG A 1 679 ? 1.518 -7.547 -23.199 1.00 88.69 679 ARG A N 1
ATOM 5264 C CA . ARG A 1 679 ? 2.203 -6.249 -23.095 1.00 88.69 679 ARG A CA 1
ATOM 5265 C C . ARG A 1 679 ? 1.540 -5.415 -22.009 1.00 88.69 679 ARG A C 1
ATOM 5267 O O . ARG A 1 679 ? 0.331 -5.508 -21.839 1.00 88.69 679 ARG A O 1
ATOM 5274 N N . ALA A 1 680 ? 2.315 -4.604 -21.301 1.00 89.12 680 ALA A N 1
ATOM 5275 C CA . ALA A 1 680 ? 1.838 -3.754 -20.213 1.00 89.12 680 ALA A CA 1
ATOM 5276 C C . ALA A 1 680 ? 1.956 -2.279 -20.605 1.00 89.12 680 ALA A C 1
ATOM 5278 O O . ALA A 1 680 ? 2.937 -1.921 -21.249 1.00 89.12 680 ALA A O 1
ATOM 5279 N N . ALA A 1 681 ? 0.994 -1.443 -20.216 1.00 85.56 681 ALA A N 1
ATOM 5280 C CA . ALA A 1 681 ? 1.001 -0.020 -20.551 1.00 85.56 681 ALA A CA 1
ATOM 5281 C C . ALA A 1 681 ? 2.200 0.724 -19.929 1.00 85.56 681 ALA A C 1
ATOM 5283 O O . ALA A 1 681 ? 2.589 0.445 -18.786 1.00 85.56 681 ALA A O 1
ATOM 5284 N N . LEU A 1 682 ? 2.773 1.658 -20.698 1.00 77.62 682 LEU A N 1
ATOM 5285 C CA . LEU A 1 682 ? 3.925 2.490 -20.343 1.00 77.62 682 LEU A CA 1
ATOM 5286 C C . LEU A 1 682 ? 3.651 3.972 -20.702 1.00 77.62 682 LEU A C 1
ATOM 5288 O O . LEU A 1 682 ? 3.337 4.260 -21.854 1.00 77.62 682 LEU A O 1
ATOM 5292 N N . PRO A 1 683 ? 3.786 4.933 -19.764 1.00 80.81 683 PRO A N 1
ATOM 5293 C CA . PRO A 1 683 ? 3.891 4.727 -18.318 1.00 80.81 683 PRO A CA 1
ATOM 5294 C C . PRO A 1 683 ? 2.671 3.968 -17.771 1.00 80.81 683 PRO A C 1
ATOM 5296 O O . PRO A 1 683 ? 1.652 3.839 -18.447 1.00 80.81 683 PRO A O 1
ATOM 5299 N N . ARG A 1 684 ? 2.757 3.464 -16.535 1.00 80.19 684 ARG A N 1
ATOM 5300 C CA . ARG A 1 684 ? 1.587 2.863 -15.877 1.00 80.19 684 ARG A CA 1
ATOM 5301 C C . ARG A 1 684 ? 0.530 3.961 -15.670 1.00 80.19 684 ARG A C 1
ATOM 5303 O O . ARG A 1 684 ? 0.895 5.021 -15.155 1.00 80.19 684 ARG A O 1
ATOM 5310 N N . PRO A 1 685 ? -0.743 3.755 -16.049 1.00 80.19 685 PRO A N 1
ATOM 5311 C CA . PRO A 1 685 ? -1.776 4.752 -15.821 1.00 80.19 685 PRO A CA 1
ATOM 5312 C C . PRO A 1 685 ? -2.049 4.851 -14.320 1.00 80.19 685 PRO A C 1
ATOM 5314 O O . PRO A 1 685 ? -2.273 3.843 -13.648 1.00 80.19 685 PRO A O 1
ATOM 5317 N N . ALA A 1 686 ? -2.005 6.071 -13.794 1.00 78.31 686 ALA A N 1
ATOM 5318 C CA . ALA A 1 686 ? -2.403 6.346 -12.422 1.00 78.31 686 ALA A CA 1
ATOM 5319 C C . ALA A 1 686 ? -3.926 6.208 -12.261 1.00 78.31 686 ALA A C 1
ATOM 5321 O O . ALA A 1 686 ? -4.664 6.144 -13.240 1.00 78.31 686 ALA A O 1
ATOM 5322 N N . ASP A 1 687 ? -4.398 6.224 -11.014 1.00 79.75 687 ASP A N 1
ATOM 5323 C CA . ASP A 1 687 ? -5.805 6.452 -10.656 1.00 79.75 687 ASP A CA 1
ATOM 5324 C C . ASP A 1 687 ? -6.868 5.499 -11.248 1.00 79.75 687 ASP A C 1
ATOM 5326 O O . ASP A 1 687 ? -8.048 5.833 -11.213 1.00 79.75 687 ASP A O 1
ATOM 5330 N N . VAL A 1 688 ? -6.509 4.331 -11.783 1.00 87.12 688 VAL A N 1
ATOM 5331 C CA . VAL A 1 688 ? -7.479 3.434 -12.435 1.00 87.12 688 VAL A CA 1
ATOM 5332 C C . VAL A 1 688 ? -8.278 2.617 -11.410 1.00 87.12 688 VAL A C 1
ATOM 5334 O O . VAL A 1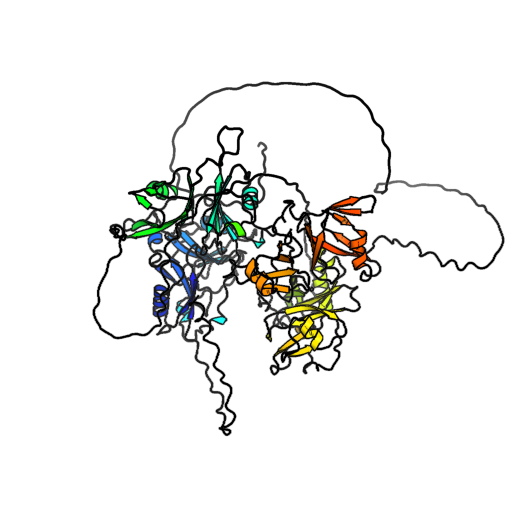 688 ? -7.704 1.946 -10.551 1.00 87.12 688 VAL A O 1
ATOM 5337 N N . PHE A 1 689 ? -9.608 2.622 -11.541 1.00 87.38 689 PHE A N 1
ATOM 5338 C CA . PHE A 1 689 ? -10.543 1.900 -10.667 1.00 87.38 689 PHE A CA 1
ATOM 5339 C C . PHE A 1 689 ? -11.665 1.277 -11.507 1.00 87.38 689 PHE A C 1
ATOM 5341 O O . PHE A 1 689 ? -12.599 1.965 -11.913 1.00 87.38 689 PHE A O 1
ATOM 5348 N N . MET A 1 690 ? -11.548 -0.012 -11.821 1.00 87.94 690 MET A N 1
ATOM 5349 C CA . MET A 1 690 ? -12.466 -0.730 -12.716 1.00 87.94 690 MET A CA 1
ATOM 5350 C C . MET A 1 690 ? -13.244 -1.772 -11.928 1.00 87.94 690 MET A C 1
ATOM 5352 O O . MET A 1 690 ? -12.668 -2.443 -11.078 1.00 87.94 690 MET A O 1
ATOM 5356 N N . ASP A 1 691 ? -14.536 -1.922 -12.215 1.00 85.12 691 ASP A N 1
ATOM 5357 C CA . ASP A 1 691 ? -15.420 -2.897 -11.568 1.00 85.12 691 ASP A CA 1
ATOM 5358 C C . ASP A 1 691 ? -15.321 -2.847 -10.025 1.00 85.12 691 ASP A C 1
ATOM 5360 O O . ASP A 1 691 ? -15.258 -3.879 -9.359 1.00 85.12 691 ASP A O 1
ATOM 5364 N N . GLY A 1 692 ? -15.229 -1.641 -9.448 1.00 82.69 692 GLY A N 1
ATOM 5365 C CA . GLY A 1 692 ? -15.071 -1.401 -8.008 1.00 82.69 692 GLY A CA 1
ATOM 5366 C C . GLY A 1 692 ? -13.712 -1.786 -7.411 1.00 82.69 692 GLY A C 1
ATOM 5367 O O . GLY A 1 692 ? -13.589 -1.834 -6.190 1.00 82.69 692 GLY A O 1
ATOM 5368 N N . ILE A 1 693 ? -12.706 -2.079 -8.241 1.00 84.12 693 ILE A N 1
ATOM 5369 C CA . ILE A 1 693 ? -11.391 -2.596 -7.845 1.00 84.12 693 ILE A CA 1
ATOM 5370 C C . ILE A 1 693 ? -10.279 -1.644 -8.351 1.00 84.12 693 ILE A C 1
ATOM 5372 O O . ILE A 1 693 ? -10.245 -1.313 -9.540 1.00 84.12 693 ILE A O 1
ATOM 5376 N N . PRO A 1 694 ? -9.327 -1.211 -7.495 1.00 85.50 694 PRO A N 1
ATOM 5377 C CA . PRO A 1 694 ? -8.123 -0.487 -7.925 1.00 85.50 694 PRO A CA 1
ATOM 5378 C C . PRO A 1 694 ? -7.313 -1.319 -8.921 1.00 85.50 694 PRO A C 1
ATOM 5380 O O . PRO A 1 694 ? -7.168 -2.519 -8.710 1.00 85.50 694 PRO A O 1
ATOM 5383 N N . ILE A 1 695 ? -6.741 -0.726 -9.968 1.00 85.88 695 ILE A N 1
ATOM 5384 C CA . ILE A 1 695 ? -5.961 -1.454 -10.986 1.00 85.88 695 ILE A CA 1
ATOM 5385 C C . ILE A 1 695 ? -4.494 -1.010 -10.967 1.00 85.88 695 ILE A C 1
ATOM 5387 O O . ILE A 1 695 ? -4.191 0.171 -11.112 1.00 85.88 695 ILE A O 1
ATOM 5391 N N . ALA A 1 696 ? -3.569 -1.965 -10.827 1.00 83.38 696 ALA A N 1
ATOM 5392 C CA . ALA A 1 696 ? -2.132 -1.708 -10.705 1.00 83.38 696 ALA A CA 1
ATOM 5393 C C . ALA A 1 696 ? -1.411 -1.507 -12.052 1.00 83.38 696 ALA A C 1
ATOM 5395 O O . ALA A 1 696 ? -0.408 -0.791 -12.114 1.00 83.38 696 ALA A O 1
ATOM 5396 N N . ASN A 1 697 ? -1.884 -2.149 -13.128 1.00 87.75 697 ASN A N 1
ATOM 5397 C CA . ASN A 1 697 ? -1.550 -1.790 -14.512 1.00 87.75 697 ASN A CA 1
ATOM 5398 C C . ASN A 1 697 ? -2.570 -2.380 -15.509 1.00 87.75 697 ASN A C 1
ATOM 5400 O O . ASN A 1 697 ? -3.341 -3.284 -15.182 1.00 87.75 697 ASN A O 1
ATOM 5404 N N . ILE A 1 698 ? -2.527 -1.904 -16.751 1.00 92.44 698 ILE A N 1
ATOM 5405 C CA . ILE A 1 698 ? -3.344 -2.376 -17.871 1.00 92.44 698 ILE A CA 1
ATOM 5406 C C . ILE A 1 698 ? -2.477 -3.228 -18.796 1.00 92.44 698 ILE A C 1
ATOM 5408 O O . ILE A 1 698 ? -1.344 -2.858 -19.114 1.00 92.44 698 ILE A O 1
ATOM 5412 N N . LEU A 1 699 ? -3.001 -4.380 -19.215 1.00 94.12 699 LEU A N 1
ATOM 5413 C CA . LEU A 1 699 ? -2.294 -5.371 -20.019 1.00 94.12 699 LEU A CA 1
ATOM 5414 C C . LEU A 1 699 ? -3.065 -5.669 -21.307 1.00 94.12 699 LEU A C 1
ATOM 5416 O O . LEU A 1 699 ? -4.220 -6.077 -21.242 1.00 94.12 699 LEU A O 1
ATOM 5420 N N . VAL A 1 700 ? -2.426 -5.553 -22.471 1.00 94.50 700 VAL A N 1
ATOM 5421 C CA . VAL A 1 700 ? -2.946 -6.139 -23.717 1.00 94.50 700 VAL A CA 1
ATOM 5422 C C . VAL A 1 700 ? -2.560 -7.610 -23.769 1.00 94.50 700 VAL A C 1
ATOM 5424 O O . VAL A 1 700 ? -1.383 -7.945 -23.632 1.00 94.50 700 VAL A O 1
ATOM 5427 N N . VAL A 1 701 ? -3.543 -8.476 -24.015 1.00 91.81 701 VAL A N 1
ATOM 5428 C CA . VAL A 1 701 ? -3.380 -9.918 -24.222 1.00 91.81 701 VAL A CA 1
ATOM 5429 C C . VAL A 1 701 ? -3.982 -10.299 -25.575 1.00 91.81 701 VAL A C 1
ATOM 5431 O O . VAL A 1 701 ? -5.199 -10.328 -25.741 1.00 91.81 701 VAL A O 1
ATOM 5434 N N . THR A 1 702 ? -3.131 -10.582 -26.564 1.00 88.31 702 THR A N 1
ATOM 5435 C CA . THR A 1 702 ? -3.557 -10.838 -27.953 1.00 88.31 702 THR A CA 1
ATOM 5436 C C . THR A 1 702 ? -2.742 -11.947 -28.611 1.00 88.31 702 THR A C 1
ATOM 5438 O O . THR A 1 702 ? -1.539 -12.077 -28.387 1.00 88.31 702 THR A O 1
ATOM 5441 N N . ALA A 1 703 ? -3.379 -12.734 -29.478 1.00 84.62 703 ALA A N 1
ATOM 5442 C CA . ALA A 1 703 ? -2.691 -13.684 -30.355 1.00 84.62 703 ALA A CA 1
ATOM 5443 C C . ALA A 1 703 ? -2.206 -13.051 -31.679 1.00 84.62 703 ALA A C 1
ATOM 5445 O O . ALA A 1 703 ? -1.530 -13.717 -32.459 1.00 84.62 703 ALA A O 1
ATOM 5446 N N . ARG A 1 704 ? -2.544 -11.780 -31.959 1.00 83.12 704 ARG A N 1
ATOM 5447 C CA . ARG A 1 704 ? -2.278 -11.135 -33.260 1.00 83.12 704 ARG A CA 1
ATOM 5448 C C . ARG A 1 704 ? -0.827 -10.727 -33.477 1.00 83.12 704 ARG A C 1
ATOM 5450 O O . ARG A 1 704 ? -0.440 -10.608 -34.636 1.00 83.12 704 ARG A O 1
ATOM 5457 N N . GLN A 1 705 ? -0.050 -10.508 -32.412 1.00 79.31 705 GLN A N 1
ATOM 5458 C CA . GLN A 1 705 ? 1.376 -10.167 -32.482 1.00 79.31 705 GLN A CA 1
ATOM 5459 C C . GLN A 1 705 ? 2.231 -11.417 -32.210 1.00 79.31 705 GLN A C 1
ATOM 5461 O O . GLN A 1 705 ? 2.059 -12.086 -31.188 1.00 79.31 705 GLN A O 1
ATOM 5466 N N . ALA A 1 706 ? 3.152 -11.752 -33.114 1.00 67.50 706 ALA A N 1
ATOM 5467 C CA . ALA A 1 706 ? 3.901 -13.006 -33.062 1.00 67.50 706 ALA A CA 1
ATOM 5468 C C . ALA A 1 706 ? 5.094 -12.947 -32.086 1.00 67.50 706 ALA A C 1
ATOM 5470 O O . ALA A 1 706 ? 6.052 -12.205 -32.294 1.00 67.50 706 ALA A O 1
ATOM 5471 N N . ARG A 1 707 ? 5.088 -13.803 -31.050 1.00 63.78 707 ARG A N 1
ATOM 5472 C CA . ARG A 1 707 ? 6.216 -13.951 -30.100 1.00 63.78 707 ARG A CA 1
ATOM 5473 C C . ARG A 1 707 ? 7.481 -14.581 -30.705 1.00 63.78 707 ARG A C 1
ATOM 5475 O O . ARG A 1 707 ? 8.554 -14.447 -30.121 1.00 63.78 707 ARG A O 1
ATOM 5482 N N . LEU A 1 708 ? 7.363 -15.314 -31.814 1.00 61.41 708 LEU A N 1
ATOM 5483 C CA . LEU A 1 708 ? 8.448 -16.090 -32.426 1.00 61.41 708 LEU A CA 1
ATOM 5484 C C . LEU A 1 708 ? 8.609 -15.705 -33.908 1.00 61.41 708 LEU A C 1
ATOM 5486 O O . LEU A 1 708 ? 7.598 -15.653 -34.609 1.00 61.41 708 LEU A O 1
ATOM 5490 N N . PRO A 1 709 ? 9.841 -15.486 -34.415 1.00 57.84 709 PRO A N 1
ATOM 5491 C CA . PRO A 1 709 ? 10.073 -15.252 -35.841 1.00 57.84 709 PRO A CA 1
ATOM 5492 C C . PRO A 1 709 ? 9.650 -16.463 -36.680 1.00 57.84 709 PRO A C 1
ATOM 5494 O O . PRO A 1 709 ? 10.070 -17.591 -36.402 1.00 57.84 709 PRO A O 1
ATOM 5497 N N . CYS A 1 710 ? 8.851 -16.241 -37.722 1.00 50.84 710 CYS A N 1
ATOM 5498 C CA . CYS A 1 710 ? 8.410 -17.303 -38.620 1.00 50.84 710 CYS A CA 1
ATOM 5499 C C . CYS A 1 710 ? 9.523 -17.704 -39.618 1.00 50.84 710 CYS A C 1
ATOM 5501 O O . CYS A 1 710 ? 10.187 -16.844 -40.195 1.00 50.84 710 CYS A O 1
ATOM 5503 N N . PRO A 1 711 ? 9.763 -19.003 -39.871 1.00 45.72 711 PRO A N 1
ATOM 5504 C CA . PRO A 1 711 ? 10.597 -19.426 -40.996 1.00 45.72 711 PRO A CA 1
ATOM 5505 C C . PRO A 1 711 ? 9.925 -19.085 -42.344 1.00 45.72 711 PRO A C 1
ATOM 5507 O O . PRO A 1 711 ? 8.699 -19.143 -42.427 1.00 45.72 711 PRO A O 1
ATOM 5510 N N . PRO A 1 712 ? 10.682 -18.795 -43.423 1.00 49.34 712 PRO A N 1
ATOM 5511 C CA . PRO A 1 712 ? 12.146 -18.820 -43.515 1.00 49.34 712 PRO A CA 1
ATOM 5512 C C . PRO A 1 712 ? 12.826 -17.479 -43.180 1.00 49.34 712 PRO A C 1
ATOM 5514 O O . PRO A 1 712 ? 14.011 -17.464 -42.845 1.00 49.34 712 PRO A O 1
ATOM 5517 N N . ALA A 1 713 ? 12.109 -16.356 -43.269 1.00 49.41 713 ALA A N 1
ATOM 5518 C CA . ALA A 1 713 ? 12.656 -15.025 -43.031 1.00 49.41 713 ALA A CA 1
ATOM 5519 C C . ALA A 1 713 ? 12.497 -14.644 -41.554 1.00 49.41 713 ALA A C 1
ATOM 5521 O O . ALA A 1 713 ? 11.387 -14.393 -41.105 1.00 49.41 713 ALA A O 1
ATOM 5522 N N . LYS A 1 714 ? 13.611 -14.545 -40.812 1.00 57.31 714 LYS A N 1
ATOM 5523 C CA . LYS A 1 714 ? 13.662 -14.249 -39.360 1.00 57.31 714 LYS A CA 1
ATOM 5524 C C . LYS A 1 714 ? 13.225 -12.817 -38.975 1.00 57.31 714 LYS A C 1
ATOM 5526 O O . LYS A 1 714 ? 13.789 -12.231 -38.049 1.00 57.31 714 LYS A O 1
ATOM 5531 N N . ALA A 1 715 ? 12.266 -12.235 -39.686 1.00 60.12 715 ALA A N 1
ATOM 5532 C CA . ALA A 1 715 ? 11.650 -10.972 -39.328 1.00 60.12 715 ALA A CA 1
ATOM 5533 C C . ALA A 1 715 ? 11.013 -11.090 -37.936 1.00 60.12 715 ALA A C 1
ATOM 5535 O O . ALA A 1 715 ? 10.282 -12.039 -37.644 1.00 60.12 715 ALA A O 1
ATOM 5536 N N . LYS A 1 716 ? 11.311 -10.121 -37.068 1.00 65.75 716 LYS A N 1
ATOM 5537 C CA . LYS A 1 716 ? 10.496 -9.876 -35.879 1.00 65.75 716 LYS A CA 1
ATOM 5538 C C . LYS A 1 716 ? 9.198 -9.212 -36.332 1.00 65.75 716 LYS A C 1
ATOM 5540 O O . LYS A 1 716 ? 9.199 -8.471 -37.312 1.00 65.75 716 LYS A O 1
ATOM 5545 N N . ASP A 1 717 ? 8.121 -9.451 -35.596 1.00 75.62 717 ASP A N 1
ATOM 5546 C CA . ASP A 1 717 ? 6.896 -8.676 -35.751 1.00 75.62 717 ASP A CA 1
ATOM 5547 C C . ASP A 1 717 ? 7.190 -7.217 -35.368 1.00 75.62 717 ASP A C 1
ATOM 5549 O O . ASP A 1 717 ? 7.492 -6.929 -34.210 1.00 75.62 717 ASP A O 1
ATOM 5553 N N . ALA A 1 718 ? 7.205 -6.324 -36.359 1.00 81.81 718 ALA A N 1
ATOM 5554 C CA . ALA A 1 718 ? 7.588 -4.921 -36.188 1.00 81.81 718 ALA A CA 1
ATOM 5555 C C . ALA A 1 718 ? 6.431 -4.036 -35.693 1.00 81.81 718 ALA A C 1
ATOM 5557 O O . ALA A 1 718 ? 6.636 -2.853 -35.432 1.00 81.81 718 ALA A O 1
ATOM 5558 N N . ARG A 1 719 ? 5.222 -4.600 -35.578 1.00 89.75 719 ARG A N 1
ATOM 5559 C CA . ARG A 1 719 ? 4.019 -3.868 -35.182 1.00 89.75 719 ARG A CA 1
ATOM 5560 C C . ARG A 1 719 ? 4.058 -3.524 -33.702 1.00 89.75 719 ARG A C 1
ATOM 5562 O O . ARG A 1 719 ? 4.345 -4.400 -32.883 1.00 89.75 719 ARG A O 1
ATOM 5569 N N . ILE A 1 720 ? 3.709 -2.289 -33.362 1.00 90.62 720 ILE A N 1
ATOM 5570 C CA . ILE A 1 720 ? 3.670 -1.801 -31.977 1.00 90.62 720 ILE A CA 1
ATOM 5571 C C . ILE A 1 720 ? 2.249 -1.826 -31.412 1.00 90.62 720 ILE A C 1
ATOM 5573 O O . ILE A 1 720 ? 1.270 -1.763 -32.159 1.00 90.62 720 ILE A O 1
ATOM 5577 N N . ILE A 1 721 ? 2.130 -1.921 -30.090 1.00 93.00 721 ILE A N 1
ATOM 5578 C CA . ILE A 1 721 ? 0.859 -1.814 -29.368 1.00 93.00 721 ILE A CA 1
ATOM 5579 C C . ILE A 1 721 ? 0.745 -0.417 -28.760 1.00 93.00 721 ILE A C 1
ATOM 5581 O O . ILE A 1 721 ? 1.663 0.028 -28.084 1.00 93.00 721 ILE A O 1
ATOM 5585 N N . VAL A 1 722 ? -0.388 0.256 -28.954 1.00 94.81 722 VAL A N 1
ATOM 5586 C CA . VAL A 1 722 ? -0.687 1.561 -28.340 1.00 94.81 722 VAL A CA 1
ATOM 5587 C C . VAL A 1 722 ? -1.988 1.457 -27.557 1.00 94.81 722 VAL A C 1
ATOM 5589 O O . VAL A 1 722 ? -2.981 0.929 -28.060 1.00 94.81 722 VAL A O 1
ATOM 5592 N N . PHE A 1 723 ? -1.978 1.945 -26.323 1.00 96.00 723 PHE A N 1
ATOM 5593 C CA . PHE A 1 723 ? -3.127 1.991 -25.423 1.00 96.00 723 PHE A CA 1
ATOM 5594 C C . PHE A 1 723 ? -3.868 3.319 -25.598 1.00 96.00 723 PHE A C 1
ATOM 5596 O O . PHE A 1 723 ? -3.248 4.357 -25.823 1.00 96.00 723 PHE A O 1
ATOM 5603 N N . LEU A 1 724 ? -5.193 3.298 -25.468 1.00 95.50 724 LEU A N 1
ATOM 5604 C CA . LEU A 1 724 ? -6.042 4.486 -25.499 1.00 95.50 724 LEU A CA 1
ATOM 5605 C C . LEU A 1 724 ? -6.777 4.598 -24.155 1.00 95.50 724 LEU A C 1
ATOM 5607 O O . LEU A 1 724 ? -7.620 3.750 -23.853 1.00 95.50 724 LEU A O 1
ATOM 5611 N N . ASP A 1 725 ? -6.472 5.627 -23.362 1.00 94.00 725 ASP A N 1
ATOM 5612 C CA . ASP A 1 725 ? -7.306 6.046 -22.229 1.00 94.00 725 ASP A CA 1
ATOM 5613 C C . ASP A 1 725 ? -8.440 6.919 -22.769 1.00 94.00 725 ASP A C 1
ATOM 5615 O O . ASP A 1 725 ? -8.194 7.976 -23.348 1.00 94.00 725 ASP A O 1
ATOM 5619 N N . GLN A 1 726 ? -9.680 6.456 -22.621 1.00 92.88 726 GLN A N 1
ATOM 5620 C CA . GLN A 1 726 ? -10.876 7.138 -23.118 1.00 92.88 726 GLN A CA 1
ATOM 5621 C C . GLN A 1 726 ? -11.857 7.443 -21.972 1.00 92.88 726 GLN A C 1
ATOM 5623 O O . GLN A 1 726 ? -13.025 7.760 -22.209 1.00 92.88 726 GLN A O 1
ATOM 5628 N N . ARG A 1 727 ? -11.399 7.365 -20.711 1.00 90.31 727 ARG A N 1
ATOM 5629 C CA . ARG A 1 727 ? -12.252 7.538 -19.523 1.00 90.31 727 ARG A CA 1
ATOM 5630 C C . ARG A 1 727 ? -12.910 8.913 -19.462 1.00 90.31 727 ARG A C 1
ATOM 5632 O O . ARG A 1 727 ? -14.074 9.012 -19.077 1.00 90.31 727 ARG A O 1
ATOM 5639 N N . ARG A 1 728 ? -12.188 9.954 -19.893 1.00 87.56 728 ARG A N 1
ATOM 5640 C CA . ARG A 1 728 ? -12.664 11.349 -19.930 1.00 87.56 728 ARG A CA 1
ATOM 5641 C C . ARG A 1 728 ? -13.821 11.544 -20.917 1.00 87.56 728 ARG A C 1
ATOM 5643 O O . ARG A 1 728 ? -14.752 12.281 -20.619 1.00 87.56 728 ARG A O 1
ATOM 5650 N N . VAL A 1 729 ? -13.847 10.783 -22.015 1.00 88.75 729 VAL A N 1
ATOM 5651 C CA . VAL A 1 729 ? -14.960 10.752 -22.989 1.00 88.75 729 VAL A CA 1
ATOM 5652 C C . VAL A 1 729 ? -16.031 9.695 -22.656 1.00 88.75 729 VAL A C 1
ATOM 5654 O O . VAL A 1 729 ? -16.798 9.266 -23.517 1.00 88.75 729 VAL A O 1
ATOM 5657 N N . CYS A 1 730 ? -16.113 9.264 -21.389 1.00 88.06 730 CYS A N 1
ATOM 5658 C CA . CYS A 1 730 ? -17.059 8.254 -20.887 1.00 88.06 730 CYS A CA 1
ATOM 5659 C C . CYS A 1 730 ? -16.993 6.895 -21.617 1.00 88.06 730 CYS A C 1
ATOM 5661 O O . CYS A 1 730 ? -18.009 6.191 -21.737 1.00 88.06 730 CYS A O 1
ATOM 5663 N N . GLN A 1 731 ? -15.806 6.528 -22.104 1.00 87.12 731 GLN A N 1
ATOM 5664 C CA . GLN A 1 731 ? -15.488 5.219 -22.678 1.00 87.12 731 GLN A CA 1
ATOM 5665 C C . GLN A 1 731 ? -14.430 4.510 -21.802 1.00 87.12 731 GLN A C 1
ATOM 5667 O O . GLN A 1 731 ? -14.041 5.012 -20.746 1.00 87.12 731 GLN A O 1
ATOM 5672 N N . GLY A 1 732 ? -14.053 3.278 -22.148 1.00 90.56 732 GLY A N 1
ATOM 5673 C CA . GLY A 1 732 ? -13.128 2.472 -21.339 1.00 90.56 732 GLY A CA 1
ATOM 5674 C C . GLY A 1 732 ? -11.652 2.758 -21.634 1.00 90.56 732 GLY A C 1
ATOM 5675 O O . GLY A 1 732 ? -11.289 3.776 -22.217 1.00 90.56 732 GLY A O 1
ATOM 5676 N N . PHE A 1 733 ? -10.794 1.797 -21.298 1.00 94.50 733 PHE A N 1
ATOM 5677 C CA . PHE A 1 733 ? -9.505 1.665 -21.974 1.00 94.50 733 PHE A CA 1
ATOM 5678 C C . PHE A 1 733 ? -9.656 0.758 -23.195 1.00 94.50 733 PHE A C 1
ATOM 5680 O O . PHE A 1 733 ? -10.325 -0.275 -23.128 1.00 94.50 733 PHE A O 1
ATOM 5687 N N . THR A 1 734 ? -8.999 1.114 -24.295 1.00 94.50 734 THR A N 1
ATOM 5688 C CA . THR A 1 734 ? -8.875 0.255 -25.483 1.00 94.50 734 THR A CA 1
ATOM 5689 C C . THR A 1 734 ? -7.426 0.241 -25.977 1.00 94.50 734 THR A C 1
ATOM 5691 O O . THR A 1 734 ? -6.533 0.796 -25.333 1.00 94.50 734 THR A O 1
ATOM 5694 N N . TRP A 1 735 ? -7.151 -0.444 -27.087 1.00 95.75 735 TRP A N 1
ATOM 5695 C CA . TRP A 1 735 ? -5.804 -0.558 -27.644 1.00 95.75 735 TRP A CA 1
ATOM 5696 C C . TRP A 1 735 ? -5.830 -0.700 -29.168 1.00 95.75 735 TRP A C 1
ATOM 5698 O O . TRP A 1 735 ? -6.861 -1.017 -29.766 1.00 95.75 735 TRP A O 1
ATOM 5708 N N . ARG A 1 736 ? -4.676 -0.485 -29.801 1.00 93.81 736 ARG A N 1
ATOM 5709 C CA . ARG A 1 736 ? -4.438 -0.708 -31.231 1.00 93.81 736 ARG A CA 1
ATOM 5710 C C . ARG A 1 736 ? -3.131 -1.458 -31.451 1.00 93.81 736 ARG A C 1
ATOM 5712 O O . ARG A 1 736 ? -2.190 -1.312 -30.677 1.00 93.81 736 ARG A O 1
ATOM 5719 N N . LEU A 1 737 ? -3.084 -2.220 -32.540 1.00 93.94 737 LEU A N 1
ATOM 5720 C CA . LEU A 1 737 ? -1.862 -2.764 -33.128 1.00 93.94 737 LEU A CA 1
ATOM 5721 C C . LEU A 1 737 ? -1.562 -1.930 -34.378 1.00 93.94 737 LEU A C 1
ATOM 5723 O O . LEU A 1 737 ? -2.437 -1.824 -35.238 1.00 93.94 737 LEU A O 1
ATOM 5727 N N . LEU A 1 738 ? -0.381 -1.320 -34.460 1.00 92.44 738 LEU A N 1
ATOM 5728 C CA . LEU A 1 738 ? -0.003 -0.396 -35.534 1.00 92.44 738 LEU A CA 1
ATOM 5729 C C . LEU A 1 738 ? 1.163 -0.957 -36.350 1.00 92.44 738 LEU A C 1
ATOM 5731 O O . LEU A 1 738 ? 2.155 -1.408 -35.779 1.00 92.44 738 LEU A O 1
ATOM 5735 N N . ASP A 1 739 ? 1.079 -0.862 -37.677 1.00 90.62 739 ASP A N 1
ATOM 5736 C CA . ASP A 1 739 ? 2.163 -1.246 -38.596 1.00 90.62 739 ASP A CA 1
ATOM 5737 C C . ASP A 1 739 ? 3.299 -0.214 -38.688 1.00 90.62 739 ASP A C 1
ATOM 5739 O O . ASP A 1 739 ? 4.339 -0.491 -39.280 1.00 90.62 739 ASP A O 1
ATOM 5743 N N . ASN A 1 740 ? 3.115 0.966 -38.089 1.00 88.06 740 ASN A N 1
ATOM 5744 C CA . ASN A 1 740 ? 4.071 2.070 -38.076 1.00 88.06 740 ASN A CA 1
ATOM 5745 C C . ASN A 1 740 ? 4.066 2.769 -36.699 1.00 88.06 740 ASN A C 1
ATOM 5747 O O . ASN A 1 740 ? 3.028 2.760 -36.034 1.00 88.06 740 ASN A O 1
ATOM 5751 N N . PRO A 1 741 ? 5.166 3.429 -36.282 1.00 90.31 741 PRO A N 1
ATOM 5752 C CA . PRO A 1 741 ? 5.261 4.162 -35.013 1.00 90.31 741 PRO A CA 1
ATOM 5753 C C . PRO A 1 741 ? 4.572 5.543 -35.053 1.00 90.31 741 PRO A C 1
ATOM 5755 O O . PRO A 1 741 ? 5.116 6.545 -34.591 1.00 90.31 741 PRO A O 1
ATOM 5758 N N . TRP A 1 742 ? 3.385 5.625 -35.662 1.00 91.25 742 TRP A N 1
ATOM 5759 C CA . TRP A 1 742 ? 2.558 6.832 -35.663 1.00 91.25 742 TRP A CA 1
ATOM 5760 C C . TRP A 1 742 ? 1.063 6.530 -35.815 1.00 91.25 742 TRP A C 1
ATOM 5762 O O . TRP A 1 742 ? 0.668 5.511 -36.383 1.00 91.25 742 TRP A O 1
ATOM 5772 N N . VAL A 1 743 ? 0.227 7.462 -35.354 1.00 92.56 743 VAL A N 1
ATOM 5773 C CA . VAL A 1 743 ? -1.230 7.465 -35.551 1.00 92.56 743 VAL A CA 1
ATOM 5774 C C . VAL A 1 743 ? -1.643 8.764 -36.237 1.00 92.56 743 VAL A C 1
ATOM 5776 O O . VAL A 1 743 ? -1.255 9.844 -35.800 1.00 92.56 743 VAL A O 1
ATOM 5779 N N . GLU A 1 744 ? -2.445 8.684 -37.297 1.00 92.31 744 GLU A N 1
ATOM 5780 C CA . GLU A 1 744 ? -3.020 9.878 -37.929 1.00 92.31 744 GLU A CA 1
ATOM 5781 C C . GLU A 1 744 ? -4.079 10.509 -37.009 1.00 92.31 744 GLU A C 1
ATOM 5783 O O . GLU A 1 744 ? -4.979 9.820 -36.520 1.00 92.31 744 GLU A O 1
ATOM 5788 N N . VAL A 1 745 ? -3.973 11.820 -36.759 1.00 91.62 745 VAL A N 1
ATOM 5789 C CA . VAL A 1 745 ? -4.790 12.510 -35.746 1.00 91.62 745 VAL A CA 1
ATOM 5790 C C . VAL A 1 745 ? -6.258 12.561 -36.160 1.00 91.62 745 VAL A C 1
ATOM 5792 O O . VAL A 1 745 ? -7.119 12.151 -35.383 1.00 91.62 745 VAL A O 1
ATOM 5795 N N . GLN A 1 746 ? -6.559 12.996 -37.388 1.00 91.56 746 GLN A N 1
ATOM 5796 C CA . GLN A 1 746 ? -7.947 13.168 -37.834 1.00 91.56 746 GLN A CA 1
ATOM 5797 C C . GLN A 1 746 ? -8.731 11.837 -37.882 1.00 91.56 746 GLN A C 1
ATOM 5799 O O . GLN A 1 746 ? -9.824 11.788 -37.322 1.00 91.56 746 GLN A O 1
ATOM 5804 N N . PRO A 1 747 ? -8.203 10.719 -38.431 1.00 92.88 747 PRO A N 1
ATOM 5805 C CA . PRO A 1 747 ? -8.905 9.432 -38.409 1.00 92.88 747 PRO A CA 1
ATOM 5806 C C . PRO A 1 747 ? -9.062 8.812 -37.012 1.00 92.88 747 PRO A C 1
ATOM 5808 O O . PRO A 1 747 ? -9.905 7.931 -36.841 1.00 92.88 747 PRO A O 1
ATOM 5811 N N . LEU A 1 748 ? -8.271 9.230 -36.013 1.00 92.69 748 LEU A N 1
ATOM 5812 C CA . LEU A 1 748 ? -8.501 8.890 -34.603 1.00 92.69 748 LEU A CA 1
ATOM 5813 C C . LEU A 1 748 ? -9.579 9.799 -33.987 1.00 92.69 748 LEU A C 1
ATOM 5815 O O . LEU A 1 748 ? -10.511 9.279 -33.380 1.00 92.69 748 LEU A O 1
ATOM 5819 N N . ALA A 1 749 ? -9.499 11.117 -34.189 1.00 92.50 749 ALA A N 1
ATOM 5820 C CA . ALA A 1 749 ? -10.455 12.094 -33.660 1.00 92.50 749 ALA A CA 1
ATOM 5821 C C . ALA A 1 749 ? -11.886 11.871 -34.183 1.00 92.50 749 ALA A C 1
ATOM 5823 O O . ALA A 1 749 ? -12.838 11.886 -33.403 1.00 92.50 749 ALA A O 1
ATOM 5824 N N . ASN A 1 750 ? -12.033 11.564 -35.477 1.00 92.88 750 ASN A N 1
ATOM 5825 C CA . ASN A 1 750 ? -13.323 11.298 -36.124 1.00 92.88 750 ASN A CA 1
ATOM 5826 C C . ASN A 1 750 ? -14.130 10.170 -35.453 1.00 92.88 750 ASN A C 1
ATOM 5828 O O . ASN A 1 750 ? -15.345 10.138 -35.590 1.00 92.88 750 ASN A O 1
ATOM 5832 N N . GLN A 1 751 ? -13.488 9.255 -34.717 1.00 92.94 751 GLN A N 1
ATOM 5833 C CA . GLN A 1 751 ? -14.166 8.135 -34.041 1.00 92.94 751 GLN A CA 1
ATOM 5834 C C . GLN A 1 751 ? -14.903 8.553 -32.763 1.00 92.94 751 GLN A C 1
ATOM 5836 O O . GLN A 1 751 ? -15.676 7.767 -32.223 1.00 92.94 751 GLN A O 1
ATOM 5841 N N . PHE A 1 752 ? -14.666 9.776 -32.289 1.00 90.88 752 PHE A N 1
ATOM 5842 C CA . PHE A 1 752 ? -15.346 10.362 -31.137 1.00 90.88 752 PHE A CA 1
ATOM 5843 C C . PHE A 1 752 ? -16.268 11.522 -31.538 1.00 90.88 752 PHE A C 1
ATOM 5845 O O . PHE A 1 752 ? -17.050 11.966 -30.705 1.00 90.88 752 PHE A O 1
ATOM 5852 N N . TYR A 1 753 ? -16.210 11.979 -32.798 1.00 87.69 753 TYR A N 1
ATOM 5853 C CA . TYR A 1 753 ? -16.931 13.150 -33.314 1.00 87.69 753 TYR A CA 1
ATOM 5854 C C . TYR A 1 753 ? -18.448 13.072 -33.082 1.00 87.69 753 TYR A C 1
ATOM 5856 O O . TYR A 1 753 ? -19.002 13.962 -32.447 1.00 87.69 753 TYR A O 1
ATOM 5864 N N . ASP A 1 754 ? -19.089 11.963 -33.464 1.00 85.12 754 ASP A N 1
ATOM 5865 C CA . ASP A 1 754 ? -20.537 11.735 -33.278 1.00 85.12 754 ASP A CA 1
ATOM 5866 C C . ASP A 1 754 ? -20.970 11.674 -31.796 1.00 85.12 754 ASP A C 1
ATOM 5868 O O . ASP A 1 754 ? -22.158 11.661 -31.480 1.00 85.12 754 ASP A O 1
ATOM 5872 N N . THR A 1 755 ? -20.005 11.608 -30.875 1.00 83.88 755 THR A N 1
ATOM 5873 C CA . THR A 1 755 ? -20.207 11.596 -29.418 1.00 83.88 755 THR A CA 1
ATOM 5874 C C . THR A 1 755 ? -19.539 12.784 -28.723 1.00 83.88 755 THR A C 1
ATOM 5876 O O . THR A 1 755 ? -19.437 12.789 -27.493 1.00 83.88 755 THR A O 1
ATOM 5879 N N . CYS A 1 756 ? -19.043 13.758 -29.490 1.00 87.62 756 CYS A N 1
ATOM 5880 C CA . CYS A 1 756 ? -18.405 14.963 -28.986 1.00 87.62 756 CYS A CA 1
ATOM 5881 C C . CYS A 1 756 ? -19.490 16.009 -28.669 1.00 87.62 756 CYS A C 1
ATOM 5883 O O . CYS A 1 756 ? -20.405 16.185 -29.476 1.00 87.62 756 CYS A O 1
ATOM 5885 N N . PRO A 1 757 ? -19.446 16.677 -27.504 1.00 85.81 757 PRO A N 1
ATOM 5886 C CA . PRO A 1 757 ? -20.445 17.679 -27.151 1.00 85.81 757 PRO A CA 1
ATOM 5887 C C . PRO A 1 757 ? -20.430 18.892 -28.086 1.00 85.81 757 PRO A C 1
ATOM 5889 O O . PRO A 1 757 ? -19.399 19.256 -28.649 1.00 85.81 757 PRO A O 1
ATOM 5892 N N . GLU A 1 758 ? -21.565 19.584 -28.175 1.00 83.19 758 GLU A N 1
ATOM 5893 C CA . GLU A 1 758 ? -21.622 20.909 -28.795 1.00 83.19 758 GLU A CA 1
ATOM 5894 C C . GLU A 1 758 ? -20.670 21.881 -28.066 1.00 83.19 758 GLU A C 1
ATOM 5896 O O . GLU A 1 758 ? -20.491 21.809 -26.844 1.00 83.19 758 GLU A O 1
ATOM 5901 N N . GLY A 1 759 ? -19.994 22.748 -28.824 1.00 83.88 759 GL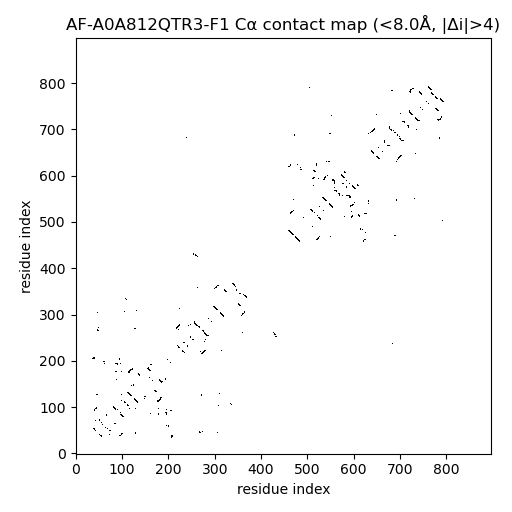Y A N 1
ATOM 5902 C CA . GLY A 1 759 ? -18.968 23.652 -28.292 1.00 83.88 759 GLY A CA 1
ATOM 5903 C C . GLY A 1 759 ? -17.712 22.959 -27.741 1.00 83.88 759 GLY A C 1
ATOM 5904 O O . GLY A 1 759 ? -16.989 23.577 -26.966 1.00 83.88 759 GLY A O 1
ATOM 5905 N N . HIS A 1 760 ? -17.452 21.692 -28.084 1.00 86.38 760 HIS A N 1
ATOM 5906 C CA . HIS A 1 760 ? -16.242 20.962 -27.687 1.00 86.38 760 HIS A CA 1
ATOM 5907 C C . HIS A 1 760 ? -15.520 20.352 -28.898 1.00 86.38 760 HIS A C 1
ATOM 5909 O O . HIS A 1 760 ? -16.126 20.026 -29.917 1.00 86.38 760 HIS A O 1
ATOM 5915 N N . ILE A 1 761 ? -14.212 20.135 -28.748 1.00 89.50 761 ILE A N 1
ATOM 5916 C CA . ILE A 1 761 ? -13.353 19.434 -29.707 1.00 89.50 761 ILE A CA 1
ATOM 5917 C C . ILE A 1 761 ? -12.677 18.210 -29.082 1.00 89.50 761 ILE A C 1
ATOM 5919 O O . ILE A 1 761 ? -12.359 18.168 -27.889 1.00 89.50 761 ILE A O 1
ATOM 5923 N N . VAL A 1 762 ? -12.412 17.206 -29.922 1.00 91.81 762 VAL A N 1
ATOM 5924 C CA . VAL A 1 762 ? -11.690 15.985 -29.538 1.00 91.81 762 VAL A CA 1
ATOM 5925 C C . VAL A 1 762 ? -10.196 16.288 -29.409 1.00 91.81 762 VAL A C 1
ATOM 5927 O O . VAL A 1 762 ? -9.505 16.521 -30.401 1.00 91.81 762 VAL A O 1
ATOM 5930 N N . SER A 1 763 ? -9.680 16.248 -28.184 1.00 89.56 763 SER A N 1
ATOM 5931 C CA . SER A 1 763 ? -8.258 16.413 -27.885 1.00 89.56 763 SER A CA 1
ATOM 5932 C C . SER A 1 763 ? -7.585 15.050 -27.718 1.00 89.56 763 SER A C 1
ATOM 5934 O O . SER A 1 763 ? -8.121 14.151 -27.069 1.00 89.56 763 SER A O 1
ATOM 5936 N N . ILE A 1 764 ? -6.396 14.892 -28.304 1.00 92.62 764 ILE A N 1
ATOM 5937 C CA . ILE A 1 764 ? -5.600 13.661 -28.240 1.00 92.62 764 ILE A CA 1
ATOM 5938 C C . ILE A 1 764 ? -4.216 14.025 -27.704 1.00 92.62 764 ILE A C 1
ATOM 5940 O O . ILE A 1 764 ? -3.481 14.793 -28.324 1.00 92.62 764 ILE A O 1
ATOM 5944 N N . LYS A 1 765 ? -3.870 13.484 -26.536 1.00 88.56 765 LYS A N 1
ATOM 5945 C CA . LYS A 1 765 ? -2.659 13.820 -25.771 1.00 88.56 765 LYS A CA 1
ATOM 5946 C C . LYS A 1 765 ? -1.763 12.581 -25.640 1.00 88.56 765 LYS A C 1
ATOM 5948 O O . LYS A 1 765 ? -2.264 11.461 -25.639 1.00 88.56 765 LYS A O 1
ATOM 5953 N N . GLY A 1 766 ? -0.451 12.774 -25.491 1.00 82.06 766 GLY A N 1
ATOM 5954 C CA . GLY A 1 766 ? 0.496 11.702 -25.131 1.00 82.06 766 GLY A CA 1
ATOM 5955 C C . GLY A 1 766 ? 1.492 11.251 -26.208 1.00 82.06 766 GLY A C 1
ATOM 5956 O O . GLY A 1 766 ? 2.366 10.459 -25.879 1.00 82.06 766 GLY A O 1
ATOM 5957 N N . GLY A 1 767 ? 1.417 11.762 -27.443 1.00 82.12 767 GLY A N 1
ATOM 5958 C CA . GLY A 1 767 ? 2.409 11.524 -28.510 1.00 82.12 767 GLY A CA 1
ATOM 5959 C C . GLY A 1 767 ? 3.021 12.827 -29.043 1.00 82.12 767 GLY A C 1
ATOM 5960 O O . GLY A 1 767 ? 2.526 13.914 -28.742 1.00 82.12 767 GLY A O 1
ATOM 5961 N N . VAL A 1 768 ? 4.086 12.736 -29.847 1.00 84.56 768 VAL A N 1
ATOM 5962 C CA . VAL A 1 768 ? 4.739 13.919 -30.450 1.00 84.56 768 VAL A CA 1
ATOM 5963 C C . VAL A 1 768 ? 4.088 14.244 -31.794 1.00 84.56 768 VAL A C 1
ATOM 5965 O O . VAL A 1 768 ? 4.062 13.398 -32.683 1.00 84.56 768 VAL A O 1
ATOM 5968 N N . VAL A 1 769 ? 3.574 15.466 -31.962 1.00 90.00 769 VAL A N 1
ATOM 5969 C CA . VAL A 1 769 ? 2.910 15.885 -33.209 1.00 90.00 769 VAL A CA 1
ATOM 5970 C C . VAL A 1 769 ? 3.934 16.164 -34.313 1.00 90.00 769 VAL A C 1
ATOM 5972 O O . VAL A 1 769 ? 4.779 17.049 -34.181 1.00 90.00 769 VAL A O 1
ATOM 5975 N N . GLU A 1 770 ? 3.803 15.464 -35.437 1.00 90.81 770 GLU A N 1
ATOM 5976 C CA . GLU A 1 770 ? 4.516 15.718 -36.690 1.00 90.81 770 GLU A CA 1
ATOM 5977 C C . GLU A 1 770 ? 3.503 16.065 -37.794 1.00 90.81 770 GLU A C 1
ATOM 5979 O O . GLU A 1 770 ? 2.429 15.471 -37.873 1.00 90.81 770 GLU A O 1
ATOM 5984 N N . ASN A 1 771 ? 3.826 17.022 -38.668 1.00 90.94 771 ASN A N 1
ATOM 5985 C CA . ASN A 1 771 ? 2.988 17.351 -39.825 1.00 90.94 771 ASN A CA 1
ATOM 5986 C C . ASN A 1 771 ? 3.531 16.651 -41.074 1.00 90.94 771 ASN A C 1
ATOM 5988 O O . ASN A 1 771 ? 4.688 16.865 -41.438 1.00 90.94 771 ASN A O 1
ATOM 5992 N N . ARG A 1 772 ? 2.694 15.847 -41.735 1.00 87.81 772 ARG A N 1
ATOM 5993 C CA . ARG A 1 772 ? 3.007 15.118 -42.973 1.00 87.81 772 ARG A CA 1
ATOM 5994 C C . ARG A 1 772 ? 2.044 15.513 -44.093 1.00 87.81 772 ARG A C 1
ATOM 5996 O O . ARG A 1 772 ? 1.065 16.217 -43.858 1.00 87.81 772 ARG A O 1
ATOM 6003 N N . ASP A 1 773 ? 2.291 15.024 -45.306 1.00 81.88 773 ASP A N 1
ATOM 6004 C CA . ASP A 1 773 ? 1.456 15.323 -46.479 1.00 81.88 773 ASP A CA 1
ATOM 6005 C C . ASP A 1 773 ? 0.005 14.801 -46.355 1.00 81.88 773 ASP A C 1
ATOM 6007 O O . ASP A 1 773 ? -0.891 15.351 -46.992 1.00 81.88 773 ASP A O 1
ATOM 6011 N N . SER A 1 774 ? -0.254 13.787 -45.511 1.00 82.62 774 SER A N 1
ATOM 6012 C CA . SER A 1 774 ? -1.613 13.325 -45.160 1.00 82.62 774 SER A CA 1
ATOM 6013 C C . SER A 1 774 ? -2.271 14.111 -44.012 1.00 82.62 774 SER A C 1
ATOM 6015 O O . SER A 1 774 ? -3.434 13.867 -43.694 1.00 82.62 774 SER A O 1
ATOM 6017 N N . GLY A 1 775 ? -1.563 15.071 -43.405 1.00 89.62 775 GLY A N 1
ATOM 6018 C CA . GLY A 1 775 ? -2.014 15.854 -42.253 1.00 89.62 775 GLY A CA 1
ATOM 6019 C C . GLY A 1 775 ? -1.171 15.625 -40.988 1.00 89.62 775 GLY A C 1
ATOM 6020 O O . GLY A 1 775 ? -0.056 15.096 -41.057 1.00 89.62 775 GLY A O 1
ATOM 6021 N N . PRO A 1 776 ? -1.664 16.058 -39.813 1.00 91.75 776 PRO A N 1
ATOM 6022 C CA . PRO A 1 776 ? -0.978 15.849 -38.543 1.00 91.75 776 PRO A CA 1
ATOM 6023 C C . PRO A 1 776 ? -1.042 14.382 -38.091 1.00 91.75 776 PRO A C 1
ATOM 6025 O O . PRO A 1 776 ? -2.103 13.748 -38.084 1.00 91.75 776 PRO A O 1
ATOM 6028 N N . VAL A 1 777 ? 0.101 13.861 -37.649 1.00 93.69 777 VAL A N 1
ATOM 6029 C CA . VAL A 1 777 ? 0.254 12.536 -37.035 1.00 93.69 777 VAL A CA 1
ATOM 6030 C C . VAL A 1 777 ? 0.876 12.666 -35.646 1.00 93.69 777 VAL A C 1
ATOM 6032 O O . VAL A 1 777 ? 1.628 13.599 -35.375 1.00 93.69 777 VAL A O 1
ATOM 6035 N N . LEU A 1 778 ? 0.582 11.717 -34.763 1.00 92.44 778 LEU A N 1
ATOM 6036 C CA . LEU A 1 778 ? 1.254 11.547 -33.477 1.00 92.44 778 LEU A CA 1
ATOM 6037 C C . LEU A 1 778 ? 2.275 10.421 -33.606 1.00 92.44 778 LEU A C 1
ATOM 6039 O O . LEU A 1 778 ? 1.881 9.279 -33.836 1.00 92.44 778 LEU A O 1
ATOM 6043 N N . LEU A 1 779 ? 3.561 10.730 -33.446 1.00 91.50 779 LEU A N 1
ATOM 6044 C CA . LEU A 1 779 ? 4.612 9.732 -33.252 1.00 91.50 779 LEU A CA 1
ATOM 6045 C C . LEU A 1 779 ? 4.420 9.056 -31.890 1.00 91.50 779 LEU A C 1
ATOM 6047 O O . LEU A 1 779 ? 4.160 9.746 -30.897 1.00 91.50 779 LEU A O 1
ATOM 6051 N N . VAL A 1 780 ? 4.538 7.726 -31.865 1.00 91.69 780 VAL A N 1
ATOM 6052 C CA . VAL A 1 780 ? 4.264 6.895 -30.683 1.00 91.69 780 VAL A CA 1
ATOM 6053 C C . VAL A 1 780 ? 5.191 5.681 -30.569 1.00 91.69 780 VAL A C 1
ATOM 6055 O O . VAL A 1 780 ? 5.495 5.017 -31.561 1.00 91.69 780 VAL A O 1
ATOM 6058 N N . ASP A 1 781 ? 5.586 5.381 -29.334 1.00 90.06 781 ASP A N 1
ATOM 6059 C CA . ASP A 1 781 ? 6.396 4.234 -28.924 1.00 90.06 781 ASP A CA 1
ATOM 6060 C C . ASP A 1 781 ? 5.548 2.986 -28.607 1.00 90.06 781 ASP A C 1
ATOM 6062 O O . ASP A 1 781 ? 4.335 3.049 -28.382 1.00 90.06 781 ASP A O 1
ATOM 6066 N N . ASP A 1 782 ? 6.196 1.817 -28.551 1.00 87.62 782 ASP A N 1
ATOM 6067 C CA . ASP A 1 782 ? 5.531 0.576 -28.143 1.00 87.62 782 ASP A CA 1
ATOM 6068 C C . ASP A 1 782 ? 5.082 0.624 -26.677 1.00 87.62 782 ASP A C 1
ATOM 6070 O O . ASP A 1 782 ? 5.824 1.003 -25.773 1.00 87.62 782 ASP A O 1
ATOM 6074 N N . CYS A 1 783 ? 3.853 0.167 -26.455 1.00 87.62 783 CYS A N 1
ATOM 6075 C CA . CYS A 1 783 ? 3.108 0.201 -25.201 1.00 87.62 783 CYS A CA 1
ATOM 6076 C C . CYS A 1 783 ? 2.724 1.599 -24.679 1.00 87.62 783 CYS A C 1
ATOM 6078 O O . CYS A 1 783 ? 2.218 1.689 -23.557 1.00 87.62 783 CYS A O 1
ATOM 6080 N N . GLN A 1 784 ? 2.893 2.663 -25.474 1.00 89.56 784 GLN A N 1
ATOM 6081 C CA . GLN A 1 784 ? 2.535 4.026 -25.072 1.00 89.56 784 GLN A CA 1
ATOM 6082 C C . GLN A 1 784 ? 1.021 4.212 -24.867 1.00 89.56 784 GLN A C 1
ATOM 6084 O O . GLN A 1 784 ? 0.211 3.587 -25.556 1.00 89.56 784 GLN A O 1
ATOM 6089 N N . ILE A 1 785 ? 0.636 5.095 -23.939 1.00 92.75 785 ILE A N 1
ATOM 6090 C CA . ILE A 1 785 ? -0.753 5.541 -23.741 1.00 92.75 785 ILE A CA 1
ATOM 6091 C C . ILE A 1 785 ? -0.997 6.865 -24.477 1.00 92.75 785 ILE A C 1
ATOM 6093 O O . ILE A 1 785 ? -0.301 7.850 -24.229 1.00 92.75 785 ILE A O 1
ATOM 6097 N N . LEU A 1 786 ? -2.037 6.911 -25.312 1.00 93.88 786 LEU A N 1
ATOM 6098 C CA . LEU A 1 786 ? -2.681 8.153 -25.745 1.00 93.88 786 LEU A CA 1
ATOM 6099 C C . LEU A 1 786 ? -3.939 8.404 -24.905 1.00 93.88 786 LEU A C 1
ATOM 6101 O O . LEU A 1 786 ? -4.709 7.479 -24.647 1.00 93.88 786 LEU A O 1
ATOM 6105 N N . ILE A 1 787 ? -4.164 9.652 -24.503 1.00 91.88 787 ILE A N 1
ATOM 6106 C CA . ILE A 1 787 ? -5.347 10.082 -23.747 1.00 91.88 787 ILE A CA 1
ATOM 6107 C C . ILE A 1 787 ? -6.296 10.802 -24.707 1.00 91.88 787 ILE A C 1
ATOM 6109 O O . ILE A 1 787 ? -5.886 11.753 -25.377 1.00 91.88 787 ILE A O 1
ATOM 6113 N N . ILE A 1 788 ? -7.548 10.352 -24.756 1.00 92.50 788 ILE A N 1
ATOM 6114 C CA . ILE A 1 788 ? -8.649 10.975 -25.496 1.00 92.50 788 ILE A CA 1
ATOM 6115 C C . ILE A 1 788 ? -9.486 11.802 -24.517 1.00 92.50 788 ILE A C 1
ATOM 6117 O O . ILE A 1 788 ? -9.863 11.316 -23.449 1.00 92.50 788 ILE A O 1
ATOM 6121 N N . ASP A 1 789 ? -9.762 13.049 -24.881 1.00 89.31 789 ASP A N 1
ATOM 6122 C CA . ASP A 1 789 ? -10.365 14.055 -24.006 1.00 89.31 789 ASP A CA 1
ATOM 6123 C C . ASP A 1 789 ? -11.325 14.954 -24.807 1.00 89.31 789 ASP A C 1
ATOM 6125 O O . ASP A 1 789 ? -11.124 15.147 -26.009 1.00 89.31 789 ASP A O 1
ATOM 6129 N N . TYR A 1 790 ? -12.335 15.534 -24.157 1.00 87.81 790 TYR A N 1
ATOM 6130 C CA . TYR A 1 790 ? -13.165 16.590 -24.752 1.00 87.81 790 TYR A CA 1
ATOM 6131 C C . TYR A 1 790 ? -12.813 17.918 -24.096 1.00 87.81 790 TYR A C 1
ATOM 6133 O O . TYR A 1 790 ? -12.809 18.024 -22.873 1.00 87.81 790 TYR A O 1
ATOM 6141 N N . VAL A 1 791 ? -12.496 18.919 -24.914 1.00 85.38 791 VAL A N 1
ATOM 6142 C CA . VAL A 1 791 ? -12.068 20.247 -24.458 1.00 85.38 791 VAL A CA 1
ATOM 6143 C C . VAL A 1 791 ? -12.966 21.289 -25.111 1.00 85.38 791 VAL A C 1
ATOM 6145 O O . VAL A 1 791 ? -13.248 21.176 -26.301 1.00 85.38 791 VAL A O 1
ATOM 6148 N N . GLU A 1 792 ? -13.416 22.277 -24.341 1.00 82.38 792 GLU A N 1
ATOM 6149 C CA . GLU A 1 792 ? -14.255 23.379 -24.829 1.00 82.38 792 GLU A CA 1
ATOM 6150 C C . GLU A 1 792 ? -13.555 24.136 -25.976 1.00 82.38 792 GLU A C 1
ATOM 6152 O O . GLU A 1 792 ? -12.360 24.445 -25.904 1.00 82.38 792 GLU A O 1
ATOM 6157 N N . ASP A 1 793 ? -14.290 24.415 -27.054 1.00 78.44 793 ASP A N 1
ATOM 6158 C CA . ASP A 1 793 ? -13.768 25.108 -28.230 1.00 78.44 793 ASP A CA 1
ATOM 6159 C C . ASP A 1 793 ? -13.781 26.625 -28.008 1.00 78.44 793 ASP A C 1
ATOM 6161 O O . ASP A 1 793 ? -14.702 27.348 -28.385 1.00 78.44 793 ASP A O 1
ATOM 6165 N N . LEU A 1 794 ? -12.714 27.116 -27.381 1.00 67.38 794 LEU A N 1
ATOM 6166 C CA . LEU A 1 794 ? -12.496 28.537 -27.098 1.00 67.38 794 LEU A CA 1
ATOM 6167 C C . LEU A 1 794 ? -12.158 29.372 -28.357 1.00 67.38 794 LEU A C 1
ATOM 6169 O O . LEU A 1 794 ? -11.512 30.414 -28.234 1.00 67.38 794 LEU A O 1
ATOM 6173 N N . SER A 1 795 ? -12.520 28.922 -29.568 1.00 55.34 795 SER A N 1
ATOM 6174 C CA . SER A 1 795 ? -12.245 29.641 -30.822 1.00 55.34 795 SER A CA 1
ATOM 6175 C C . SER A 1 795 ? -13.390 30.524 -31.342 1.00 55.34 795 SER A C 1
ATOM 6177 O O . SER A 1 795 ? -13.166 31.280 -32.290 1.00 55.34 795 SER A O 1
ATOM 6179 N N . GLU A 1 796 ? -14.558 30.538 -30.686 1.00 44.00 796 GLU A N 1
ATOM 6180 C CA . GLU A 1 796 ? -15.649 31.485 -30.977 1.00 44.00 796 GLU A CA 1
ATOM 6181 C C . GLU A 1 796 ? -15.694 32.680 -30.007 1.00 44.00 796 GLU A C 1
ATOM 6183 O O . GLU A 1 796 ? -16.552 32.785 -29.132 1.00 44.00 796 GLU A O 1
ATOM 6188 N N . ASP A 1 797 ? -14.813 33.657 -30.243 1.00 38.78 797 ASP A N 1
ATOM 6189 C CA . ASP A 1 797 ? -15.173 35.054 -29.972 1.00 38.78 797 ASP A CA 1
ATOM 6190 C C . ASP A 1 797 ? -16.200 35.469 -31.050 1.00 38.78 797 ASP A C 1
ATOM 6192 O O . ASP A 1 797 ? -15.985 35.257 -32.251 1.00 38.78 797 ASP A O 1
ATOM 6196 N N . GLY A 1 798 ? -17.368 35.959 -30.625 1.00 45.12 798 GLY A N 1
ATOM 6197 C CA . GLY A 1 798 ? -18.617 35.843 -31.391 1.00 45.12 798 GLY A CA 1
ATOM 6198 C C . GLY A 1 798 ? -18.598 36.458 -32.798 1.00 45.12 798 GLY A C 1
ATOM 6199 O O . GLY A 1 798 ? -18.757 37.667 -32.955 1.00 45.12 798 GLY A O 1
ATOM 6200 N N . SER A 1 799 ? -18.510 35.618 -33.836 1.00 34.53 799 SER A N 1
ATOM 6201 C CA . SER A 1 799 ? -18.486 36.034 -35.249 1.00 34.53 799 SER A CA 1
ATOM 6202 C C . SER A 1 799 ? -19.558 35.333 -36.096 1.00 34.53 799 SER A C 1
ATOM 6204 O O . SER A 1 799 ? -19.276 34.551 -36.996 1.00 34.53 799 SER A O 1
ATOM 6206 N N . SER A 1 800 ? -20.816 35.674 -35.794 1.00 33.50 800 SER A N 1
ATOM 6207 C CA . SER A 1 800 ? -22.004 35.580 -36.664 1.00 33.50 800 SER A CA 1
ATOM 6208 C C . SER A 1 800 ? -22.003 34.492 -37.755 1.00 33.50 800 SER A C 1
ATOM 6210 O O . SER A 1 800 ? -21.548 34.724 -38.880 1.00 33.50 800 SER A O 1
ATOM 6212 N N . ARG A 1 801 ? -22.663 33.362 -37.459 1.00 32.19 801 ARG A N 1
ATOM 6213 C CA . ARG A 1 801 ? -23.201 32.404 -38.444 1.00 32.19 801 ARG A CA 1
ATOM 6214 C C . ARG A 1 801 ? -23.692 33.139 -39.709 1.00 32.19 801 ARG A C 1
ATOM 6216 O O . ARG A 1 801 ? -24.594 33.972 -39.581 1.00 32.19 801 ARG A O 1
ATOM 6223 N N . PRO A 1 802 ? -23.162 32.842 -40.912 1.00 33.62 802 PRO A N 1
ATOM 6224 C CA . PRO A 1 802 ? -23.607 33.511 -42.128 1.00 33.62 802 PRO A CA 1
ATOM 6225 C C . PRO A 1 802 ? -25.090 33.191 -42.393 1.00 33.62 802 PRO A C 1
ATOM 6227 O O . PRO A 1 802 ? -25.506 32.039 -42.207 1.00 33.62 802 PRO A O 1
ATOM 6230 N N . PRO A 1 803 ? -25.906 34.178 -42.805 1.00 35.50 803 PRO A N 1
ATOM 6231 C CA . PRO A 1 803 ? -27.305 33.942 -43.135 1.00 35.50 803 PRO A CA 1
ATOM 6232 C C . PRO A 1 803 ? -27.424 33.027 -44.359 1.00 35.50 803 PRO A C 1
ATOM 6234 O O . PRO A 1 803 ? -26.592 33.057 -45.267 1.00 35.50 803 PRO A O 1
ATOM 6237 N N . SER A 1 804 ? -28.477 32.211 -44.386 1.00 34.84 804 SER A N 1
ATOM 6238 C CA . SER A 1 804 ? -28.801 31.346 -45.519 1.00 34.84 804 SER A CA 1
ATOM 6239 C C . SER A 1 804 ? -29.097 32.177 -46.768 1.00 34.84 804 SER A C 1
ATOM 6241 O O . SER A 1 804 ? -29.985 33.028 -46.755 1.00 34.84 804 SER A O 1
ATOM 6243 N N . THR A 1 805 ? -28.372 31.911 -47.854 1.00 33.91 805 THR A N 1
ATOM 6244 C CA . THR A 1 805 ? -28.537 32.586 -49.147 1.00 33.91 805 THR A CA 1
ATOM 6245 C C . THR A 1 805 ? -29.747 32.058 -49.922 1.00 33.91 805 THR A C 1
ATOM 6247 O O . THR A 1 805 ? -29.591 31.457 -50.984 1.00 33.91 805 THR A O 1
ATOM 6250 N N . ASP A 1 806 ? -30.949 32.319 -49.410 1.00 35.31 806 ASP A N 1
ATOM 6251 C CA . ASP A 1 806 ? -32.179 32.309 -50.210 1.00 35.31 806 ASP A CA 1
ATOM 6252 C C . ASP A 1 806 ? -32.326 33.680 -50.887 1.00 35.31 806 ASP A C 1
ATOM 6254 O O . ASP A 1 806 ? -33.046 34.565 -50.428 1.00 35.31 806 ASP A O 1
ATOM 6258 N N . GLY A 1 807 ? -31.555 33.879 -51.957 1.00 34.38 807 GLY A N 1
ATOM 6259 C CA . GLY A 1 807 ? -31.614 35.086 -52.776 1.00 34.38 807 GLY A CA 1
ATOM 6260 C C . GLY A 1 807 ? -32.712 34.987 -53.832 1.00 34.38 807 GLY A C 1
ATOM 6261 O O . GLY A 1 807 ? -32.592 34.191 -54.762 1.00 34.38 807 GLY A O 1
ATOM 6262 N N . ALA A 1 808 ? -33.736 35.832 -53.713 1.00 37.94 808 ALA A N 1
ATOM 6263 C CA . ALA A 1 808 ? -34.686 36.129 -54.778 1.00 37.94 808 ALA A CA 1
ATOM 6264 C C . ALA A 1 808 ? -34.677 37.643 -55.053 1.00 37.94 808 ALA A C 1
ATOM 6266 O O . ALA A 1 808 ? -34.934 38.423 -54.143 1.00 37.94 808 ALA A O 1
ATOM 6267 N N . ASP A 1 809 ? -34.351 37.992 -56.299 1.00 36.03 809 ASP A N 1
ATOM 6268 C CA . ASP A 1 809 ? -34.642 39.225 -57.051 1.00 36.03 809 ASP A CA 1
ATOM 6269 C C . ASP A 1 809 ? -34.440 40.619 -56.386 1.00 36.03 809 ASP A C 1
ATOM 6271 O O . ASP A 1 809 ? -35.225 41.058 -55.552 1.00 36.03 809 ASP A O 1
ATOM 6275 N N . ASP A 1 810 ? -33.383 41.324 -56.836 1.00 33.84 810 ASP A N 1
ATOM 6276 C CA . ASP A 1 810 ? -33.362 42.668 -57.484 1.00 33.84 810 ASP A CA 1
ATOM 6277 C C . ASP A 1 810 ? -34.476 43.727 -57.199 1.00 33.84 810 ASP A C 1
ATOM 6279 O O . ASP A 1 810 ? -35.654 43.370 -57.127 1.00 33.84 810 ASP A O 1
ATOM 6283 N N . PRO A 1 811 ? -34.211 45.059 -57.336 1.00 51.31 811 PRO A N 1
ATOM 6284 C CA . PRO A 1 811 ? -32.942 45.821 -57.224 1.00 51.31 811 PRO A CA 1
ATOM 6285 C C . PRO A 1 811 ? -33.067 47.246 -56.571 1.00 51.31 811 PRO A C 1
ATOM 6287 O O . PRO A 1 811 ? -34.146 47.668 -56.160 1.00 51.31 811 PRO A O 1
ATOM 6290 N N . ASP A 1 812 ? -31.960 48.019 -56.630 1.00 34.25 812 ASP A N 1
ATOM 6291 C CA . ASP A 1 812 ? -31.874 49.477 -56.965 1.00 34.25 812 ASP A CA 1
ATOM 6292 C C . ASP A 1 812 ? -31.581 50.555 -55.867 1.00 34.25 812 ASP A C 1
ATOM 6294 O O . ASP A 1 812 ? -31.887 50.371 -54.692 1.00 34.25 812 ASP A O 1
ATOM 6298 N N . ALA A 1 813 ? -30.999 51.692 -56.316 1.00 34.28 813 ALA A N 1
ATOM 6299 C CA . ALA A 1 813 ? -30.607 52.963 -55.641 1.00 34.28 813 ALA A CA 1
ATOM 6300 C C . ALA A 1 813 ? -29.490 52.901 -54.552 1.00 34.28 813 ALA A C 1
ATOM 6302 O O . ALA A 1 813 ? -29.611 52.164 -53.580 1.00 34.28 813 ALA A O 1
ATOM 6303 N N . THR A 1 814 ? -28.295 53.523 -54.670 1.00 38.53 814 THR A N 1
ATOM 6304 C CA . THR A 1 814 ? -27.892 54.970 -54.723 1.00 38.53 814 THR A CA 1
ATOM 6305 C C . THR A 1 814 ? -28.207 55.773 -53.434 1.00 38.53 814 THR A C 1
ATOM 6307 O O . THR A 1 814 ? -29.276 55.602 -52.864 1.00 38.53 814 THR A O 1
ATOM 6310 N N . GLU A 1 815 ? -27.350 56.656 -52.878 1.00 35.06 815 GLU A N 1
ATOM 6311 C CA . GLU A 1 815 ? -26.062 57.256 -53.316 1.00 35.06 815 GLU A CA 1
ATOM 6312 C C . GLU A 1 815 ? -25.203 57.774 -52.108 1.00 35.06 815 GLU A C 1
ATOM 6314 O O . GLU A 1 815 ? -25.628 57.671 -50.958 1.00 35.06 815 GLU A O 1
ATOM 6319 N N . ASP A 1 816 ? -23.999 58.307 -52.377 1.00 34.81 816 ASP A N 1
ATOM 6320 C CA . ASP A 1 816 ? -22.964 58.874 -51.458 1.00 34.81 816 ASP A CA 1
ATOM 6321 C C . ASP A 1 816 ? -23.201 60.394 -51.107 1.00 34.81 816 ASP A C 1
ATOM 6323 O O . ASP A 1 816 ? -24.142 60.971 -51.653 1.00 34.81 816 ASP A O 1
ATOM 6327 N N . PRO A 1 817 ? -22.332 61.157 -50.373 1.00 65.62 817 PRO A N 1
ATOM 6328 C CA . PRO A 1 817 ? -21.675 60.939 -49.062 1.00 65.62 817 PRO A CA 1
ATOM 6329 C C . PRO A 1 817 ? -21.611 62.254 -48.181 1.00 65.62 817 PRO A C 1
ATOM 6331 O O . PRO A 1 817 ? -22.550 63.045 -48.164 1.00 65.62 817 PRO A O 1
ATOM 6334 N N . ASP A 1 818 ? -20.462 62.499 -47.509 1.00 34.75 818 ASP A N 1
ATOM 6335 C CA . ASP A 1 818 ? -19.878 63.762 -46.965 1.00 34.75 818 ASP A CA 1
ATOM 6336 C C . ASP A 1 818 ? -20.121 64.251 -45.503 1.00 34.75 818 ASP A C 1
ATOM 6338 O O . ASP A 1 818 ? -21.177 64.090 -44.897 1.00 34.75 818 ASP A O 1
ATOM 6342 N N . GLY A 1 819 ? -19.057 64.863 -44.933 1.00 28.70 819 GLY A N 1
ATOM 6343 C CA . GLY A 1 819 ? -18.956 65.539 -43.611 1.00 28.70 819 GLY A CA 1
ATOM 6344 C C . GLY A 1 819 ? -18.538 67.023 -43.768 1.00 28.70 819 GLY A C 1
ATOM 6345 O O . GLY A 1 819 ? -19.106 67.672 -44.644 1.00 28.70 819 GLY A O 1
ATOM 6346 N N . PRO A 1 820 ? -17.519 67.590 -43.062 1.00 61.06 820 PRO A N 1
ATOM 6347 C CA . PRO A 1 820 ? -16.774 67.155 -41.857 1.00 61.06 820 PRO A CA 1
ATOM 6348 C C . PRO A 1 820 ? -16.473 68.325 -40.841 1.00 61.06 820 PRO A C 1
ATOM 6350 O O . PRO A 1 820 ? -17.118 69.365 -40.908 1.00 61.06 820 PRO A O 1
ATOM 6353 N N . ASP A 1 821 ? -15.443 68.169 -39.975 1.00 36.00 821 ASP A N 1
ATOM 6354 C CA . ASP A 1 821 ? -14.658 69.204 -39.221 1.00 36.00 821 ASP A CA 1
ATOM 6355 C C . ASP A 1 821 ? -15.341 70.004 -38.064 1.00 36.00 821 ASP A C 1
ATOM 6357 O O . ASP A 1 821 ? -16.425 70.547 -38.232 1.00 36.00 821 ASP A O 1
ATOM 6361 N N . SER A 1 822 ? -14.880 69.970 -36.792 1.00 37.84 822 SER A N 1
ATOM 6362 C CA . SER A 1 822 ? -13.684 70.558 -36.095 1.00 37.84 822 SER A CA 1
ATOM 6363 C C . SER A 1 822 ? -14.085 71.797 -35.229 1.00 37.84 822 SER A C 1
ATOM 6365 O O . SER A 1 822 ? -15.169 72.330 -35.437 1.00 37.84 822 SER A O 1
ATOM 6367 N N . THR A 1 823 ? -13.420 72.277 -34.155 1.00 34.62 823 THR A N 1
ATOM 6368 C CA . THR A 1 823 ? -12.036 72.185 -33.617 1.00 34.62 823 THR A CA 1
ATOM 6369 C C . THR A 1 823 ? -11.952 72.177 -32.061 1.00 34.62 823 THR A C 1
ATOM 6371 O O . THR A 1 823 ? -12.831 72.708 -31.389 1.00 34.62 823 THR A O 1
ATOM 6374 N N . ASP A 1 824 ? -10.826 71.696 -31.507 1.00 33.91 824 ASP A N 1
ATOM 6375 C CA . ASP A 1 824 ? -10.306 71.876 -30.113 1.00 33.91 824 ASP A CA 1
ATOM 6376 C C . ASP A 1 824 ? -9.788 73.336 -29.843 1.00 33.91 824 ASP A C 1
ATOM 6378 O O . ASP A 1 824 ? -9.761 74.070 -30.841 1.00 33.91 824 ASP A O 1
ATOM 6382 N N . PRO A 1 825 ? -9.347 73.829 -28.628 1.00 53.69 825 PRO A N 1
ATOM 6383 C CA . PRO A 1 825 ? -8.345 73.176 -27.729 1.00 53.69 825 PRO A CA 1
ATOM 6384 C C . PRO A 1 825 ? -8.227 73.522 -26.190 1.00 53.69 825 PRO A C 1
ATOM 6386 O O . PRO A 1 825 ? -8.502 74.637 -25.753 1.00 53.69 825 PRO A O 1
ATOM 6389 N N . PHE A 1 826 ? -7.544 72.623 -25.442 1.00 34.44 826 PHE A N 1
ATOM 6390 C CA . PHE A 1 826 ? -6.645 72.851 -24.258 1.00 34.44 826 PHE A CA 1
ATOM 6391 C C . PHE A 1 826 ? -7.248 73.334 -22.899 1.00 34.44 826 PHE A C 1
ATOM 6393 O O . PHE A 1 826 ? -8.337 73.892 -22.854 1.00 34.44 826 PHE A O 1
ATOM 6400 N N . ASP A 1 827 ? -6.631 73.131 -21.714 1.00 32.41 827 ASP A N 1
ATOM 6401 C CA . ASP A 1 827 ? -5.265 72.679 -21.321 1.00 32.41 827 ASP A CA 1
ATOM 6402 C C . ASP A 1 827 ? -5.268 71.854 -19.989 1.00 32.41 827 ASP A C 1
ATOM 6404 O O . ASP A 1 827 ? -6.251 71.895 -19.250 1.00 32.41 827 ASP A O 1
ATOM 6408 N N . GLY A 1 828 ? -4.161 71.171 -19.632 1.00 27.05 828 GLY A N 1
ATOM 6409 C CA . GLY A 1 828 ? -3.915 70.565 -18.299 1.00 27.05 828 GLY A CA 1
ATOM 6410 C C . GLY A 1 828 ? -3.824 69.019 -18.248 1.00 27.05 828 GLY A C 1
ATOM 6411 O O . GLY A 1 828 ? -4.793 68.374 -17.869 1.00 27.05 828 GLY A O 1
ATOM 6412 N N . VAL A 1 829 ? -2.770 68.311 -18.700 1.00 32.44 829 VAL A N 1
ATOM 6413 C CA . VAL A 1 829 ? -1.393 68.204 -18.130 1.00 32.44 829 VAL A CA 1
ATOM 6414 C C . VAL A 1 829 ? -1.410 67.652 -16.687 1.00 32.44 829 VAL A C 1
ATOM 6416 O O . VAL A 1 829 ? -2.001 68.284 -15.825 1.00 32.44 829 VAL A O 1
ATOM 6419 N N . VAL A 1 830 ? -0.767 66.540 -16.276 1.00 34.44 830 VAL A N 1
ATOM 6420 C CA . VAL A 1 830 ? 0.159 65.498 -16.831 1.00 34.44 830 VAL A CA 1
ATOM 6421 C C . VAL A 1 830 ? 0.270 64.426 -15.699 1.00 34.44 830 VAL A C 1
ATOM 6423 O O . VAL A 1 830 ? 0.093 64.813 -14.550 1.00 34.44 830 VAL A O 1
ATOM 6426 N N . SER A 1 831 ? 0.604 63.123 -15.767 1.00 34.03 831 SER A N 1
ATOM 6427 C CA . SER A 1 831 ? 0.886 61.979 -16.690 1.00 34.03 831 SER A CA 1
ATOM 6428 C C . SER A 1 831 ? 1.184 60.758 -15.738 1.00 34.03 831 SER A C 1
ATOM 6430 O O . SER A 1 831 ? 1.112 60.965 -14.532 1.00 34.03 831 SER A O 1
ATOM 6432 N N . LYS A 1 832 ? 1.596 59.500 -16.013 1.00 33.16 832 LYS A N 1
ATOM 6433 C CA . LYS A 1 832 ? 1.797 58.463 -17.082 1.00 33.16 832 LYS A CA 1
ATOM 6434 C C . LYS A 1 832 ? 2.261 57.179 -16.308 1.00 33.16 832 LYS A C 1
ATOM 6436 O O . LYS A 1 832 ? 2.474 57.294 -15.107 1.00 33.16 832 LYS A O 1
ATOM 6441 N N . ALA A 1 833 ? 2.539 55.963 -16.797 1.00 29.77 833 ALA A N 1
ATOM 6442 C CA . ALA A 1 833 ? 2.414 55.140 -18.024 1.00 29.77 833 ALA A CA 1
ATOM 6443 C C . ALA A 1 833 ? 2.909 53.715 -17.619 1.00 29.77 833 ALA A C 1
ATOM 6445 O O . ALA A 1 833 ? 3.644 53.618 -16.639 1.00 29.77 833 ALA A O 1
ATOM 6446 N N . SER A 1 834 ? 2.682 52.581 -18.292 1.00 28.84 834 SER A N 1
ATOM 6447 C CA . SER A 1 834 ? 1.738 52.119 -19.330 1.00 28.84 834 SER A CA 1
ATOM 6448 C C . SER A 1 834 ? 1.890 50.582 -19.435 1.00 28.84 834 SER A C 1
ATOM 6450 O O . SER A 1 834 ? 2.910 50.043 -19.012 1.00 28.84 834 SER A O 1
ATOM 6452 N N . GLY A 1 835 ? 0.930 49.873 -20.046 1.00 24.88 835 GLY A N 1
ATOM 6453 C CA . GLY A 1 835 ? 1.209 48.584 -20.716 1.00 24.88 835 GLY A CA 1
ATOM 6454 C C . GLY A 1 835 ? 1.667 48.839 -22.166 1.00 24.88 835 GLY A C 1
ATOM 6455 O O . GLY A 1 835 ? 2.379 49.818 -22.397 1.00 24.88 835 GLY A O 1
ATOM 6456 N N . PRO A 1 836 ? 1.095 48.157 -23.176 1.00 57.06 836 PRO A N 1
ATOM 6457 C CA . PRO A 1 836 ? 0.622 46.761 -23.221 1.00 57.06 836 PRO A CA 1
ATOM 6458 C C . PRO A 1 836 ? 1.030 46.092 -24.577 1.00 57.06 836 PRO A C 1
ATOM 6460 O O . PRO A 1 836 ? 1.980 46.545 -25.207 1.00 57.06 836 PRO A O 1
ATOM 6463 N N . LEU A 1 837 ? 0.243 45.111 -25.068 1.00 29.12 837 LEU A N 1
ATOM 6464 C CA . LEU A 1 837 ? 0.141 44.644 -26.480 1.00 29.12 837 LEU A CA 1
ATOM 6465 C C . LEU A 1 837 ? 1.276 43.743 -27.032 1.00 29.12 837 LEU A C 1
ATOM 6467 O O . LEU A 1 837 ? 2.398 43.781 -26.545 1.00 29.12 837 LEU A O 1
ATOM 6471 N N . LEU A 1 838 ? 1.085 42.994 -28.133 1.00 29.58 838 LEU A N 1
ATOM 6472 C CA . LEU A 1 838 ? 0.046 41.992 -28.485 1.00 29.58 838 LEU A CA 1
ATOM 6473 C C . LEU A 1 838 ? 0.586 41.121 -29.664 1.00 29.58 838 LEU A C 1
ATOM 6475 O O . LEU A 1 838 ? 1.695 41.346 -30.142 1.00 29.58 838 LEU A O 1
ATOM 6479 N N . ALA A 1 839 ? -0.166 40.108 -30.114 1.00 32.75 839 ALA A N 1
ATOM 6480 C CA . ALA A 1 839 ? 0.189 39.161 -31.194 1.00 32.75 839 ALA A CA 1
ATOM 6481 C C . ALA A 1 839 ? 0.302 39.836 -32.607 1.00 32.75 839 ALA A C 1
ATOM 6483 O O . ALA A 1 839 ? -0.060 40.997 -32.746 1.00 32.75 839 ALA A O 1
ATOM 6484 N N . ALA A 1 840 ? 0.754 39.213 -33.717 1.00 31.00 840 ALA A N 1
ATOM 6485 C CA . ALA A 1 840 ? 0.674 37.793 -34.099 1.00 31.00 840 ALA A CA 1
ATOM 6486 C C . ALA A 1 840 ? 1.547 37.353 -35.320 1.00 31.00 840 ALA A C 1
ATOM 6488 O O . ALA A 1 840 ? 1.982 38.165 -36.126 1.00 31.00 840 ALA A O 1
ATOM 6489 N N . ARG A 1 841 ? 1.672 36.019 -35.480 1.00 31.30 841 ARG A N 1
ATOM 6490 C CA . ARG A 1 841 ? 1.698 35.179 -36.717 1.00 31.30 841 ARG A CA 1
ATOM 6491 C C . ARG A 1 841 ? 2.524 35.555 -37.990 1.00 31.30 841 ARG A C 1
ATOM 6493 O O . ARG A 1 841 ? 2.138 36.409 -38.773 1.00 31.30 841 ARG A O 1
ATOM 6500 N N . ASN A 1 842 ? 3.399 34.594 -38.347 1.00 28.89 842 ASN A N 1
ATOM 6501 C CA . ASN A 1 842 ? 3.514 33.880 -39.652 1.00 28.89 842 ASN A CA 1
ATOM 6502 C C . ASN A 1 842 ? 4.487 34.281 -40.805 1.00 28.89 842 ASN A C 1
ATOM 6504 O O . ASN A 1 842 ? 4.372 35.319 -41.438 1.00 28.89 842 ASN A O 1
ATOM 6508 N N . ARG A 1 843 ? 5.231 33.232 -41.231 1.00 28.16 843 ARG A N 1
ATOM 6509 C CA . ARG A 1 843 ? 5.626 32.809 -42.607 1.00 28.16 843 ARG A CA 1
ATOM 6510 C C . ARG A 1 843 ? 6.786 33.485 -43.390 1.00 28.16 843 ARG A C 1
ATOM 6512 O O . ARG A 1 843 ? 6.593 34.419 -44.155 1.00 28.16 843 ARG A O 1
ATOM 6519 N N . SER A 1 844 ? 7.889 32.718 -43.444 1.00 30.03 844 SER A N 1
ATOM 6520 C CA . SER A 1 844 ? 8.555 32.216 -44.676 1.00 30.03 844 SER A CA 1
ATOM 6521 C C . SER A 1 844 ? 9.746 32.957 -45.330 1.00 30.03 844 SER A C 1
ATOM 6523 O O . SER A 1 844 ? 9.763 34.167 -45.493 1.00 30.03 844 SER A O 1
ATOM 6525 N N . ARG A 1 845 ? 10.635 32.109 -45.894 1.00 30.61 845 ARG A N 1
ATOM 6526 C CA . ARG A 1 845 ? 11.780 32.333 -46.817 1.00 30.61 845 ARG A CA 1
ATOM 6527 C C . ARG A 1 845 ? 13.149 32.667 -46.196 1.00 30.61 845 ARG A C 1
ATOM 6529 O O . ARG A 1 845 ? 13.275 33.443 -45.262 1.00 30.61 845 ARG A O 1
ATOM 6536 N N . SER A 1 846 ? 14.179 32.045 -46.776 1.00 32.38 846 SER A N 1
ATOM 6537 C CA . SER A 1 846 ? 15.617 32.240 -46.527 1.00 32.38 846 SER A CA 1
ATOM 6538 C C . SER A 1 846 ? 16.288 32.880 -47.758 1.00 32.38 846 SER A C 1
ATOM 6540 O O . SER A 1 846 ? 15.675 32.902 -48.832 1.00 32.38 846 SER A O 1
ATOM 6542 N N . PRO A 1 847 ? 17.516 33.427 -47.629 1.00 34.31 847 PRO A N 1
ATOM 6543 C CA . PRO A 1 847 ? 18.694 32.635 -48.028 1.00 34.31 847 PRO A CA 1
ATOM 6544 C C . PRO A 1 847 ? 19.983 32.858 -47.186 1.00 34.31 847 PRO A C 1
ATOM 6546 O O . PRO A 1 847 ? 20.047 33.701 -46.299 1.00 34.31 847 PRO A O 1
ATOM 6549 N N . ARG A 1 848 ? 21.024 32.062 -47.492 1.00 29.59 848 ARG A N 1
ATOM 6550 C CA . ARG A 1 848 ? 22.456 32.208 -47.096 1.00 29.59 848 ARG A CA 1
ATOM 6551 C C . ARG A 1 848 ? 23.169 33.303 -47.939 1.00 29.59 848 ARG A C 1
ATOM 6553 O O . ARG A 1 848 ? 22.541 33.738 -48.904 1.00 29.59 848 ARG A O 1
ATOM 6560 N N . PRO A 1 849 ? 24.477 33.645 -47.743 1.00 45.34 849 PRO A N 1
ATOM 6561 C CA . PRO A 1 849 ? 25.510 33.191 -46.772 1.00 45.34 849 PRO A CA 1
ATOM 6562 C C . PRO A 1 849 ? 26.036 34.380 -45.887 1.00 45.34 849 PRO A C 1
ATOM 6564 O O . PRO A 1 849 ? 25.314 35.358 -45.770 1.00 45.34 849 PRO A O 1
ATOM 6567 N N . THR A 1 850 ? 27.173 34.421 -45.151 1.00 28.17 850 THR A N 1
ATOM 6568 C CA . THR A 1 850 ? 28.585 34.066 -45.475 1.00 28.17 850 THR A CA 1
ATOM 6569 C C . THR A 1 850 ? 29.553 34.180 -44.268 1.00 28.17 850 THR A C 1
ATOM 6571 O O . THR A 1 850 ? 29.321 34.996 -43.389 1.00 28.17 850 THR A O 1
ATOM 6574 N N . VAL A 1 851 ? 30.703 33.479 -44.357 1.00 28.47 851 VAL A N 1
ATOM 6575 C CA . VAL A 1 851 ? 32.038 33.788 -43.756 1.00 28.47 851 VAL A CA 1
ATOM 6576 C C . VAL A 1 851 ? 32.285 33.588 -42.234 1.00 28.47 851 VAL A C 1
ATOM 6578 O O . VAL A 1 851 ? 31.504 33.964 -41.373 1.00 28.47 851 VAL A O 1
ATOM 6581 N N . ALA A 1 852 ? 33.462 33.010 -41.950 1.00 29.86 852 ALA A N 1
ATOM 6582 C CA . ALA A 1 852 ? 34.204 32.857 -40.678 1.00 29.86 852 ALA A CA 1
ATOM 6583 C C . ALA A 1 852 ? 35.706 33.189 -40.995 1.00 29.86 852 ALA A C 1
ATOM 6585 O O . ALA A 1 852 ? 35.927 33.647 -42.121 1.00 29.86 852 ALA A O 1
ATOM 6586 N N . PRO A 1 853 ? 36.769 32.937 -40.181 1.00 47.81 853 PRO A N 1
ATOM 6587 C CA . PRO A 1 853 ? 36.889 32.357 -38.826 1.00 47.81 853 PRO A CA 1
ATOM 6588 C C . PRO A 1 853 ? 37.853 33.147 -37.881 1.00 47.81 853 PRO A C 1
ATOM 6590 O O . PRO A 1 853 ? 38.297 34.239 -38.225 1.00 47.81 853 PRO A O 1
ATOM 6593 N N . GLY A 1 854 ? 38.255 32.583 -36.725 1.00 27.55 854 GLY A N 1
ATOM 6594 C CA . GLY A 1 854 ? 39.351 33.143 -35.903 1.00 27.55 854 GLY A CA 1
ATOM 6595 C C . GLY A 1 854 ? 39.783 32.333 -34.661 1.00 27.55 854 GLY A C 1
ATOM 6596 O O . GLY A 1 854 ? 38.989 32.110 -33.757 1.00 27.55 854 GLY A O 1
ATOM 6597 N N . PHE A 1 855 ? 41.061 31.933 -34.637 1.00 29.02 855 PHE A N 1
ATOM 6598 C CA . PHE A 1 855 ? 41.900 31.413 -33.527 1.00 29.02 855 PHE A CA 1
ATOM 6599 C C . PHE A 1 855 ? 41.894 32.329 -32.266 1.00 29.02 855 PHE A C 1
ATOM 6601 O O . PHE A 1 855 ? 41.516 33.486 -32.398 1.00 29.02 855 PHE A O 1
ATOM 6608 N N . GLY A 1 856 ? 42.346 31.991 -31.041 1.00 26.48 856 GLY A N 1
ATOM 6609 C CA . GLY A 1 856 ? 43.130 30.878 -30.436 1.00 26.48 856 GLY A CA 1
ATOM 6610 C C . GLY A 1 856 ? 44.069 31.455 -29.326 1.00 26.48 856 GLY A C 1
ATOM 6611 O O . GLY A 1 856 ? 44.163 32.673 -29.240 1.00 26.48 856 GLY A O 1
ATOM 6612 N N . SER A 1 857 ? 44.829 30.740 -28.473 1.00 27.05 857 SER A N 1
ATOM 6613 C CA . SER A 1 857 ? 44.906 29.326 -28.030 1.00 27.05 857 SER A CA 1
ATOM 6614 C C . SER A 1 857 ? 45.970 29.189 -26.891 1.00 27.05 857 SER A C 1
ATOM 6616 O O . SER A 1 857 ? 46.896 29.995 -26.896 1.00 27.05 857 SER A O 1
ATOM 6618 N N . LEU A 1 858 ? 45.922 28.144 -26.027 1.00 28.69 858 LEU A N 1
ATOM 6619 C CA . LEU A 1 858 ? 46.955 27.731 -25.011 1.00 28.69 858 LEU A CA 1
ATOM 6620 C C . LEU A 1 858 ? 47.233 28.728 -23.834 1.00 28.69 858 LEU A C 1
ATOM 6622 O O . LEU A 1 858 ? 46.843 29.884 -23.933 1.00 28.69 858 LEU A O 1
ATOM 6626 N N . ALA A 1 859 ? 47.913 28.408 -22.708 1.00 28.39 859 ALA A N 1
ATOM 6627 C CA . ALA A 1 859 ? 48.099 27.179 -21.889 1.00 28.39 859 ALA A CA 1
ATOM 6628 C C . ALA A 1 859 ? 48.849 27.512 -20.552 1.00 28.39 859 ALA A C 1
ATOM 6630 O O . ALA A 1 859 ? 49.159 28.675 -20.315 1.00 28.39 859 ALA A O 1
ATOM 6631 N N . GLU A 1 860 ? 49.192 26.479 -19.753 1.00 27.77 860 GLU A N 1
ATOM 6632 C CA . GLU A 1 860 ? 50.191 26.456 -18.644 1.00 27.77 860 GLU A CA 1
ATOM 6633 C C . GLU A 1 860 ? 49.861 27.212 -17.328 1.00 27.77 860 GLU A C 1
ATOM 6635 O O . GLU A 1 860 ? 49.016 28.099 -17.305 1.00 27.77 860 GLU A O 1
ATOM 6640 N N . CYS A 1 861 ? 50.544 26.999 -16.188 1.00 24.52 861 CYS A N 1
ATOM 6641 C CA . CYS A 1 861 ? 50.924 25.792 -15.404 1.00 24.52 861 CYS A CA 1
ATOM 6642 C C . CYS A 1 861 ? 51.775 26.262 -14.192 1.00 24.52 861 CYS A C 1
ATOM 6644 O O . CYS A 1 861 ? 52.684 27.064 -14.391 1.00 24.52 861 CYS A O 1
ATOM 6646 N N . GLY A 1 862 ? 51.569 25.762 -12.959 1.00 24.89 862 GLY A N 1
ATOM 6647 C CA . GLY A 1 862 ? 52.463 26.124 -11.838 1.00 24.89 862 GLY A CA 1
ATOM 6648 C C . GLY A 1 862 ? 52.063 25.675 -10.421 1.00 24.89 862 GLY A C 1
ATOM 6649 O O . GLY A 1 862 ? 51.081 26.147 -9.862 1.00 24.89 862 GLY A O 1
ATOM 6650 N N . GLU A 1 863 ? 52.907 24.834 -9.823 1.00 27.61 863 GLU A N 1
ATOM 6651 C CA . GLU A 1 863 ? 53.027 24.492 -8.385 1.00 27.61 863 GLU A CA 1
ATOM 6652 C C . GLU A 1 863 ? 54.532 24.702 -7.992 1.00 27.61 863 GLU A C 1
ATOM 6654 O O . GLU A 1 863 ? 55.276 25.058 -8.917 1.00 27.61 863 GLU A O 1
ATOM 6659 N N . PRO A 1 864 ? 55.072 24.512 -6.746 1.00 41.97 864 PRO A N 1
ATOM 6660 C CA . PRO A 1 864 ? 54.592 23.650 -5.640 1.00 41.97 864 PRO A CA 1
ATOM 6661 C C . PRO A 1 864 ? 54.877 24.112 -4.161 1.00 41.97 864 PRO A C 1
ATOM 6663 O O . PRO A 1 864 ? 55.495 25.139 -3.905 1.00 41.97 864 PRO A O 1
ATOM 6666 N N . SER A 1 865 ? 54.584 23.209 -3.201 1.00 27.91 865 SER A N 1
ATOM 6667 C CA . SER A 1 865 ? 55.405 22.850 -1.999 1.00 27.91 865 SER A CA 1
ATOM 6668 C C . SER A 1 865 ? 55.422 23.648 -0.663 1.00 27.91 865 SER A C 1
ATOM 6670 O O . SER A 1 865 ? 55.947 24.752 -0.595 1.00 27.91 865 SER A O 1
ATOM 6672 N N . GLN A 1 866 ? 55.072 22.927 0.432 1.00 27.73 866 GLN A N 1
ATOM 6673 C CA . GLN A 1 866 ? 55.867 22.588 1.661 1.00 27.73 866 GLN A CA 1
ATOM 6674 C C . GLN A 1 866 ? 55.212 22.768 3.070 1.00 27.73 866 GLN A C 1
ATOM 6676 O O . GLN A 1 866 ? 54.809 23.855 3.452 1.00 27.73 866 GLN A O 1
ATOM 6681 N N . THR A 1 867 ? 55.182 21.645 3.824 1.00 24.80 867 THR A N 1
ATOM 6682 C CA . THR A 1 867 ? 55.421 21.364 5.284 1.00 24.80 867 THR A CA 1
ATOM 6683 C C . THR A 1 867 ? 55.401 22.483 6.365 1.00 24.80 867 THR A C 1
ATOM 6685 O O . THR A 1 867 ? 55.799 23.602 6.089 1.00 24.80 867 THR A O 1
ATOM 6688 N N . LEU A 1 868 ? 55.096 22.258 7.667 1.00 25.06 868 LEU A N 1
ATOM 6689 C CA . LEU A 1 868 ? 55.133 21.050 8.543 1.00 25.06 868 LEU A CA 1
ATOM 6690 C C . LEU A 1 868 ? 54.344 21.260 9.885 1.00 25.06 868 LEU A C 1
ATOM 6692 O O . LEU A 1 868 ? 53.922 22.374 10.174 1.00 25.06 868 LEU A O 1
ATOM 6696 N N . ALA A 1 869 ? 54.322 20.222 10.748 1.00 24.34 869 ALA A N 1
ATOM 6697 C CA . ALA A 1 869 ? 54.130 20.199 12.225 1.00 24.34 869 ALA A CA 1
ATOM 6698 C C . ALA A 1 869 ? 52.757 19.793 12.834 1.00 24.34 869 ALA A C 1
ATOM 6700 O O . ALA A 1 869 ? 51.696 19.981 12.250 1.00 24.34 869 ALA A O 1
ATOM 6701 N N . VAL A 1 870 ? 52.822 19.178 14.033 1.00 25.28 870 VAL A N 1
ATOM 6702 C CA . VAL A 1 870 ? 51.738 18.529 14.819 1.00 25.28 870 VAL A CA 1
ATOM 6703 C C . VAL A 1 870 ? 52.068 18.632 16.322 1.00 25.28 870 VAL A C 1
ATOM 6705 O O . VAL A 1 870 ? 53.239 18.464 16.669 1.00 25.28 870 VAL A O 1
ATOM 6708 N N . PRO A 1 871 ? 51.083 18.843 17.225 1.00 30.69 871 PRO A N 1
ATOM 6709 C CA . PRO A 1 871 ? 51.051 18.012 18.444 1.00 30.69 871 PRO A CA 1
ATOM 6710 C C . PRO A 1 871 ? 49.651 17.660 19.019 1.00 30.69 871 PRO A C 1
ATOM 6712 O O . PRO A 1 871 ? 48.749 18.487 19.075 1.00 30.69 871 PRO A O 1
ATOM 6715 N N . SER A 1 872 ? 49.572 16.462 19.623 1.00 25.52 872 SER A N 1
ATOM 6716 C CA . SER A 1 872 ? 48.674 16.025 20.729 1.00 25.52 872 SER A CA 1
ATOM 6717 C C . SER A 1 872 ? 47.135 15.949 20.563 1.00 25.52 872 SER A C 1
ATOM 6719 O O . SER A 1 872 ? 46.470 16.847 20.067 1.00 25.52 872 SER A O 1
ATOM 6721 N N . LYS A 1 873 ? 46.566 14.849 21.094 1.00 25.58 873 LYS A N 1
ATOM 6722 C CA . LYS A 1 873 ? 45.119 14.592 21.296 1.00 25.58 873 LYS A CA 1
ATOM 6723 C C . LYS A 1 873 ? 44.597 15.260 22.587 1.00 25.58 873 LYS A C 1
ATOM 6725 O O . LYS A 1 873 ? 45.401 15.587 23.459 1.00 25.58 873 LYS A O 1
ATOM 6730 N N . PRO A 1 874 ? 43.267 15.315 22.786 1.00 26.11 874 PRO A N 1
ATOM 6731 C CA . PRO A 1 874 ? 42.690 14.368 23.758 1.00 26.11 874 PRO A CA 1
ATOM 6732 C C . PRO A 1 874 ? 41.569 13.468 23.190 1.00 26.11 874 PRO A C 1
ATOM 6734 O O . PRO A 1 874 ? 41.239 13.504 22.008 1.00 26.11 874 PRO A O 1
ATOM 6737 N N . THR A 1 875 ? 41.064 12.576 24.044 1.00 27.20 875 THR A N 1
ATOM 6738 C CA . THR A 1 875 ? 40.174 11.442 23.743 1.00 27.20 875 THR A CA 1
ATOM 6739 C C . THR A 1 875 ? 38.803 11.851 23.190 1.00 27.20 875 THR A C 1
ATOM 6741 O O . THR A 1 875 ? 38.164 12.751 23.728 1.00 27.20 875 THR A O 1
ATOM 6744 N N . ALA A 1 876 ? 38.307 11.129 22.179 1.00 23.67 876 ALA A N 1
ATOM 6745 C CA . ALA A 1 876 ? 36.947 11.269 21.654 1.00 23.67 876 ALA A CA 1
ATOM 6746 C C . ALA A 1 876 ? 36.112 10.010 21.947 1.00 23.67 876 ALA A C 1
ATOM 6748 O O . ALA A 1 876 ? 36.590 8.891 21.764 1.00 23.67 876 ALA A O 1
ATOM 6749 N N . LEU A 1 877 ? 34.862 10.199 22.379 1.00 26.25 877 LEU A N 1
ATOM 6750 C CA . LEU A 1 877 ? 33.866 9.130 22.515 1.00 26.25 877 LEU A CA 1
ATOM 6751 C C . LEU A 1 877 ? 33.415 8.642 21.129 1.00 26.25 877 LEU A C 1
ATOM 6753 O O . LEU A 1 877 ? 33.230 9.450 20.215 1.00 26.25 877 LEU A O 1
ATOM 6757 N N . HIS A 1 878 ? 33.210 7.331 20.980 1.00 24.09 878 HIS A N 1
ATOM 6758 C CA . HIS A 1 878 ? 32.771 6.725 19.722 1.00 24.09 878 HIS A CA 1
ATOM 6759 C C . HIS A 1 878 ? 31.363 7.203 19.332 1.00 24.09 878 HIS A C 1
ATOM 6761 O O . HIS A 1 878 ? 30.360 6.792 19.913 1.00 24.09 878 HIS A O 1
ATOM 6767 N N . ARG A 1 879 ? 31.284 8.053 18.303 1.00 22.95 879 ARG A N 1
ATOM 6768 C CA . ARG A 1 879 ? 30.034 8.336 17.592 1.00 22.95 879 ARG A CA 1
ATOM 6769 C C . ARG A 1 879 ? 29.809 7.262 16.533 1.00 22.95 879 ARG A C 1
ATOM 6771 O O . ARG A 1 879 ? 30.513 7.252 15.527 1.00 22.95 879 ARG A O 1
ATOM 6778 N N . SER A 1 880 ? 28.781 6.437 16.704 1.00 26.03 880 SER A N 1
ATOM 6779 C CA . SER A 1 880 ? 28.180 5.715 15.578 1.00 26.03 880 SER A CA 1
ATOM 6780 C C . SER A 1 880 ? 27.445 6.722 14.680 1.00 26.03 880 SER A C 1
ATOM 6782 O O . SER A 1 880 ? 26.529 7.386 15.172 1.00 26.03 880 SER A O 1
ATOM 6784 N N . PRO A 1 881 ? 27.816 6.890 13.395 1.00 27.12 881 PRO A N 1
ATOM 6785 C CA . PRO A 1 881 ? 27.208 7.891 12.522 1.00 27.12 881 PRO A CA 1
ATOM 6786 C C . PRO A 1 881 ? 25.818 7.444 12.048 1.00 27.12 881 PRO A C 1
ATOM 6788 O O . PRO A 1 881 ? 25.645 6.856 10.982 1.00 27.12 881 PRO A O 1
ATOM 6791 N N . GLY A 1 882 ? 24.803 7.743 12.858 1.00 28.86 882 GLY A N 1
ATOM 6792 C CA . GLY A 1 882 ? 23.402 7.704 12.453 1.00 28.86 882 GLY A CA 1
ATOM 6793 C C . GLY A 1 882 ? 23.040 8.921 11.604 1.00 28.86 882 GLY A C 1
ATOM 6794 O O . GLY A 1 882 ? 22.376 9.822 12.097 1.00 28.86 882 GLY A O 1
ATOM 6795 N N . THR A 1 883 ? 23.476 8.959 10.344 1.00 26.42 883 THR A N 1
ATOM 6796 C CA . THR A 1 883 ? 23.094 10.004 9.380 1.00 26.42 883 THR A CA 1
ATOM 6797 C C . THR A 1 883 ? 22.335 9.420 8.195 1.00 26.42 883 THR A C 1
ATOM 6799 O O . THR A 1 883 ? 22.817 8.522 7.504 1.00 26.42 883 THR A O 1
ATOM 6802 N N . TRP A 1 884 ? 21.154 9.980 7.940 1.00 32.50 884 TRP A N 1
ATOM 6803 C CA . TRP A 1 884 ? 20.393 9.825 6.704 1.00 32.50 884 TRP A CA 1
ATOM 6804 C C . TRP A 1 884 ? 20.169 11.212 6.106 1.00 32.50 884 TRP A C 1
ATOM 6806 O O . TRP A 1 884 ? 19.907 12.166 6.838 1.00 32.50 884 TRP A O 1
ATOM 6816 N N . CYS A 1 885 ? 20.263 11.314 4.785 1.00 25.20 885 CYS A N 1
ATOM 6817 C CA . CYS A 1 885 ? 19.862 12.503 4.046 1.00 25.20 885 CYS A CA 1
ATOM 6818 C C . CYS A 1 885 ? 18.611 12.158 3.228 1.00 25.20 885 CYS A C 1
ATOM 6820 O O . CYS A 1 885 ? 18.611 11.108 2.575 1.00 25.20 885 CYS A O 1
ATOM 6822 N N . PRO A 1 886 ? 17.578 13.019 3.197 1.00 26.06 886 PRO A N 1
ATOM 6823 C CA . PRO A 1 886 ? 16.525 12.883 2.205 1.00 26.06 886 PRO A CA 1
ATOM 6824 C C . PRO A 1 886 ? 17.134 12.998 0.804 1.00 26.06 886 PRO A C 1
ATOM 6826 O O . PRO A 1 886 ? 18.046 13.791 0.569 1.00 26.06 886 PRO A O 1
ATOM 6829 N N . ALA A 1 887 ? 16.622 12.215 -0.146 1.00 30.22 887 ALA A N 1
ATOM 6830 C CA . ALA A 1 887 ? 17.055 12.260 -1.543 1.00 30.22 887 ALA A CA 1
ATOM 6831 C C . ALA A 1 887 ? 16.448 13.480 -2.270 1.00 30.22 887 ALA A C 1
ATOM 6833 O O . ALA A 1 887 ? 15.632 13.334 -3.182 1.00 30.22 887 ALA A O 1
ATOM 6834 N N . GLY A 1 888 ? 16.836 14.680 -1.831 1.00 31.50 888 GLY A N 1
ATOM 6835 C CA . GLY A 1 888 ? 16.426 15.975 -2.367 1.00 31.50 888 GLY A CA 1
ATOM 6836 C C . GLY A 1 888 ? 17.426 17.069 -1.979 1.00 31.50 888 GLY A C 1
ATOM 6837 O O . GLY A 1 888 ? 17.795 17.176 -0.818 1.00 31.50 888 GLY A O 1
ATOM 6838 N N . GLN A 1 889 ? 17.835 17.872 -2.968 1.00 31.31 889 GLN A N 1
ATOM 6839 C CA . GLN A 1 889 ? 18.863 18.928 -2.905 1.00 31.31 889 GLN A CA 1
ATOM 6840 C C . GLN A 1 889 ? 20.304 18.473 -2.583 1.00 31.31 889 GLN A C 1
ATOM 6842 O O . GLN A 1 889 ? 20.685 18.233 -1.443 1.00 31.31 889 GLN A O 1
ATOM 6847 N N . ALA A 1 890 ? 21.157 18.481 -3.616 1.00 27.84 890 ALA A N 1
ATOM 6848 C CA . ALA A 1 890 ? 22.613 18.401 -3.485 1.00 27.84 890 ALA A CA 1
ATOM 6849 C C . ALA A 1 890 ? 23.306 19.305 -4.527 1.00 27.84 890 ALA A C 1
ATOM 6851 O O . ALA A 1 890 ? 23.664 18.855 -5.612 1.00 27.84 890 ALA A O 1
ATOM 6852 N N . LYS A 1 891 ? 23.447 20.597 -4.197 1.00 29.91 891 LYS A N 1
ATOM 6853 C CA . LYS A 1 891 ? 24.300 21.640 -4.820 1.00 29.91 891 LYS A CA 1
ATOM 6854 C C . LYS A 1 891 ? 24.201 22.898 -3.930 1.00 29.91 891 LYS A C 1
ATOM 6856 O O . LYS A 1 891 ? 23.131 23.155 -3.401 1.00 29.91 891 LYS A O 1
ATOM 6861 N N . GLY A 1 892 ? 25.234 23.717 -3.735 1.00 27.27 892 GLY A N 1
ATOM 6862 C CA . GLY A 1 892 ? 26.615 23.588 -4.206 1.00 27.27 892 GLY A CA 1
ATOM 6863 C C . GLY A 1 892 ? 27.291 24.952 -4.378 1.00 27.27 892 GLY A C 1
ATOM 6864 O O . GLY A 1 892 ? 27.216 25.524 -5.459 1.00 27.27 892 GLY A O 1
ATOM 6865 N N . GLY A 1 893 ? 27.954 25.446 -3.329 1.00 24.83 893 GLY A N 1
ATOM 6866 C CA . GLY A 1 893 ? 28.675 26.729 -3.295 1.00 24.83 893 GLY A CA 1
ATOM 6867 C C . GLY A 1 893 ? 28.338 27.536 -2.028 1.00 24.83 893 GLY A C 1
ATOM 6868 O O . GLY A 1 893 ? 27.214 27.462 -1.551 1.00 24.83 893 GLY A O 1
ATOM 6869 N N . GLY A 1 894 ? 29.248 28.289 -1.401 1.00 24.20 894 GLY A N 1
ATOM 6870 C CA . GLY A 1 894 ? 30.661 28.517 -1.734 1.00 24.20 894 GLY A CA 1
ATOM 6871 C C . GLY A 1 894 ? 30.988 30.004 -1.881 1.00 24.20 894 GLY A C 1
ATOM 6872 O O . GLY A 1 894 ? 31.142 30.479 -3.000 1.00 24.20 894 GLY A O 1
ATOM 6873 N N . GLY A 1 895 ? 31.097 30.731 -0.766 1.00 23.88 895 GLY A N 1
ATOM 6874 C CA . GLY A 1 895 ? 31.415 32.162 -0.754 1.00 23.88 895 GLY A CA 1
ATOM 6875 C C . GLY A 1 895 ? 31.924 32.620 0.614 1.00 23.88 895 GLY A C 1
ATOM 6876 O O . GLY A 1 895 ? 31.369 32.236 1.637 1.00 23.88 895 GLY A O 1
ATOM 6877 N N . PHE A 1 896 ? 33.005 33.400 0.615 1.00 25.19 896 PHE A N 1
ATOM 6878 C CA . PHE A 1 896 ? 33.689 33.907 1.807 1.00 25.19 896 PHE A CA 1
ATOM 6879 C C . PHE A 1 896 ? 32.854 34.966 2.550 1.00 25.19 896 PHE A C 1
ATOM 6881 O O . PHE A 1 896 ? 32.570 36.011 1.962 1.00 25.19 896 PHE A O 1
ATOM 6888 N N . LEU A 1 897 ? 32.584 34.765 3.845 1.00 27.70 897 LEU A N 1
ATOM 6889 C CA . LEU A 1 897 ? 33.301 35.436 4.952 1.00 27.70 897 LEU A CA 1
ATOM 6890 C C . LEU A 1 897 ? 32.884 34.887 6.328 1.00 27.70 897 LEU A C 1
ATOM 6892 O O . LEU A 1 897 ? 31.702 34.515 6.476 1.00 27.70 897 LEU A O 1
#

pLDDT: mean 71.36, std 25.58, range [20.95, 98.06]

Solvent-accessible surface area (backbone atoms only — not comparable to full-atom values): 56246 Å² total; per-residue (Å²): 144,82,80,93,72,72,92,78,77,86,74,82,84,81,70,81,83,75,99,85,74,81,94,72,84,82,79,79,87,79,78,81,81,79,78,64,66,44,41,32,36,39,40,35,30,44,53,35,57,66,42,76,53,72,48,70,53,99,49,84,41,64,69,52,43,54,50,49,48,69,75,62,68,72,92,68,74,86,84,52,54,84,38,69,40,58,25,29,30,20,90,48,77,38,42,49,38,29,38,38,45,39,64,60,36,51,50,29,60,103,68,12,32,20,51,30,31,43,34,25,67,68,39,70,21,45,63,30,46,39,63,45,60,22,62,45,51,44,60,63,52,48,67,65,45,54,87,54,36,55,92,67,95,64,64,85,43,42,24,65,33,68,51,91,57,68,62,59,80,87,48,74,42,75,51,56,65,18,31,26,36,41,38,31,58,59,90,85,67,84,72,80,67,36,51,66,65,52,60,50,40,97,87,52,58,48,46,61,72,90,71,57,80,78,78,81,75,50,63,31,39,31,35,38,43,92,94,42,80,47,78,49,48,48,88,85,30,73,84,54,80,36,72,66,57,51,37,49,66,72,74,45,59,58,53,31,37,43,38,39,49,42,85,37,81,52,31,27,60,74,44,33,36,20,43,32,37,38,41,47,43,83,46,82,51,87,63,99,60,101,68,58,81,87,76,54,60,83,33,44,37,39,38,37,27,41,47,60,63,38,73,71,46,73,48,80,38,74,59,58,60,44,53,46,71,64,51,33,65,71,70,70,64,59,68,37,92,68,40,39,84,46,72,49,59,68,47,76,58,89,61,30,35,34,42,97,65,40,46,68,34,42,36,34,74,42,63,56,86,72,78,80,87,75,74,88,88,88,81,91,82,84,90,86,91,88,85,91,90,88,90,92,83,94,71,92,81,84,85,77,82,87,83,76,88,77,86,83,84,84,90,82,89,84,83,92,78,62,55,85,71,62,61,85,71,61,57,52,81,55,82,48,85,89,88,87,90,82,90,88,90,88,89,84,88,87,91,88,82,89,88,89,82,89,84,78,91,55,52,72,42,75,38,27,33,36,40,29,35,53,58,34,53,66,42,80,44,83,42,84,45,56,29,64,40,54,63,68,56,53,53,48,55,54,54,74,70,48,61,66,91,80,46,68,61,53,59,45,80,29,60,29,32,33,23,96,51,74,30,47,50,49,28,31,46,36,46,75,76,55,76,69,41,36,35,29,38,37,37,29,51,76,71,74,36,26,50,36,38,40,84,39,56,33,65,40,35,49,54,58,47,31,51,75,72,73,43,67,64,90,53,72,64,36,39,28,56,54,70,40,79,58,62,64,56,70,90,44,75,43,77,59,54,68,9,32,20,34,39,40,32,58,64,88,74,70,59,78,90,59,46,50,62,61,64,57,29,60,43,72,81,62,55,36,68,81,62,81,77,77,39,64,61,84,84,56,68,49,19,30,37,37,39,45,93,62,77,70,44,83,44,75,52,59,77,91,43,64,91,43,48,72,45,51,54,22,55,78,69,75,43,66,63,83,59,52,34,75,47,57,47,39,72,48,62,74,60,34,21,53,94,42,34,56,37,56,38,45,31,47,44,35,71,86,53,60,86,64,59,51,87,90,62,77,52,69,69,78,56,34,41,38,35,34,42,23,50,76,66,78,45,60,77,52,71,48,79,31,88,53,62,53,44,57,43,62,80,56,40,60,76,45,50,97,77,50,50,88,69,40,42,75,42,80,44,73,53,52,82,45,82,49,100,94,44,52,28,28,41,47,58,72,28,26,50,34,40,40,37,52,39,74,54,86,80,72,73,91,74,74,83,79,79,83,86,82,82,76,81,89,88,86,83,90,85,90,88,91,87,84,88,89,82,88,85,89,88,83,89,89,90,89,87,81,87,81,89,82,90,85,87,88,86,87,89,85,85,85,90,84,89,85,89,84,89,87,80,91,80,90,84,89,86,85,92,84,89,87,92,87,86,86,84,83,92,78,82,90,73,78,85,89,76,85,77,75,92,66,90,91,82,88,84,90,79,94,129